Protein AF-A0A2M6Y1R7-F1 (afdb_monomer_lite)

Foldseek 3Di:
DDDDPPPPPPPPPPPVPPQAEADQEFQDEDEDEAEYEQQAAYEDAANGEYEYDFQYEYAYEQWHPDFDFDFDDFAPDTDRLCDPRFYEYEFQHEYDYAYDPVGAYEADDHYPVRDDDAQHHAEYEYDNQGEYEAHRHEQESHQENYEYEDAYEEEAYNYEQEHYCERYEWGDAYEYEAYLYEQEHHQEESYEYTAAYEYEHYNYEQEHHAYEPYEYEDQYEYEYENYEFEHYCEDYEYYDNYHYHYYLYHYYHHVHDYHDPDPDDDDADDDDPAAAEAEREHEFQEAAEDAAPHEYEYEFLYEYEYDPWHPYYDWDWDADPVGIDTQFDPGAYEYEYNYEYEYHYDPVGAYEYEYDPRHREYEHDDQQPRYEHERYEYEQAQYYYEYDDQRAHEYENYEYENYQARYEYEDAHEYEYEQYEYYLYCHDYEYEDAYEYYYYCYEYENHQANYEYEDAYEYEDDQYEYYQYQHDYEYEDAYEYEAEAYEYENYQENYYYEAQYEYEAYAYEYEQYQEDYEEYRAYEYEHELYEHEQHCHDAEYAPNYHYDYYNYHYYNHVYDHDYDADPDDDQEDEDPAEGEAEAEHERAAEYEYAAHYEDEYEAPHEYEWFFHPDDDWDWDADPNDTDTPFDHRAYEHEYLHEYEYDADHEHEYDYDAARHAAYEYDNQYEYEAYRYEQERHQANYEYDDQYEYEYYNYEYEHYQHDYHYEDAYEYEAECYEYYQYQEQYEEYAAYEYEHENYEQENYQESYEYPEHEYEAEHYEQEHYCESYAYQDYAAEYEQYEYYQHCEDYEDADDYHYYNYYYYNHVHDYHYDD

Sequence (817 aa):
MGKIILLFLFSAALSYGTQESLPPEISKQTRISGDVILSGDCLVAEGGELIFAPGARIIVQDGEVHSLKLNKRIGRRIINAAVSGKASIIVEGRLMAASSDELPVVFGGFTASGASSGLRWGGIVAAGNGEVALSNVRIKDAVYGVLACDNADVLVKKSVISNCGMGLIAANNSNVRIISSDINRSFTSGVELYDESSVSVEKTKISRNGAAGILAGYRSKLSVSSCEIESNKTGIRIKDAASYKFKDNFFYMNDIDVDSVDKYKPEPLKAGNADFVWKGLVEVKEDFTVPFGKTLRILEGTKIFVSSSCVKDEVYYIELQKGRAALTTAGKCDIIIKGNIIVSGTEKNPVFLAATSKFGSIILSGDGKGSGIFNLVLSGAERGIYLVSENAAKFKDCVFKNCGTAVIIMERASPAFEECVFLNDRYGVISYDIAKTFFRDSIFSECETAAGARDNSTLYFRNCRFEKGALAAATFDKADISCVSNSFNKNVDAVLLADKSSGNIERNNFSQNFSAVRVLNGACAQISANTFVKNENAVLKNIDCDVTEKDNSFVKNKSNSQYLSTKNPTASGVIGKSEVWDGRISVVGDILVRRDAVLYIKSGAKISLRSSEEDYVYFTEKAGEKIEATHPGLTDIIVEGHLITEAGNEISFLAAGQGWGGIIFVKDAAGEINDALLKNASSAVALYDKSSVRFNGVNIAESRSGLSLNDESSAEFVKSRIVNCGKGIEIYDRAVCDTSLSILTGNDNALFMFGGGVSSINNLVSKNKTGIKVLAGRLEISNNSFLANETALEERVPVVEKNSRFYENLTDRKQIK

Radius of gyration: 41.12 Å; chains: 1; bounding box: 108×56×109 Å

Structure (mmCIF, N/CA/C/O backbone):
data_AF-A0A2M6Y1R7-F1
#
_entry.id   AF-A0A2M6Y1R7-F1
#
loop_
_atom_site.group_PDB
_atom_site.id
_atom_site.type_symbol
_atom_site.label_atom_id
_atom_site.label_alt_id
_atom_site.label_comp_id
_atom_site.label_asym_id
_atom_site.label_entity_id
_atom_site.label_seq_id
_atom_site.pdbx_PDB_ins_code
_atom_site.Cartn_x
_atom_site.Cartn_y
_atom_site.Cartn_z
_atom_site.occupancy
_atom_site.B_iso_or_equiv
_atom_site.auth_seq_id
_atom_site.auth_comp_id
_atom_site.auth_asym_id
_atom_site.auth_atom_id
_atom_site.pdbx_PDB_model_num
ATOM 1 N N . MET A 1 1 ? -53.364 -23.883 -10.852 1.00 37.75 1 MET A N 1
ATOM 2 C CA . MET A 1 1 ? -53.384 -23.289 -9.494 1.00 37.75 1 MET A CA 1
ATOM 3 C C . MET A 1 1 ? -52.469 -22.069 -9.555 1.00 37.75 1 MET A C 1
ATOM 5 O O . MET A 1 1 ? -51.273 -22.262 -9.644 1.00 37.75 1 MET A O 1
ATOM 9 N N . GLY A 1 2 ? -52.933 -20.851 -9.856 1.00 32.03 2 GLY A N 1
ATOM 10 C CA . GLY A 1 2 ? -53.813 -19.999 -9.038 1.00 32.03 2 GLY A CA 1
ATOM 11 C C . GLY A 1 2 ? -52.970 -19.410 -7.895 1.00 32.03 2 GLY A C 1
ATOM 12 O O . GLY A 1 2 ? -52.574 -20.179 -7.038 1.00 32.03 2 GLY A O 1
ATOM 13 N N . LYS A 1 3 ? -52.604 -18.127 -7.808 1.00 28.47 3 LYS A N 1
ATOM 14 C CA . LYS A 1 3 ? -53.244 -16.882 -8.246 1.00 28.47 3 LYS A CA 1
ATOM 15 C C . LYS A 1 3 ? -52.188 -15.832 -8.621 1.00 28.47 3 LYS A C 1
ATOM 17 O O . LYS A 1 3 ? -51.172 -15.694 -7.950 1.00 28.47 3 LYS A O 1
ATOM 22 N N . ILE A 1 4 ? -52.514 -15.063 -9.655 1.00 29.58 4 ILE A N 1
ATOM 23 C CA . ILE A 1 4 ? -51.967 -13.742 -9.970 1.00 29.58 4 ILE A CA 1
ATOM 24 C C . ILE A 1 4 ? -52.122 -12.858 -8.721 1.00 29.58 4 ILE A C 1
ATOM 26 O O . ILE A 1 4 ? -53.247 -12.570 -8.314 1.00 29.58 4 ILE A O 1
ATOM 30 N N . ILE A 1 5 ? -51.013 -12.460 -8.093 1.00 31.58 5 ILE A N 1
ATOM 31 C CA . ILE A 1 5 ? -51.010 -11.355 -7.130 1.00 31.58 5 ILE A CA 1
ATOM 32 C C . ILE A 1 5 ? -50.865 -10.086 -7.960 1.00 31.58 5 ILE A C 1
ATOM 34 O O . ILE A 1 5 ? -49.789 -9.749 -8.447 1.00 31.58 5 ILE A O 1
ATOM 38 N N . LEU A 1 6 ? -52.015 -9.448 -8.168 1.00 26.44 6 LEU A N 1
ATOM 39 C CA . LEU A 1 6 ? -52.156 -8.072 -8.613 1.00 26.44 6 LEU A CA 1
ATOM 40 C C . LEU A 1 6 ? -51.272 -7.198 -7.710 1.00 26.44 6 LEU A C 1
ATOM 42 O O . LEU A 1 6 ? -51.610 -6.949 -6.552 1.00 26.44 6 LEU A O 1
ATOM 46 N N . LEU A 1 7 ? -50.140 -6.736 -8.237 1.00 26.95 7 LEU A N 1
ATOM 47 C CA . LEU A 1 7 ? -49.490 -5.543 -7.721 1.00 26.95 7 LEU A CA 1
ATOM 48 C C . LEU A 1 7 ? -50.467 -4.399 -8.017 1.00 26.95 7 LEU A C 1
ATOM 50 O O . LEU A 1 7 ? -50.550 -3.921 -9.148 1.00 26.95 7 LEU A O 1
ATOM 54 N N . PHE A 1 8 ? -51.260 -4.001 -7.023 1.00 27.53 8 PHE A N 1
ATOM 55 C CA . PHE A 1 8 ? -51.924 -2.704 -7.052 1.00 27.53 8 PHE A CA 1
ATOM 56 C C . PHE A 1 8 ? -50.821 -1.644 -6.993 1.00 27.53 8 PHE A C 1
ATOM 58 O O . PHE A 1 8 ? -50.439 -1.161 -5.930 1.00 27.53 8 PHE A O 1
ATOM 65 N N . LEU A 1 9 ? -50.286 -1.300 -8.164 1.00 25.44 9 LEU A N 1
ATOM 66 C CA . LEU A 1 9 ? -49.754 0.024 -8.426 1.00 25.44 9 LEU A CA 1
ATOM 67 C C . LEU A 1 9 ? -50.930 0.979 -8.225 1.00 25.44 9 LEU A C 1
ATOM 69 O O . LEU A 1 9 ? -51.692 1.251 -9.150 1.00 25.44 9 LEU A O 1
ATOM 73 N N . PHE A 1 10 ? -51.105 1.473 -6.999 1.00 27.88 10 PHE A N 1
ATOM 74 C CA . PHE A 1 10 ? -51.725 2.774 -6.840 1.00 27.88 10 PHE A CA 1
ATOM 75 C C . PHE A 1 10 ? -50.776 3.758 -7.521 1.00 27.88 10 PHE A C 1
ATOM 77 O O . PHE A 1 10 ? -49.825 4.262 -6.926 1.00 27.88 10 PHE A 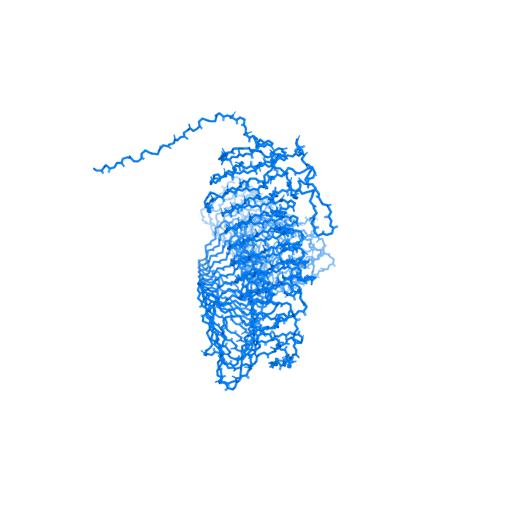O 1
ATOM 84 N N . SER A 1 11 ? -51.035 4.020 -8.801 1.00 26.81 11 SER A N 1
ATOM 85 C CA . SER A 1 11 ? -50.804 5.336 -9.361 1.00 26.81 11 SER A CA 1
ATOM 86 C C . SER A 1 11 ? -51.657 6.295 -8.533 1.00 26.81 11 SER A C 1
ATOM 88 O O . SER A 1 11 ? -52.799 6.600 -8.881 1.00 26.81 11 SER A O 1
ATOM 90 N N . ALA A 1 12 ? -51.126 6.742 -7.396 1.00 29.19 12 ALA A N 1
ATOM 91 C CA . ALA A 1 12 ? -51.464 8.066 -6.932 1.00 29.19 12 ALA A CA 1
ATOM 92 C C . ALA A 1 12 ? -50.998 8.973 -8.067 1.00 29.19 12 ALA A C 1
ATOM 94 O O . ALA A 1 12 ? -49.801 9.178 -8.275 1.00 29.19 12 ALA A O 1
ATOM 95 N N . ALA A 1 13 ? -51.954 9.407 -8.885 1.00 27.69 13 ALA A N 1
ATOM 96 C CA . ALA A 1 13 ? -51.768 10.593 -9.682 1.00 27.69 13 ALA A CA 1
ATOM 97 C C . ALA A 1 13 ? -51.087 11.616 -8.768 1.00 27.69 13 ALA A C 1
ATOM 99 O O . ALA A 1 13 ? -51.566 11.857 -7.657 1.00 27.69 13 ALA A O 1
ATOM 100 N N . LEU A 1 14 ? -49.959 12.175 -9.212 1.00 30.27 14 LEU A N 1
ATOM 101 C CA . LEU A 1 14 ? -49.491 13.443 -8.685 1.00 30.27 14 LEU A CA 1
ATOM 102 C C . LEU A 1 14 ? -50.600 14.463 -8.971 1.00 30.27 14 LEU A C 1
ATOM 104 O O . LEU A 1 14 ? -50.543 15.218 -9.937 1.00 30.27 14 LEU A O 1
ATOM 108 N N . SER A 1 15 ? -51.618 14.517 -8.116 1.00 27.45 15 SER A N 1
ATOM 109 C CA . SER A 1 15 ? -52.026 15.824 -7.661 1.00 27.45 15 SER A CA 1
ATOM 110 C C . SER A 1 15 ? -50.795 16.360 -6.946 1.00 27.45 15 SER A C 1
ATOM 112 O O . SER A 1 15 ? -50.392 15.814 -5.917 1.00 27.45 15 SER A O 1
ATOM 114 N N . TYR A 1 16 ? -50.186 17.409 -7.491 1.00 30.03 16 TYR A N 1
ATOM 115 C CA . TYR A 1 16 ? -49.524 18.414 -6.667 1.00 30.03 16 TYR A CA 1
ATOM 116 C C . TYR A 1 16 ? -50.597 18.971 -5.715 1.00 30.03 16 TYR A C 1
ATOM 118 O O . TYR A 1 16 ? -51.144 20.050 -5.919 1.00 30.03 16 TYR A O 1
ATOM 126 N N . GLY A 1 17 ? -50.994 18.157 -4.737 1.00 30.20 17 GLY A N 1
ATOM 127 C CA . GLY A 1 17 ? -51.736 18.591 -3.579 1.00 30.20 17 GLY A CA 1
ATOM 128 C C . GLY A 1 17 ? -50.761 19.452 -2.808 1.00 30.20 17 GLY A C 1
ATOM 129 O O . GLY A 1 17 ? -49.629 19.038 -2.560 1.00 30.20 17 GLY A O 1
ATOM 130 N N . THR A 1 18 ? -51.171 20.680 -2.532 1.00 41.16 18 THR A N 1
ATOM 131 C CA . THR A 1 18 ? -50.507 21.586 -1.601 1.00 41.16 18 THR A CA 1
ATOM 132 C C . THR A 1 18 ? -49.952 20.785 -0.429 1.00 41.16 18 THR A C 1
ATOM 134 O O . THR A 1 18 ? -50.721 20.130 0.270 1.00 41.16 18 THR A O 1
ATOM 137 N N . GLN A 1 19 ? -48.629 20.778 -0.267 1.00 56.75 19 GLN A N 1
ATOM 138 C CA . GLN A 1 19 ? -47.969 20.110 0.846 1.00 56.75 19 GLN A CA 1
ATOM 139 C C . GLN A 1 19 ? -48.617 20.625 2.138 1.00 56.75 19 GLN A C 1
ATOM 141 O O . GLN A 1 19 ? -48.582 21.830 2.396 1.00 56.75 19 GLN A O 1
ATOM 146 N N . GLU A 1 20 ? -49.322 19.756 2.867 1.00 75.62 20 GLU A N 1
ATOM 147 C CA . GLU A 1 20 ? -50.136 20.192 4.001 1.00 75.62 20 GLU A CA 1
ATOM 148 C C . GLU A 1 20 ? -49.217 20.762 5.088 1.00 75.62 20 GLU A C 1
ATOM 150 O O . GLU A 1 20 ? -48.210 20.152 5.463 1.00 75.62 20 GLU A O 1
ATOM 155 N N . SER A 1 21 ? -49.537 21.968 5.560 1.00 86.69 21 SER A N 1
ATOM 156 C CA . SER A 1 21 ? -48.871 22.550 6.722 1.00 86.69 21 SER A CA 1
ATOM 157 C C . SER A 1 21 ? -49.551 22.055 7.989 1.00 86.69 21 SER A C 1
ATOM 159 O O . SER A 1 21 ? -50.777 21.921 8.037 1.00 86.69 21 SER A O 1
ATOM 161 N N . LEU A 1 22 ? -48.758 21.802 9.023 1.00 90.12 22 LEU A N 1
ATOM 162 C CA . LEU A 1 22 ? -49.265 21.507 10.350 1.00 90.12 22 LEU A CA 1
ATOM 163 C C . LEU A 1 22 ? -50.045 22.735 10.850 1.00 90.12 22 LEU A C 1
ATOM 165 O O . LEU A 1 22 ? -49.513 23.849 10.810 1.00 90.12 22 LEU A O 1
ATOM 169 N N . PRO A 1 23 ? -51.305 22.570 11.288 1.00 90.94 23 PRO A N 1
ATOM 170 C CA . PRO A 1 23 ? -52.092 23.698 11.761 1.00 90.94 23 PRO A CA 1
ATOM 171 C C . PRO A 1 23 ? -51.451 24.301 13.021 1.00 90.94 23 PRO A C 1
ATOM 173 O O . PRO A 1 23 ? -50.822 23.573 13.791 1.00 90.94 23 PRO A O 1
ATOM 176 N N . PRO A 1 24 ? -51.639 25.608 13.276 1.00 92.50 24 PRO A N 1
ATOM 177 C CA . PRO A 1 24 ? -51.080 26.265 14.459 1.00 92.50 24 PRO A CA 1
ATOM 178 C C . PRO A 1 24 ? -51.642 25.700 15.772 1.00 92.50 24 PRO A C 1
ATOM 180 O O . PRO A 1 24 ? -50.999 25.812 16.810 1.00 92.50 24 PRO A O 1
ATOM 183 N N . GLU A 1 25 ? -52.815 25.059 15.735 1.00 96.06 25 GLU A N 1
ATOM 184 C CA . GLU A 1 25 ? -53.419 24.403 16.891 1.00 96.06 25 GLU A CA 1
ATOM 185 C C . GLU A 1 25 ? -54.119 23.088 16.504 1.00 96.06 25 GLU A C 1
ATOM 187 O O . GLU A 1 25 ? -54.770 22.991 15.460 1.00 96.06 25 GLU A O 1
ATOM 192 N N . ILE A 1 26 ? -54.004 22.076 17.367 1.00 96.88 26 ILE A N 1
ATOM 193 C CA . ILE A 1 26 ? -54.658 20.769 17.288 1.00 96.88 26 ILE A CA 1
ATOM 194 C C . ILE A 1 26 ? -55.433 20.537 18.586 1.00 96.88 26 ILE A C 1
ATOM 196 O O . ILE A 1 26 ? -54.844 20.282 19.631 1.00 96.88 26 ILE A O 1
ATOM 200 N N . SER A 1 27 ? -56.762 20.574 18.500 1.00 96.00 27 SER A N 1
ATOM 201 C CA . SER A 1 27 ? -57.686 20.383 19.633 1.00 96.00 27 SER A CA 1
ATOM 202 C C . SER A 1 27 ? -58.502 19.084 19.560 1.00 96.00 27 SER A C 1
ATOM 204 O O . SER A 1 27 ? -59.374 18.834 20.388 1.00 96.00 27 SER A O 1
ATOM 206 N N . LYS A 1 28 ? -58.248 18.245 18.549 1.00 94.88 28 LYS A N 1
ATOM 207 C CA . LYS A 1 28 ? -58.887 16.935 18.331 1.00 94.88 28 LYS A CA 1
ATOM 208 C C . LYS A 1 28 ? -57.833 15.915 17.906 1.00 94.88 28 LYS A C 1
ATOM 210 O O . LYS A 1 28 ? -56.679 16.279 17.695 1.00 94.88 28 LYS A O 1
ATOM 215 N N . GLN A 1 29 ? -58.225 14.651 17.752 1.00 97.31 29 GLN A N 1
ATOM 216 C CA . GLN A 1 29 ? -57.335 13.648 17.176 1.00 97.31 29 GLN A CA 1
ATOM 217 C C . GLN A 1 29 ? -57.043 13.972 15.702 1.00 97.31 29 GLN A C 1
ATOM 219 O O . GLN A 1 29 ? -57.944 13.971 14.863 1.00 97.31 29 GLN A O 1
ATOM 224 N N . THR A 1 30 ? -55.773 14.203 15.396 1.00 95.94 30 THR A N 1
ATOM 225 C CA . THR A 1 30 ? -55.244 14.513 14.070 1.00 95.94 30 THR A CA 1
ATOM 226 C C . THR A 1 30 ? -54.157 13.508 13.732 1.00 95.94 30 THR A C 1
ATOM 228 O O . THR A 1 30 ? -53.219 13.296 14.502 1.00 95.94 30 THR A O 1
ATOM 231 N N . ARG A 1 31 ? -54.264 12.886 12.557 1.00 94.75 31 ARG A N 1
ATOM 232 C CA . ARG A 1 31 ? -53.294 11.902 12.078 1.00 94.75 31 ARG A CA 1
ATOM 233 C C . ARG A 1 31 ? -52.550 12.437 10.864 1.00 94.75 31 ARG A C 1
ATOM 235 O O . ARG A 1 31 ? -53.180 12.809 9.883 1.00 94.75 31 ARG A O 1
ATOM 242 N N . ILE A 1 32 ? -51.224 12.402 10.923 1.00 92.75 32 ILE A N 1
ATOM 243 C CA . ILE A 1 32 ? -50.336 12.825 9.842 1.00 92.75 32 ILE A CA 1
ATOM 244 C C . ILE A 1 32 ? -49.707 11.603 9.177 1.00 92.75 32 ILE A C 1
ATOM 246 O O . ILE A 1 32 ? -49.162 10.720 9.846 1.00 92.75 32 ILE A O 1
ATOM 250 N N . SER A 1 33 ? -49.755 11.569 7.848 1.00 89.62 33 SER A N 1
ATOM 251 C CA . SER A 1 33 ? -49.076 10.583 7.005 1.00 89.62 33 SER A CA 1
ATOM 252 C C . SER A 1 33 ? -48.336 11.285 5.872 1.00 89.62 33 SER A C 1
ATOM 254 O O . SER A 1 33 ? -48.890 12.196 5.268 1.00 89.62 33 SER A O 1
ATOM 256 N N . GLY A 1 34 ? -47.122 10.831 5.550 1.00 88.56 34 GLY A N 1
ATOM 257 C CA . GLY A 1 34 ? -46.292 11.455 4.516 1.00 88.56 34 GLY A CA 1
ATOM 258 C C . GLY A 1 34 ? -45.583 12.724 4.995 1.00 88.56 34 GLY A C 1
ATOM 259 O O . GLY A 1 34 ? -45.268 12.858 6.180 1.00 88.56 34 GLY A O 1
ATOM 260 N N . ASP A 1 35 ? -45.288 13.623 4.059 1.00 90.50 35 ASP A N 1
ATOM 261 C CA . ASP A 1 35 ? -44.569 14.866 4.338 1.00 90.50 35 ASP A CA 1
ATOM 262 C C . ASP A 1 35 ? -45.526 15.952 4.824 1.00 90.50 35 ASP A C 1
ATOM 264 O O . ASP A 1 35 ? -46.503 16.259 4.144 1.00 90.50 35 ASP A O 1
ATOM 268 N N . VAL A 1 36 ? -45.200 16.579 5.951 1.00 91.19 36 VAL A N 1
ATOM 269 C CA . VAL A 1 36 ? -45.930 17.729 6.498 1.00 91.19 36 VAL A CA 1
ATOM 270 C C . VAL A 1 36 ? -44.967 18.889 6.722 1.00 91.19 36 VAL A C 1
ATOM 272 O O . VAL A 1 36 ? -43.835 18.689 7.174 1.00 91.19 36 VAL A O 1
ATOM 275 N N . ILE A 1 37 ? -45.397 20.108 6.403 1.00 90.88 37 ILE A N 1
ATOM 276 C CA . ILE A 1 37 ? -44.599 21.311 6.656 1.00 90.88 37 ILE A CA 1
ATOM 277 C C . ILE A 1 37 ? -44.869 21.806 8.075 1.00 90.88 37 ILE A C 1
ATOM 279 O O . ILE A 1 37 ? -46.017 21.972 8.468 1.00 90.88 37 ILE A O 1
ATOM 283 N N . LEU A 1 38 ? -43.816 22.089 8.838 1.00 91.81 38 LEU A N 1
ATOM 284 C CA . LEU A 1 38 ? -43.908 22.863 10.073 1.00 91.81 38 LEU A CA 1
ATOM 285 C C . LEU A 1 38 ? -43.496 24.308 9.763 1.00 91.81 38 LEU A C 1
ATOM 287 O O . LEU A 1 38 ? -42.304 24.613 9.677 1.00 91.81 38 LEU A O 1
ATOM 291 N N . SER A 1 39 ? -44.487 25.176 9.533 1.00 89.31 39 SER A N 1
ATOM 292 C CA . SER A 1 39 ? -44.276 26.581 9.147 1.00 89.31 39 SER A CA 1
ATOM 293 C C . SER A 1 39 ? -44.187 27.550 10.329 1.00 89.31 39 SER A C 1
ATOM 295 O O . SER A 1 39 ? -43.766 28.692 10.172 1.00 89.31 39 SER A O 1
ATOM 297 N N . GLY A 1 40 ? -44.612 27.121 11.510 1.00 91.50 40 GLY A N 1
ATOM 298 C CA . GLY A 1 40 ? -44.652 27.902 12.740 1.00 91.50 40 GLY A CA 1
ATOM 299 C C . GLY A 1 40 ? -44.916 26.987 13.926 1.00 91.50 40 GLY A C 1
ATOM 300 O O . GLY A 1 40 ? -45.017 25.770 13.747 1.00 91.50 40 GLY A O 1
ATOM 301 N N . ASP A 1 41 ? -45.028 27.559 15.116 1.00 95.00 41 ASP A N 1
ATOM 302 C CA . ASP A 1 41 ? -45.410 26.799 16.297 1.00 95.00 41 ASP A CA 1
ATOM 303 C C . ASP A 1 41 ? -46.767 26.113 16.106 1.00 95.00 41 ASP A C 1
ATOM 305 O O . ASP A 1 41 ? -47.743 26.731 15.677 1.00 95.00 41 ASP A O 1
ATOM 309 N N . CYS A 1 42 ? -46.816 24.826 16.443 1.00 95.94 42 CYS A N 1
ATOM 310 C CA . CYS A 1 42 ? -48.036 24.036 16.501 1.00 95.94 42 CYS A CA 1
ATOM 311 C C . CYS A 1 42 ? -48.318 23.644 17.950 1.00 95.94 42 CYS A C 1
ATOM 313 O O . CYS A 1 42 ? -47.537 22.907 18.555 1.00 95.94 42 CYS A O 1
ATOM 315 N N . LEU A 1 43 ? -49.445 24.102 18.488 1.00 97.50 43 LEU A N 1
ATOM 316 C CA . LEU A 1 43 ? -49.945 23.713 19.800 1.00 97.50 43 LEU A CA 1
ATOM 317 C C . LEU A 1 43 ? -50.888 22.511 19.685 1.00 97.50 43 LEU A C 1
ATOM 319 O O . LEU A 1 43 ? -51.997 22.622 19.178 1.00 97.50 43 LEU A O 1
ATOM 323 N N . VAL A 1 44 ? -50.497 21.365 20.225 1.00 98.19 44 VAL A N 1
ATOM 324 C CA . VAL A 1 44 ? -51.421 20.278 20.556 1.00 98.19 44 VAL A CA 1
ATOM 325 C C . VAL A 1 44 ? -52.052 20.623 21.899 1.00 98.19 44 VAL A C 1
ATOM 327 O O . VAL A 1 44 ? -51.453 20.377 22.946 1.00 98.19 44 VAL A O 1
ATOM 330 N N . ALA A 1 45 ? -53.222 21.254 21.850 1.00 97.00 45 ALA A N 1
ATOM 331 C CA . ALA A 1 45 ? -53.937 21.748 23.019 1.00 97.00 45 ALA A CA 1
ATOM 332 C C . ALA A 1 45 ? -54.408 20.599 23.922 1.00 97.00 45 ALA A C 1
ATOM 334 O O . ALA A 1 45 ? -54.470 19.438 23.503 1.00 97.00 45 ALA A O 1
ATOM 335 N N . GLU A 1 46 ? -54.774 20.922 25.160 1.00 95.44 46 GLU A N 1
ATOM 336 C CA . GLU A 1 46 ? -55.374 19.961 26.087 1.00 95.44 46 GLU A CA 1
ATOM 337 C C . GLU A 1 46 ? -56.594 19.263 25.445 1.00 95.44 46 GLU A C 1
ATOM 339 O O . GLU A 1 46 ? -57.458 19.897 24.839 1.00 95.44 46 GLU A O 1
ATOM 344 N N . GLY A 1 47 ? -56.641 17.928 25.525 1.00 92.56 47 GLY A N 1
ATOM 345 C CA . GLY A 1 47 ? -57.655 17.099 24.856 1.00 92.56 47 GLY A CA 1
ATOM 346 C C . GLY A 1 47 ? -57.405 16.817 23.364 1.00 92.56 47 GLY A C 1
ATOM 347 O O . GLY A 1 47 ? -58.060 15.941 22.797 1.00 92.56 47 GLY A O 1
ATOM 348 N N . GLY A 1 48 ? -56.445 17.497 22.731 1.00 97.50 48 GLY A N 1
ATOM 349 C CA . GLY A 1 48 ? -55.965 17.196 21.383 1.00 97.50 48 GLY A CA 1
ATOM 350 C C . GLY A 1 48 ? -55.001 16.006 21.346 1.00 97.50 48 GLY A C 1
ATOM 351 O O . GLY A 1 48 ? -54.273 15.740 22.304 1.00 97.50 48 GLY A O 1
ATOM 352 N N . GLU A 1 49 ? -54.965 15.292 20.216 1.00 98.12 49 GLU A N 1
ATOM 353 C CA . GLU A 1 49 ? -54.045 14.166 20.008 1.00 98.12 49 GLU A CA 1
ATOM 354 C C . GLU A 1 49 ? -53.427 14.228 18.606 1.00 98.12 49 GLU A C 1
ATOM 356 O O . GLU A 1 49 ? -54.135 14.176 17.607 1.00 98.12 49 GLU A O 1
ATOM 361 N N . LEU A 1 50 ? -52.102 14.315 18.510 1.00 97.88 50 LEU A N 1
ATOM 362 C CA . LEU A 1 50 ? -51.358 14.327 17.251 1.00 97.88 50 LEU A CA 1
ATOM 363 C C . LEU A 1 50 ? -50.642 12.987 17.042 1.00 97.88 50 LEU A C 1
ATOM 365 O O . LEU A 1 50 ? -49.750 12.620 17.806 1.00 97.88 50 LEU A O 1
ATOM 369 N N . ILE A 1 51 ? -51.003 12.266 15.980 1.00 97.06 51 ILE A N 1
ATOM 370 C CA . ILE A 1 51 ? -50.470 10.934 15.670 1.00 97.06 51 ILE A CA 1
ATOM 371 C C . ILE A 1 51 ? -49.706 10.961 14.344 1.00 97.06 51 ILE A C 1
ATOM 373 O O . ILE A 1 51 ? -50.299 11.169 13.288 1.00 97.06 51 ILE A O 1
ATOM 377 N N . PHE A 1 52 ? -48.410 10.652 14.367 1.00 95.12 52 PHE A N 1
ATOM 378 C CA . PHE A 1 52 ? -47.608 10.450 13.157 1.00 95.12 52 PHE A CA 1
ATOM 379 C C . PHE A 1 52 ? -47.599 8.974 12.748 1.00 95.12 52 PHE A C 1
ATOM 381 O O . PHE A 1 52 ? -47.169 8.100 13.506 1.00 95.12 52 PHE A O 1
ATOM 388 N N . ALA A 1 53 ? -48.071 8.692 11.534 1.00 92.62 53 ALA A N 1
ATOM 389 C CA . ALA A 1 53 ? -48.014 7.363 10.934 1.00 92.62 53 ALA A CA 1
ATOM 390 C C . ALA A 1 53 ? -46.574 6.996 10.501 1.00 92.62 53 ALA A C 1
ATOM 392 O O . ALA A 1 53 ? -45.787 7.897 10.202 1.00 92.62 53 ALA A O 1
ATOM 393 N N . PRO A 1 54 ? -46.220 5.695 10.416 1.00 93.00 54 PRO A N 1
ATOM 394 C CA . PRO A 1 54 ? -44.916 5.256 9.914 1.00 93.00 54 PRO A CA 1
ATOM 395 C C . PRO A 1 54 ? -44.540 5.911 8.578 1.00 93.00 54 PRO A C 1
ATOM 397 O O . PRO A 1 54 ? -45.378 6.042 7.687 1.00 93.00 54 PRO A O 1
ATOM 400 N N . GLY A 1 55 ? -43.279 6.324 8.450 1.00 89.69 55 GLY A N 1
ATOM 401 C CA . GLY A 1 55 ? -42.749 7.015 7.272 1.00 89.69 55 GLY A CA 1
ATOM 402 C C . GLY A 1 55 ? -43.091 8.505 7.172 1.00 89.69 55 GLY A C 1
ATOM 403 O O . GLY A 1 55 ? -42.644 9.147 6.224 1.00 89.69 55 GLY A O 1
ATOM 404 N N . ALA A 1 56 ? -43.853 9.076 8.115 1.00 92.62 56 ALA A N 1
ATOM 405 C CA . ALA A 1 56 ? -44.127 10.511 8.117 1.00 92.62 56 ALA A CA 1
ATOM 406 C C . ALA A 1 56 ? -42.845 11.340 8.316 1.00 92.62 56 ALA A C 1
ATOM 408 O O . ALA A 1 56 ? -41.971 10.987 9.116 1.00 92.62 56 ALA A O 1
ATOM 409 N N . ARG A 1 57 ? -42.736 12.464 7.603 1.00 91.50 57 ARG A N 1
ATOM 410 C CA . ARG A 1 57 ? -41.581 13.367 7.675 1.00 91.50 57 ARG A CA 1
ATOM 411 C C . ARG A 1 57 ? -42.043 14.790 7.916 1.00 91.50 57 ARG A C 1
ATOM 413 O O . ARG A 1 57 ? -42.924 15.288 7.224 1.00 91.50 57 ARG A O 1
ATOM 420 N N . ILE A 1 58 ? -41.411 15.455 8.871 1.00 91.25 58 ILE A N 1
ATOM 421 C CA . ILE A 1 58 ? -41.683 16.860 9.166 1.00 91.25 58 ILE A CA 1
ATOM 422 C C . ILE A 1 58 ? -40.593 17.703 8.525 1.00 91.25 58 ILE A C 1
ATOM 424 O O . ILE A 1 58 ? -39.411 17.577 8.862 1.00 91.25 58 ILE A O 1
ATOM 428 N N . ILE A 1 59 ? -41.007 18.554 7.593 1.00 87.94 59 ILE A N 1
ATOM 429 C CA . ILE A 1 59 ? -40.144 19.461 6.845 1.00 87.94 59 ILE A CA 1
ATOM 430 C C . ILE A 1 59 ? -40.285 20.843 7.465 1.00 87.94 59 ILE A C 1
ATOM 432 O O . ILE A 1 59 ? -41.371 21.415 7.507 1.00 87.94 59 ILE A O 1
ATOM 436 N N . VAL A 1 60 ? -39.180 21.378 7.972 1.00 86.00 60 VAL A N 1
ATOM 437 C CA . VAL A 1 60 ? -39.179 22.681 8.639 1.00 86.00 60 VAL A CA 1
ATOM 438 C C . VAL A 1 60 ? -39.094 23.766 7.569 1.00 86.00 60 VAL A C 1
ATOM 440 O O . VAL A 1 60 ? -38.205 23.727 6.711 1.00 86.00 60 VAL A O 1
ATOM 443 N N . GLN A 1 61 ? -40.017 24.725 7.604 1.00 83.62 61 GLN A N 1
ATOM 444 C CA . GLN A 1 61 ? -39.953 25.892 6.729 1.00 83.62 61 GLN A CA 1
ATOM 445 C C . GLN A 1 61 ? -38.895 26.882 7.232 1.00 83.62 61 GLN A C 1
ATOM 447 O O . GLN A 1 61 ? -38.731 27.079 8.436 1.00 83.62 61 GLN A O 1
ATOM 452 N N . ASP A 1 62 ? -38.176 27.515 6.305 1.00 73.38 62 ASP A N 1
ATOM 453 C CA . ASP A 1 62 ? -37.260 28.596 6.657 1.00 73.38 62 ASP A CA 1
ATOM 454 C C . ASP A 1 62 ? -38.061 29.835 7.081 1.00 73.38 62 ASP A C 1
ATOM 456 O O . ASP A 1 62 ? -38.845 30.381 6.302 1.00 73.38 62 ASP A O 1
ATOM 460 N N . GLY A 1 63 ? -37.825 30.287 8.313 1.00 68.94 63 GLY A N 1
ATOM 461 C CA . GLY A 1 63 ? -38.578 31.379 8.921 1.00 68.94 63 GLY A CA 1
ATOM 462 C C . GLY A 1 63 ? -39.883 30.896 9.553 1.00 68.94 63 GLY A C 1
ATOM 463 O O . GLY A 1 63 ? -40.607 30.067 9.010 1.00 68.94 63 GLY A O 1
ATOM 464 N N . GLU A 1 64 ? -40.168 31.423 10.736 1.00 77.06 64 GLU A N 1
ATOM 465 C CA . GLU A 1 64 ? -41.351 31.072 11.510 1.00 77.06 64 GLU A CA 1
ATOM 466 C C . GLU A 1 64 ? -42.508 32.018 11.158 1.00 77.06 64 GLU A C 1
ATOM 468 O O . GLU A 1 64 ? -42.420 33.229 11.366 1.00 77.06 64 GLU A O 1
ATOM 473 N N . VAL A 1 65 ? -43.593 31.470 10.609 1.00 76.50 65 VAL A N 1
ATOM 474 C CA . VAL A 1 65 ? -44.788 32.226 10.187 1.00 76.50 65 VAL A CA 1
ATOM 475 C C . VAL A 1 65 ? -45.713 32.531 11.375 1.00 76.50 65 VAL A C 1
ATOM 477 O O . VAL A 1 65 ? -46.469 33.501 11.344 1.00 76.50 65 VAL A O 1
ATOM 480 N N . HIS A 1 66 ? -45.634 31.736 12.446 1.00 78.38 66 HIS A N 1
ATOM 481 C CA . HIS A 1 66 ? -46.378 31.928 13.690 1.00 78.38 66 HIS A CA 1
ATOM 482 C C . HIS A 1 66 ? -45.516 31.516 14.886 1.00 78.38 66 HIS A C 1
ATOM 484 O O . HIS A 1 66 ? -45.044 30.385 14.895 1.00 78.38 66 HIS A O 1
ATOM 490 N N . SER A 1 67 ? -45.333 32.415 15.861 1.00 86.75 67 SER A N 1
ATOM 491 C CA . SER A 1 67 ? -44.521 32.171 17.060 1.00 86.75 67 SER A CA 1
ATOM 492 C C . SER A 1 67 ? -45.323 32.382 18.332 1.00 86.75 67 SER A C 1
ATOM 494 O O . SER A 1 67 ? -45.900 33.453 18.552 1.00 86.75 67 SER A O 1
ATOM 496 N N . LEU A 1 68 ? -45.332 31.365 19.182 1.00 89.12 68 LEU A N 1
ATOM 497 C CA . LEU A 1 68 ? -45.898 31.388 20.514 1.00 89.12 68 LEU A CA 1
ATOM 498 C C . LEU A 1 68 ? -44.823 31.794 21.527 1.00 89.12 68 LEU A C 1
ATOM 500 O O . LEU A 1 68 ? -43.612 31.637 21.353 1.00 89.12 68 LEU A O 1
ATOM 504 N N . LYS A 1 69 ? -45.278 32.361 22.644 1.00 90.88 69 LYS A N 1
ATOM 505 C CA . LYS A 1 69 ? -44.406 32.696 23.769 1.00 90.88 69 LYS A CA 1
ATOM 506 C C . LYS A 1 69 ? -44.788 31.857 24.971 1.00 90.88 69 LYS A C 1
ATOM 508 O O . LYS A 1 69 ? -45.685 32.211 25.731 1.00 90.88 69 LYS A O 1
ATOM 513 N N . LEU A 1 70 ? -44.050 30.775 25.170 1.00 92.62 70 LEU A N 1
ATOM 514 C CA . LEU A 1 70 ? -44.241 29.844 26.270 1.00 92.62 70 LEU A CA 1
ATOM 515 C C . LEU A 1 70 ? -43.152 30.056 27.324 1.00 92.62 70 LEU A C 1
ATOM 517 O O . LEU A 1 70 ? -42.123 29.383 27.330 1.00 92.62 70 LEU A O 1
ATOM 521 N N . ASN A 1 71 ? -43.351 31.028 28.215 1.00 95.25 71 ASN A N 1
ATOM 522 C CA . ASN A 1 71 ? -42.378 31.302 29.273 1.00 95.25 71 ASN A CA 1
ATOM 523 C C . ASN A 1 71 ? -42.461 30.230 30.366 1.00 95.25 71 ASN A C 1
ATOM 525 O O . ASN A 1 71 ? -43.442 30.178 31.108 1.00 95.25 71 ASN A O 1
ATOM 529 N N . LYS A 1 72 ? -41.412 29.419 30.505 1.00 94.25 72 LYS A N 1
ATOM 530 C CA . LYS A 1 72 ? -41.296 28.398 31.553 1.00 94.25 72 LYS A CA 1
ATOM 531 C C . LYS A 1 72 ? -40.130 28.713 32.473 1.00 94.25 72 LYS A C 1
ATOM 533 O O . LYS A 1 72 ? -39.058 29.130 32.028 1.00 94.25 72 LYS A O 1
ATOM 538 N N . ARG A 1 73 ? -40.348 28.530 33.777 1.00 93.62 73 ARG A N 1
ATOM 539 C CA . ARG A 1 73 ? -39.280 28.595 34.774 1.00 93.62 73 ARG A CA 1
ATOM 540 C C . ARG A 1 73 ? -38.605 27.229 34.830 1.00 93.62 73 ARG A C 1
ATOM 542 O O . ARG A 1 73 ? -39.209 26.282 35.314 1.00 93.62 73 ARG A O 1
ATOM 549 N N . ILE A 1 74 ? -37.367 27.155 34.353 1.00 92.06 74 ILE A N 1
ATOM 550 C CA . ILE A 1 74 ? -36.537 25.948 34.394 1.00 92.06 74 ILE A CA 1
ATOM 551 C C . ILE A 1 74 ? -35.320 26.256 35.258 1.00 92.06 74 ILE A C 1
ATOM 553 O O . ILE A 1 74 ? -34.496 27.119 34.920 1.00 92.06 74 ILE A O 1
ATOM 557 N N . GLY A 1 75 ? -35.238 25.607 36.420 1.00 89.50 75 GLY A N 1
ATOM 558 C CA . GLY A 1 75 ? -34.272 25.988 37.443 1.00 89.50 75 GLY A CA 1
ATOM 559 C C . GLY A 1 75 ? -34.419 27.463 37.834 1.00 89.50 75 GLY A C 1
ATOM 560 O O . GLY A 1 75 ? -35.499 27.966 38.151 1.00 89.50 75 GLY A O 1
ATOM 561 N N . ARG A 1 76 ? -33.308 28.207 37.783 1.00 89.06 76 ARG A N 1
ATOM 562 C CA . ARG A 1 76 ? -33.272 29.644 38.121 1.00 89.06 76 ARG A CA 1
ATOM 563 C C . ARG A 1 76 ? -33.664 30.583 36.976 1.00 89.06 76 ARG A C 1
ATOM 565 O O . ARG A 1 76 ? -33.733 31.790 37.203 1.00 89.06 76 ARG A O 1
ATOM 572 N N . ARG A 1 77 ? -33.884 30.084 35.755 1.00 91.75 77 ARG A N 1
ATOM 573 C CA . ARG A 1 77 ? -34.113 30.921 34.564 1.00 91.75 77 ARG A CA 1
ATOM 574 C C . ARG A 1 77 ? -35.567 30.847 34.119 1.00 91.75 77 ARG A C 1
ATOM 576 O O . ARG A 1 77 ? -36.216 29.820 34.271 1.00 91.75 77 ARG A O 1
ATOM 583 N N . ILE A 1 78 ? -36.056 31.938 33.540 1.00 92.88 78 ILE A N 1
ATOM 584 C CA . ILE A 1 78 ? -37.282 31.940 32.742 1.00 92.88 78 ILE A CA 1
ATOM 585 C C . ILE A 1 78 ? -36.839 31.907 31.281 1.00 92.88 78 ILE A C 1
ATOM 587 O O . ILE A 1 78 ? -36.062 32.768 30.865 1.00 92.88 78 ILE A O 1
ATOM 591 N N . ILE A 1 79 ? -37.286 30.905 30.529 1.00 91.56 79 ILE A N 1
ATOM 592 C CA . ILE A 1 79 ? -36.965 30.737 29.108 1.00 91.56 79 ILE A CA 1
ATOM 593 C C . ILE A 1 79 ? -38.247 30.715 28.277 1.00 91.56 79 ILE A C 1
ATOM 595 O O . ILE A 1 79 ? -39.280 30.269 28.771 1.00 91.56 79 ILE A O 1
ATOM 599 N N . ASN A 1 80 ? -38.182 31.164 27.020 1.00 93.62 80 ASN A N 1
ATOM 600 C CA . ASN A 1 80 ? -39.244 30.883 26.055 1.00 93.62 80 ASN A CA 1
ATOM 601 C C . ASN A 1 80 ? -39.035 29.468 25.499 1.00 93.62 80 ASN A C 1
ATOM 603 O O . ASN A 1 80 ? -38.166 29.269 24.651 1.00 93.62 80 ASN A O 1
ATOM 607 N N . ALA A 1 81 ? -39.812 28.505 25.989 1.00 91.25 81 ALA A N 1
ATOM 608 C CA . ALA A 1 81 ? -39.727 27.104 25.590 1.00 91.25 81 ALA A CA 1
ATOM 609 C C . ALA A 1 81 ? -40.092 26.883 24.111 1.00 91.25 81 ALA A C 1
ATOM 611 O O . ALA A 1 81 ? -39.571 25.958 23.504 1.00 91.25 81 ALA A O 1
ATOM 612 N N . ALA A 1 82 ? -40.907 27.765 23.524 1.00 88.50 82 ALA A N 1
ATOM 613 C CA . ALA A 1 82 ? -41.293 27.728 22.112 1.00 88.50 82 ALA A CA 1
ATOM 614 C C . ALA A 1 82 ? -40.205 28.249 21.143 1.00 88.50 82 ALA A C 1
ATOM 616 O O . ALA A 1 82 ? -40.353 28.127 19.940 1.00 88.50 82 ALA A O 1
ATOM 617 N N . VAL A 1 83 ? -39.088 28.791 21.659 1.00 88.62 83 VAL A N 1
ATOM 618 C CA . VAL A 1 83 ? -37.919 29.274 20.891 1.00 88.62 83 VAL A CA 1
ATOM 619 C C . VAL A 1 83 ? -38.268 30.241 19.748 1.00 88.62 83 VAL A C 1
ATOM 621 O O . VAL A 1 83 ? -38.414 29.861 18.594 1.00 88.62 83 VAL A O 1
ATOM 624 N N . SER A 1 84 ? -38.260 31.542 20.043 1.00 86.00 84 SER A N 1
ATOM 625 C CA . SER A 1 84 ? -38.557 32.581 19.048 1.00 86.00 84 SER A CA 1
ATOM 626 C C . SER A 1 84 ? -37.709 32.472 17.771 1.00 86.00 84 SER A C 1
ATOM 628 O O . SER A 1 84 ? -36.477 32.430 17.828 1.00 86.00 84 SER A O 1
ATOM 630 N N . GLY A 1 85 ? -38.378 32.498 16.621 1.00 86.38 85 GLY A N 1
ATOM 631 C CA . GLY A 1 85 ? -37.791 32.378 15.289 1.00 86.38 85 GLY A CA 1
ATOM 632 C C . GLY A 1 85 ? -37.573 30.935 14.829 1.00 86.38 85 GLY A C 1
ATOM 633 O O . GLY A 1 85 ? -36.919 30.730 13.802 1.00 86.38 85 GLY A O 1
ATOM 634 N N . LYS A 1 86 ? -38.044 29.933 15.582 1.00 89.88 86 LYS A N 1
ATOM 635 C CA . LYS A 1 86 ? -37.859 28.510 15.284 1.00 89.88 86 LYS A CA 1
ATOM 636 C C . LYS A 1 86 ? -39.094 27.711 15.679 1.00 89.88 86 LYS A C 1
ATOM 638 O O . LYS A 1 86 ? -39.239 27.339 16.835 1.00 89.88 86 LYS A O 1
ATOM 643 N N . ALA A 1 87 ? -39.877 27.341 14.672 1.00 92.50 87 ALA A N 1
ATOM 644 C CA . ALA A 1 87 ? -41.095 26.563 14.843 1.00 92.50 87 ALA A CA 1
ATOM 645 C C . ALA A 1 87 ? -40.911 25.332 15.753 1.00 92.50 87 ALA A C 1
ATOM 647 O O . ALA A 1 87 ? -39.954 24.563 15.604 1.00 92.50 87 ALA A O 1
ATOM 648 N N . SER A 1 88 ? -41.849 25.139 16.670 1.00 94.88 88 SER A N 1
ATOM 649 C CA . SER A 1 88 ? -41.878 24.075 17.671 1.00 94.88 88 SER A CA 1
ATOM 650 C C . SER A 1 88 ? -43.196 23.307 17.624 1.00 94.88 88 SER A C 1
ATOM 652 O O . SER A 1 88 ? -44.234 23.830 17.230 1.00 94.88 88 SER A O 1
ATOM 654 N N . ILE A 1 89 ? -43.178 22.055 18.076 1.00 97.06 89 ILE A N 1
ATOM 655 C CA . ILE A 1 89 ? -44.406 21.310 18.371 1.00 97.06 89 ILE A CA 1
ATOM 656 C C . ILE A 1 89 ? -44.590 21.339 19.884 1.00 97.06 89 ILE A C 1
ATOM 658 O O . ILE A 1 89 ? -43.846 20.682 20.611 1.00 97.06 89 ILE A O 1
ATOM 662 N N . ILE A 1 90 ? -45.553 22.119 20.356 1.00 97.88 90 ILE A N 1
ATOM 663 C CA . ILE A 1 90 ? -45.874 22.288 21.771 1.00 97.88 90 ILE A CA 1
ATOM 664 C C . ILE A 1 90 ? -47.015 21.335 22.106 1.00 97.88 90 ILE A C 1
ATOM 666 O O . ILE A 1 90 ? -48.038 21.332 21.435 1.00 97.88 90 ILE A O 1
ATOM 670 N N . VAL A 1 91 ? -46.845 20.507 23.126 1.00 98.56 91 VAL A N 1
ATOM 671 C CA . VAL A 1 91 ? -47.764 19.424 23.467 1.00 98.56 91 VAL A CA 1
ATOM 672 C C . VAL A 1 91 ? -48.275 19.633 24.884 1.00 98.56 91 VAL A C 1
ATOM 674 O O . VAL A 1 91 ? -47.559 19.359 25.843 1.00 98.56 91 VAL A O 1
ATOM 677 N N . GLU A 1 92 ? -49.511 20.111 24.997 1.00 98.31 92 GLU A N 1
ATOM 678 C CA . GLU A 1 92 ? -50.297 20.148 26.240 1.00 98.31 92 GLU A CA 1
ATOM 679 C C . GLU A 1 92 ? -51.332 19.007 26.290 1.00 98.31 92 GLU A C 1
ATOM 681 O O . GLU A 1 92 ? -51.730 18.583 27.371 1.00 98.31 92 GLU A O 1
ATOM 686 N N . GLY A 1 93 ? -51.728 18.479 25.124 1.00 98.31 93 GLY A N 1
ATOM 687 C CA . GLY A 1 93 ? -52.480 17.234 24.952 1.00 98.31 93 GLY A CA 1
ATOM 688 C C . GLY A 1 93 ? -51.561 16.022 24.771 1.00 98.31 93 GLY A C 1
ATOM 689 O O . GLY A 1 93 ? -50.722 15.732 25.621 1.00 98.31 93 GLY A O 1
ATOM 690 N N . ARG A 1 94 ? -51.702 15.293 23.657 1.00 98.62 94 ARG A N 1
ATOM 691 C CA . ARG A 1 94 ? -50.951 14.050 23.408 1.00 98.62 94 ARG A CA 1
ATOM 692 C C . ARG A 1 94 ? -50.278 14.009 22.041 1.00 98.62 94 ARG A C 1
ATOM 694 O O . ARG A 1 94 ? -50.904 14.314 21.033 1.00 98.62 94 ARG A O 1
ATOM 701 N N . LEU A 1 95 ? -49.027 13.557 21.979 1.00 98.50 95 LEU A N 1
ATOM 702 C CA . LEU A 1 95 ? -48.303 13.288 20.734 1.00 98.50 95 LEU A CA 1
ATOM 703 C C . LEU A 1 95 ? -47.818 11.840 20.700 1.00 98.50 95 LEU A C 1
ATOM 705 O O . LEU A 1 95 ? -47.120 11.381 21.605 1.00 98.50 95 LEU A O 1
ATOM 709 N N . MET A 1 96 ? -48.133 11.128 19.619 1.00 97.94 96 MET A N 1
ATOM 710 C CA . MET A 1 96 ? -47.690 9.753 19.396 1.00 97.94 96 MET A CA 1
ATOM 711 C C . MET A 1 96 ? -47.005 9.589 18.044 1.00 97.94 96 MET A C 1
ATOM 713 O O . MET A 1 96 ? -47.531 9.979 17.004 1.00 97.94 96 MET A O 1
ATOM 717 N N . ALA A 1 97 ? -45.857 8.923 18.043 1.00 96.06 97 ALA A N 1
ATOM 718 C CA . ALA A 1 97 ? -45.203 8.455 16.830 1.00 96.06 97 ALA A CA 1
ATOM 719 C C . ALA A 1 97 ? -44.624 7.063 17.083 1.00 96.06 97 ALA A C 1
ATOM 721 O O . ALA A 1 97 ? -43.817 6.877 17.991 1.00 96.06 97 ALA A O 1
ATOM 722 N N . ALA A 1 98 ? -45.034 6.077 16.289 1.00 87.56 98 ALA A N 1
ATOM 723 C CA . ALA A 1 98 ? -44.519 4.714 16.363 1.00 87.56 98 ALA A CA 1
ATOM 724 C C . ALA A 1 98 ? -44.235 4.204 14.951 1.00 87.56 98 ALA A C 1
ATOM 726 O O . ALA A 1 98 ? -45.119 4.246 14.097 1.00 87.56 98 ALA A O 1
ATOM 727 N N . SER A 1 99 ? -43.008 3.747 14.697 1.00 85.25 99 SER A N 1
ATOM 728 C CA . SER A 1 99 ? -42.581 3.365 13.347 1.00 85.25 99 SER A CA 1
ATOM 729 C C . SER A 1 99 ? -41.639 2.150 13.315 1.00 85.25 99 SER A C 1
ATOM 731 O O . SER A 1 99 ? -41.404 1.529 14.354 1.00 85.25 99 SER A O 1
ATOM 733 N N . SER A 1 100 ? -41.152 1.769 12.130 1.00 82.88 100 SER A N 1
ATOM 734 C CA . SER A 1 100 ? -40.184 0.678 11.918 1.00 82.88 100 SER A CA 1
ATOM 735 C C . SER A 1 100 ? -38.904 1.207 11.267 1.00 82.88 100 SER A C 1
ATOM 737 O O . SER A 1 100 ? -38.873 2.342 10.791 1.00 82.88 100 SER A O 1
ATOM 739 N N . ASP A 1 101 ? -37.836 0.404 11.243 1.00 78.31 101 ASP A N 1
ATOM 740 C CA . ASP A 1 101 ? -36.559 0.817 10.638 1.00 78.31 101 ASP A CA 1
ATOM 741 C C . ASP A 1 101 ? -36.673 1.050 9.124 1.00 78.31 101 ASP A C 1
ATOM 743 O O . ASP A 1 101 ? -35.944 1.873 8.568 1.00 78.31 101 ASP A O 1
ATOM 747 N N . GLU A 1 102 ? -37.629 0.374 8.482 1.00 85.31 102 GLU A N 1
ATOM 748 C CA . GLU A 1 102 ? -37.957 0.520 7.061 1.00 85.31 102 GLU A CA 1
ATOM 749 C C . GLU A 1 102 ? -38.710 1.824 6.762 1.00 85.31 102 GLU A C 1
ATOM 751 O O . GLU A 1 102 ? -38.499 2.435 5.716 1.00 85.31 102 GLU A O 1
ATOM 756 N N . LEU A 1 103 ? -39.570 2.272 7.684 1.00 87.12 103 LEU A N 1
ATOM 757 C CA . LEU A 1 103 ? -40.418 3.457 7.525 1.00 87.12 103 LEU A CA 1
ATOM 758 C C . LEU A 1 103 ? -40.302 4.381 8.747 1.00 87.12 103 LEU A C 1
ATOM 760 O O . LEU A 1 103 ? -41.271 4.533 9.496 1.00 87.12 103 LEU A O 1
ATOM 764 N N . PRO A 1 104 ? -39.134 5.007 8.968 1.00 88.38 104 PRO A N 1
ATOM 765 C CA . PRO A 1 104 ? -38.895 5.831 10.142 1.00 88.38 104 PRO A CA 1
ATOM 766 C C . PRO A 1 104 ? -39.713 7.122 10.083 1.00 88.38 104 PRO A C 1
ATOM 768 O O . PRO A 1 104 ? -39.747 7.792 9.050 1.00 88.38 104 PRO A O 1
ATOM 771 N N . VAL A 1 105 ? -40.309 7.517 11.209 1.00 94.38 105 VAL A N 1
ATOM 772 C CA . VAL A 1 105 ? -40.811 8.891 11.370 1.00 94.38 105 VAL A CA 1
ATOM 773 C C . VAL A 1 105 ? -39.629 9.817 11.642 1.00 94.38 105 VAL A C 1
ATOM 775 O O . VAL A 1 105 ? -38.831 9.557 12.549 1.00 94.38 105 VAL A O 1
ATOM 778 N N . VAL A 1 106 ? -39.508 10.893 10.863 1.00 93.62 106 VAL A N 1
ATOM 779 C CA . VAL A 1 106 ? -38.389 11.842 10.964 1.00 93.62 106 VAL A CA 1
ATOM 780 C C . VAL A 1 106 ? -38.890 13.241 11.310 1.00 93.62 106 VAL A C 1
ATOM 782 O O . VAL A 1 106 ? -39.625 13.862 10.545 1.00 93.62 106 VAL A O 1
ATOM 785 N N . PHE A 1 107 ? -38.427 13.746 12.448 1.00 93.06 107 PHE A N 1
ATOM 786 C CA . PHE A 1 107 ? -38.604 15.111 12.917 1.00 93.06 107 PHE A CA 1
ATOM 787 C C . PHE A 1 107 ? -37.336 15.918 12.598 1.00 93.06 107 PHE A C 1
ATOM 789 O O . PHE A 1 107 ? -36.274 15.693 13.189 1.00 93.06 107 PHE A O 1
ATOM 796 N N . GLY A 1 108 ? -37.445 16.865 11.665 1.00 84.19 108 GLY A N 1
ATOM 797 C CA . GLY A 1 108 ? -36.369 17.793 11.323 1.00 84.19 108 GLY A CA 1
ATOM 798 C C . GLY A 1 108 ? -35.363 17.291 10.279 1.00 84.19 108 GLY A C 1
ATOM 799 O O . GLY A 1 108 ? -35.452 16.190 9.734 1.00 84.19 108 GLY A O 1
ATOM 800 N N . GLY A 1 109 ? -34.392 18.160 9.981 1.00 69.12 109 GLY A N 1
ATOM 801 C CA . GLY A 1 109 ? -33.275 17.949 9.052 1.00 69.12 109 GLY A CA 1
ATOM 802 C C . GLY A 1 109 ? -33.628 17.817 7.568 1.00 69.12 109 GLY A C 1
ATOM 803 O O . GLY A 1 109 ? -32.859 17.217 6.812 1.00 69.12 109 GLY A O 1
ATOM 804 N N . PHE A 1 110 ? -34.765 18.389 7.174 1.00 69.44 110 PHE A N 1
ATOM 805 C CA . PHE A 1 110 ? -35.120 18.748 5.804 1.00 69.44 110 PHE A CA 1
ATOM 806 C C . PHE A 1 110 ? -35.611 20.201 5.827 1.00 69.44 110 PHE A C 1
ATOM 808 O O . PHE A 1 110 ? -36.495 20.519 6.625 1.00 69.44 110 PHE A O 1
ATOM 815 N N . THR A 1 111 ? -35.042 21.075 4.992 1.00 63.34 111 THR A N 1
ATOM 816 C CA . THR A 1 111 ? -35.628 22.394 4.712 1.00 63.34 111 THR A CA 1
ATOM 817 C C . THR A 1 111 ? -36.404 22.318 3.406 1.00 63.34 111 THR A C 1
ATOM 819 O O . THR A 1 111 ? -36.008 21.589 2.492 1.00 63.34 111 THR A O 1
ATOM 822 N N . ALA A 1 112 ? -37.481 23.097 3.286 1.00 61.03 112 ALA A N 1
ATOM 823 C CA . ALA A 1 112 ? -38.201 23.240 2.017 1.00 61.03 112 ALA A CA 1
ATOM 824 C C . ALA A 1 112 ? -37.281 23.731 0.872 1.00 61.03 112 ALA A C 1
ATOM 826 O O . ALA A 1 112 ? -37.523 23.433 -0.294 1.00 61.03 112 ALA A O 1
ATOM 827 N N . SER A 1 113 ? -36.202 24.445 1.215 1.00 61.03 113 SER A N 1
ATOM 828 C CA . SER A 1 113 ? -35.190 24.997 0.305 1.00 61.03 113 SER A CA 1
ATOM 829 C C . SER A 1 113 ? -34.034 24.042 -0.040 1.00 61.03 113 SER A C 1
ATOM 831 O O . SER A 1 113 ? -33.213 24.363 -0.898 1.00 61.03 113 SER A O 1
ATOM 833 N N . GLY A 1 114 ? -33.929 22.876 0.610 1.00 57.62 114 GLY A N 1
ATOM 834 C CA . GLY A 1 114 ? -32.897 21.870 0.329 1.00 57.62 114 GLY A CA 1
ATOM 835 C C . GLY A 1 114 ? -31.453 22.232 0.720 1.00 57.62 114 GLY A C 1
ATOM 836 O O . GLY A 1 114 ? -30.543 21.492 0.346 1.00 57.62 114 GLY A O 1
ATOM 837 N N . ALA A 1 115 ? -31.201 23.314 1.471 1.00 46.03 115 ALA A N 1
ATOM 838 C CA . ALA A 1 115 ? -29.844 23.743 1.833 1.00 46.03 115 ALA A CA 1
ATOM 839 C C . ALA A 1 115 ? -29.638 24.145 3.312 1.00 46.03 115 ALA A C 1
ATOM 841 O O . ALA A 1 115 ? -30.420 24.897 3.892 1.00 46.03 115 ALA A O 1
ATOM 842 N N . SER A 1 116 ? -28.453 23.754 3.823 1.00 50.94 116 SER A N 1
ATOM 843 C CA . SER A 1 116 ? -27.666 24.210 4.998 1.00 50.94 116 SER A CA 1
ATOM 844 C C . SER A 1 116 ? -27.759 23.452 6.350 1.00 50.94 116 SER A C 1
ATOM 846 O O . SER A 1 116 ? -28.793 22.934 6.755 1.00 50.94 116 SER A O 1
ATOM 848 N N . SER A 1 117 ? -26.616 23.411 7.060 1.00 57.84 117 SER A N 1
ATOM 849 C CA . SER A 1 117 ? -26.323 22.775 8.366 1.00 57.84 117 SER A CA 1
ATOM 850 C C . SER A 1 117 ? -26.628 23.674 9.581 1.00 57.84 117 SER A C 1
ATOM 852 O O . SER A 1 117 ? -26.455 24.885 9.477 1.00 57.84 117 SER A O 1
ATOM 854 N N . GLY A 1 118 ? -27.046 23.140 10.738 1.00 76.44 118 GLY A N 1
ATOM 855 C CA . GLY A 1 118 ? -27.259 23.905 11.993 1.00 76.44 118 GLY A CA 1
ATOM 856 C C . GLY A 1 118 ? -28.618 23.638 12.658 1.00 76.44 118 GLY A C 1
ATOM 857 O O . GLY A 1 118 ? -29.369 22.817 12.152 1.00 76.44 118 GLY A O 1
ATOM 858 N N . LEU A 1 119 ? -28.952 24.328 13.761 1.00 87.38 119 LEU A N 1
ATOM 859 C CA . LEU A 1 119 ? -30.236 24.157 14.475 1.00 87.38 119 LEU A CA 1
ATOM 860 C C . LEU A 1 119 ? -31.383 24.843 13.717 1.00 87.38 119 LEU A C 1
ATOM 862 O O . LEU A 1 119 ? -31.396 26.070 13.573 1.00 87.38 119 LEU A O 1
ATOM 866 N N . ARG A 1 120 ? -32.349 24.064 13.238 1.00 86.12 120 ARG A N 1
ATOM 867 C CA . ARG A 1 120 ? -33.384 24.470 12.275 1.00 86.12 120 ARG A CA 1
ATOM 868 C C . ARG A 1 120 ? -34.717 24.830 12.912 1.00 86.12 120 ARG A C 1
ATOM 870 O O . ARG A 1 120 ? -35.378 25.735 12.428 1.00 86.12 120 ARG A O 1
ATOM 877 N N . TRP A 1 121 ? -35.075 24.174 14.004 1.00 92.81 121 TRP A N 1
ATOM 878 C CA . TRP A 1 121 ? -36.394 24.281 14.624 1.00 92.81 121 TRP A CA 1
ATOM 879 C C . TRP A 1 121 ? -36.282 24.201 16.148 1.00 92.81 121 TRP A C 1
ATOM 881 O O . TRP A 1 121 ? -35.207 23.885 16.670 1.00 92.81 121 TRP A O 1
ATOM 891 N N . GLY A 1 122 ? -37.342 24.565 16.865 1.00 93.00 122 GLY A N 1
ATOM 892 C CA . GLY A 1 122 ? -37.308 24.655 18.324 1.00 93.00 122 GLY A CA 1
ATOM 893 C C . GLY A 1 122 ? -37.307 23.280 18.987 1.00 93.00 122 GLY A C 1
ATOM 894 O O . GLY A 1 122 ? -36.542 23.063 19.929 1.00 93.00 122 GLY A O 1
ATOM 895 N N . GLY A 1 123 ? -38.052 22.329 18.418 1.00 95.94 123 GLY A N 1
ATOM 896 C CA . GLY A 1 123 ? -38.131 20.952 18.898 1.00 95.94 123 GLY A CA 1
ATOM 897 C C . GLY A 1 123 ? -39.541 20.512 19.262 1.00 95.94 123 GLY A C 1
ATOM 898 O O . GLY A 1 123 ? -40.529 21.135 18.871 1.00 95.94 123 GLY A O 1
ATOM 899 N N . ILE A 1 124 ? -39.621 19.432 20.040 1.00 98.25 124 ILE A N 1
ATOM 900 C CA . ILE A 1 124 ? -40.860 18.975 20.679 1.00 98.25 124 ILE A CA 1
ATOM 901 C C . ILE A 1 124 ? -40.852 19.449 22.133 1.00 98.25 124 ILE A C 1
ATOM 903 O O . ILE A 1 124 ? -39.929 19.131 22.882 1.00 98.25 124 ILE A O 1
ATOM 907 N N . VAL A 1 125 ? -41.880 20.185 22.541 1.00 98.31 125 VAL A N 1
ATOM 908 C CA . VAL A 1 125 ? -42.006 20.776 23.876 1.00 98.31 125 VAL A CA 1
ATOM 909 C C . VAL A 1 125 ? -43.244 20.204 24.558 1.00 98.31 125 VAL A C 1
ATOM 911 O O . VAL A 1 125 ? -44.352 20.630 24.267 1.00 98.31 125 VAL A O 1
ATOM 914 N N . ALA A 1 126 ? -43.075 19.252 25.471 1.00 98.25 126 ALA A N 1
ATOM 915 C CA . ALA A 1 126 ? -44.155 18.753 26.316 1.00 98.25 126 ALA A CA 1
ATOM 916 C C . ALA A 1 126 ? -44.331 19.680 27.533 1.00 98.25 126 ALA A C 1
ATOM 918 O O . ALA A 1 126 ? -43.391 19.880 28.312 1.00 98.25 126 ALA A O 1
ATOM 919 N N . ALA A 1 127 ? -45.515 20.272 27.679 1.00 96.88 127 ALA A N 1
ATOM 920 C CA . ALA A 1 127 ? -45.839 21.267 28.701 1.00 96.88 127 ALA A CA 1
ATOM 921 C C . ALA A 1 127 ? -47.183 20.956 29.374 1.00 96.88 127 ALA A C 1
ATOM 923 O O . ALA A 1 127 ? -47.954 20.127 28.896 1.00 96.88 127 ALA A O 1
ATOM 924 N N . GLY A 1 128 ? -47.473 21.602 30.505 1.00 95.44 128 GLY A N 1
ATOM 925 C CA . GLY A 1 128 ? -48.674 21.312 31.287 1.00 95.44 128 GLY A CA 1
ATOM 926 C C . GLY A 1 128 ? -48.693 19.855 31.756 1.00 95.44 128 GLY A C 1
ATOM 927 O O . GLY A 1 128 ? -47.777 19.417 32.451 1.00 95.44 128 GLY A O 1
ATOM 928 N N . ASN A 1 129 ? -49.727 19.112 31.361 1.00 97.00 129 ASN A N 1
ATOM 929 C CA . ASN A 1 129 ? -49.847 17.667 31.590 1.00 97.00 129 ASN A CA 1
ATOM 930 C C . ASN A 1 129 ? -49.625 16.857 30.297 1.00 97.00 129 ASN A C 1
ATOM 932 O O . ASN A 1 129 ? -50.121 15.740 30.179 1.00 97.00 129 ASN A O 1
ATOM 936 N N . GLY A 1 130 ? -48.926 17.432 29.314 1.00 98.06 130 GLY A N 1
ATOM 937 C CA . GLY A 1 130 ? -48.777 16.841 27.992 1.00 98.06 130 GLY A CA 1
ATOM 938 C C . GLY A 1 130 ? -48.071 15.485 27.998 1.00 98.06 130 GLY A C 1
ATOM 939 O O . GLY A 1 130 ? -47.101 15.267 28.727 1.00 98.06 130 GLY A O 1
ATOM 940 N N . GLU A 1 131 ? -48.536 14.587 27.133 1.00 98.62 131 GLU A N 1
ATOM 941 C CA . GLU A 1 131 ? -47.998 13.237 26.960 1.00 98.62 131 GLU A CA 1
ATOM 942 C C . GLU A 1 131 ? -47.311 13.084 25.599 1.00 98.62 131 GLU A C 1
ATOM 944 O O . GLU A 1 131 ? -47.927 13.284 24.551 1.00 98.62 131 GLU A O 1
ATOM 949 N N . VAL A 1 132 ? -46.047 12.656 25.581 1.00 98.81 132 VAL A N 1
ATOM 950 C CA . VAL A 1 132 ? -45.290 12.414 24.342 1.00 98.81 132 VAL A CA 1
ATOM 951 C C . VAL A 1 132 ? -44.757 10.984 24.311 1.00 98.81 132 VAL A C 1
ATOM 953 O O . VAL A 1 132 ? -43.909 10.605 25.113 1.00 98.81 132 VAL A O 1
ATOM 956 N N . ALA A 1 133 ? -45.201 10.182 23.342 1.00 98.50 133 ALA A N 1
ATOM 957 C CA . ALA A 1 133 ? -44.752 8.804 23.146 1.00 98.50 133 ALA A CA 1
ATOM 958 C C . ALA A 1 133 ? -44.103 8.615 21.768 1.00 98.50 133 ALA A C 1
ATOM 960 O O . ALA A 1 133 ? -44.772 8.604 20.734 1.00 98.50 133 ALA A O 1
ATOM 961 N N . LEU A 1 134 ? -42.785 8.414 21.761 1.00 98.31 134 LEU A N 1
ATOM 962 C CA . LEU A 1 134 ? -41.950 8.337 20.565 1.00 98.31 134 LEU A CA 1
ATOM 963 C C . LEU A 1 134 ? -41.245 6.984 20.488 1.00 98.31 134 LEU A C 1
ATOM 965 O O . LEU A 1 134 ? -40.376 6.673 21.301 1.00 98.31 134 LEU A O 1
ATOM 969 N N . SER A 1 135 ? -41.604 6.177 19.496 1.00 97.19 135 SER A N 1
ATOM 970 C CA . SER A 1 135 ? -41.033 4.855 19.250 1.00 97.19 135 SER A CA 1
ATOM 971 C C . SER A 1 135 ? -40.470 4.737 17.836 1.00 97.19 135 SER A C 1
ATOM 973 O O . SER A 1 135 ? -41.199 4.892 16.856 1.00 97.19 135 SER A O 1
ATOM 975 N N . ASN A 1 136 ? -39.185 4.397 17.732 1.00 95.62 136 ASN A N 1
ATOM 976 C CA . ASN A 1 136 ? -38.480 4.241 16.458 1.00 95.62 136 ASN A CA 1
ATOM 977 C C . ASN A 1 136 ? -38.415 5.523 15.616 1.00 95.62 136 ASN A C 1
ATOM 979 O O . ASN A 1 136 ? -38.539 5.473 14.396 1.00 95.62 136 ASN A O 1
ATOM 983 N N . VAL A 1 137 ? -38.283 6.689 16.250 1.00 96.56 137 VAL A N 1
ATOM 984 C CA . VAL A 1 137 ? -38.266 7.978 15.539 1.00 96.56 137 VAL A CA 1
ATOM 985 C C . VAL A 1 137 ? -36.849 8.516 15.388 1.00 96.56 137 VAL A C 1
ATOM 987 O O . VAL A 1 137 ? -35.944 8.146 16.138 1.00 96.56 137 VAL A O 1
ATOM 990 N N . ARG A 1 138 ? -36.654 9.435 14.442 1.00 96.00 138 ARG A N 1
ATOM 991 C CA . ARG A 1 138 ? -35.421 10.223 14.318 1.00 96.00 138 ARG A CA 1
ATOM 992 C C . ARG A 1 138 ? -35.733 11.692 14.551 1.00 96.00 138 ARG A C 1
ATOM 994 O O . ARG A 1 138 ? -36.527 12.259 13.813 1.00 96.00 138 ARG A O 1
ATOM 1001 N N . ILE A 1 139 ? -35.097 12.300 15.543 1.00 96.19 139 ILE A N 1
ATOM 1002 C CA . ILE A 1 139 ? -35.157 13.735 15.828 1.00 96.19 139 ILE A CA 1
ATOM 1003 C C . ILE A 1 139 ? -33.779 14.315 15.540 1.00 96.19 139 ILE A C 1
ATOM 1005 O O . ILE A 1 139 ? -32.777 13.829 16.073 1.00 96.19 139 ILE A O 1
ATOM 1009 N N . LYS A 1 140 ? -33.710 15.345 14.697 1.00 94.19 140 LYS A N 1
ATOM 1010 C CA . LYS A 1 140 ? -32.439 16.001 14.389 1.00 94.19 140 LYS A CA 1
ATOM 1011 C C . LYS A 1 140 ? -32.547 17.502 14.188 1.00 94.19 140 LYS A C 1
ATOM 1013 O O . LYS A 1 140 ? -33.612 18.026 13.857 1.00 94.19 140 LYS A O 1
ATOM 1018 N N . ASP A 1 141 ? -31.407 18.167 14.356 1.00 92.19 141 ASP A N 1
ATOM 1019 C CA . ASP A 1 141 ? -31.203 19.580 14.026 1.00 92.19 141 ASP A CA 1
ATOM 1020 C C . ASP A 1 141 ? -32.139 20.529 14.802 1.00 92.19 141 ASP A C 1
ATOM 1022 O O . ASP A 1 141 ? -32.554 21.562 14.279 1.00 92.19 141 ASP A O 1
ATOM 1026 N N . ALA A 1 142 ? -32.505 20.188 16.040 1.00 94.25 142 ALA A N 1
ATOM 1027 C CA . ALA A 1 142 ? -33.431 20.958 16.876 1.00 94.25 142 ALA A CA 1
ATOM 1028 C C . ALA A 1 142 ? -32.698 21.723 17.987 1.00 94.25 142 ALA A C 1
ATOM 1030 O O . ALA A 1 142 ? -31.653 21.279 18.464 1.00 94.25 142 ALA A O 1
ATOM 1031 N N . VAL A 1 143 ? -33.239 22.848 18.462 1.00 94.56 143 VAL A N 1
ATOM 1032 C CA . VAL A 1 143 ? -32.693 23.512 19.662 1.00 94.56 143 VAL A CA 1
ATOM 1033 C C . VAL A 1 143 ? -32.798 22.589 20.870 1.00 94.56 143 VAL A C 1
ATOM 1035 O O . VAL A 1 143 ? -31.786 22.325 21.525 1.00 94.56 143 VAL A O 1
ATOM 1038 N N . TYR A 1 144 ? -33.985 22.032 21.082 1.00 94.69 144 TYR A N 1
ATOM 1039 C CA . TYR A 1 144 ? -34.233 20.924 21.992 1.00 94.69 144 TYR A CA 1
ATOM 1040 C C . TYR A 1 144 ? -34.673 19.727 21.156 1.00 94.69 144 TYR A C 1
ATOM 1042 O O . TYR A 1 144 ? -35.602 19.853 20.370 1.00 94.69 144 TYR A O 1
ATOM 1050 N N . GLY A 1 145 ? -34.052 18.554 21.295 1.00 96.94 145 GLY A N 1
ATOM 1051 C CA . GLY A 1 145 ? -34.648 17.357 20.689 1.00 96.94 145 GLY A CA 1
ATOM 1052 C C . GLY A 1 145 ? -36.038 17.112 21.284 1.00 96.94 145 GLY A C 1
ATOM 1053 O O . GLY A 1 145 ? -37.030 17.065 20.559 1.00 96.94 145 GLY A O 1
ATOM 1054 N N . VAL A 1 146 ? -36.104 17.054 22.618 1.00 98.44 146 VAL A N 1
ATOM 1055 C CA . VAL A 1 146 ? -37.350 17.089 23.398 1.00 98.44 146 VAL A CA 1
ATOM 1056 C C . VAL A 1 146 ? -37.152 17.921 24.670 1.00 98.44 146 VAL A C 1
ATOM 1058 O O . VAL A 1 146 ? -36.148 17.762 25.359 1.00 98.44 146 VAL A O 1
ATOM 1061 N N . LEU A 1 147 ? -38.109 18.779 25.014 1.00 98.38 147 LEU A N 1
ATOM 1062 C CA . LEU A 1 147 ? -38.175 19.505 26.285 1.00 98.38 147 LEU A CA 1
ATOM 1063 C C . LEU A 1 147 ? -39.455 19.104 27.029 1.00 98.38 147 LEU A C 1
ATOM 1065 O O . LEU A 1 147 ? -40.544 19.408 26.563 1.00 98.38 147 LEU A O 1
ATOM 1069 N N . ALA A 1 148 ? -39.328 18.452 28.182 1.00 98.44 148 ALA A N 1
ATOM 1070 C CA . ALA A 1 148 ? -40.425 18.150 29.098 1.00 98.44 148 ALA A CA 1
ATOM 1071 C C . ALA A 1 148 ? -40.408 19.132 30.278 1.00 98.44 148 ALA A C 1
ATOM 1073 O O . ALA A 1 148 ? -39.390 19.277 30.958 1.00 98.44 148 ALA A O 1
ATOM 1074 N N . CYS A 1 149 ? -41.522 19.815 30.528 1.00 97.19 149 CYS A N 1
ATOM 1075 C CA . CYS A 1 149 ? -41.670 20.776 31.622 1.00 97.19 149 CYS A CA 1
ATOM 1076 C C . CYS A 1 149 ? -43.046 20.659 32.295 1.00 97.19 149 CYS A C 1
ATOM 1078 O O . CYS A 1 149 ? -43.884 19.862 31.878 1.00 97.19 149 CYS A O 1
ATOM 1080 N N . ASP A 1 150 ? -43.261 21.422 33.369 1.00 97.25 150 ASP A N 1
ATOM 1081 C CA . ASP A 1 150 ? -44.429 21.303 34.253 1.00 97.25 150 ASP A CA 1
ATOM 1082 C C . ASP A 1 150 ? -44.620 19.867 34.786 1.00 97.25 150 ASP A C 1
ATOM 1084 O O . ASP A 1 150 ? -43.758 19.400 35.526 1.00 97.25 150 ASP A O 1
ATOM 1088 N N . ASN A 1 151 ? -45.703 19.166 34.434 1.00 98.00 151 ASN A N 1
ATOM 1089 C CA . ASN A 1 151 ? -45.997 17.788 34.855 1.00 98.00 151 ASN A CA 1
ATOM 1090 C C . ASN A 1 151 ? -46.023 16.803 33.667 1.00 98.00 151 ASN A C 1
ATOM 1092 O O . ASN A 1 151 ? -46.655 15.753 33.758 1.00 98.00 151 ASN A O 1
ATOM 1096 N N . ALA A 1 152 ? -45.379 17.140 32.546 1.00 98.38 152 ALA A N 1
ATOM 1097 C CA . ALA A 1 152 ? -45.417 16.329 31.328 1.00 98.38 152 ALA A CA 1
ATOM 1098 C C . ALA A 1 152 ? -44.821 14.912 31.501 1.00 98.38 152 ALA A C 1
ATOM 1100 O O . ALA A 1 152 ? -43.846 14.732 32.241 1.00 98.38 152 ALA A O 1
ATOM 1101 N N . ASP A 1 153 ? -45.345 13.929 30.756 1.00 98.69 153 ASP A N 1
ATOM 1102 C CA . ASP A 1 153 ? -44.801 12.561 30.660 1.00 98.69 153 ASP A CA 1
ATOM 1103 C C . ASP A 1 153 ? -44.265 12.288 29.246 1.00 98.69 153 ASP A C 1
ATOM 1105 O O . ASP A 1 153 ? -44.960 12.469 28.243 1.00 98.69 153 ASP A O 1
ATOM 1109 N N . VAL A 1 154 ? -43.007 11.853 29.154 1.00 98.81 154 VAL A N 1
ATOM 1110 C CA . VAL A 1 154 ? -42.324 11.592 27.884 1.00 98.81 154 VAL A CA 1
ATOM 1111 C C . VAL A 1 154 ? -41.709 10.194 27.862 1.00 98.81 154 VAL A C 1
ATOM 1113 O O . VAL A 1 154 ? -40.859 9.845 28.681 1.00 98.81 154 VAL A O 1
ATOM 1116 N N . LEU A 1 155 ? -42.042 9.408 26.840 1.00 98.69 155 LEU A N 1
ATOM 1117 C CA . LEU A 1 155 ? -41.420 8.122 26.528 1.00 98.69 155 LEU A CA 1
ATOM 1118 C C . LEU A 1 155 ? -40.681 8.192 25.187 1.00 98.69 155 LEU A C 1
ATOM 1120 O O . LEU A 1 155 ? -41.299 8.384 24.143 1.00 98.69 155 LEU A O 1
ATOM 1124 N N . VAL A 1 156 ? -39.373 7.931 25.201 1.00 98.62 156 VAL A N 1
ATOM 1125 C CA . VAL A 1 156 ? -38.525 7.818 24.005 1.00 98.62 156 VAL A CA 1
ATOM 1126 C C . VAL A 1 156 ? -37.935 6.413 23.922 1.00 98.62 156 VAL A C 1
ATOM 1128 O O . VAL A 1 156 ? -37.071 6.036 24.713 1.00 98.62 156 VAL A O 1
ATOM 1131 N N . LYS A 1 157 ? -38.376 5.622 22.946 1.00 98.19 157 LYS A N 1
ATOM 1132 C CA . LYS A 1 157 ? -37.991 4.216 22.797 1.00 98.19 157 LYS A CA 1
ATOM 1133 C C . LYS A 1 157 ? -37.432 3.913 21.409 1.00 98.19 157 LYS A C 1
ATOM 1135 O O . LYS A 1 157 ? -38.086 4.224 20.422 1.00 98.19 157 LYS A O 1
ATOM 1140 N N . LYS A 1 158 ? -36.289 3.225 21.315 1.00 96.69 158 LYS A N 1
ATOM 1141 C CA . LYS A 1 158 ? -35.684 2.822 20.023 1.00 96.69 158 LYS A CA 1
ATOM 1142 C C . LYS A 1 158 ? -35.458 3.988 19.057 1.00 96.69 158 LYS A C 1
ATOM 1144 O O . LYS A 1 158 ? -35.518 3.815 17.850 1.00 96.69 158 LYS A O 1
ATOM 1149 N N . SER A 1 159 ? -35.246 5.186 19.583 1.00 97.62 159 SER A N 1
ATOM 1150 C CA . SER A 1 159 ? -35.218 6.406 18.776 1.00 97.62 159 SER A CA 1
ATOM 1151 C C . SER A 1 159 ? -33.811 6.981 18.704 1.00 97.62 159 SER A C 1
ATOM 1153 O O . SER A 1 159 ? -32.972 6.696 19.557 1.00 97.62 159 SER A O 1
ATOM 1155 N N . VAL A 1 160 ? -33.565 7.814 17.697 1.00 97.44 160 VAL A N 1
ATOM 1156 C CA . VAL A 1 160 ? -32.306 8.547 17.533 1.00 97.44 160 VAL A CA 1
ATOM 1157 C C . VAL A 1 160 ? -32.574 10.035 17.723 1.00 97.44 160 VAL A C 1
ATOM 1159 O O . VAL A 1 160 ? -33.386 10.603 16.995 1.00 97.44 160 VAL A O 1
ATOM 1162 N N . ILE A 1 161 ? -31.886 10.669 18.671 1.00 97.75 161 ILE A N 1
ATOM 1163 C CA . ILE A 1 161 ? -31.866 12.126 18.850 1.00 97.75 161 ILE A CA 1
ATOM 1164 C C . ILE A 1 161 ? -30.446 12.598 18.554 1.00 97.75 161 ILE A C 1
ATOM 1166 O O . ILE A 1 161 ? -29.509 12.202 19.247 1.00 97.75 161 ILE A O 1
ATOM 1170 N N . SER A 1 162 ? -30.264 13.411 17.513 1.00 96.19 162 SER A N 1
ATOM 1171 C CA . SER A 1 162 ? -28.918 13.768 17.055 1.00 96.19 162 SER A CA 1
ATOM 1172 C C . SER A 1 162 ? -28.766 15.202 16.569 1.00 96.19 162 SER A C 1
ATOM 1174 O O . SER A 1 162 ? -29.681 15.746 15.962 1.00 96.19 162 SER A O 1
ATOM 1176 N N . ASN A 1 163 ? -27.577 15.782 16.754 1.00 93.75 163 ASN A N 1
ATOM 1177 C CA . ASN A 1 163 ? -27.237 17.124 16.258 1.00 93.75 163 ASN A CA 1
ATOM 1178 C C . ASN A 1 163 ? -28.178 18.233 16.771 1.00 93.75 163 ASN A C 1
ATOM 1180 O O . ASN A 1 163 ? -28.567 19.135 16.029 1.00 93.75 163 ASN A O 1
ATOM 1184 N N . CYS A 1 164 ? -28.580 18.144 18.039 1.00 95.00 164 CYS A N 1
ATOM 1185 C CA . CYS A 1 164 ? -29.418 19.149 18.691 1.00 95.00 164 CYS A CA 1
ATOM 1186 C C . CYS A 1 164 ? -28.579 20.126 19.531 1.00 95.00 164 CYS A C 1
ATOM 1188 O O . CYS A 1 164 ? -27.424 19.856 19.859 1.00 95.00 164 CYS A O 1
ATOM 1190 N N . GLY A 1 165 ? -29.157 21.257 19.939 1.00 94.31 165 GLY A N 1
ATOM 1191 C CA . GLY A 1 165 ? -28.530 22.121 20.947 1.00 94.31 165 GLY A CA 1
ATOM 1192 C C . GLY A 1 165 ? -28.382 21.373 22.277 1.00 94.31 165 GLY A C 1
ATOM 1193 O O . GLY A 1 165 ? -27.275 21.226 22.807 1.00 94.31 165 GLY A O 1
ATOM 1194 N N . MET A 1 166 ? -29.508 20.842 22.753 1.00 95.69 166 MET A N 1
ATOM 1195 C CA . MET A 1 166 ? -29.633 19.864 23.839 1.00 95.69 166 MET A CA 1
ATOM 1196 C C . MET A 1 166 ? -30.463 18.683 23.336 1.00 95.69 166 MET A C 1
ATOM 1198 O O . MET A 1 166 ? -31.479 18.886 22.667 1.00 95.69 166 MET A O 1
ATOM 1202 N N . GLY A 1 167 ? -30.038 17.454 23.635 1.00 96.88 167 GLY A N 1
ATOM 1203 C CA . GLY A 1 167 ? -30.750 16.259 23.176 1.00 96.88 167 GLY A CA 1
ATOM 1204 C C . GLY A 1 167 ? -32.137 16.156 23.812 1.00 96.88 167 GLY A C 1
ATOM 1205 O O . GLY A 1 167 ? -33.148 16.209 23.112 1.00 96.88 167 GLY A O 1
ATOM 1206 N N . LEU A 1 168 ? -32.193 16.069 25.139 1.00 98.44 168 LEU A N 1
ATOM 1207 C CA . LEU A 1 168 ? -33.433 16.039 25.909 1.00 98.44 168 LEU A CA 1
ATOM 1208 C C . LEU A 1 168 ? -33.305 16.855 27.199 1.00 98.44 168 LEU A C 1
ATOM 1210 O O . LEU A 1 168 ? -32.290 16.764 27.883 1.00 98.44 168 LEU A O 1
ATOM 1214 N N . ILE A 1 169 ? -34.346 17.601 27.564 1.00 98.06 169 ILE A N 1
ATOM 1215 C CA . ILE A 1 169 ? -34.440 18.312 28.845 1.00 98.06 169 ILE A CA 1
ATOM 1216 C C . ILE A 1 169 ? -35.679 17.833 29.602 1.00 98.06 169 ILE A C 1
ATOM 1218 O O . ILE A 1 169 ? -36.760 17.769 29.025 1.00 98.06 169 ILE A O 1
ATOM 1222 N N . ALA A 1 170 ? -35.530 17.554 30.895 1.00 98.19 170 ALA A N 1
ATOM 1223 C CA . ALA A 1 170 ? -36.616 17.334 31.844 1.00 98.19 170 ALA A CA 1
ATOM 1224 C C . ALA A 1 170 ? -36.560 18.402 32.947 1.00 98.19 170 ALA A C 1
ATOM 1226 O O . ALA A 1 170 ? -35.512 18.629 33.553 1.00 98.19 170 ALA A O 1
ATOM 1227 N N . ALA A 1 171 ? -37.671 19.084 33.204 1.00 97.44 171 ALA A N 1
ATOM 1228 C CA . ALA A 1 171 ? -37.768 20.177 34.171 1.00 97.44 171 ALA A CA 1
ATOM 1229 C C . ALA A 1 171 ? -39.048 20.096 35.016 1.00 97.44 171 ALA A C 1
ATOM 1231 O O . ALA A 1 171 ? -39.954 19.313 34.722 1.00 97.44 171 ALA A O 1
ATOM 1232 N N . ASN A 1 172 ? -39.127 20.923 36.062 1.00 97.06 172 ASN A N 1
ATOM 1233 C CA . ASN A 1 172 ? -40.248 20.978 37.008 1.00 97.06 172 ASN A CA 1
ATOM 1234 C C . ASN A 1 172 ? -40.580 19.605 37.623 1.00 97.06 172 ASN A C 1
ATOM 1236 O O . ASN A 1 172 ? -39.710 19.054 38.282 1.00 97.06 172 ASN A O 1
ATOM 1240 N N . ASN A 1 173 ? -41.787 19.068 37.439 1.00 97.94 173 ASN A N 1
ATOM 1241 C CA . ASN A 1 173 ? -42.230 17.761 37.944 1.00 97.94 173 ASN A CA 1
ATOM 1242 C C . ASN A 1 173 ? -42.377 16.717 36.819 1.00 97.94 173 ASN A C 1
ATOM 1244 O O . ASN A 1 173 ? -43.068 15.714 36.997 1.00 97.94 173 ASN A O 1
ATOM 1248 N N . SER A 1 174 ? -41.774 16.954 35.651 1.00 98.38 174 SER A N 1
ATOM 1249 C CA . SER A 1 174 ? -41.912 16.060 34.496 1.00 98.38 174 SER A CA 1
ATOM 1250 C C . SER A 1 174 ? -41.288 14.679 34.725 1.00 98.38 174 SER A C 1
ATOM 1252 O O . SER A 1 174 ? -40.333 14.512 35.494 1.00 98.38 174 SER A O 1
ATOM 1254 N N . ASN A 1 175 ? -41.821 13.683 34.017 1.00 98.62 175 ASN A N 1
ATOM 1255 C CA . ASN A 1 175 ? -41.362 12.299 34.036 1.00 98.62 175 ASN A CA 1
ATOM 1256 C C . ASN A 1 175 ? -40.895 11.877 32.638 1.00 98.62 175 ASN A C 1
ATOM 1258 O O . ASN A 1 175 ? -41.663 11.939 31.683 1.00 98.62 175 ASN A O 1
ATOM 1262 N N . VAL A 1 176 ? -39.649 11.421 32.502 1.00 98.75 176 VAL A N 1
ATOM 1263 C CA . VAL A 1 176 ? -39.088 11.007 31.207 1.00 98.75 176 VAL A CA 1
ATOM 1264 C C . VAL A 1 176 ? -38.497 9.605 31.275 1.00 98.75 176 VAL A C 1
ATOM 1266 O O . VAL A 1 176 ? -37.699 9.276 32.153 1.00 98.75 176 VAL A O 1
ATOM 1269 N N . ARG A 1 177 ? -38.831 8.765 30.296 1.00 98.75 177 ARG A N 1
ATOM 1270 C CA . ARG A 1 177 ? -38.274 7.416 30.146 1.00 98.75 177 ARG A CA 1
ATOM 1271 C C . ARG A 1 177 ? -37.621 7.255 28.781 1.00 98.75 177 ARG A C 1
ATOM 1273 O O . ARG A 1 177 ? -38.270 7.424 27.754 1.00 98.75 177 ARG A O 1
ATOM 1280 N N . ILE A 1 178 ? -36.344 6.884 28.772 1.00 98.81 178 ILE A N 1
ATOM 1281 C CA . ILE A 1 178 ? -35.531 6.699 27.566 1.00 98.81 178 ILE A CA 1
ATOM 1282 C C . ILE A 1 178 ? -35.067 5.243 27.520 1.00 98.81 178 ILE A C 1
ATOM 1284 O O . ILE A 1 178 ? -34.387 4.788 28.436 1.00 98.81 178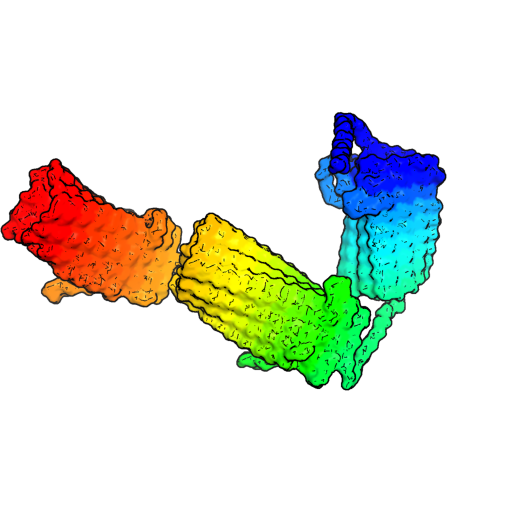 ILE A O 1
ATOM 1288 N N . ILE A 1 179 ? -35.453 4.493 26.486 1.00 98.56 179 ILE A N 1
ATOM 1289 C CA . ILE A 1 179 ? -35.231 3.041 26.422 1.00 98.56 179 ILE A CA 1
ATOM 1290 C C . ILE A 1 179 ? -34.684 2.637 25.054 1.00 98.56 179 ILE A C 1
ATOM 1292 O O . ILE A 1 179 ? -35.334 2.865 24.035 1.00 98.56 179 ILE A O 1
ATOM 1296 N N . SER A 1 180 ? -33.546 1.944 25.021 1.00 97.62 180 SER A N 1
ATOM 1297 C CA . SER A 1 180 ? -32.975 1.401 23.777 1.00 97.62 180 SER A CA 1
ATOM 1298 C C . SER A 1 180 ? -32.741 2.451 22.687 1.00 97.62 180 SER A C 1
ATOM 1300 O O . SER A 1 180 ? -32.916 2.147 21.513 1.00 97.62 180 SER A O 1
ATOM 1302 N N . SER A 1 181 ? -32.400 3.682 23.064 1.00 98.38 181 SER A N 1
ATOM 1303 C CA . SER A 1 181 ? -32.267 4.816 22.140 1.00 98.38 181 SER A CA 1
ATOM 1304 C C . SER A 1 181 ? -30.798 5.210 21.920 1.00 98.38 181 SER A C 1
ATOM 1306 O O . SER A 1 181 ? -29.904 4.720 22.613 1.00 98.38 181 SER A O 1
ATOM 1308 N N . ASP A 1 182 ? -30.550 6.107 20.967 1.00 98.06 182 ASP A N 1
ATOM 1309 C CA . ASP A 1 182 ? -29.246 6.734 20.719 1.00 98.06 182 ASP A CA 1
ATOM 1310 C C . ASP A 1 182 ? -29.386 8.263 20.801 1.00 98.06 182 ASP A C 1
ATOM 1312 O O . ASP A 1 182 ? -30.157 8.865 20.052 1.00 98.06 182 ASP A O 1
ATOM 1316 N N . ILE A 1 183 ? -28.667 8.889 21.734 1.00 98.31 183 ILE A N 1
ATOM 1317 C CA . ILE A 1 183 ? -28.639 10.343 21.927 1.00 98.31 183 ILE A CA 1
ATOM 1318 C C . ILE A 1 183 ? -27.214 10.829 21.693 1.00 98.31 183 ILE A C 1
ATOM 1320 O O . ILE A 1 183 ? -26.322 10.591 22.515 1.00 98.31 183 ILE A O 1
ATOM 1324 N N . ASN A 1 184 ? -26.979 11.517 20.575 1.00 97.69 184 ASN A N 1
ATOM 1325 C CA . ASN A 1 184 ? -25.618 11.857 20.179 1.00 97.69 184 ASN A CA 1
ATOM 1326 C C . ASN A 1 184 ? -25.428 13.234 19.549 1.00 97.69 184 ASN A C 1
ATOM 1328 O O . ASN A 1 184 ? -26.348 13.840 19.008 1.00 97.69 184 ASN A O 1
ATOM 1332 N N . ARG A 1 185 ? -24.179 13.715 19.573 1.00 95.38 185 ARG A N 1
ATOM 1333 C CA . ARG A 1 185 ? -23.759 14.951 18.887 1.00 95.38 185 ARG A CA 1
ATOM 1334 C C . ARG A 1 185 ? -24.562 16.189 19.296 1.00 95.38 185 ARG A C 1
ATOM 1336 O O . ARG A 1 185 ? -24.741 17.091 18.483 1.00 95.38 185 ARG A O 1
ATOM 1343 N N . SER A 1 186 ? -25.054 16.250 20.532 1.00 95.50 186 SER A N 1
ATOM 1344 C CA . SER A 1 186 ? -25.651 17.486 21.040 1.00 95.50 186 SER A CA 1
ATOM 1345 C C . SER A 1 186 ? -24.550 18.511 21.304 1.00 95.50 186 SER A C 1
ATOM 1347 O O . SER A 1 186 ? -23.482 18.158 21.811 1.00 95.50 186 SER A O 1
ATOM 1349 N N . PHE A 1 187 ? -24.791 19.783 20.989 1.00 92.38 187 PHE A N 1
ATOM 1350 C CA . PHE A 1 187 ? -23.794 20.844 21.192 1.00 92.38 187 PHE A CA 1
ATOM 1351 C C . PHE A 1 187 ? -23.419 21.027 22.661 1.00 92.38 187 PHE A C 1
ATOM 1353 O O . PHE A 1 187 ? -22.283 21.379 22.972 1.00 92.38 187 PHE A O 1
ATOM 1360 N N . THR A 1 188 ? -24.366 20.772 23.560 1.00 93.75 188 THR A N 1
ATOM 1361 C CA . THR A 1 188 ? -24.147 20.795 25.006 1.00 93.75 188 THR A CA 1
ATOM 1362 C C . THR A 1 188 ? -24.310 19.390 25.576 1.00 93.75 188 THR A C 1
ATOM 1364 O O . THR A 1 188 ? -23.453 18.545 25.322 1.00 93.75 188 THR A O 1
ATOM 1367 N N . SER A 1 189 ? -25.367 19.111 26.334 1.00 96.94 189 SER A N 1
ATOM 1368 C CA . SER A 1 189 ? -25.577 17.810 26.960 1.00 96.94 189 SER A CA 1
ATOM 1369 C C . SER A 1 189 ? -26.544 16.926 26.172 1.00 96.94 189 SER A C 1
ATOM 1371 O O . SER A 1 189 ? -27.434 17.419 25.473 1.00 96.94 189 SER A O 1
ATOM 1373 N N . GLY A 1 190 ? -26.383 15.607 26.304 1.00 97.69 190 GLY A N 1
ATOM 1374 C CA . GLY A 1 190 ? -27.324 14.635 25.746 1.00 97.69 190 GLY A CA 1
ATOM 1375 C C . GLY A 1 190 ? -28.675 14.688 26.462 1.00 97.69 190 GLY A C 1
ATOM 1376 O O . GLY A 1 190 ? -29.706 14.852 25.818 1.00 97.69 190 GLY A O 1
ATOM 1377 N N . VAL A 1 191 ? -28.667 14.596 27.793 1.00 98.56 191 VAL A N 1
ATOM 1378 C CA . VAL A 1 191 ? -29.866 14.668 28.645 1.00 98.56 191 VAL A CA 1
ATOM 1379 C C . VAL A 1 191 ? -29.625 15.624 29.814 1.00 98.56 191 VAL A C 1
ATOM 1381 O O . VAL A 1 191 ? -28.604 15.510 30.489 1.00 98.56 191 VAL A O 1
ATOM 1384 N N . GLU A 1 192 ? -30.554 16.537 30.093 1.00 97.69 192 GLU A N 1
ATOM 1385 C CA . GLU A 1 192 ? -30.486 17.452 31.241 1.00 97.69 192 GLU A CA 1
ATOM 1386 C C . GLU A 1 192 ? -31.723 17.353 32.133 1.00 97.69 192 GLU A C 1
ATOM 1388 O O . GLU A 1 192 ? -32.846 17.275 31.641 1.00 97.69 192 GLU A O 1
ATOM 1393 N N . LEU A 1 193 ? -31.512 17.365 33.450 1.00 98.00 193 LEU A N 1
ATOM 1394 C CA . LEU A 1 193 ? -32.565 17.324 34.457 1.00 98.00 193 LEU A CA 1
ATOM 1395 C C . LEU A 1 193 ? -32.486 18.541 35.377 1.00 98.00 193 LEU A C 1
ATOM 1397 O O . LEU A 1 193 ? -31.426 18.865 35.929 1.00 98.00 193 LEU A O 1
ATOM 1401 N N . TYR A 1 194 ? -33.646 19.147 35.605 1.00 96.62 194 TYR A N 1
ATOM 1402 C CA . TYR A 1 194 ? -33.846 20.330 36.432 1.00 96.62 194 TYR A CA 1
ATOM 1403 C C . TYR A 1 194 ? -35.006 20.146 37.420 1.00 96.62 194 TYR A C 1
ATOM 1405 O O . TYR A 1 194 ? -35.879 19.299 37.235 1.00 96.62 194 TYR A O 1
ATOM 1413 N N . ASP A 1 195 ? -35.014 20.975 38.465 1.00 96.00 195 ASP A N 1
ATOM 1414 C CA . ASP A 1 195 ? -36.052 21.041 39.501 1.00 96.00 195 ASP A CA 1
ATOM 1415 C C . ASP A 1 195 ? -36.333 19.689 40.184 1.00 96.00 195 ASP A C 1
ATOM 1417 O O . ASP A 1 195 ? -35.404 19.135 40.762 1.00 96.00 195 ASP A O 1
ATOM 1421 N N . GLU A 1 196 ? -37.566 19.174 40.166 1.00 97.69 196 GLU A N 1
ATOM 1422 C CA . GLU A 1 196 ? -37.984 17.904 40.793 1.00 97.69 196 GLU A CA 1
ATOM 1423 C C . GLU A 1 196 ? -38.282 16.802 39.756 1.00 97.69 196 GLU A C 1
ATOM 1425 O O . GLU A 1 196 ? -38.933 15.801 40.063 1.00 97.69 196 GLU A O 1
ATOM 1430 N N . SER A 1 197 ? -37.780 16.972 38.526 1.00 98.25 197 SER A N 1
ATOM 1431 C CA . SER A 1 197 ? -38.031 16.057 37.411 1.00 98.25 197 SER A CA 1
ATOM 1432 C C . SER A 1 197 ? -37.446 14.666 37.658 1.00 98.25 197 SER A C 1
ATOM 1434 O O . SER A 1 197 ? -36.455 14.494 38.376 1.00 98.25 197 SER A O 1
ATOM 1436 N N . SER A 1 198 ? -38.053 13.656 37.039 1.00 98.50 198 SER A N 1
ATOM 1437 C CA . SER A 1 198 ? -37.650 12.254 37.148 1.00 98.50 198 SER A CA 1
ATOM 1438 C C . SER A 1 198 ? -37.305 11.691 35.775 1.00 98.50 198 SER A C 1
ATOM 1440 O O . SER A 1 198 ? -38.139 11.715 34.875 1.00 98.50 198 SER A O 1
ATOM 1442 N N . VAL A 1 199 ? -36.095 11.150 35.606 1.00 98.69 199 VAL A N 1
ATOM 1443 C CA . VAL A 1 199 ? -35.661 10.528 34.347 1.00 98.69 199 VAL A CA 1
ATOM 1444 C C . VAL A 1 199 ? -35.092 9.136 34.578 1.00 98.69 199 VAL A C 1
ATOM 1446 O O . VAL A 1 199 ? -34.177 8.950 35.383 1.00 98.69 199 VAL A O 1
ATOM 1449 N N . SER A 1 200 ? -35.589 8.155 33.821 1.00 98.56 200 SER A N 1
ATOM 1450 C CA . SER A 1 200 ? -34.990 6.821 33.726 1.00 98.56 200 SER A CA 1
ATOM 1451 C C . SER A 1 200 ? -34.421 6.570 32.332 1.00 98.56 200 SER A C 1
ATOM 1453 O O . SER A 1 200 ? -35.138 6.704 31.340 1.00 98.56 200 SER A O 1
ATOM 1455 N N . VAL A 1 201 ? -33.167 6.138 32.259 1.00 98.62 201 VAL A N 1
ATOM 1456 C CA . VAL A 1 201 ? -32.468 5.798 31.020 1.00 98.62 201 VAL A CA 1
ATOM 1457 C C . VAL A 1 201 ? -32.053 4.328 31.074 1.00 98.62 201 VAL A C 1
ATOM 1459 O O . VAL A 1 201 ? -31.318 3.923 31.973 1.00 98.62 201 VAL A O 1
ATOM 1462 N N . GLU A 1 202 ? -32.517 3.522 30.122 1.00 98.19 202 GLU A N 1
ATOM 1463 C CA . GLU A 1 202 ? -32.232 2.087 30.042 1.00 98.19 202 GLU A CA 1
ATOM 1464 C C . GLU A 1 202 ? -31.701 1.699 28.655 1.00 98.19 202 GLU A C 1
ATOM 1466 O O . GLU A 1 202 ? -32.256 2.120 27.634 1.00 98.19 202 GLU A O 1
ATOM 1471 N N . LYS A 1 203 ? -30.654 0.861 28.590 1.00 96.06 203 LYS A N 1
ATOM 1472 C CA . LYS A 1 203 ? -30.152 0.247 27.336 1.00 96.06 203 LYS A CA 1
ATOM 1473 C C . LYS A 1 203 ? -29.853 1.258 26.225 1.00 96.06 203 LYS A C 1
ATOM 1475 O O . LYS A 1 203 ? -30.008 0.954 25.049 1.00 96.06 203 LYS A O 1
ATOM 1480 N N . THR A 1 204 ? -29.490 2.478 26.594 1.00 97.88 204 THR A N 1
ATOM 1481 C CA . THR A 1 204 ? -29.381 3.616 25.677 1.00 97.88 204 THR A CA 1
ATOM 1482 C C . THR A 1 204 ? -27.917 3.980 25.485 1.00 97.88 204 THR A C 1
ATOM 1484 O O . THR A 1 204 ? -27.130 3.920 26.433 1.00 97.88 204 THR A O 1
ATOM 1487 N N . LYS A 1 205 ? -27.558 4.369 24.262 1.00 96.75 205 LYS A N 1
ATOM 1488 C CA . LYS A 1 205 ? -26.243 4.919 23.935 1.00 96.75 205 LYS A CA 1
ATOM 1489 C C . LYS A 1 205 ? -26.296 6.445 24.001 1.00 96.75 205 LYS A C 1
ATOM 1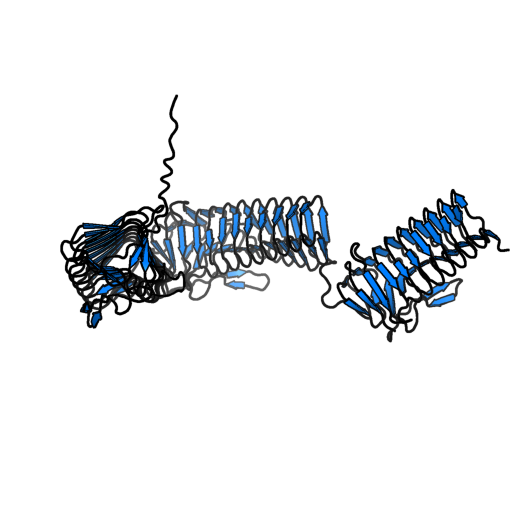491 O O . LYS A 1 205 ? -27.166 7.057 23.388 1.00 96.75 205 LYS A O 1
ATOM 1496 N N . ILE A 1 206 ? -25.385 7.065 24.746 1.00 97.88 206 ILE A N 1
ATOM 1497 C CA . ILE A 1 206 ? -25.266 8.523 24.867 1.00 97.88 206 ILE A CA 1
ATOM 1498 C C . ILE A 1 206 ? -23.839 8.921 24.516 1.00 97.88 206 ILE A C 1
ATOM 1500 O O . ILE A 1 206 ? -22.907 8.616 25.262 1.00 97.88 206 ILE A O 1
ATOM 1504 N N . SER A 1 207 ? -23.651 9.586 23.375 1.00 96.56 207 SER A N 1
ATOM 1505 C CA . SER A 1 207 ? -22.300 9.772 22.842 1.00 96.56 207 SER A CA 1
ATOM 1506 C C . SER A 1 207 ? -22.004 11.108 22.172 1.00 96.56 207 SER A C 1
ATOM 1508 O O . SER A 1 207 ? -22.870 11.727 21.560 1.00 96.56 207 SER A O 1
ATOM 1510 N N . ARG A 1 208 ? -20.735 11.534 22.217 1.00 94.06 208 ARG A N 1
ATOM 1511 C CA . ARG A 1 208 ? -20.229 12.693 21.450 1.00 94.06 208 ARG A CA 1
ATOM 1512 C C . ARG A 1 208 ? -20.973 14.003 21.734 1.00 94.06 208 ARG A C 1
ATOM 1514 O O . ARG A 1 208 ? -21.122 14.819 20.829 1.00 94.06 208 ARG A O 1
ATOM 1521 N N . ASN A 1 209 ? -21.470 14.204 22.954 1.00 95.44 209 ASN A N 1
ATOM 1522 C CA . ASN A 1 209 ? -22.101 15.464 23.351 1.00 95.44 209 ASN A CA 1
ATOM 1523 C C . ASN A 1 209 ? -21.036 16.438 23.887 1.00 95.44 209 ASN A C 1
ATOM 1525 O O . ASN A 1 209 ? -20.114 16.032 24.600 1.00 95.44 209 ASN A O 1
ATOM 1529 N N . GLY A 1 210 ? -21.147 17.721 23.530 1.00 91.38 210 GLY A N 1
ATOM 1530 C CA . GLY A 1 210 ? -20.115 18.738 23.789 1.00 91.38 210 GLY A CA 1
ATOM 1531 C C . GLY A 1 210 ? -19.863 19.059 25.271 1.00 91.38 210 GLY A C 1
ATOM 1532 O O . GLY A 1 210 ? -18.813 19.598 25.620 1.00 91.38 210 GLY A O 1
ATOM 1533 N N . ALA A 1 211 ? -20.802 18.712 26.153 1.00 94.25 211 ALA A N 1
ATOM 1534 C CA . ALA A 1 211 ? -20.702 18.845 27.602 1.00 94.25 211 ALA A CA 1
ATOM 1535 C C . ALA A 1 211 ? -20.938 17.494 28.304 1.00 94.25 211 ALA A C 1
ATOM 1537 O O . ALA A 1 211 ? -20.052 16.641 28.301 1.00 94.25 211 ALA A O 1
ATOM 1538 N N . ALA A 1 212 ? -22.084 17.292 28.962 1.00 96.56 212 ALA A N 1
ATOM 1539 C CA . ALA A 1 212 ? -22.358 16.046 29.672 1.00 96.56 212 ALA A CA 1
ATOM 1540 C C . ALA A 1 212 ? -23.123 15.040 28.793 1.00 96.56 212 ALA A C 1
ATOM 1542 O O . ALA A 1 212 ? -23.989 15.431 28.017 1.00 96.56 212 ALA A O 1
ATOM 1543 N N . GLY A 1 213 ? -22.894 13.738 28.950 1.00 97.38 213 GLY A N 1
ATOM 1544 C CA . GLY A 1 213 ? -23.840 12.738 28.459 1.00 97.38 213 GLY A CA 1
ATOM 1545 C C . GLY A 1 213 ? -25.187 12.934 29.157 1.00 97.38 213 GLY A C 1
ATOM 1546 O O . GLY A 1 213 ? -26.205 13.150 28.500 1.00 97.38 213 GLY A O 1
ATOM 1547 N N . ILE A 1 214 ? -25.168 12.967 30.493 1.00 98.25 214 ILE A N 1
ATOM 1548 C CA . ILE A 1 214 ? -26.318 13.328 31.332 1.00 98.25 214 ILE A CA 1
ATOM 1549 C C . ILE A 1 214 ? -25.900 14.362 32.382 1.00 98.25 214 ILE A C 1
ATOM 1551 O O . ILE A 1 214 ? -24.921 14.157 33.098 1.00 98.25 214 ILE A O 1
ATOM 1555 N N . LEU A 1 215 ? -26.653 15.450 32.521 1.00 97.19 215 LEU A N 1
ATOM 1556 C CA . LEU A 1 215 ? -26.522 16.422 33.607 1.00 97.19 215 LEU A CA 1
ATOM 1557 C C . LEU A 1 215 ? -27.774 16.369 34.484 1.00 97.19 215 LEU A C 1
ATOM 1559 O O . LEU A 1 215 ? -28.858 16.681 34.009 1.00 97.19 215 LEU A O 1
ATOM 1563 N N . ALA A 1 216 ? -27.636 16.033 35.765 1.00 96.44 216 ALA A N 1
ATOM 1564 C CA . ALA A 1 216 ? -28.730 16.106 36.734 1.00 96.44 216 ALA A CA 1
ATOM 1565 C C . ALA A 1 216 ? -28.439 17.160 37.805 1.00 96.44 216 ALA A C 1
ATOM 1567 O O . ALA A 1 216 ? -27.411 17.089 38.476 1.00 96.44 216 ALA A O 1
ATOM 1568 N N . GLY A 1 217 ? -29.325 18.147 37.954 1.00 93.44 217 GLY A N 1
ATOM 1569 C CA . GLY A 1 217 ? -29.206 19.212 38.955 1.00 93.44 217 GLY A CA 1
ATOM 1570 C C . GLY A 1 217 ? -30.450 19.374 39.830 1.00 93.44 217 GLY A C 1
ATOM 1571 O O . GLY A 1 217 ? -31.434 18.645 39.692 1.00 93.44 217 GLY A O 1
ATOM 1572 N N . TYR A 1 218 ? -30.421 20.374 40.710 1.00 93.62 218 TYR A N 1
ATOM 1573 C CA . TYR A 1 218 ? -31.506 20.732 41.634 1.00 93.62 218 TYR A CA 1
ATOM 1574 C C . TYR A 1 218 ? -31.940 19.570 42.541 1.00 93.62 218 TYR A C 1
ATOM 1576 O O . TYR A 1 218 ? -31.112 19.081 43.294 1.00 93.62 218 TYR A O 1
ATOM 1584 N N . ARG A 1 219 ? -33.213 19.161 42.545 1.00 95.62 219 ARG A N 1
ATOM 1585 C CA . ARG A 1 219 ? -33.753 18.026 43.322 1.00 95.62 219 ARG A CA 1
ATOM 1586 C C . ARG A 1 219 ? -34.241 16.899 42.402 1.00 95.62 219 ARG A C 1
ATOM 1588 O O . ARG A 1 219 ? -35.125 16.126 42.772 1.00 95.62 219 ARG A O 1
ATOM 1595 N N . SER A 1 220 ? -33.675 16.814 41.197 1.00 97.38 220 SER A N 1
ATOM 1596 C CA . SER A 1 220 ? -34.086 15.836 40.192 1.00 97.38 220 SER A CA 1
ATOM 1597 C C . SER A 1 220 ? -33.748 14.400 40.609 1.00 97.38 220 SER A C 1
ATOM 1599 O O . SER A 1 220 ? -32.955 14.151 41.525 1.00 97.38 220 SER A O 1
ATOM 1601 N N . LYS A 1 221 ? -34.383 13.431 39.950 1.00 98.25 221 LYS A N 1
ATOM 1602 C CA . LYS A 1 221 ? -34.236 11.994 40.210 1.00 98.25 221 LYS A CA 1
ATOM 1603 C C . LYS A 1 221 ? -33.773 11.297 38.937 1.00 98.25 221 LYS A C 1
ATOM 1605 O O . LYS A 1 221 ? -34.524 11.215 37.971 1.00 98.25 221 LYS A O 1
ATOM 1610 N N . LEU A 1 222 ? -32.551 10.771 38.939 1.00 97.94 222 LEU A N 1
ATOM 1611 C CA . LEU A 1 222 ? -31.956 10.089 37.789 1.00 97.94 222 LEU A CA 1
ATOM 1612 C C . LEU A 1 222 ? -31.794 8.584 38.047 1.00 97.94 222 LEU A C 1
ATOM 1614 O O . LEU A 1 222 ? -31.150 8.169 39.006 1.00 97.94 222 LEU A O 1
ATOM 1618 N N . SER A 1 223 ? -32.292 7.737 37.152 1.00 97.44 223 SER A N 1
ATOM 1619 C CA . SER A 1 223 ? -31.940 6.314 37.121 1.00 97.44 223 SER A CA 1
ATOM 1620 C C . SER A 1 223 ? -31.317 5.961 35.778 1.00 97.44 223 SER A C 1
ATOM 1622 O O . SER A 1 223 ? -31.900 6.242 34.738 1.00 97.44 223 SER A O 1
ATOM 1624 N N . VAL A 1 224 ? -30.133 5.350 35.783 1.00 96.31 224 VAL A N 1
ATOM 1625 C CA . VAL A 1 224 ? -29.429 4.942 34.558 1.00 96.31 224 VAL A CA 1
ATOM 1626 C C . VAL A 1 224 ? -29.075 3.472 34.676 1.00 96.31 224 VAL A C 1
ATOM 1628 O O . VAL A 1 224 ? -28.434 3.079 35.657 1.00 96.31 224 VAL A O 1
ATOM 1631 N N . SER A 1 225 ? -29.476 2.661 33.701 1.00 93.00 225 SER A N 1
ATOM 1632 C CA . SER A 1 225 ? -29.173 1.234 33.712 1.00 93.00 225 SER A CA 1
ATOM 1633 C C . SER A 1 225 ? -28.835 0.638 32.352 1.00 93.00 225 SER A C 1
ATOM 1635 O O . SER A 1 225 ? -29.497 0.915 31.353 1.00 93.00 225 SER A O 1
ATOM 1637 N N . SER A 1 226 ? -27.818 -0.225 32.314 1.00 87.50 226 SER A N 1
ATOM 1638 C CA . SER A 1 226 ? -27.399 -0.923 31.090 1.00 87.50 226 SER A CA 1
ATOM 1639 C C . SER A 1 226 ? -27.086 0.016 29.915 1.00 87.50 226 SER A C 1
ATOM 1641 O O . SER A 1 226 ? -27.263 -0.366 28.760 1.00 87.50 226 SER A O 1
ATOM 1643 N N . CYS A 1 227 ? -26.665 1.252 30.189 1.00 91.88 227 CYS A N 1
ATOM 1644 C CA . CYS A 1 227 ? -26.379 2.257 29.167 1.00 91.88 227 CYS A CA 1
ATOM 1645 C C . CYS A 1 227 ? -24.913 2.245 28.731 1.00 91.88 227 CYS A C 1
ATOM 1647 O O . CYS A 1 227 ? -24.027 1.822 29.474 1.00 91.88 227 CYS A O 1
ATOM 1649 N N . GLU A 1 228 ? -24.666 2.767 27.534 1.00 88.69 228 GLU A N 1
ATOM 1650 C CA . GLU A 1 228 ? -23.334 3.037 27.001 1.00 88.69 228 GLU A CA 1
ATOM 1651 C C . GLU A 1 228 ? -23.131 4.552 26.897 1.00 88.69 228 GLU A C 1
ATOM 1653 O O . GLU A 1 228 ? -23.837 5.216 26.143 1.00 88.69 228 GLU A O 1
ATOM 1658 N N . ILE A 1 229 ? -22.204 5.120 27.667 1.00 90.88 229 ILE A N 1
ATOM 1659 C CA . ILE A 1 229 ? -21.997 6.569 27.757 1.00 90.88 229 ILE A CA 1
ATOM 1660 C C . ILE A 1 229 ? -20.552 6.879 27.373 1.00 90.88 229 ILE A C 1
ATOM 1662 O O . ILE A 1 229 ? -19.634 6.649 28.160 1.00 90.88 229 ILE A O 1
ATOM 1666 N N . GLU A 1 230 ? -20.345 7.394 26.160 1.00 88.25 230 GLU A N 1
ATOM 1667 C CA . GLU A 1 230 ? -19.001 7.523 25.588 1.00 88.25 230 GLU A CA 1
ATOM 1668 C C . GLU A 1 230 ? -18.682 8.861 24.928 1.00 88.25 230 GLU A C 1
ATOM 1670 O O . GLU A 1 230 ? -19.556 9.533 24.384 1.00 88.25 230 GLU A O 1
ATOM 1675 N N . SER A 1 231 ? -17.396 9.204 24.848 1.00 83.94 231 SER A N 1
ATOM 1676 C CA . SER A 1 231 ? -16.929 10.345 24.043 1.00 83.94 231 SER A CA 1
ATOM 1677 C C . SER A 1 231 ? -17.598 11.684 24.407 1.00 83.94 231 SER A C 1
ATOM 1679 O O . SER A 1 231 ? -17.782 12.531 23.536 1.00 83.94 231 SER A O 1
ATOM 1681 N N . ASN A 1 232 ? -18.030 11.877 25.657 1.00 89.69 232 ASN A N 1
ATOM 1682 C CA . ASN A 1 232 ? -18.570 13.149 26.150 1.00 89.69 232 ASN A CA 1
ATOM 1683 C C . ASN A 1 232 ? -17.505 13.865 26.992 1.00 89.69 232 ASN A C 1
ATOM 1685 O O . ASN A 1 232 ? -16.667 13.214 27.612 1.00 89.69 232 ASN A O 1
ATOM 1689 N N . LYS A 1 233 ? -17.575 15.193 27.138 1.00 87.62 233 LYS A N 1
ATOM 1690 C CA . LYS A 1 233 ? -16.689 15.884 28.099 1.00 87.62 233 LYS A CA 1
ATOM 1691 C C . LYS A 1 233 ? -16.902 15.358 29.523 1.00 87.62 233 LYS A C 1
ATOM 1693 O O . LYS A 1 233 ? -15.991 15.288 30.338 1.00 87.62 233 LYS A O 1
ATOM 1698 N N . THR A 1 234 ? -18.127 14.986 29.871 1.00 91.94 234 THR A N 1
ATOM 1699 C CA . THR A 1 234 ? -18.414 14.272 31.119 1.00 91.94 234 THR A CA 1
ATOM 1700 C C . THR A 1 234 ? -19.491 13.236 30.869 1.00 91.94 234 THR A C 1
ATOM 1702 O O . THR A 1 234 ? -20.494 13.581 30.265 1.00 91.94 234 THR A O 1
ATOM 1705 N N . GLY A 1 235 ? -19.336 11.990 31.307 1.00 92.31 235 GLY A N 1
ATOM 1706 C CA . GLY A 1 235 ? -20.352 10.958 31.110 1.00 92.31 235 GLY A CA 1
ATOM 1707 C C . GLY A 1 235 ? -21.648 11.328 31.831 1.00 92.31 235 GLY A C 1
ATOM 1708 O O . GLY A 1 235 ? -22.645 11.665 31.191 1.00 92.31 235 GLY A O 1
ATOM 1709 N N . ILE A 1 236 ? -21.619 11.348 33.165 1.00 94.69 236 ILE A N 1
ATOM 1710 C CA . ILE A 1 236 ? -22.719 11.844 34.004 1.00 94.69 236 ILE A CA 1
ATOM 1711 C C . ILE A 1 236 ? -22.208 12.909 34.972 1.00 94.69 236 ILE A C 1
ATOM 1713 O O . ILE A 1 236 ? -21.223 12.700 35.673 1.00 94.69 236 ILE A O 1
ATOM 1717 N N . ARG A 1 237 ? -22.910 14.040 35.050 1.00 94.88 237 ARG A N 1
ATOM 1718 C CA . ARG A 1 237 ? -22.656 15.113 36.013 1.00 94.88 237 ARG A CA 1
ATOM 1719 C C . ARG A 1 237 ? -23.841 15.278 36.955 1.00 94.88 237 ARG A C 1
ATOM 1721 O O . ARG A 1 237 ? -24.937 15.590 36.498 1.00 94.88 237 ARG A O 1
ATOM 1728 N N . ILE A 1 238 ? -23.603 15.136 38.256 1.00 92.88 238 ILE A N 1
ATOM 1729 C CA . ILE A 1 238 ? -24.602 15.322 39.315 1.00 92.88 238 ILE A CA 1
ATOM 1730 C C . ILE A 1 238 ? -24.294 16.614 40.082 1.00 92.88 238 ILE A C 1
ATOM 1732 O O . ILE A 1 238 ? -23.166 16.822 40.526 1.00 92.88 238 ILE A O 1
ATOM 1736 N N . LYS A 1 239 ? -25.289 17.491 40.237 1.00 89.12 239 LYS A N 1
ATOM 1737 C CA . LYS A 1 239 ? -25.199 18.771 40.956 1.00 89.12 239 LYS A CA 1
ATOM 1738 C C . LYS A 1 239 ? -26.311 18.919 41.995 1.00 89.12 239 LYS A C 1
ATOM 1740 O O . LYS A 1 239 ? -27.337 18.247 41.933 1.00 89.12 239 LYS A O 1
ATOM 1745 N N . ASP A 1 240 ? -26.115 19.885 42.891 1.00 88.69 240 ASP A N 1
ATOM 1746 C CA . ASP A 1 240 ? -27.077 20.299 43.912 1.00 88.69 240 ASP A CA 1
ATOM 1747 C C . ASP A 1 240 ? -27.536 19.115 44.791 1.00 88.69 240 ASP A C 1
ATOM 1749 O O . ASP A 1 240 ? -26.700 18.406 45.343 1.00 88.69 240 ASP A O 1
ATOM 1753 N N . ALA A 1 241 ? -28.845 18.908 44.941 1.00 89.31 241 ALA A N 1
ATOM 1754 C CA . ALA A 1 241 ? -29.463 17.845 45.731 1.00 89.31 241 ALA A CA 1
ATOM 1755 C C . ALA A 1 241 ? -30.109 16.757 44.844 1.00 89.31 241 ALA A C 1
ATOM 1757 O O . ALA A 1 241 ? -31.074 16.110 45.259 1.00 89.31 241 ALA A O 1
ATOM 1758 N N . ALA A 1 242 ? -29.618 16.573 43.612 1.00 93.12 242 ALA A N 1
ATOM 1759 C CA . ALA A 1 242 ? -30.143 15.566 42.699 1.00 93.12 242 ALA A CA 1
ATOM 1760 C C . ALA A 1 242 ? -29.831 14.154 43.219 1.00 93.12 242 ALA A C 1
ATOM 1762 O O . ALA A 1 242 ? -28.704 13.846 43.610 1.00 93.12 242 ALA A O 1
ATOM 1763 N N . SER A 1 243 ? -30.833 13.279 43.202 1.00 92.62 243 SER A N 1
ATOM 1764 C CA . SER A 1 243 ? -30.689 11.875 43.598 1.00 92.62 243 SER A CA 1
ATOM 1765 C C . SER A 1 243 ? -30.460 10.990 42.377 1.00 92.62 243 SER A C 1
ATOM 1767 O O . SER A 1 243 ? -31.003 11.254 41.302 1.00 92.62 243 SER A O 1
ATOM 1769 N N . TYR A 1 244 ? -29.661 9.932 42.527 1.00 92.31 244 TYR A N 1
ATOM 1770 C CA . TYR A 1 244 ? -29.293 9.078 41.402 1.00 92.31 244 TYR A CA 1
ATOM 1771 C C . TYR A 1 244 ? -29.187 7.590 41.764 1.00 92.31 244 TYR A C 1
ATOM 1773 O O . TYR A 1 244 ? -28.892 7.222 42.901 1.00 92.31 244 TYR A O 1
ATOM 1781 N N . LYS A 1 245 ? -29.429 6.721 40.774 1.00 90.31 245 LYS A N 1
ATOM 1782 C CA . LYS A 1 245 ? -29.209 5.266 40.836 1.00 90.31 245 LYS A CA 1
ATOM 1783 C C . LYS A 1 245 ? -28.579 4.777 39.538 1.00 90.31 245 LYS A C 1
ATOM 1785 O O . LYS A 1 245 ? -29.195 4.897 38.479 1.00 90.31 245 LYS A O 1
ATOM 1790 N N . PHE A 1 246 ? -27.392 4.182 39.626 1.00 86.75 246 PHE A N 1
ATOM 1791 C CA . PHE A 1 246 ? -26.679 3.613 38.481 1.00 86.75 246 PHE A CA 1
ATOM 1792 C C . PHE A 1 246 ? -26.556 2.100 38.618 1.00 86.75 246 PHE A C 1
ATOM 1794 O O . PHE A 1 246 ? -26.246 1.600 39.698 1.00 86.75 246 PHE A O 1
ATOM 1801 N N . LYS A 1 247 ? -26.783 1.376 37.522 1.00 82.12 247 LYS A N 1
ATOM 1802 C CA . LYS A 1 247 ? -26.653 -0.080 37.477 1.00 82.12 247 LYS A CA 1
ATOM 1803 C C . LYS A 1 247 ? -26.149 -0.536 36.108 1.00 82.12 247 LYS A C 1
ATOM 1805 O O . LYS A 1 247 ? -26.735 -0.179 35.099 1.00 82.12 247 LYS A O 1
ATOM 1810 N N . ASP A 1 248 ? -25.099 -1.349 36.064 1.00 77.06 248 ASP A N 1
ATOM 1811 C CA . ASP A 1 248 ? -24.619 -2.000 34.832 1.00 77.06 248 ASP A CA 1
ATOM 1812 C C . ASP A 1 248 ? -24.336 -1.036 33.657 1.00 77.06 248 ASP A C 1
ATOM 1814 O O . ASP A 1 248 ? -24.540 -1.385 32.498 1.00 77.06 248 ASP A O 1
ATOM 1818 N N . ASN A 1 249 ? -23.896 0.194 33.938 1.00 79.94 249 ASN A N 1
ATOM 1819 C CA . ASN A 1 249 ? -23.583 1.186 32.905 1.00 79.94 249 ASN A CA 1
ATOM 1820 C C . ASN A 1 249 ? -22.116 1.104 32.487 1.00 79.94 249 ASN A C 1
ATOM 1822 O O . ASN A 1 249 ? -21.242 0.861 33.317 1.00 79.94 249 ASN A O 1
ATOM 1826 N N . PHE A 1 250 ? -21.853 1.358 31.209 1.00 75.12 250 PHE A N 1
ATOM 1827 C CA . PHE A 1 250 ? -20.519 1.366 30.629 1.00 75.12 250 PHE A CA 1
ATOM 1828 C C . PHE A 1 250 ? -20.121 2.786 30.229 1.00 75.12 250 PHE A C 1
ATOM 1830 O O . PHE A 1 250 ? -20.789 3.398 29.397 1.00 75.12 250 PHE A O 1
ATOM 1837 N N . PHE A 1 251 ? -19.034 3.290 30.812 1.00 77.25 251 PHE A N 1
ATOM 1838 C CA . PHE A 1 251 ? -18.476 4.610 30.529 1.00 77.25 251 PHE A CA 1
ATOM 1839 C C . PHE A 1 251 ? -17.091 4.455 29.906 1.00 77.25 251 PHE A C 1
ATOM 1841 O O . PHE A 1 251 ? -16.289 3.676 30.415 1.00 77.25 251 PHE A O 1
ATOM 1848 N N . TYR A 1 252 ? -16.815 5.144 28.798 1.00 68.50 252 TYR A N 1
ATOM 1849 C CA . TYR A 1 252 ? -15.484 5.129 28.186 1.00 68.50 252 TYR A CA 1
ATOM 1850 C C . TYR A 1 252 ? -15.253 6.331 27.269 1.00 68.50 252 TYR A C 1
ATOM 1852 O O . TYR A 1 252 ? -16.186 6.908 26.720 1.00 68.50 252 TYR A O 1
ATOM 1860 N N . MET A 1 253 ? -13.989 6.716 27.079 1.00 69.06 253 MET A N 1
ATOM 1861 C CA . MET A 1 253 ? -13.601 7.879 26.263 1.00 69.06 253 MET A CA 1
ATOM 1862 C C . MET A 1 253 ? -14.273 9.206 26.674 1.00 69.06 253 MET A C 1
ATOM 1864 O O . MET A 1 253 ? -14.306 10.136 25.876 1.00 69.06 253 MET A O 1
ATOM 1868 N N . ASN A 1 254 ? -14.809 9.322 27.894 1.00 76.94 254 ASN A N 1
ATOM 1869 C CA . ASN A 1 254 ? -15.211 10.617 28.438 1.00 76.94 254 ASN A CA 1
ATOM 1870 C C . ASN A 1 254 ? -14.007 11.278 29.126 1.00 76.94 254 ASN A C 1
ATOM 1872 O O . ASN A 1 254 ? -13.165 10.564 29.670 1.00 76.94 254 ASN A O 1
ATOM 1876 N N . ASP A 1 255 ? -13.933 12.615 29.183 1.00 75.62 255 ASP A N 1
ATOM 1877 C CA . ASP A 1 255 ? -12.854 13.254 29.968 1.00 75.62 255 ASP A CA 1
ATOM 1878 C C . ASP A 1 255 ? -13.021 12.944 31.466 1.00 75.62 255 ASP A C 1
ATOM 1880 O O . ASP A 1 255 ? -12.048 12.786 32.202 1.00 75.62 255 ASP A O 1
ATOM 1884 N N . ILE A 1 256 ? -14.279 12.858 31.915 1.00 79.19 256 ILE A N 1
ATOM 1885 C CA . ILE A 1 256 ? -14.684 12.468 33.269 1.00 79.19 256 ILE A CA 1
ATOM 1886 C C . ILE A 1 256 ? -15.894 11.536 33.151 1.00 79.19 256 ILE A C 1
ATOM 1888 O O . ILE A 1 256 ? -16.930 11.967 32.657 1.00 79.19 256 ILE A O 1
ATOM 1892 N N . ASP A 1 257 ? -15.826 10.287 33.613 1.00 79.31 257 ASP A N 1
ATOM 1893 C CA . ASP A 1 257 ? -16.962 9.357 33.482 1.00 79.31 257 ASP A CA 1
ATOM 1894 C C . ASP A 1 257 ? -18.150 9.742 34.373 1.00 79.31 257 ASP A C 1
ATOM 1896 O O . ASP A 1 257 ? -19.272 9.886 33.886 1.00 79.31 257 ASP A O 1
ATOM 1900 N N . VAL A 1 258 ? -17.904 9.973 35.667 1.00 84.94 258 VAL A N 1
ATOM 1901 C CA . VAL A 1 258 ? -18.923 10.427 36.621 1.00 84.94 258 VAL A CA 1
ATOM 1902 C C . VAL A 1 258 ? -18.360 11.544 37.498 1.00 84.94 258 VAL A C 1
ATOM 1904 O O . VAL A 1 258 ? -17.396 11.352 38.238 1.00 84.94 258 VAL A O 1
ATOM 1907 N N . ASP A 1 259 ? -18.985 12.714 37.414 1.00 85.44 259 ASP A N 1
ATOM 1908 C CA . ASP A 1 259 ? -18.713 13.907 38.217 1.00 85.44 259 ASP A CA 1
ATOM 1909 C C . ASP A 1 259 ? -19.828 14.045 39.270 1.00 85.44 259 ASP A C 1
ATOM 1911 O O . ASP A 1 259 ? -20.879 14.636 39.006 1.00 85.44 259 ASP A O 1
ATOM 1915 N N . SER A 1 260 ? -19.642 13.399 40.426 1.00 80.00 260 SER A N 1
ATOM 1916 C CA . SER A 1 260 ? -20.581 13.364 41.559 1.00 80.00 260 SER A CA 1
ATOM 1917 C C . SER A 1 260 ? -19.856 13.508 42.902 1.00 80.00 260 SER A C 1
ATOM 1919 O O . SER A 1 260 ? -18.653 13.258 43.009 1.00 80.00 260 SER A O 1
ATOM 1921 N N . VAL A 1 261 ? -20.607 13.888 43.944 1.00 57.41 261 VAL A N 1
ATOM 1922 C CA . VAL A 1 261 ? -20.091 14.061 45.317 1.00 57.41 261 VAL A CA 1
ATOM 1923 C C . VAL A 1 261 ? -19.600 12.730 45.907 1.00 57.41 261 VAL A C 1
ATOM 1925 O O . VAL A 1 261 ? -18.547 12.691 46.539 1.00 57.41 261 VAL A O 1
ATOM 1928 N N . ASP A 1 262 ? -20.284 11.623 45.600 1.00 57.66 262 ASP A N 1
ATOM 1929 C CA . ASP A 1 262 ? -19.792 10.267 45.846 1.00 57.66 262 ASP A CA 1
ATOM 1930 C C . ASP A 1 262 ? -19.258 9.703 44.531 1.00 57.66 262 ASP A C 1
ATOM 1932 O O . ASP A 1 262 ? -20.026 9.281 43.663 1.00 57.66 262 ASP A O 1
ATOM 1936 N N . LYS A 1 263 ? -17.935 9.736 44.338 1.00 52.81 263 LYS A N 1
ATOM 1937 C CA . LYS A 1 263 ? -17.315 9.124 43.156 1.00 52.81 263 LYS A CA 1
ATOM 1938 C C . LYS A 1 263 ? -17.722 7.651 43.090 1.00 52.81 263 LYS A C 1
ATOM 1940 O O . LYS A 1 263 ? -17.521 6.919 44.060 1.00 52.81 263 LYS A O 1
ATOM 1945 N N . TYR A 1 264 ? -18.270 7.221 41.953 1.00 45.88 264 TYR A N 1
ATOM 1946 C CA . TYR A 1 264 ? -18.564 5.814 41.686 1.00 45.88 264 TYR A CA 1
ATOM 1947 C C . TYR A 1 264 ? -17.294 4.981 41.920 1.00 45.88 264 TYR A C 1
ATOM 1949 O O . TYR A 1 264 ? -16.257 5.230 41.306 1.00 45.88 264 TYR A O 1
ATOM 1957 N N . LYS A 1 265 ? -17.360 4.036 42.864 1.00 44.88 265 LYS A N 1
ATOM 1958 C CA . LYS A 1 265 ? -16.260 3.131 43.215 1.00 44.88 265 LYS A CA 1
ATOM 1959 C C . LYS A 1 265 ? -16.570 1.744 42.656 1.00 44.88 265 LYS A C 1
ATOM 1961 O O . LYS A 1 265 ? -17.212 0.958 43.348 1.00 44.88 265 LYS A O 1
ATOM 1966 N N . PRO A 1 266 ? -16.145 1.422 41.430 1.00 49.34 266 PRO A N 1
ATOM 1967 C CA . PRO A 1 266 ? -16.161 0.038 40.974 1.00 49.34 266 PRO A CA 1
ATOM 1968 C C . PRO A 1 266 ? -15.227 -0.789 41.867 1.00 49.34 266 PRO A C 1
ATOM 1970 O O . PRO A 1 266 ? -14.114 -0.354 42.201 1.00 49.34 266 PRO A O 1
ATOM 1973 N N . GLU A 1 267 ? -15.715 -1.952 42.302 1.00 40.44 267 GLU A N 1
ATOM 1974 C CA . GLU A 1 267 ? -14.961 -2.870 43.151 1.00 40.44 267 GLU A CA 1
ATOM 1975 C C . GLU A 1 267 ? -13.732 -3.391 42.390 1.00 40.44 267 GLU A C 1
ATOM 1977 O O . GLU A 1 267 ? -13.880 -3.996 41.327 1.00 40.44 267 GLU A O 1
ATOM 1982 N N . PRO A 1 268 ? -12.508 -3.159 42.893 1.00 39.69 268 PRO A N 1
ATOM 1983 C CA . PRO A 1 268 ? -11.314 -3.708 42.274 1.00 39.69 268 PRO A CA 1
ATOM 1984 C C . PRO A 1 268 ? -11.241 -5.219 42.520 1.00 39.69 268 PRO A C 1
ATOM 1986 O O . PRO A 1 268 ? -11.318 -5.681 43.662 1.00 39.69 268 PRO A O 1
ATOM 1989 N N . LEU A 1 269 ? -11.019 -5.995 41.459 1.00 48.69 269 LEU A N 1
ATOM 1990 C CA . LEU A 1 269 ? -10.613 -7.392 41.587 1.00 48.69 269 LEU A CA 1
ATOM 1991 C C . LEU A 1 269 ? -9.128 -7.431 41.973 1.00 48.69 269 LEU A C 1
ATOM 1993 O O . LEU A 1 269 ? -8.268 -7.004 41.208 1.00 48.69 269 LEU A O 1
ATOM 1997 N N . LYS A 1 270 ? -8.824 -7.927 43.178 1.00 46.31 270 LYS A N 1
ATOM 1998 C CA . LYS A 1 270 ? -7.441 -8.125 43.640 1.00 46.31 270 LYS A CA 1
ATOM 1999 C C . LYS A 1 270 ? -6.784 -9.280 42.881 1.00 46.31 270 LYS A C 1
ATOM 2001 O O . LYS A 1 270 ? -7.387 -10.342 42.729 1.00 46.31 270 LYS A O 1
ATOM 2006 N N . ALA A 1 271 ? -5.526 -9.099 42.484 1.00 46.31 271 ALA A N 1
ATOM 2007 C CA . ALA A 1 271 ? -4.681 -10.185 42.001 1.00 46.31 271 ALA A CA 1
ATOM 2008 C C . ALA A 1 271 ? -4.506 -11.258 43.099 1.00 46.31 271 ALA A C 1
ATOM 2010 O O . ALA A 1 271 ? -4.204 -10.936 44.249 1.00 46.31 271 ALA A O 1
ATOM 2011 N N . GLY A 1 272 ? -4.722 -12.532 42.758 1.00 46.78 272 GLY A N 1
ATOM 2012 C CA . GLY A 1 272 ? -4.543 -13.684 43.649 1.00 46.78 272 GLY A CA 1
ATOM 2013 C C . GLY A 1 272 ? -3.653 -14.763 43.020 1.00 46.78 272 GLY A C 1
ATOM 2014 O O . GLY A 1 272 ? -3.434 -14.768 41.817 1.00 46.78 272 GLY A O 1
ATOM 2015 N N . ASN A 1 273 ? -3.159 -15.709 43.827 1.00 50.00 273 ASN A N 1
ATOM 2016 C CA . ASN A 1 273 ? -2.227 -16.784 43.423 1.00 50.00 273 ASN A CA 1
ATOM 2017 C C . ASN A 1 273 ? -2.847 -17.919 42.559 1.00 50.00 273 ASN A C 1
ATOM 2019 O O . ASN A 1 273 ? -2.237 -18.982 42.387 1.00 50.00 273 ASN A O 1
ATOM 2023 N N . ALA A 1 274 ? -4.051 -17.719 42.020 1.00 69.06 274 ALA A N 1
ATOM 2024 C CA . ALA A 1 274 ? -4.802 -18.677 41.202 1.00 69.06 274 ALA A CA 1
ATOM 2025 C C . ALA A 1 274 ? -4.871 -18.218 39.732 1.00 69.06 274 ALA A C 1
ATOM 2027 O O . ALA A 1 274 ? -4.407 -17.130 39.405 1.00 69.06 274 ALA A O 1
ATOM 2028 N N . ASP A 1 275 ? -5.428 -19.045 38.844 1.00 83.25 275 ASP A N 1
ATOM 2029 C CA . ASP A 1 275 ? -5.842 -18.561 37.521 1.00 83.25 275 ASP A CA 1
ATOM 2030 C C . ASP A 1 275 ? -6.847 -17.408 37.672 1.00 83.25 275 ASP A C 1
ATOM 2032 O O . ASP A 1 275 ? -7.650 -17.375 38.610 1.00 83.25 275 ASP A O 1
ATOM 2036 N N . PHE A 1 276 ? -6.806 -16.460 36.741 1.00 86.44 276 PHE A N 1
ATOM 2037 C CA . PHE A 1 276 ? -7.607 -15.241 36.787 1.00 86.44 276 PHE A CA 1
ATOM 2038 C C . PHE A 1 276 ? -8.823 -15.385 35.877 1.00 86.44 276 PHE A C 1
ATOM 2040 O O . PHE A 1 276 ? -8.706 -15.884 34.759 1.00 86.44 276 PHE A O 1
ATOM 2047 N N . VAL A 1 277 ? -9.989 -14.922 36.330 1.00 89.12 277 VAL A N 1
ATOM 2048 C CA . VAL A 1 277 ? -11.213 -14.902 35.518 1.00 89.12 277 VAL A CA 1
ATOM 2049 C C . VAL A 1 277 ? -11.800 -13.499 35.520 1.00 89.12 277 VAL A C 1
ATOM 2051 O O . VAL A 1 277 ? -12.174 -12.975 36.567 1.00 89.12 277 VAL A O 1
ATOM 2054 N N . TRP A 1 278 ? -11.894 -12.904 34.337 1.00 89.38 278 TRP A N 1
ATOM 2055 C CA . TRP A 1 278 ? -12.526 -11.615 34.082 1.00 89.38 278 TRP A CA 1
ATOM 2056 C C . TRP A 1 278 ? -13.890 -11.837 33.434 1.00 89.38 278 TRP A C 1
ATOM 2058 O O . TRP A 1 278 ? -14.012 -12.587 32.462 1.00 89.38 278 TRP A O 1
ATOM 2068 N N . LYS A 1 279 ? -14.922 -11.209 34.003 1.00 84.69 279 LYS A N 1
ATOM 2069 C CA . LYS A 1 279 ? -16.301 -11.268 33.511 1.00 84.69 279 LYS A CA 1
ATOM 2070 C C . LYS A 1 279 ? -17.038 -9.965 33.797 1.00 84.69 279 LYS A C 1
ATOM 2072 O O . LYS A 1 279 ? -16.823 -9.359 34.844 1.00 84.69 279 LYS A O 1
ATOM 2077 N N . GLY A 1 280 ? -17.956 -9.584 32.913 1.00 73.88 280 GLY A N 1
ATOM 2078 C CA . GLY A 1 280 ? -18.762 -8.376 33.086 1.00 73.88 280 GLY A CA 1
ATOM 2079 C C . GLY A 1 280 ? -17.942 -7.104 32.871 1.00 73.88 280 GLY A C 1
ATOM 2080 O O . GLY A 1 280 ? -17.221 -6.997 31.886 1.00 73.88 280 GLY A O 1
ATOM 2081 N N . LEU A 1 281 ? -18.073 -6.126 33.762 1.00 72.31 281 LEU A N 1
ATOM 2082 C CA . LEU A 1 281 ? -17.346 -4.863 33.665 1.00 72.31 281 LEU A CA 1
ATOM 2083 C C . LEU A 1 281 ? -16.033 -4.944 34.456 1.00 72.31 281 LEU A C 1
ATOM 2085 O O . LEU A 1 281 ? -16.062 -5.158 35.666 1.00 72.31 281 LEU A O 1
ATOM 2089 N N . VAL A 1 282 ? -14.897 -4.764 33.781 1.00 78.12 282 VAL A N 1
ATOM 2090 C CA . VAL A 1 282 ? -13.555 -4.839 34.375 1.00 78.12 282 VAL A CA 1
ATOM 2091 C C . VAL A 1 282 ? -12.821 -3.520 34.177 1.00 78.12 282 VAL A C 1
ATOM 2093 O O . VAL A 1 282 ? -12.625 -3.070 33.051 1.00 78.12 282 VAL A O 1
ATOM 2096 N N . GLU A 1 283 ? -12.381 -2.924 35.282 1.00 78.31 283 GLU A N 1
ATOM 2097 C CA . GLU A 1 283 ? -11.525 -1.741 35.270 1.00 78.31 283 GLU A CA 1
ATOM 2098 C C . GLU A 1 283 ? -10.080 -2.116 35.590 1.00 78.31 283 GLU A C 1
ATOM 2100 O O . GLU A 1 283 ? -9.806 -2.760 36.605 1.00 78.31 283 GLU A O 1
ATOM 2105 N N . VAL A 1 284 ? -9.153 -1.644 34.762 1.00 80.81 284 VAL A N 1
ATOM 2106 C CA . VAL A 1 284 ? -7.713 -1.730 35.007 1.00 80.81 284 VAL A CA 1
ATOM 2107 C C . VAL A 1 284 ? -7.241 -0.391 35.585 1.00 80.81 284 VAL A C 1
ATOM 2109 O O . VAL A 1 284 ? -7.352 0.649 34.931 1.00 80.81 284 VAL A O 1
ATOM 2112 N N . LYS A 1 285 ? -6.768 -0.405 36.839 1.00 78.81 285 LYS A N 1
ATOM 2113 C CA . LYS A 1 285 ? -6.314 0.790 37.591 1.00 78.81 285 LYS A CA 1
ATOM 2114 C C . LYS A 1 285 ? -4.799 0.878 37.771 1.00 78.81 285 LYS A C 1
ATOM 2116 O O . LYS A 1 285 ? -4.273 1.930 38.125 1.00 78.81 285 LYS A O 1
ATOM 2121 N N . GLU A 1 286 ? -4.125 -0.240 37.579 1.00 83.06 286 GLU A N 1
ATOM 2122 C CA . GLU A 1 286 ? -2.684 -0.420 37.685 1.00 83.06 286 GLU A CA 1
ATOM 2123 C C . GLU A 1 286 ? -2.275 -1.537 36.733 1.00 83.06 286 GLU A C 1
ATOM 2125 O O . GLU A 1 286 ? -3.141 -2.250 36.209 1.00 83.06 286 GLU A O 1
ATOM 2130 N N . ASP A 1 287 ? -0.973 -1.698 36.534 1.00 88.00 287 ASP A N 1
ATOM 2131 C CA . ASP A 1 287 ? -0.451 -2.778 35.710 1.00 88.00 287 ASP A CA 1
ATOM 2132 C C . ASP A 1 287 ? -0.901 -4.147 36.225 1.00 88.00 287 ASP A C 1
ATOM 2134 O O . ASP A 1 287 ? -0.804 -4.469 37.414 1.00 88.00 287 ASP A O 1
ATOM 2138 N N . PHE A 1 288 ? -1.405 -4.972 35.310 1.00 88.56 288 PHE A N 1
ATOM 2139 C CA . PHE A 1 288 ? -1.919 -6.297 35.622 1.00 88.56 288 PHE A CA 1
ATOM 2140 C C . PHE A 1 288 ? -1.004 -7.374 35.051 1.00 88.56 288 PHE A C 1
ATOM 2142 O O . PHE A 1 288 ? -0.995 -7.613 33.844 1.00 88.56 288 PHE A O 1
ATOM 2149 N N . THR A 1 289 ? -0.278 -8.072 35.927 1.00 90.44 289 THR A N 1
ATOM 2150 C CA . THR A 1 289 ? 0.659 -9.127 35.526 1.00 90.44 289 THR A CA 1
ATOM 2151 C C . THR A 1 289 ? 0.099 -10.528 35.774 1.00 90.44 289 THR A C 1
ATOM 2153 O O . THR A 1 289 ? -0.181 -10.918 36.908 1.00 90.44 289 THR A O 1
ATOM 2156 N N . VAL A 1 290 ? 0.031 -11.338 34.715 1.00 90.69 290 VAL A N 1
ATOM 2157 C CA . VAL A 1 290 ? -0.205 -12.788 34.779 1.00 90.69 290 VAL A CA 1
ATOM 2158 C C . VAL A 1 290 ? 1.151 -13.497 34.773 1.00 90.69 290 VAL A C 1
ATOM 2160 O O . VAL A 1 290 ? 1.844 -13.463 33.752 1.00 90.69 290 VAL A O 1
ATOM 2163 N N . PRO A 1 291 ? 1.571 -14.137 35.879 1.00 90.19 291 PRO A N 1
ATOM 2164 C CA . PRO A 1 291 ? 2.881 -14.772 35.965 1.00 90.19 291 PRO A CA 1
ATOM 2165 C C . PRO A 1 291 ? 2.953 -16.075 35.155 1.00 90.19 291 PRO A C 1
ATOM 2167 O O . PRO A 1 291 ? 1.941 -16.646 34.745 1.00 90.19 291 PRO A O 1
ATOM 2170 N N . PHE A 1 292 ? 4.180 -16.563 34.953 1.00 88.44 292 PHE A N 1
ATOM 2171 C CA . PHE A 1 292 ? 4.443 -17.838 34.286 1.00 88.44 292 PHE A CA 1
ATOM 2172 C C . PHE A 1 292 ? 3.651 -18.988 34.933 1.00 88.44 292 PHE A C 1
ATOM 2174 O O . PHE A 1 292 ? 3.529 -19.068 36.156 1.00 88.44 292 PHE A O 1
ATOM 2181 N N . GLY A 1 293 ? 3.100 -19.878 34.104 1.00 87.44 293 GLY A N 1
ATOM 2182 C CA . GLY A 1 293 ? 2.296 -21.019 34.552 1.00 87.44 293 GLY A CA 1
ATOM 2183 C C . GLY A 1 293 ? 0.867 -20.686 35.000 1.00 87.44 293 GLY A C 1
ATOM 2184 O O . GLY A 1 293 ? 0.151 -21.595 35.414 1.00 87.44 293 GLY A O 1
ATOM 2185 N N . LYS A 1 294 ? 0.431 -19.420 34.923 1.00 90.88 294 LYS A N 1
ATOM 2186 C CA . LYS A 1 294 ? -0.955 -19.000 35.195 1.00 90.88 294 LYS A CA 1
ATOM 2187 C C . LYS A 1 294 ? -1.685 -18.592 33.923 1.00 90.88 294 LYS A C 1
ATOM 2189 O O . LYS A 1 294 ? -1.059 -18.243 32.923 1.00 90.88 294 LYS A O 1
ATOM 2194 N N . THR A 1 295 ? -3.014 -18.612 33.975 1.00 92.75 295 THR A N 1
ATOM 2195 C CA . THR A 1 295 ? -3.870 -18.207 32.854 1.00 92.75 295 THR A CA 1
ATOM 2196 C C . THR A 1 295 ? -4.837 -17.100 33.260 1.00 92.75 295 THR A C 1
ATOM 2198 O O . THR A 1 295 ? -5.500 -17.205 34.290 1.00 92.75 295 THR A O 1
ATOM 2201 N N . LEU A 1 296 ? -4.970 -16.068 32.424 1.00 94.31 296 LEU A N 1
ATOM 2202 C CA . LEU A 1 296 ? -6.088 -15.125 32.468 1.00 94.31 296 LEU A CA 1
ATOM 2203 C C . LEU A 1 296 ? -7.178 -15.565 31.492 1.00 94.31 296 LEU A C 1
ATOM 2205 O O . LEU A 1 296 ? -6.942 -15.668 30.292 1.00 94.31 296 LEU A O 1
ATOM 2209 N N . ARG A 1 297 ? -8.384 -15.803 32.000 1.00 94.62 297 ARG A N 1
ATOM 2210 C CA . ARG A 1 297 ? -9.575 -16.137 31.216 1.00 94.62 297 ARG A CA 1
ATOM 2211 C C . ARG A 1 297 ? -10.515 -14.944 31.189 1.00 94.62 297 ARG A C 1
ATOM 2213 O O . ARG A 1 297 ? -10.952 -14.492 32.242 1.00 94.62 297 ARG A O 1
ATOM 2220 N N . ILE A 1 298 ? -10.856 -14.461 30.004 1.00 94.44 298 ILE A N 1
ATOM 2221 C CA . ILE A 1 298 ? -11.795 -13.356 29.810 1.00 94.44 298 ILE A CA 1
ATOM 2222 C C . ILE A 1 298 ? -13.043 -13.913 29.133 1.00 94.44 298 ILE A C 1
ATOM 2224 O O . ILE A 1 298 ? -12.972 -14.413 28.009 1.00 94.44 298 ILE A O 1
ATOM 2228 N N . LEU A 1 299 ? -14.168 -13.885 29.845 1.00 88.94 299 LEU A N 1
ATOM 2229 C CA . LEU A 1 299 ? -15.422 -14.484 29.386 1.00 88.94 299 LEU A CA 1
ATOM 2230 C C . LEU A 1 299 ? -16.140 -13.578 28.375 1.00 88.94 299 LEU A C 1
ATOM 2232 O O . LEU A 1 299 ? -15.896 -12.372 28.339 1.00 88.94 299 LEU A O 1
ATOM 2236 N N . GLU A 1 300 ? -17.034 -14.146 27.566 1.00 90.25 300 GLU A N 1
ATOM 2237 C CA . GLU A 1 300 ? -17.822 -13.388 26.586 1.00 90.25 300 GLU A CA 1
ATOM 2238 C C . GLU A 1 300 ? -18.579 -12.200 27.205 1.00 90.25 300 GLU A C 1
ATOM 2240 O O . GLU A 1 300 ? -18.953 -12.209 28.381 1.00 90.25 300 GLU A O 1
ATOM 2245 N N . GLY A 1 301 ? -18.781 -11.147 26.411 1.00 78.38 301 GLY A N 1
ATOM 2246 C CA . GLY A 1 301 ? -19.462 -9.921 26.836 1.00 78.38 301 GLY A CA 1
ATOM 2247 C C . GLY A 1 301 ? -18.702 -9.081 27.868 1.00 78.38 301 GLY A C 1
ATOM 2248 O O . GLY A 1 301 ? -19.215 -8.047 28.302 1.00 78.38 301 GLY A O 1
ATOM 2249 N N . THR A 1 302 ? -17.494 -9.493 28.272 1.00 83.69 302 THR A N 1
ATOM 2250 C CA . THR A 1 302 ? -16.664 -8.706 29.187 1.00 83.69 302 THR A CA 1
ATOM 2251 C C . THR A 1 302 ? -16.255 -7.393 28.530 1.00 83.69 302 THR A C 1
ATOM 2253 O O . THR A 1 302 ? -15.737 -7.380 27.413 1.00 83.69 302 THR A O 1
ATOM 2256 N N . LYS A 1 303 ? -16.454 -6.287 29.247 1.00 82.12 303 LYS A N 1
ATOM 2257 C CA . LYS A 1 303 ? -16.017 -4.950 28.850 1.00 82.12 303 LYS A CA 1
ATOM 2258 C C . LYS A 1 303 ? -14.877 -4.507 29.753 1.00 82.12 303 LYS A C 1
ATOM 2260 O O . LYS A 1 303 ? -15.049 -4.417 30.966 1.00 82.12 303 LYS A O 1
ATOM 2265 N N . ILE A 1 304 ? -13.729 -4.240 29.151 1.00 85.25 304 ILE A N 1
ATOM 2266 C CA . ILE A 1 304 ? -12.492 -3.847 29.814 1.00 85.25 304 ILE A CA 1
ATOM 2267 C C . ILE A 1 304 ? -12.244 -2.372 29.508 1.00 85.25 304 ILE A C 1
ATOM 2269 O O . ILE A 1 304 ? -12.284 -1.956 28.346 1.00 85.25 304 ILE A O 1
ATOM 2273 N N . PHE A 1 305 ? -11.974 -1.584 30.542 1.00 76.75 305 PHE A N 1
ATOM 2274 C CA . PHE A 1 305 ? -11.576 -0.187 30.399 1.00 76.75 305 PHE A CA 1
ATOM 2275 C C . PHE A 1 305 ? -10.430 0.150 31.350 1.00 76.75 305 PHE A C 1
ATOM 2277 O O . PHE A 1 305 ? -10.266 -0.472 32.401 1.00 76.75 305 PHE A O 1
ATOM 2284 N N . VAL A 1 306 ? -9.621 1.133 30.961 1.00 75.19 306 VAL A N 1
ATOM 2285 C CA . VAL A 1 306 ? -8.501 1.620 31.770 1.00 75.19 306 VAL A CA 1
ATOM 2286 C C . VAL A 1 306 ? -8.875 2.928 32.439 1.00 75.19 306 VAL A C 1
ATOM 2288 O O . VAL A 1 306 ? -9.305 3.869 31.766 1.00 75.19 306 VAL A O 1
ATOM 2291 N N . SER A 1 307 ? -8.691 2.970 33.758 1.00 64.94 307 SER A N 1
ATOM 2292 C CA . SER A 1 307 ? -9.008 4.126 34.592 1.00 64.94 307 SER A CA 1
ATOM 2293 C C . SER A 1 307 ? -8.228 5.380 34.172 1.00 64.94 307 SER A C 1
ATOM 2295 O O . SER A 1 307 ? -7.147 5.306 33.585 1.00 64.94 307 SER A O 1
ATOM 2297 N N . SER A 1 308 ? -8.738 6.563 34.522 1.00 63.28 308 SER A N 1
ATOM 2298 C CA . SER A 1 308 ? -8.099 7.853 34.211 1.00 63.28 308 SER A CA 1
ATOM 2299 C C . SER A 1 308 ? -6.751 8.091 34.918 1.00 63.28 308 SER A C 1
ATOM 2301 O O . SER A 1 308 ? -6.102 9.113 34.679 1.00 63.28 308 SER A O 1
ATOM 2303 N N . SER A 1 309 ? -6.314 7.184 35.796 1.00 63.16 309 SER A N 1
ATOM 2304 C CA . SER A 1 309 ? -5.059 7.283 36.545 1.00 63.16 309 SER A CA 1
ATOM 2305 C C . SER A 1 309 ? -4.452 5.899 36.783 1.00 63.16 309 SER A C 1
ATOM 2307 O O . SER A 1 309 ? -5.043 5.110 37.511 1.00 63.16 309 SER A O 1
ATOM 2309 N N . CYS A 1 310 ? -3.257 5.635 36.243 1.00 69.06 310 CYS A N 1
ATOM 2310 C CA . CYS A 1 310 ? -2.467 4.471 36.643 1.00 69.06 310 CYS A CA 1
ATOM 2311 C C . CYS A 1 310 ? -1.834 4.748 38.012 1.00 69.06 310 CYS A C 1
ATOM 2313 O O . CYS A 1 310 ? -1.114 5.739 38.157 1.00 69.06 310 CYS A O 1
ATOM 2315 N N . VAL A 1 311 ? -2.140 3.935 39.028 1.00 66.62 311 VAL A N 1
ATOM 2316 C CA . VAL A 1 311 ? -1.614 4.148 40.393 1.00 66.62 311 VAL A CA 1
ATOM 2317 C C . VAL A 1 311 ? -0.284 3.439 40.655 1.00 66.62 311 VAL A C 1
ATOM 2319 O O . VAL A 1 311 ? 0.388 3.775 41.632 1.00 66.62 311 VAL A O 1
ATOM 2322 N N . LYS A 1 312 ? 0.108 2.484 39.804 1.00 71.06 312 LYS A N 1
ATOM 2323 C CA . LYS A 1 312 ? 1.345 1.713 39.940 1.00 71.06 312 LYS A CA 1
ATOM 2324 C C . LYS A 1 312 ? 1.797 1.170 38.582 1.00 71.06 312 LYS A C 1
ATOM 2326 O O . LYS A 1 312 ? 1.046 0.436 37.947 1.00 71.06 312 LYS A O 1
ATOM 2331 N N . ASP A 1 313 ? 3.039 1.487 38.223 1.00 76.56 313 ASP A N 1
ATOM 2332 C CA . ASP A 1 313 ? 3.690 1.025 36.996 1.00 76.56 313 ASP A CA 1
ATOM 2333 C C . ASP A 1 313 ? 4.661 -0.130 37.301 1.00 76.56 313 ASP A C 1
ATOM 2335 O O . ASP A 1 313 ? 5.471 -0.065 38.235 1.00 76.56 313 ASP A O 1
ATOM 2339 N N . GLU A 1 314 ? 4.619 -1.174 36.483 1.00 81.62 314 GLU A N 1
ATOM 2340 C CA . GLU A 1 314 ? 5.639 -2.205 36.352 1.00 81.62 314 GLU A CA 1
ATOM 2341 C C . GLU A 1 314 ? 6.434 -1.969 35.062 1.00 81.62 314 GLU A C 1
ATOM 2343 O O . GLU A 1 314 ? 5.910 -1.572 34.023 1.00 81.62 314 GLU A O 1
ATOM 2348 N N . VAL A 1 315 ? 7.745 -2.226 35.101 1.00 82.44 315 VAL A N 1
ATOM 2349 C CA . VAL A 1 315 ? 8.573 -2.104 33.896 1.00 82.44 315 VAL A CA 1
ATOM 2350 C C . VAL A 1 315 ? 8.830 -3.475 33.294 1.00 82.44 315 VAL A C 1
ATOM 2352 O O . VAL A 1 315 ? 9.562 -4.288 33.866 1.00 82.44 315 VAL A O 1
ATOM 2355 N N . TYR A 1 316 ? 8.243 -3.733 32.124 1.00 86.00 316 TYR A N 1
ATOM 2356 C CA . TYR A 1 316 ? 8.575 -4.908 31.325 1.00 86.00 316 TYR A CA 1
ATOM 2357 C C . TYR A 1 316 ? 9.659 -4.552 30.312 1.00 86.00 316 TYR A C 1
ATOM 2359 O O . TYR A 1 316 ? 9.490 -3.632 29.513 1.00 86.00 316 TYR A O 1
ATOM 2367 N N . TYR A 1 317 ? 10.758 -5.303 30.327 1.00 86.62 317 TYR A N 1
ATOM 2368 C CA . TYR A 1 317 ? 11.892 -5.070 29.444 1.00 86.62 317 TYR A CA 1
ATOM 2369 C C . TYR A 1 317 ? 12.099 -6.218 28.465 1.00 86.62 317 TYR A C 1
ATOM 2371 O O . TYR A 1 317 ? 11.931 -7.382 28.830 1.00 86.62 317 TYR A O 1
ATOM 2379 N N . ILE A 1 318 ? 12.569 -5.866 27.275 1.00 83.38 318 ILE A N 1
ATOM 2380 C CA . ILE A 1 318 ? 13.091 -6.782 26.262 1.00 83.38 318 ILE A CA 1
ATOM 2381 C C . ILE A 1 318 ? 14.567 -6.497 25.987 1.00 83.38 318 ILE A C 1
ATOM 2383 O O . ILE A 1 318 ? 15.047 -5.382 26.227 1.00 83.38 318 ILE A O 1
ATOM 2387 N N . GLU A 1 319 ? 15.276 -7.504 25.484 1.00 80.50 319 GLU A N 1
ATOM 2388 C CA . GLU A 1 319 ? 16.675 -7.389 25.071 1.00 80.50 319 GLU A CA 1
ATOM 2389 C C . GLU A 1 319 ? 16.738 -7.216 23.552 1.00 80.50 319 GLU A C 1
ATOM 2391 O O . GLU A 1 319 ? 16.424 -8.129 22.793 1.00 80.50 319 GLU A O 1
ATOM 2396 N N . LEU A 1 320 ? 17.154 -6.034 23.100 1.00 70.56 320 LEU A N 1
ATOM 2397 C CA . LEU A 1 320 ? 17.373 -5.735 21.688 1.00 70.56 320 LEU A CA 1
ATOM 2398 C C . LEU A 1 320 ? 18.866 -5.816 21.364 1.00 70.56 320 LEU A C 1
ATOM 2400 O O . LEU A 1 320 ? 19.724 -5.677 22.236 1.00 70.56 320 LEU A O 1
ATOM 2404 N N . GLN A 1 321 ? 19.208 -5.919 20.077 1.00 66.31 321 GLN A N 1
ATOM 2405 C CA . GLN A 1 321 ? 20.614 -5.905 19.639 1.00 66.31 321 GLN A CA 1
ATOM 2406 C C . GLN A 1 321 ? 21.398 -4.663 20.108 1.00 66.31 321 GLN A C 1
ATOM 2408 O O . GLN A 1 321 ? 22.612 -4.729 20.277 1.00 66.31 321 GLN A O 1
ATOM 2413 N N . LYS A 1 322 ? 20.716 -3.527 20.316 1.00 72.12 322 LYS A N 1
ATOM 2414 C CA . LYS A 1 322 ? 21.310 -2.251 20.761 1.00 72.12 322 LYS A CA 1
ATOM 2415 C C . LYS A 1 322 ? 21.168 -1.997 22.270 1.00 72.12 322 LYS A C 1
ATOM 2417 O O . LYS A 1 322 ? 21.423 -0.881 22.717 1.00 72.12 322 LYS A O 1
ATOM 2422 N N . GLY A 1 323 ? 20.769 -3.007 23.044 1.00 77.81 323 GLY A N 1
ATOM 2423 C CA . GLY A 1 323 ? 20.583 -2.932 24.492 1.00 77.81 323 GLY A CA 1
ATOM 2424 C C . GLY A 1 323 ? 19.141 -3.182 24.928 1.00 77.81 323 GLY A C 1
ATOM 2425 O O . GLY A 1 323 ? 18.292 -3.610 24.152 1.00 77.81 323 GLY A O 1
ATOM 2426 N N . ARG A 1 324 ? 18.859 -2.901 26.197 1.00 84.56 324 ARG A N 1
ATOM 2427 C CA . ARG A 1 324 ? 17.573 -3.202 26.830 1.00 84.56 324 ARG A CA 1
ATOM 2428 C C . ARG A 1 324 ? 16.551 -2.085 26.599 1.00 84.56 324 ARG A C 1
ATOM 2430 O O . ARG A 1 324 ? 16.871 -0.915 26.804 1.00 84.56 324 ARG A O 1
ATOM 2437 N N . ALA A 1 325 ? 15.316 -2.434 26.240 1.00 84.19 325 ALA A N 1
ATOM 2438 C CA . ALA A 1 325 ? 14.219 -1.480 26.040 1.00 84.19 325 ALA A CA 1
ATOM 2439 C C . ALA A 1 325 ? 13.007 -1.822 26.914 1.00 84.19 325 ALA A C 1
ATOM 2441 O O . ALA A 1 325 ? 12.664 -2.991 27.069 1.00 84.19 325 ALA A O 1
ATOM 2442 N N . ALA A 1 326 ? 12.363 -0.803 27.488 1.00 87.94 326 ALA A N 1
ATOM 2443 C CA . ALA A 1 326 ? 11.096 -0.959 28.200 1.00 87.94 326 ALA A CA 1
ATOM 2444 C C . ALA A 1 326 ? 9.926 -0.913 27.205 1.00 87.94 326 ALA A C 1
ATOM 2446 O O . ALA A 1 326 ? 9.887 -0.025 26.352 1.00 87.94 326 ALA A O 1
ATOM 2447 N N . LEU A 1 327 ? 8.991 -1.858 27.318 1.00 88.25 327 LEU A N 1
ATOM 2448 C CA . LEU A 1 327 ? 7.768 -1.888 26.507 1.00 88.25 327 LEU A CA 1
ATOM 2449 C C . LEU A 1 327 ? 6.571 -1.240 27.202 1.00 88.25 327 LEU A C 1
ATOM 2451 O O . LEU A 1 327 ? 5.704 -0.692 26.525 1.00 88.25 327 LEU A O 1
ATOM 2455 N N . THR A 1 328 ? 6.525 -1.289 28.535 1.00 87.81 328 THR A N 1
ATOM 2456 C CA . THR A 1 328 ? 5.478 -0.610 29.303 1.00 87.81 328 THR A CA 1
ATOM 2457 C C . THR A 1 328 ? 5.651 0.901 29.229 1.00 87.81 328 THR A C 1
ATOM 2459 O O . THR A 1 328 ? 6.765 1.421 29.082 1.00 87.81 328 THR A O 1
ATOM 2462 N N . THR A 1 329 ? 4.537 1.627 29.291 1.00 84.12 329 THR A N 1
ATOM 2463 C CA . THR A 1 329 ? 4.546 3.091 29.170 1.00 84.12 329 THR A CA 1
ATOM 2464 C C . THR A 1 329 ? 4.306 3.723 30.531 1.00 84.12 329 THR A C 1
ATOM 2466 O O . THR A 1 329 ? 3.211 3.623 31.068 1.00 84.12 329 THR A O 1
ATOM 2469 N N . ALA A 1 330 ? 5.302 4.444 31.053 1.00 83.31 330 ALA A N 1
ATOM 2470 C CA . ALA A 1 330 ? 5.186 5.119 32.345 1.00 83.31 330 ALA A CA 1
ATOM 2471 C C . ALA A 1 330 ? 3.921 6.000 32.436 1.00 83.31 330 ALA A C 1
ATOM 2473 O O . ALA A 1 330 ? 3.633 6.811 31.546 1.00 83.31 330 ALA A O 1
ATOM 2474 N N . GLY A 1 331 ? 3.174 5.854 33.528 1.00 82.19 331 GLY A N 1
ATOM 2475 C CA . GLY A 1 331 ? 1.925 6.551 33.816 1.00 82.19 331 GLY A CA 1
ATOM 2476 C C . GLY A 1 331 ? 0.698 6.009 33.080 1.00 82.19 331 GLY A C 1
ATOM 2477 O O . GLY A 1 331 ? -0.337 6.695 33.059 1.00 82.19 331 GLY A O 1
ATOM 2478 N N . LYS A 1 332 ? 0.795 4.826 32.465 1.00 88.06 332 LYS A N 1
ATOM 2479 C CA . LYS A 1 332 ? -0.297 4.120 31.782 1.00 88.06 332 LYS A CA 1
ATOM 2480 C C . LYS A 1 332 ? -0.448 2.709 32.353 1.00 88.06 332 LYS A C 1
ATOM 2482 O O . LYS A 1 332 ? 0.515 2.164 32.856 1.00 88.06 332 LYS A O 1
ATOM 2487 N N . CYS A 1 333 ? -1.656 2.144 32.287 1.00 87.19 333 CYS A N 1
ATOM 2488 C CA . CYS A 1 333 ? -1.892 0.772 32.742 1.00 87.19 333 CYS A CA 1
ATOM 2489 C C . CYS A 1 333 ? -1.605 -0.224 31.616 1.00 87.19 333 CYS A C 1
ATOM 2491 O O . CYS A 1 333 ? -2.240 -0.158 30.554 1.00 87.19 333 CYS A O 1
ATOM 2493 N N . ASP A 1 334 ? -0.714 -1.167 31.881 1.00 91.06 334 ASP A N 1
ATOM 2494 C CA . ASP A 1 334 ? -0.326 -2.264 31.005 1.00 91.06 334 ASP A CA 1
ATOM 2495 C C . ASP A 1 334 ? -0.897 -3.610 31.494 1.00 91.06 334 ASP A C 1
ATOM 2497 O O . ASP A 1 334 ? -1.034 -3.877 32.689 1.00 91.06 334 ASP A O 1
ATOM 2501 N N . ILE A 1 335 ? -1.239 -4.500 30.561 1.00 92.75 335 ILE A N 1
ATOM 2502 C CA . ILE A 1 335 ? -1.649 -5.880 30.862 1.00 92.75 335 ILE A CA 1
ATOM 2503 C C . ILE A 1 335 ? -0.520 -6.809 30.416 1.00 92.75 335 ILE A C 1
ATOM 2505 O O . ILE A 1 335 ? -0.334 -7.044 29.225 1.00 92.75 335 ILE A O 1
ATOM 2509 N N . ILE A 1 336 ? 0.234 -7.356 31.365 1.00 93.44 336 ILE A N 1
ATOM 2510 C CA . ILE A 1 336 ? 1.458 -8.122 31.118 1.00 93.44 336 ILE A CA 1
ATOM 2511 C C . ILE A 1 336 ? 1.176 -9.617 31.293 1.00 93.44 336 ILE A C 1
ATOM 2513 O O . ILE A 1 336 ? 0.999 -10.121 32.399 1.00 93.44 336 ILE A O 1
ATOM 2517 N N . ILE A 1 337 ? 1.182 -10.370 30.201 1.00 95.00 337 ILE A N 1
ATOM 2518 C CA . ILE A 1 337 ? 0.930 -11.811 30.177 1.00 95.00 337 ILE A CA 1
ATOM 2519 C C . ILE A 1 337 ? 2.257 -12.562 30.012 1.00 95.00 337 ILE A C 1
ATOM 2521 O O . ILE A 1 337 ? 2.759 -12.725 28.903 1.00 95.00 337 ILE A O 1
ATOM 2525 N N . LYS A 1 338 ? 2.827 -13.042 31.126 1.00 91.50 338 LYS A N 1
ATOM 2526 C CA . LYS A 1 338 ? 3.980 -13.973 31.139 1.00 91.50 338 LYS A CA 1
ATOM 2527 C C . LYS A 1 338 ? 3.545 -15.445 31.103 1.00 91.50 338 LYS A C 1
ATOM 2529 O O . LYS A 1 338 ? 4.358 -16.321 30.821 1.00 91.50 338 LYS A O 1
ATOM 2534 N N . GLY A 1 339 ? 2.295 -15.714 31.483 1.00 91.62 339 GLY A N 1
ATOM 2535 C CA . GLY A 1 339 ? 1.627 -17.011 31.368 1.00 91.62 339 GLY A CA 1
ATOM 2536 C C . GLY A 1 339 ? 0.805 -17.110 30.080 1.00 91.62 339 GLY A C 1
ATOM 2537 O O . GLY A 1 339 ? 1.317 -16.850 28.998 1.00 91.62 339 GLY A O 1
ATOM 2538 N N . ASN A 1 340 ? -0.477 -17.467 30.193 1.00 94.44 340 ASN A N 1
ATOM 2539 C CA . ASN A 1 340 ? -1.405 -17.546 29.060 1.00 94.44 340 ASN A CA 1
ATOM 2540 C C . ASN A 1 340 ? -2.597 -16.593 29.204 1.00 94.44 340 ASN A C 1
ATOM 2542 O O . ASN A 1 340 ? -3.009 -16.251 30.315 1.00 94.44 340 ASN A O 1
ATOM 2546 N N . ILE A 1 341 ? -3.203 -16.230 28.074 1.00 96.56 341 ILE A N 1
ATOM 2547 C CA . ILE A 1 341 ? -4.479 -15.511 28.017 1.00 96.56 341 ILE A CA 1
ATOM 2548 C C . ILE A 1 341 ? -5.477 -16.246 27.120 1.00 96.56 341 ILE A C 1
ATOM 2550 O O . ILE A 1 341 ? -5.167 -16.637 25.999 1.00 96.56 341 ILE A O 1
ATOM 2554 N N . ILE A 1 342 ? -6.698 -16.432 27.614 1.00 97.38 342 ILE A N 1
ATOM 2555 C CA . ILE A 1 342 ? -7.803 -17.033 26.869 1.00 97.38 342 ILE A CA 1
ATOM 2556 C C . ILE A 1 342 ? -8.959 -16.037 26.855 1.00 97.38 342 ILE A C 1
ATOM 2558 O O . ILE A 1 342 ? -9.617 -15.837 27.876 1.00 97.38 342 ILE A O 1
ATOM 2562 N N . VAL A 1 343 ? -9.222 -15.427 25.702 1.00 97.69 343 VAL A N 1
ATOM 2563 C CA . VAL A 1 343 ? -10.366 -14.528 25.489 1.00 97.69 343 VAL A CA 1
ATOM 2564 C C . VAL A 1 343 ? -11.442 -15.303 24.749 1.00 97.69 343 VAL A C 1
ATOM 2566 O O . VAL A 1 343 ? -11.216 -15.756 23.635 1.00 97.69 343 VAL A O 1
ATOM 2569 N N . SER A 1 344 ? -12.593 -15.496 25.387 1.00 94.44 344 SER A N 1
ATOM 2570 C CA . SER A 1 344 ? -13.681 -16.351 24.894 1.00 94.44 344 SER A CA 1
ATOM 2571 C C . SER A 1 344 ? -14.879 -15.525 24.428 1.00 94.44 344 SER A C 1
ATOM 2573 O O . SER A 1 344 ? -16.000 -15.808 24.836 1.00 94.44 344 SER A O 1
ATOM 2575 N N . GLY A 1 345 ? -14.654 -14.467 23.643 1.00 91.81 345 GLY A N 1
ATOM 2576 C CA . GLY A 1 345 ? -15.747 -13.690 23.061 1.00 91.81 345 GLY A CA 1
ATOM 2577 C C . GLY A 1 345 ? -16.532 -14.490 22.019 1.00 91.81 345 GLY A C 1
ATOM 2578 O O . GLY A 1 345 ? -16.036 -15.473 21.463 1.00 91.81 345 GLY A O 1
ATOM 2579 N N . THR A 1 346 ? -17.727 -14.007 21.690 1.00 92.31 346 THR A N 1
ATOM 2580 C CA . THR A 1 346 ? -18.545 -14.506 20.572 1.00 92.31 346 THR A CA 1
ATOM 2581 C C . THR A 1 346 ? -18.996 -13.346 19.685 1.00 92.31 346 THR A C 1
ATOM 2583 O O . THR A 1 346 ? -18.980 -12.203 20.128 1.00 92.31 346 THR A O 1
ATOM 2586 N N . GLU A 1 347 ? -19.455 -13.615 18.459 1.00 86.31 347 GLU A N 1
ATOM 2587 C CA . GLU A 1 347 ? -19.973 -12.572 17.552 1.00 86.31 347 GLU A CA 1
ATOM 2588 C C . GLU A 1 347 ? -21.092 -11.735 18.210 1.00 86.31 347 GLU A C 1
ATOM 2590 O O . GLU A 1 347 ? -21.150 -10.515 18.065 1.00 86.31 347 GLU A O 1
ATOM 2595 N N . LYS A 1 348 ? -21.968 -12.389 18.989 1.00 82.25 348 LYS A N 1
ATOM 2596 C CA . LYS A 1 348 ? -23.070 -11.729 19.710 1.00 82.25 348 LYS A CA 1
ATOM 2597 C C . LYS A 1 348 ? -22.602 -10.993 20.962 1.00 82.25 348 LYS A C 1
ATOM 2599 O O . LYS A 1 348 ? -23.142 -9.936 21.277 1.00 82.25 348 LYS A O 1
ATOM 2604 N N . ASN A 1 349 ? -21.636 -11.564 21.679 1.00 82.50 349 ASN A N 1
ATOM 2605 C CA . ASN A 1 349 ? -21.112 -11.036 22.934 1.00 82.50 349 ASN A CA 1
ATOM 2606 C C . ASN A 1 349 ? -19.579 -10.939 22.855 1.00 82.50 349 ASN A C 1
ATOM 2608 O O . ASN A 1 349 ? -18.869 -11.713 23.513 1.00 82.50 349 ASN A O 1
ATOM 2612 N N . PRO A 1 350 ? -19.038 -10.009 22.052 1.00 91.88 350 PRO A N 1
ATOM 2613 C CA . PRO A 1 350 ? -17.597 -9.866 21.938 1.00 91.88 350 PRO A CA 1
ATOM 2614 C C . PRO A 1 350 ? -17.005 -9.407 23.270 1.00 91.88 350 PRO A C 1
ATOM 2616 O O . PRO A 1 350 ? -17.676 -8.767 24.087 1.00 91.88 350 PRO A O 1
ATOM 2619 N N . VAL A 1 351 ? -15.726 -9.707 23.483 1.00 93.69 351 VAL A N 1
ATOM 2620 C CA . VAL A 1 351 ? -14.960 -9.045 24.542 1.00 93.69 351 VAL A CA 1
ATOM 2621 C C . VAL A 1 351 ? -14.527 -7.693 24.007 1.00 93.69 351 VAL A C 1
ATOM 2623 O O . VAL A 1 351 ? -13.953 -7.608 22.925 1.00 93.69 351 VAL A O 1
ATOM 2626 N N . PHE A 1 352 ? -14.801 -6.629 24.749 1.00 88.94 352 PHE A N 1
ATOM 2627 C CA . PHE A 1 352 ? -14.521 -5.270 24.304 1.00 88.94 352 PHE A CA 1
ATOM 2628 C C . PHE A 1 352 ? -13.458 -4.630 25.189 1.00 88.94 352 PHE A C 1
ATOM 2630 O O . PHE A 1 352 ? -13.647 -4.543 26.399 1.00 88.94 352 PHE A O 1
ATOM 2637 N N . LEU A 1 353 ? -12.369 -4.148 24.592 1.00 90.62 353 LEU A N 1
ATOM 2638 C CA . LEU A 1 353 ? -11.365 -3.320 25.254 1.00 90.62 353 LEU A CA 1
ATOM 2639 C C . LEU A 1 353 ? -11.324 -1.955 24.563 1.00 90.62 353 LEU A C 1
ATOM 2641 O O . LEU A 1 353 ? -10.817 -1.810 23.447 1.00 90.62 353 LEU A O 1
ATOM 2645 N N . ALA A 1 354 ? -11.863 -0.945 25.245 1.00 78.31 354 ALA A N 1
ATOM 2646 C CA . ALA A 1 354 ? -11.707 0.450 24.844 1.00 78.31 354 ALA A CA 1
ATOM 2647 C C . ALA A 1 354 ? -10.445 1.014 25.493 1.00 78.31 354 ALA A C 1
ATOM 2649 O O . ALA A 1 354 ? -10.410 1.270 26.699 1.00 78.31 354 ALA A O 1
ATOM 2650 N N . ALA A 1 355 ? -9.411 1.214 24.684 1.00 79.56 355 ALA A N 1
ATOM 2651 C CA . ALA A 1 355 ? -8.198 1.859 25.138 1.00 79.56 355 ALA A CA 1
ATOM 2652 C C . ALA A 1 355 ? -8.446 3.365 25.285 1.00 79.56 355 ALA A C 1
ATOM 2654 O O . ALA A 1 355 ? -8.899 4.041 24.361 1.00 79.56 355 ALA A O 1
ATOM 2655 N N . THR A 1 356 ? -8.170 3.888 26.477 1.00 76.19 356 THR A N 1
ATOM 2656 C CA . THR A 1 356 ? -8.186 5.326 26.763 1.00 76.19 356 THR A CA 1
ATOM 2657 C C . THR A 1 356 ? -6.772 5.892 26.611 1.00 76.19 356 THR A C 1
ATOM 2659 O O . THR A 1 356 ? -5.810 5.151 26.411 1.00 76.19 356 THR A O 1
ATOM 2662 N N . SER A 1 357 ? -6.595 7.207 26.771 1.00 78.00 357 SER A N 1
ATOM 2663 C CA . SER A 1 357 ? -5.259 7.832 26.778 1.00 78.00 357 SER A CA 1
ATOM 2664 C C . SER A 1 357 ? -4.319 7.274 27.862 1.00 78.00 357 SER A C 1
ATOM 2666 O O . SER A 1 357 ? -3.102 7.458 27.780 1.00 78.00 357 SER A O 1
ATOM 2668 N N . LYS A 1 358 ? -4.876 6.579 28.863 1.00 83.81 358 LYS A N 1
ATOM 2669 C CA . LYS A 1 358 ? -4.162 5.926 29.963 1.00 83.81 358 LYS A CA 1
ATOM 2670 C C . LYS A 1 358 ? -3.922 4.433 29.763 1.00 83.81 358 LYS A C 1
ATOM 2672 O O . LYS A 1 358 ? -3.273 3.833 30.610 1.00 83.81 358 LYS A O 1
ATOM 2677 N N . PHE A 1 359 ? -4.386 3.840 28.666 1.00 88.31 359 PHE A N 1
ATOM 2678 C CA . PHE A 1 359 ? -4.018 2.472 28.302 1.00 88.31 359 PHE A CA 1
ATOM 2679 C C . PHE A 1 359 ? -2.595 2.438 27.736 1.00 88.31 359 PHE A C 1
ATOM 2681 O O . PHE A 1 359 ? -2.277 3.190 26.808 1.00 88.31 359 PHE A O 1
ATOM 2688 N N . GLY A 1 360 ? -1.749 1.590 28.319 1.00 89.88 360 GLY A N 1
ATOM 2689 C CA . GLY A 1 360 ? -0.394 1.327 27.851 1.00 89.88 360 GLY A CA 1
ATOM 2690 C C . GLY A 1 360 ? -0.434 0.378 26.664 1.00 89.88 360 GLY A C 1
ATOM 2691 O O . GLY A 1 360 ? -0.391 0.822 25.517 1.00 89.88 360 GLY A O 1
ATOM 2692 N N . SER A 1 361 ? -0.530 -0.915 26.960 1.00 93.94 361 SER A N 1
ATOM 2693 C CA . SER A 1 361 ? -0.556 -2.011 25.999 1.00 93.94 361 SER A CA 1
ATOM 2694 C C . SER A 1 361 ? -0.973 -3.334 26.656 1.00 93.94 361 SER A C 1
ATOM 2696 O O . SER A 1 361 ? -1.012 -3.468 27.881 1.00 93.94 361 SER A O 1
ATOM 2698 N N . ILE A 1 362 ? -1.263 -4.346 25.839 1.00 95.75 362 ILE A N 1
ATOM 2699 C CA . ILE A 1 362 ? -1.216 -5.751 26.265 1.00 95.75 362 ILE A CA 1
ATOM 2700 C C . ILE A 1 362 ? 0.126 -6.329 25.816 1.00 95.75 362 ILE A C 1
ATOM 2702 O O . ILE A 1 362 ? 0.434 -6.292 24.631 1.00 95.75 362 ILE A O 1
ATOM 2706 N N . ILE A 1 363 ? 0.904 -6.907 26.725 1.00 96.88 363 ILE A N 1
ATOM 2707 C CA . ILE A 1 363 ? 2.201 -7.522 26.423 1.00 96.88 363 ILE A CA 1
ATOM 2708 C C . ILE A 1 363 ? 2.077 -9.033 26.586 1.00 96.88 363 ILE A C 1
ATOM 2710 O O . ILE A 1 363 ? 1.898 -9.524 27.697 1.00 96.88 363 ILE A O 1
ATOM 2714 N N . LEU A 1 364 ? 2.193 -9.780 25.490 1.00 97.44 364 LEU A N 1
ATOM 2715 C CA . LEU A 1 364 ? 2.220 -11.240 25.476 1.00 97.44 364 LEU A CA 1
ATOM 2716 C C . LEU A 1 364 ? 3.669 -11.725 25.347 1.00 97.44 364 LEU A C 1
ATOM 2718 O O . LEU A 1 364 ? 4.312 -11.548 24.313 1.00 97.44 364 LEU A O 1
ATOM 2722 N N . SER A 1 365 ? 4.176 -12.343 26.411 1.00 94.00 365 SER A N 1
ATOM 2723 C CA . SER A 1 365 ? 5.530 -12.899 26.512 1.00 94.00 365 SER A CA 1
ATOM 2724 C C . SER A 1 365 ? 5.501 -14.434 26.562 1.00 94.00 365 SER A C 1
ATOM 2726 O O . SER A 1 365 ? 4.430 -15.045 26.578 1.00 94.00 365 SER A O 1
ATOM 2728 N N . GLY A 1 366 ? 6.669 -15.078 26.561 1.00 90.56 366 GLY A N 1
ATOM 2729 C CA . GLY A 1 366 ? 6.803 -16.535 26.613 1.00 90.56 366 GLY A CA 1
ATOM 2730 C C . GLY A 1 366 ? 6.498 -17.213 25.277 1.00 90.56 366 GLY A C 1
ATOM 2731 O O . GLY A 1 366 ? 6.733 -16.633 24.221 1.00 90.56 366 GLY A O 1
ATOM 2732 N N . ASP A 1 367 ? 6.006 -18.456 25.316 1.00 90.31 367 ASP A N 1
ATOM 2733 C CA . ASP A 1 367 ? 5.726 -19.248 24.106 1.00 90.31 367 ASP A CA 1
ATOM 2734 C C . ASP A 1 367 ? 4.324 -19.016 23.522 1.00 90.31 367 ASP A C 1
ATOM 2736 O O . ASP A 1 367 ? 4.074 -19.348 22.367 1.00 90.31 367 ASP A O 1
ATOM 2740 N N . GLY A 1 368 ? 3.393 -18.446 24.293 1.00 88.12 368 GLY A N 1
ATOM 2741 C CA . GLY A 1 368 ? 2.030 -18.131 23.863 1.00 88.12 368 GLY A CA 1
ATOM 2742 C C . GLY A 1 368 ? 1.187 -19.308 23.365 1.00 88.12 368 GLY A C 1
ATOM 2743 O O . GLY A 1 368 ? 0.069 -19.080 22.909 1.00 88.12 368 GLY A O 1
ATOM 2744 N N . LYS A 1 369 ? 1.657 -20.560 23.447 1.00 90.38 369 LYS A N 1
ATOM 2745 C CA . LYS A 1 369 ? 0.995 -21.711 22.796 1.00 90.38 369 LYS A CA 1
ATOM 2746 C C . LYS A 1 369 ? -0.371 -22.027 23.398 1.00 90.38 369 LYS A C 1
ATOM 2748 O O . LYS A 1 369 ? -1.241 -22.554 22.707 1.00 90.38 369 LYS A O 1
ATOM 2753 N N . GLY A 1 370 ? -0.558 -21.710 24.678 1.00 90.00 370 GLY A N 1
ATOM 2754 C CA . GLY A 1 370 ? -1.838 -21.822 25.375 1.00 90.00 370 GLY A CA 1
ATOM 2755 C C . GLY A 1 370 ? -2.731 -20.586 25.244 1.00 90.00 370 GLY A C 1
ATOM 2756 O O . GLY A 1 370 ? -3.809 -20.574 25.838 1.00 90.00 370 GLY A O 1
ATOM 2757 N N . SER A 1 371 ? -2.305 -19.551 24.511 1.00 96.88 371 SER A N 1
ATOM 2758 C CA . SER A 1 371 ? -3.049 -18.298 24.384 1.00 96.88 371 SER A CA 1
ATOM 2759 C C . SER A 1 371 ? -3.936 -18.282 23.140 1.00 96.88 371 SER A C 1
ATOM 2761 O O . SER A 1 371 ? -3.460 -18.400 22.009 1.00 96.88 371 SER A O 1
ATOM 2763 N N . GLY A 1 372 ? -5.241 -18.124 23.360 1.00 97.88 372 GLY A N 1
ATOM 2764 C CA . GLY A 1 372 ? -6.259 -18.058 22.314 1.00 97.88 372 GLY A CA 1
ATOM 2765 C C . GLY A 1 372 ? -7.170 -16.860 22.537 1.00 97.88 372 GLY A C 1
ATOM 2766 O O . GLY A 1 372 ? -7.826 -16.760 23.573 1.00 97.88 372 GLY A O 1
ATOM 2767 N N . ILE A 1 373 ? -7.191 -15.944 21.577 1.00 98.62 373 ILE A N 1
ATOM 2768 C CA . ILE A 1 373 ? -7.936 -14.696 21.642 1.00 98.62 373 ILE A CA 1
ATOM 2769 C C . ILE A 1 373 ? -9.023 -14.741 20.570 1.00 98.62 373 ILE A C 1
ATOM 2771 O O . ILE A 1 373 ? -8.729 -14.683 19.378 1.00 98.62 373 ILE A O 1
ATOM 2775 N N . PHE A 1 374 ? -10.277 -14.863 21.002 1.00 98.06 374 PHE A N 1
ATOM 2776 C CA . PHE A 1 374 ? -11.433 -15.010 20.122 1.00 98.06 374 PHE A CA 1
ATOM 2777 C C . PHE A 1 374 ? -12.411 -13.851 20.315 1.00 98.06 374 PHE A C 1
ATOM 2779 O O . PHE A 1 374 ? -12.764 -13.535 21.456 1.00 98.06 374 PHE A O 1
ATOM 2786 N N . ASN A 1 375 ? -12.870 -13.245 19.211 1.00 97.75 375 ASN A N 1
ATOM 2787 C CA . ASN A 1 375 ? -13.869 -12.162 19.202 1.00 97.75 375 ASN A CA 1
ATOM 2788 C C . ASN A 1 375 ? -13.537 -11.018 20.180 1.00 97.75 375 ASN A C 1
ATOM 2790 O O . ASN A 1 375 ? -14.392 -10.533 20.931 1.00 97.75 375 ASN A O 1
ATOM 2794 N N . LEU A 1 376 ? -12.267 -10.606 20.196 1.00 98.12 376 LEU A N 1
ATOM 2795 C CA . LEU A 1 376 ? -11.820 -9.401 20.885 1.00 98.12 376 LEU A CA 1
ATOM 2796 C C . LEU A 1 376 ? -12.034 -8.191 19.977 1.00 98.12 376 LEU A C 1
ATOM 2798 O O . LEU A 1 376 ? -11.587 -8.189 18.835 1.00 98.12 376 LEU A O 1
ATOM 2802 N N . VAL A 1 377 ? -12.633 -7.132 20.509 1.00 96.88 377 VAL A N 1
ATOM 2803 C CA . VAL A 1 377 ? -12.646 -5.807 19.891 1.00 96.88 377 VAL A CA 1
ATOM 2804 C C . VAL A 1 377 ? -11.702 -4.902 20.674 1.00 96.88 377 VAL A C 1
ATOM 2806 O O . VAL A 1 377 ? -12.023 -4.496 21.791 1.00 96.88 377 VAL A O 1
ATOM 2809 N N . LEU A 1 378 ? -10.554 -4.573 20.083 1.00 96.12 378 LEU A N 1
ATOM 2810 C CA . LEU A 1 378 ? -9.604 -3.595 20.606 1.00 96.12 378 LEU A CA 1
ATOM 2811 C C . LEU A 1 378 ? -9.763 -2.283 19.835 1.00 96.12 378 LEU A C 1
ATOM 2813 O O . LEU A 1 378 ? -9.585 -2.245 18.618 1.00 96.12 378 LEU A O 1
ATOM 2817 N N . SER A 1 379 ? -10.114 -1.205 20.535 1.00 91.62 379 SER A N 1
ATOM 2818 C CA . SER A 1 379 ? -10.393 0.086 19.901 1.00 91.62 379 SER A CA 1
ATOM 2819 C C . SER A 1 379 ? -9.634 1.230 20.558 1.00 91.62 379 SER A C 1
ATOM 2821 O O . SER A 1 379 ? -9.674 1.363 21.779 1.00 91.62 379 SER A O 1
ATOM 2823 N N . GLY A 1 380 ? -9.040 2.109 19.745 1.00 88.19 380 GLY A N 1
ATOM 2824 C CA . GLY A 1 380 ? -8.492 3.395 20.203 1.00 88.19 380 GLY A CA 1
ATOM 2825 C C . GLY A 1 380 ? -7.106 3.333 20.850 1.00 88.19 380 GLY A C 1
ATOM 2826 O O . GLY A 1 380 ? -6.674 4.313 21.454 1.00 88.19 380 GLY A O 1
ATOM 2827 N N . ALA A 1 381 ? -6.408 2.197 20.770 1.00 91.56 381 ALA A N 1
ATOM 2828 C CA . ALA A 1 381 ? -5.122 2.029 21.439 1.00 91.56 381 ALA A CA 1
ATOM 2829 C C . ALA A 1 381 ? -4.012 2.787 20.706 1.00 91.56 381 ALA A C 1
ATOM 2831 O O . ALA A 1 381 ? -3.839 2.620 19.503 1.00 91.56 381 ALA A O 1
ATOM 2832 N N . GLU A 1 382 ? -3.205 3.578 21.420 1.00 93.06 382 GLU A N 1
ATOM 2833 C CA . GLU A 1 382 ? -1.983 4.147 20.830 1.00 93.06 382 GLU A CA 1
ATOM 2834 C C . GLU A 1 382 ? -1.012 3.021 20.438 1.00 93.06 382 GLU A C 1
ATOM 2836 O O . GLU A 1 382 ? -0.493 3.016 19.323 1.00 93.06 382 GLU A O 1
ATOM 2841 N N . ARG A 1 383 ? -0.837 2.040 21.334 1.00 93.50 383 ARG A N 1
ATOM 2842 C CA . ARG A 1 383 ? -0.126 0.771 21.134 1.00 93.50 383 ARG A CA 1
ATOM 2843 C C . ARG A 1 383 ? -1.018 -0.345 21.672 1.00 93.50 383 ARG A C 1
ATOM 2845 O O . ARG A 1 383 ? -1.361 -0.332 22.846 1.00 93.50 383 ARG A O 1
ATOM 2852 N N . GLY A 1 384 ? -1.461 -1.256 20.816 1.00 95.50 384 GLY A N 1
ATOM 2853 C CA . GLY A 1 384 ? -2.450 -2.268 21.174 1.00 95.50 384 GLY A CA 1
ATOM 2854 C C . GLY A 1 384 ? -1.836 -3.468 21.883 1.00 95.50 384 GLY A C 1
ATOM 2855 O O . GLY A 1 384 ? -1.890 -3.564 23.109 1.00 95.50 384 GLY A O 1
ATOM 2856 N N . ILE A 1 385 ? -1.279 -4.395 21.105 1.00 97.88 385 ILE A N 1
ATOM 2857 C CA . ILE A 1 385 ? -0.733 -5.661 21.604 1.00 97.88 385 ILE A CA 1
ATOM 2858 C C . ILE A 1 385 ? 0.725 -5.817 21.176 1.00 97.88 385 ILE A C 1
ATOM 2860 O O . ILE A 1 385 ? 1.027 -5.761 19.989 1.00 97.88 385 ILE A O 1
ATOM 2864 N N . TYR A 1 386 ? 1.608 -6.075 22.135 1.00 97.88 386 TYR A N 1
ATOM 2865 C CA . TYR A 1 386 ? 2.966 -6.553 21.909 1.00 97.88 386 TYR A CA 1
ATOM 2866 C C . TYR A 1 386 ? 3.010 -8.076 21.992 1.00 97.88 386 TYR A C 1
ATOM 2868 O O . TYR A 1 386 ? 2.522 -8.658 22.959 1.00 97.88 386 TYR A O 1
ATOM 2876 N N . LEU A 1 387 ? 3.646 -8.715 21.015 1.00 97.81 387 LEU A N 1
ATOM 2877 C CA . LEU A 1 387 ? 4.037 -10.120 21.069 1.00 97.81 387 LEU A CA 1
ATOM 2878 C C . LEU A 1 387 ? 5.554 -10.222 20.973 1.00 97.81 387 LEU A C 1
ATOM 2880 O O . LEU A 1 387 ? 6.155 -9.730 20.019 1.00 97.81 387 LEU A O 1
ATOM 2884 N N . VAL A 1 388 ? 6.160 -10.855 21.972 1.00 96.06 388 VAL A N 1
ATOM 2885 C CA . VAL A 1 388 ? 7.619 -10.951 22.119 1.00 96.06 388 VAL A CA 1
ATOM 2886 C C . VAL A 1 388 ? 8.044 -12.384 22.430 1.00 96.06 388 VAL A C 1
ATOM 2888 O O . VAL A 1 388 ? 7.214 -13.288 22.534 1.00 96.06 388 VAL A O 1
ATOM 2891 N N . SER A 1 389 ? 9.342 -12.609 22.599 1.00 92.62 389 SER A N 1
ATOM 2892 C CA . SER A 1 389 ? 9.945 -13.912 22.873 1.00 92.62 389 SER A CA 1
ATOM 2893 C C . SER A 1 389 ? 9.647 -14.906 21.754 1.00 92.62 389 SER A C 1
ATOM 2895 O O . SER A 1 389 ? 9.995 -14.627 20.612 1.00 92.62 389 SER A O 1
ATOM 2897 N N . GLU A 1 390 ? 9.024 -16.049 22.040 1.00 95.25 390 GLU A N 1
ATOM 2898 C CA . GLU A 1 390 ? 8.612 -17.035 21.029 1.00 95.25 390 GLU A CA 1
ATOM 2899 C C . GLU A 1 390 ? 7.080 -17.116 20.933 1.00 95.25 390 GLU A C 1
ATOM 2901 O O . GLU A 1 390 ? 6.527 -18.152 20.565 1.00 95.25 390 GLU A O 1
ATOM 2906 N N . ASN A 1 391 ? 6.375 -16.038 21.303 1.00 97.06 391 ASN A N 1
ATOM 2907 C CA . ASN A 1 391 ? 4.938 -16.090 21.539 1.00 97.06 391 ASN A CA 1
ATOM 2908 C C . ASN A 1 391 ? 4.150 -16.435 20.263 1.00 97.06 391 ASN A C 1
ATOM 2910 O O . ASN A 1 391 ? 4.218 -15.723 19.262 1.00 97.06 391 ASN A O 1
ATOM 2914 N N . ALA A 1 392 ? 3.391 -17.529 20.318 1.00 97.19 392 ALA A N 1
ATOM 2915 C CA . ALA A 1 392 ? 2.619 -18.099 19.216 1.00 97.19 392 ALA A CA 1
ATOM 2916 C C . ALA A 1 392 ? 1.097 -18.009 19.450 1.00 97.19 392 ALA A C 1
ATOM 2918 O O . ALA A 1 392 ? 0.348 -18.923 19.086 1.00 97.19 392 ALA A O 1
ATOM 2919 N N . ALA A 1 393 ? 0.632 -16.935 20.100 1.00 97.94 393 ALA A N 1
ATOM 2920 C CA . ALA A 1 393 ? -0.789 -16.728 20.369 1.00 97.94 393 ALA A CA 1
ATOM 2921 C C . ALA A 1 393 ? -1.634 -16.743 19.083 1.00 97.94 393 ALA A C 1
ATOM 2923 O O . ALA A 1 393 ? -1.222 -16.260 18.022 1.00 97.94 393 ALA A O 1
ATOM 2924 N N . LYS A 1 394 ? -2.849 -17.288 19.197 1.00 98.44 394 LYS A N 1
ATOM 2925 C CA . LYS A 1 394 ? -3.818 -17.361 18.097 1.00 98.44 394 LYS A CA 1
ATOM 2926 C C . LYS A 1 394 ? -4.897 -16.305 18.270 1.00 98.44 394 LYS A C 1
ATOM 2928 O O . LYS A 1 394 ? -5.527 -16.245 19.324 1.00 98.44 394 LYS A O 1
ATOM 2933 N N . PHE A 1 395 ? -5.141 -15.539 17.217 1.00 98.75 395 PHE A N 1
ATOM 2934 C CA . PHE A 1 395 ? -6.210 -14.555 17.129 1.00 98.75 395 PHE A CA 1
ATOM 2935 C C . PHE A 1 395 ? -7.211 -15.012 16.086 1.00 98.75 395 PHE A C 1
ATOM 2937 O O . PHE A 1 395 ? -6.827 -15.320 14.955 1.00 98.75 395 PHE A O 1
ATOM 2944 N N . LYS A 1 396 ? -8.484 -15.044 16.464 1.00 98.69 396 LYS A N 1
ATOM 2945 C CA . LYS A 1 396 ? -9.559 -15.366 15.536 1.00 98.69 396 LYS A CA 1
ATOM 2946 C C . LYS A 1 396 ? -10.783 -14.484 15.755 1.00 98.69 396 LYS A C 1
ATOM 2948 O O . LYS A 1 396 ? -11.126 -14.179 16.900 1.00 98.69 396 LYS A O 1
ATOM 2953 N N . ASP A 1 397 ? -11.399 -14.041 14.662 1.00 98.44 397 ASP A N 1
ATOM 2954 C CA . ASP A 1 397 ? -12.580 -13.163 14.659 1.00 98.44 397 ASP 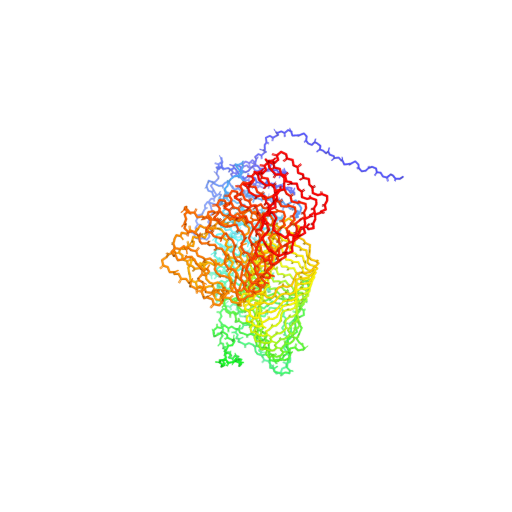A CA 1
ATOM 2955 C C . ASP A 1 397 ? -12.367 -11.857 15.450 1.00 98.44 397 ASP A C 1
ATOM 2957 O O . ASP A 1 397 ? -13.288 -11.298 16.042 1.00 98.44 397 ASP A O 1
ATOM 2961 N N . CYS A 1 398 ? -11.122 -11.383 15.543 1.00 98.75 398 CYS A N 1
ATOM 2962 C CA . CYS A 1 398 ? -10.790 -10.185 16.312 1.00 98.75 398 CYS A CA 1
ATOM 2963 C C . CYS A 1 398 ? -10.917 -8.926 15.454 1.00 98.75 398 CYS A C 1
ATOM 2965 O O . CYS A 1 398 ? -10.597 -8.934 14.267 1.00 98.75 398 CYS A O 1
ATOM 2967 N N . VAL A 1 399 ? -11.324 -7.821 16.075 1.00 98.50 399 VAL A N 1
ATOM 2968 C CA . VAL A 1 399 ? -11.418 -6.506 15.442 1.00 98.50 399 VAL A CA 1
ATOM 2969 C C . VAL A 1 399 ? -10.472 -5.539 16.137 1.00 98.50 399 VAL A C 1
ATOM 2971 O O . VAL A 1 399 ? -10.649 -5.208 17.310 1.00 98.50 399 VAL A O 1
ATOM 2974 N N . PHE A 1 400 ? -9.510 -5.033 15.384 1.00 98.50 400 PHE A N 1
ATOM 2975 C CA . PHE A 1 400 ? -8.627 -3.944 15.765 1.00 98.50 400 PHE A CA 1
ATOM 2976 C C . PHE A 1 400 ? -9.074 -2.697 15.011 1.00 98.50 400 PHE A C 1
ATOM 2978 O O . PHE A 1 400 ? -9.275 -2.752 13.796 1.00 98.50 400 PHE A O 1
ATOM 2985 N N . LYS A 1 401 ? -9.333 -1.597 15.724 1.00 96.69 401 LYS A N 1
ATOM 2986 C CA . LYS A 1 401 ? -9.812 -0.382 15.059 1.00 96.69 401 LYS A CA 1
ATOM 2987 C C . LYS A 1 401 ? -9.372 0.919 15.704 1.00 96.69 401 LYS A C 1
ATOM 2989 O O . LYS A 1 401 ? -9.383 1.060 16.929 1.00 96.69 401 LYS A O 1
ATOM 2994 N N . ASN A 1 402 ? -9.135 1.927 14.871 1.00 94.12 402 ASN A N 1
ATOM 2995 C CA . ASN A 1 402 ? -8.760 3.278 15.296 1.00 94.12 402 ASN A CA 1
ATOM 2996 C C . ASN A 1 402 ? -7.519 3.301 16.207 1.00 94.12 402 ASN A C 1
ATOM 2998 O O . ASN A 1 402 ? -7.459 4.093 17.148 1.00 94.12 402 ASN A O 1
ATOM 3002 N N . CYS A 1 403 ? -6.563 2.404 15.983 1.00 95.38 403 CYS A N 1
ATOM 3003 C CA . CYS A 1 403 ? -5.338 2.314 16.768 1.00 95.38 403 CYS A CA 1
ATOM 3004 C C . CYS A 1 403 ? -4.209 3.132 16.125 1.00 95.38 403 CYS A C 1
ATOM 3006 O O . CYS A 1 403 ? -4.131 3.286 14.905 1.00 95.38 403 CYS A O 1
ATOM 3008 N N . GLY A 1 404 ? -3.282 3.623 16.949 1.00 96.56 404 GLY A N 1
ATOM 3009 C CA . GLY A 1 404 ? -1.990 4.117 16.473 1.00 96.56 404 GLY A CA 1
ATOM 3010 C C . GLY A 1 404 ? -1.173 2.960 15.898 1.00 96.56 404 GLY A C 1
ATOM 3011 O O . GLY A 1 404 ? -0.829 2.955 14.720 1.00 96.56 404 GLY A O 1
ATOM 3012 N N . THR A 1 405 ? -0.928 1.932 16.703 1.00 97.75 405 THR A N 1
ATOM 3013 C CA . THR A 1 405 ? -0.424 0.639 16.235 1.00 97.75 405 THR A CA 1
ATOM 3014 C C . THR A 1 405 ? -1.206 -0.477 16.905 1.00 97.75 405 THR A C 1
ATOM 3016 O O . THR A 1 405 ? -1.138 -0.609 18.125 1.00 97.75 405 THR A O 1
ATOM 3019 N N . ALA A 1 406 ? -1.965 -1.264 16.143 1.00 98.12 406 ALA A N 1
ATOM 3020 C CA . ALA A 1 406 ? -2.822 -2.300 16.716 1.00 98.12 406 ALA A CA 1
ATOM 3021 C C . ALA A 1 406 ? -2.012 -3.489 17.255 1.00 98.12 406 ALA A C 1
ATOM 3023 O O . ALA A 1 406 ? -2.238 -3.908 18.391 1.00 98.12 406 ALA A O 1
ATOM 3024 N N . VAL A 1 407 ? -1.043 -4.001 16.490 1.00 98.62 407 VAL A N 1
ATOM 3025 C CA . VAL A 1 407 ? -0.195 -5.126 16.913 1.00 98.62 407 VAL A CA 1
ATOM 3026 C C . VAL A 1 407 ? 1.272 -4.893 16.553 1.00 98.62 407 VAL A C 1
ATOM 3028 O O . VAL A 1 407 ? 1.603 -4.502 15.434 1.00 98.62 407 VAL A O 1
ATOM 3031 N N . ILE A 1 408 ? 2.162 -5.171 17.504 1.00 98.25 408 ILE A N 1
ATOM 3032 C CA . ILE A 1 408 ? 3.616 -5.099 17.360 1.00 98.25 408 ILE A CA 1
ATOM 3033 C C . ILE A 1 408 ? 4.198 -6.468 17.702 1.00 98.25 408 ILE A C 1
ATOM 3035 O O . ILE A 1 408 ? 3.907 -7.029 18.757 1.00 98.25 408 ILE A O 1
ATOM 3039 N N . ILE A 1 409 ? 5.015 -7.012 16.809 1.00 98.00 409 ILE A N 1
ATOM 3040 C CA . ILE A 1 409 ? 5.560 -8.367 16.900 1.00 98.00 409 ILE A CA 1
ATOM 3041 C C . ILE A 1 409 ? 7.078 -8.260 16.809 1.00 98.00 409 ILE A C 1
ATOM 3043 O O . ILE A 1 409 ? 7.604 -7.641 15.887 1.00 98.00 409 ILE A O 1
ATOM 3047 N N . MET A 1 410 ? 7.786 -8.817 17.783 1.00 95.38 410 MET A N 1
ATOM 3048 C CA . MET A 1 410 ? 9.234 -8.649 17.921 1.00 95.38 410 MET A CA 1
ATOM 3049 C C . MET A 1 410 ? 9.906 -9.969 18.299 1.00 95.38 410 MET A C 1
ATOM 3051 O O . MET A 1 410 ? 9.244 -10.979 18.562 1.00 95.38 410 MET A O 1
ATOM 3055 N N . GLU A 1 411 ? 11.234 -9.947 18.361 1.00 93.12 411 GLU A N 1
ATOM 3056 C CA . GLU A 1 411 ? 12.075 -11.091 18.699 1.00 93.12 411 GLU A CA 1
ATOM 3057 C C . GLU A 1 411 ? 11.775 -12.293 17.781 1.00 93.12 411 GLU A C 1
ATOM 3059 O O . GLU A 1 411 ? 11.983 -12.203 16.572 1.00 93.12 411 GLU A O 1
ATOM 3064 N N . ARG A 1 412 ? 11.306 -13.424 18.326 1.00 95.44 412 ARG A N 1
ATOM 3065 C CA . ARG A 1 412 ? 10.995 -14.663 17.584 1.00 95.44 412 ARG A CA 1
ATOM 3066 C C . ARG A 1 412 ? 9.504 -15.006 17.621 1.00 95.44 412 ARG A C 1
ATOM 3068 O O . ARG A 1 412 ? 9.140 -16.160 17.382 1.00 95.44 412 ARG A O 1
ATOM 3075 N N . ALA A 1 413 ? 8.645 -14.044 17.959 1.00 97.44 413 ALA A N 1
ATOM 3076 C CA . ALA A 1 413 ? 7.216 -14.288 18.083 1.00 97.44 413 ALA A CA 1
ATOM 3077 C C . ALA A 1 413 ? 6.625 -14.776 16.749 1.00 97.44 413 ALA A C 1
ATOM 3079 O O . ALA A 1 413 ? 7.051 -14.368 15.663 1.00 97.44 413 ALA A O 1
ATOM 3080 N N . SER A 1 414 ? 5.655 -15.687 16.840 1.00 98.00 414 SER A N 1
ATOM 3081 C CA . SER A 1 414 ? 5.049 -16.346 15.681 1.00 98.00 414 SER A CA 1
ATOM 3082 C C . SER A 1 414 ? 3.516 -16.466 15.738 1.00 98.00 414 SER A C 1
ATOM 3084 O O . SER A 1 414 ? 2.970 -17.570 15.655 1.00 98.00 414 SER A O 1
ATOM 3086 N N . PRO A 1 415 ? 2.782 -15.350 15.911 1.00 98.38 415 PRO A N 1
ATOM 3087 C CA . PRO A 1 415 ? 1.329 -15.389 16.024 1.00 98.38 415 PRO A CA 1
ATOM 3088 C C . PRO A 1 415 ? 0.621 -15.685 14.700 1.00 98.38 415 PRO A C 1
ATOM 3090 O O . PRO A 1 415 ? 1.133 -15.426 13.605 1.00 98.38 415 PRO A O 1
ATOM 3093 N N . ALA A 1 416 ? -0.616 -16.162 14.829 1.00 98.44 416 ALA A N 1
ATOM 3094 C CA . ALA A 1 416 ? -1.528 -16.375 13.712 1.00 98.44 416 ALA A CA 1
ATOM 3095 C C . ALA A 1 416 ? -2.821 -15.572 13.890 1.00 98.44 416 ALA A C 1
ATOM 3097 O O . ALA A 1 416 ? -3.421 -15.591 14.966 1.00 98.44 416 ALA A O 1
ATOM 3098 N N . PHE A 1 417 ? -3.259 -14.923 12.813 1.00 98.81 417 PHE A N 1
ATOM 3099 C CA . PHE A 1 417 ? -4.498 -14.157 12.714 1.00 98.81 417 PHE A CA 1
ATOM 3100 C C . PHE A 1 417 ? -5.393 -14.789 11.646 1.00 98.81 417 PHE A C 1
ATOM 3102 O O . PHE A 1 417 ? -5.023 -14.854 10.472 1.00 98.81 417 PHE A O 1
ATOM 3109 N N . GLU A 1 418 ? -6.564 -15.265 12.053 1.00 98.81 418 GLU A N 1
ATOM 3110 C CA . GLU A 1 418 ? -7.561 -15.880 11.175 1.00 98.81 418 GLU A CA 1
ATOM 3111 C C . GLU A 1 418 ? -8.871 -15.093 11.260 1.00 98.81 418 GLU A C 1
ATOM 3113 O O . GLU A 1 418 ? -9.352 -14.829 12.357 1.00 98.81 418 GLU A O 1
ATOM 3118 N N . GLU A 1 419 ? -9.451 -14.702 10.124 1.00 98.69 419 GLU A N 1
ATOM 3119 C CA . GLU A 1 419 ? -10.749 -13.998 10.098 1.00 98.69 419 GLU A CA 1
ATOM 3120 C C . GLU A 1 419 ? -10.751 -12.686 10.922 1.00 98.69 419 GLU A C 1
ATOM 3122 O O . GLU A 1 419 ? -11.772 -12.240 11.441 1.00 98.69 419 GLU A O 1
ATOM 3127 N N . CYS A 1 420 ? -9.589 -12.037 11.055 1.00 98.88 420 CYS A N 1
ATOM 3128 C CA . CYS A 1 420 ? -9.445 -10.789 11.802 1.00 98.88 420 CYS A CA 1
ATOM 3129 C C . CYS A 1 420 ? -9.683 -9.560 10.914 1.00 98.88 420 CYS A C 1
ATOM 3131 O O . CYS A 1 420 ? -9.440 -9.583 9.706 1.00 98.88 420 CYS A O 1
ATOM 3133 N N . VAL A 1 421 ? -10.096 -8.454 11.533 1.00 98.81 421 VAL A N 1
ATOM 3134 C CA . VAL A 1 421 ? -10.323 -7.164 10.873 1.00 98.81 421 VAL A CA 1
ATOM 3135 C C . VAL A 1 421 ? -9.441 -6.090 11.504 1.00 98.81 421 VAL A C 1
ATOM 3137 O O . VAL A 1 421 ? -9.498 -5.876 12.712 1.00 98.81 421 VAL A O 1
ATOM 3140 N N . PHE A 1 422 ? -8.679 -5.383 10.676 1.00 98.75 422 PHE A N 1
ATOM 3141 C CA . PHE A 1 422 ? -7.902 -4.192 11.024 1.00 98.75 422 PHE A CA 1
ATOM 3142 C C . PHE A 1 422 ? -8.499 -2.999 10.276 1.00 98.75 422 PHE A C 1
ATOM 3144 O O . PHE A 1 422 ? -8.618 -3.037 9.045 1.00 98.75 422 PHE A O 1
ATOM 3151 N N . LEU A 1 423 ? -8.945 -1.975 11.002 1.00 98.12 423 LEU A N 1
ATOM 3152 C CA . LEU A 1 423 ? -9.771 -0.906 10.443 1.00 98.12 423 LEU A CA 1
ATOM 3153 C C . LEU A 1 423 ? -9.349 0.474 10.937 1.00 98.12 423 LEU A C 1
ATOM 3155 O O . LEU A 1 423 ? -9.469 0.786 12.123 1.00 98.12 423 LEU A O 1
ATOM 3159 N N . ASN A 1 424 ? -9.003 1.354 9.997 1.00 96.50 424 ASN A N 1
ATOM 3160 C CA . ASN A 1 424 ? -8.670 2.750 10.294 1.00 96.50 424 ASN A CA 1
ATOM 3161 C C . ASN A 1 424 ? -7.543 2.878 11.339 1.00 96.50 424 ASN A C 1
ATOM 3163 O O . ASN A 1 424 ? -7.559 3.753 12.205 1.00 96.50 424 ASN A O 1
ATOM 3167 N N . ASP A 1 425 ? -6.585 1.955 11.289 1.00 97.56 425 ASP A N 1
ATOM 3168 C CA . ASP A 1 425 ? -5.386 1.990 12.120 1.00 97.56 425 ASP A CA 1
ATOM 3169 C C . ASP A 1 425 ? -4.278 2.754 11.387 1.00 97.56 425 ASP A C 1
ATOM 3171 O O . ASP A 1 425 ? -4.101 2.597 10.176 1.00 97.56 425 ASP A O 1
ATOM 3175 N N . ARG A 1 426 ? -3.473 3.548 12.101 1.00 98.06 426 ARG A N 1
ATOM 3176 C CA . ARG A 1 426 ? -2.262 4.119 11.487 1.00 98.06 426 ARG A CA 1
ATOM 3177 C C . ARG A 1 426 ? -1.298 2.990 11.102 1.00 98.06 426 ARG A C 1
ATOM 3179 O O . ARG A 1 426 ? -0.798 2.955 9.984 1.00 98.06 426 ARG A O 1
ATOM 3186 N N . TYR A 1 427 ? -1.095 2.034 12.001 1.00 98.31 427 TYR A N 1
ATOM 3187 C CA . TYR A 1 427 ? -0.377 0.794 11.728 1.00 98.31 427 TYR A CA 1
ATOM 3188 C C . TYR A 1 427 ? -1.221 -0.395 12.196 1.00 98.31 427 TYR A C 1
ATOM 3190 O O . TYR A 1 427 ? -1.494 -0.519 13.389 1.00 98.31 427 TYR A O 1
ATOM 3198 N N . GLY A 1 428 ? -1.636 -1.276 11.286 1.00 98.31 428 GLY A N 1
ATOM 3199 C CA . GLY A 1 428 ? -2.338 -2.508 11.654 1.00 98.31 428 GLY A CA 1
ATOM 3200 C C . GLY A 1 428 ? -1.389 -3.461 12.379 1.00 98.31 428 GLY A C 1
ATOM 3201 O O . GLY A 1 428 ? -1.519 -3.693 13.581 1.00 98.31 428 GLY A O 1
ATOM 3202 N N . VAL A 1 429 ? -0.375 -3.957 11.669 1.00 98.62 429 VAL A N 1
ATOM 3203 C CA . VAL A 1 429 ? 0.640 -4.855 12.236 1.00 98.62 429 VAL A CA 1
ATOM 3204 C C . VAL A 1 429 ? 2.048 -4.435 11.837 1.00 98.62 429 VAL A C 1
ATOM 3206 O O . VAL A 1 429 ? 2.305 -4.143 10.671 1.00 98.62 429 VAL A O 1
ATOM 3209 N N . ILE A 1 430 ? 2.983 -4.452 12.787 1.00 98.06 430 ILE A N 1
ATOM 3210 C CA . ILE A 1 430 ? 4.411 -4.278 12.499 1.00 98.06 430 ILE A CA 1
ATOM 3211 C C . ILE A 1 430 ? 5.211 -5.435 13.096 1.00 98.06 430 ILE A C 1
ATOM 3213 O O . ILE A 1 430 ? 5.045 -5.755 14.270 1.00 98.06 430 ILE A O 1
ATOM 3217 N N . SER A 1 431 ? 6.069 -6.057 12.286 1.00 97.69 431 SER A N 1
ATOM 3218 C CA . SER A 1 431 ? 6.975 -7.142 12.681 1.00 97.69 431 SER A CA 1
ATOM 3219 C C . SER A 1 431 ? 8.445 -6.706 12.610 1.00 97.69 431 SER A C 1
ATOM 3221 O O . SER A 1 431 ? 8.855 -6.051 11.651 1.00 97.69 431 SER A O 1
ATOM 3223 N N . TYR A 1 432 ? 9.231 -7.083 13.616 1.00 95.50 432 TYR A N 1
ATOM 3224 C CA . TYR A 1 432 ? 10.656 -6.763 13.762 1.00 95.50 432 TYR A CA 1
ATOM 3225 C C . TYR A 1 432 ? 11.492 -8.019 14.059 1.00 95.50 432 TYR A C 1
ATOM 3227 O O . TYR A 1 432 ? 10.951 -9.107 14.282 1.00 95.50 432 TYR A O 1
ATOM 3235 N N . ASP A 1 433 ? 12.815 -7.855 14.083 1.00 93.94 433 ASP A N 1
ATOM 3236 C CA . ASP A 1 433 ? 13.804 -8.881 14.426 1.00 93.94 433 ASP A CA 1
ATOM 3237 C C . ASP A 1 433 ? 13.755 -10.119 13.510 1.00 93.94 433 ASP A C 1
ATOM 3239 O O . ASP A 1 433 ? 14.248 -10.069 12.386 1.00 93.94 433 ASP A O 1
ATOM 3243 N N . ILE A 1 434 ? 13.211 -11.245 13.981 1.00 96.56 434 ILE A N 1
ATOM 3244 C CA . ILE A 1 434 ? 13.061 -12.514 13.239 1.00 96.56 434 ILE A CA 1
ATOM 3245 C C . ILE A 1 434 ? 11.656 -13.108 13.429 1.00 96.56 434 ILE A C 1
ATOM 3247 O O . ILE A 1 434 ? 11.462 -14.325 13.341 1.00 96.56 434 ILE A O 1
ATOM 3251 N N . ALA A 1 435 ? 10.675 -12.248 13.716 1.00 97.31 435 ALA A N 1
ATOM 3252 C CA . ALA A 1 435 ? 9.283 -12.631 13.898 1.00 97.31 435 ALA A CA 1
ATOM 3253 C C . ALA A 1 435 ? 8.686 -13.272 12.635 1.00 97.31 435 ALA A C 1
ATOM 3255 O O . ALA A 1 435 ? 9.062 -12.933 11.512 1.00 97.31 435 ALA A O 1
ATOM 3256 N N . LYS A 1 436 ? 7.723 -14.184 12.808 1.00 98.44 436 LYS A N 1
ATOM 3257 C CA . LYS A 1 436 ? 7.032 -14.869 11.700 1.00 98.44 436 LYS A CA 1
ATOM 3258 C C . LYS A 1 436 ? 5.526 -14.778 11.859 1.00 98.44 436 LYS A C 1
ATOM 3260 O O . LYS A 1 436 ? 4.944 -15.509 12.652 1.00 98.44 436 LYS A O 1
ATOM 3265 N N . THR A 1 437 ? 4.885 -13.932 11.070 1.00 98.38 437 THR A N 1
ATOM 3266 C CA . THR A 1 437 ? 3.478 -13.586 11.284 1.00 98.38 437 THR A CA 1
ATOM 3267 C C . THR A 1 437 ? 2.594 -14.174 10.195 1.00 98.38 437 THR A C 1
ATOM 3269 O O . THR A 1 437 ? 2.855 -13.982 9.006 1.00 98.38 437 THR A O 1
ATOM 3272 N N . PHE A 1 438 ? 1.530 -14.871 10.597 1.00 98.75 438 PHE A N 1
ATOM 3273 C CA . PHE A 1 438 ? 0.617 -15.553 9.679 1.00 98.75 438 PHE A CA 1
ATOM 3274 C C . PHE A 1 438 ? -0.758 -14.891 9.663 1.00 98.75 438 PHE A C 1
ATOM 3276 O O . PHE A 1 438 ? -1.380 -14.723 10.709 1.00 98.75 438 PHE A O 1
ATOM 3283 N N . PHE A 1 439 ? -1.259 -14.593 8.468 1.00 98.81 439 PHE A N 1
ATOM 3284 C CA . PHE A 1 439 ? -2.594 -14.054 8.240 1.00 98.81 439 PHE A CA 1
ATOM 3285 C C . PHE A 1 439 ? -3.364 -14.926 7.266 1.00 98.81 439 PHE A C 1
ATOM 3287 O O . PHE A 1 439 ? -2.879 -15.278 6.183 1.00 98.81 439 PHE A O 1
ATOM 3294 N N . ARG A 1 440 ? -4.597 -15.237 7.646 1.00 98.81 440 ARG A N 1
ATOM 3295 C CA . ARG A 1 440 ? -5.524 -16.006 6.835 1.00 98.81 440 ARG A CA 1
ATOM 3296 C C . ARG A 1 440 ? -6.909 -15.379 6.877 1.00 98.81 440 ARG A C 1
ATOM 3298 O O . ARG A 1 440 ? -7.374 -14.987 7.945 1.00 98.81 440 ARG A O 1
ATOM 3305 N N . ASP A 1 441 ? -7.553 -15.296 5.713 1.00 98.69 441 ASP A N 1
ATOM 3306 C CA . ASP A 1 441 ? -8.960 -14.892 5.575 1.00 98.69 441 ASP A CA 1
ATOM 3307 C C . ASP A 1 441 ? -9.276 -13.559 6.309 1.00 98.69 441 ASP A C 1
ATOM 3309 O O . ASP A 1 441 ? -10.378 -13.342 6.798 1.00 98.69 441 ASP A O 1
ATOM 3313 N N . SER A 1 442 ? -8.283 -12.666 6.422 1.00 98.81 442 SER A N 1
ATOM 3314 C CA . SER A 1 442 ? -8.342 -11.437 7.229 1.00 98.81 442 SER A CA 1
ATOM 3315 C C . SER A 1 442 ? -8.496 -10.186 6.359 1.00 98.81 442 SER A C 1
ATOM 3317 O O . SER A 1 442 ? -8.126 -10.173 5.180 1.00 98.81 442 SER A O 1
ATOM 3319 N N . ILE A 1 443 ? -9.036 -9.115 6.940 1.00 98.88 443 ILE A N 1
ATOM 3320 C CA . ILE A 1 443 ? -9.348 -7.861 6.248 1.00 98.88 443 ILE A CA 1
ATOM 3321 C C . ILE A 1 443 ? -8.552 -6.712 6.862 1.00 98.88 443 ILE A C 1
ATOM 3323 O O . ILE A 1 443 ? -8.600 -6.484 8.067 1.00 98.88 443 ILE A O 1
ATOM 3327 N N . PHE A 1 444 ? -7.891 -5.941 6.008 1.00 98.81 444 PHE A N 1
ATOM 3328 C CA . PHE A 1 444 ? -7.253 -4.678 6.344 1.00 98.81 444 PHE A CA 1
ATOM 3329 C C . PHE A 1 444 ? -7.910 -3.577 5.521 1.00 98.81 444 PHE A C 1
ATOM 3331 O O . PHE A 1 444 ? -7.900 -3.632 4.289 1.00 98.81 444 PHE A O 1
ATOM 3338 N N . SER A 1 445 ? -8.505 -2.587 6.179 1.00 98.38 445 SER A N 1
ATOM 3339 C CA . SER A 1 445 ? -9.251 -1.533 5.494 1.00 98.38 445 SER A CA 1
ATOM 3340 C C . SER A 1 445 ? -8.945 -0.166 6.075 1.00 98.38 445 SER A C 1
ATOM 3342 O O . SER A 1 445 ? -9.006 0.037 7.285 1.00 98.38 445 SER A O 1
ATOM 3344 N N . GLU A 1 446 ? -8.682 0.798 5.195 1.00 97.62 446 GLU A N 1
ATOM 3345 C CA . GLU A 1 446 ? -8.486 2.209 5.557 1.00 97.62 446 GLU A CA 1
ATOM 3346 C C . GLU A 1 446 ? -7.326 2.422 6.551 1.00 97.62 446 GLU A C 1
ATOM 3348 O O . GLU A 1 446 ? -7.279 3.423 7.257 1.00 97.62 446 GLU A O 1
ATOM 3353 N N . CYS A 1 447 ? -6.371 1.486 6.605 1.00 97.81 447 CYS A N 1
ATOM 3354 C CA . CYS A 1 447 ? -5.150 1.636 7.390 1.00 97.81 447 CYS A CA 1
ATOM 3355 C C . CYS A 1 447 ? -4.134 2.515 6.648 1.00 97.81 447 CYS A C 1
ATOM 3357 O O . CYS A 1 447 ? -3.962 2.372 5.436 1.00 97.81 447 CYS A O 1
ATOM 3359 N N . GLU A 1 448 ? -3.389 3.365 7.359 1.00 98.06 448 GLU A N 1
ATOM 3360 C CA . GLU A 1 448 ? -2.264 4.079 6.736 1.00 98.06 448 GLU A CA 1
ATOM 3361 C C . GLU A 1 448 ? -1.186 3.068 6.315 1.00 98.06 448 GLU A C 1
ATOM 3363 O O . GLU A 1 448 ? -0.845 2.989 5.138 1.00 98.06 448 GLU A O 1
ATOM 3368 N N . THR A 1 449 ? -0.744 2.206 7.233 1.00 98.31 449 THR A N 1
ATOM 3369 C CA . THR A 1 449 ? 0.017 0.987 6.926 1.00 98.31 449 THR A CA 1
ATOM 3370 C C . THR A 1 449 ? -0.709 -0.229 7.492 1.00 98.31 449 THR A C 1
ATOM 3372 O O . THR A 1 449 ? -0.837 -0.363 8.706 1.00 98.31 449 THR A O 1
ATOM 3375 N N . ALA A 1 450 ? -1.193 -1.136 6.647 1.00 98.25 450 ALA A N 1
ATOM 3376 C CA . ALA A 1 450 ? -1.917 -2.320 7.111 1.00 98.25 450 ALA A CA 1
ATOM 3377 C C . ALA A 1 450 ? -0.978 -3.354 7.750 1.00 98.25 450 ALA A C 1
ATOM 3379 O O . ALA A 1 450 ? -1.203 -3.743 8.897 1.00 98.25 450 ALA A O 1
ATOM 3380 N N . ALA A 1 451 ? 0.100 -3.747 7.067 1.00 98.50 451 ALA A N 1
ATOM 3381 C CA . ALA A 1 451 ? 1.122 -4.613 7.647 1.00 98.50 451 ALA A CA 1
ATOM 3382 C C . ALA A 1 451 ? 2.538 -4.295 7.140 1.00 98.50 451 ALA A C 1
ATOM 3384 O O . ALA A 1 451 ? 2.754 -4.113 5.942 1.00 98.50 451 ALA A O 1
ATOM 3385 N N . GLY A 1 452 ? 3.513 -4.261 8.049 1.00 98.12 452 GLY A N 1
ATOM 3386 C CA . GLY A 1 452 ? 4.918 -3.993 7.736 1.00 98.12 452 GLY A CA 1
ATOM 3387 C C . GLY A 1 452 ? 5.882 -4.932 8.459 1.00 98.12 452 GLY A C 1
ATOM 3388 O O . GLY A 1 452 ? 5.625 -5.336 9.591 1.00 98.12 452 GLY A O 1
ATOM 3389 N N . ALA A 1 453 ? 7.001 -5.260 7.821 1.00 98.12 453 ALA A N 1
ATOM 3390 C CA . ALA A 1 453 ? 8.065 -6.083 8.387 1.00 98.12 453 ALA A CA 1
ATOM 3391 C C . ALA A 1 453 ? 9.453 -5.485 8.122 1.00 98.12 453 ALA A C 1
ATOM 3393 O O . ALA A 1 453 ? 9.707 -4.911 7.059 1.00 98.12 453 ALA A O 1
ATOM 3394 N N . ARG A 1 454 ? 10.341 -5.607 9.110 1.00 97.38 454 ARG A N 1
ATOM 3395 C CA . ARG A 1 454 ? 11.737 -5.142 9.071 1.00 97.38 454 ARG A CA 1
ATOM 3396 C C . ARG A 1 454 ? 12.705 -6.215 9.563 1.00 97.38 454 ARG A C 1
ATOM 3398 O O . ARG A 1 454 ? 12.288 -7.311 9.946 1.00 97.38 454 ARG A O 1
ATOM 3405 N N . ASP A 1 455 ? 13.992 -5.887 9.557 1.00 95.50 455 ASP A N 1
ATOM 3406 C CA . ASP A 1 455 ? 15.082 -6.767 9.971 1.00 95.50 455 ASP A CA 1
ATOM 3407 C C . ASP A 1 455 ? 15.085 -8.079 9.174 1.00 95.50 455 ASP A C 1
ATOM 3409 O O . ASP A 1 455 ? 15.306 -8.039 7.975 1.00 95.50 455 ASP A O 1
ATOM 3413 N N . ASN A 1 456 ? 14.869 -9.234 9.803 1.00 96.88 456 ASN A N 1
ATOM 3414 C CA . ASN A 1 456 ? 14.811 -10.559 9.171 1.00 96.88 456 ASN A CA 1
ATOM 3415 C C . ASN A 1 456 ? 13.458 -11.239 9.479 1.00 96.88 456 ASN A C 1
ATOM 3417 O O . ASN A 1 456 ? 13.380 -12.463 9.609 1.00 96.88 456 ASN A O 1
ATOM 3421 N N . SER A 1 457 ? 12.404 -10.442 9.684 1.00 97.75 457 SER A N 1
ATOM 3422 C CA . SER A 1 457 ? 11.052 -10.941 9.953 1.00 97.75 457 SER A CA 1
ATOM 3423 C C . SER A 1 457 ? 10.340 -11.383 8.671 1.00 97.75 457 SER A C 1
ATOM 3425 O O . SER A 1 457 ? 10.713 -10.989 7.567 1.00 97.75 457 SER A O 1
ATOM 3427 N N . THR A 1 458 ? 9.307 -12.217 8.803 1.00 98.62 458 THR A N 1
ATOM 3428 C CA . THR A 1 458 ? 8.537 -12.731 7.664 1.00 98.62 458 THR A CA 1
ATOM 3429 C C . THR A 1 458 ? 7.038 -12.528 7.846 1.00 98.62 458 THR A C 1
ATOM 3431 O O . THR A 1 458 ? 6.483 -12.875 8.892 1.00 98.62 458 THR A O 1
ATOM 3434 N N . LEU A 1 459 ? 6.365 -12.048 6.798 1.00 98.69 459 LEU A N 1
ATOM 3435 C CA . LEU A 1 459 ? 4.905 -11.958 6.727 1.00 98.69 459 LEU A CA 1
ATOM 3436 C C . LEU A 1 459 ? 4.333 -12.989 5.749 1.00 98.69 459 LEU A C 1
ATOM 3438 O O . LEU A 1 459 ? 4.777 -13.092 4.605 1.00 98.69 459 LEU A O 1
ATOM 3442 N N . TYR A 1 460 ? 3.296 -13.708 6.172 1.00 98.88 460 TYR A N 1
ATOM 3443 C CA . TYR A 1 460 ? 2.560 -14.652 5.333 1.00 98.88 460 TYR A CA 1
ATOM 3444 C C . TYR A 1 460 ? 1.096 -14.228 5.227 1.00 98.88 460 TYR A C 1
ATOM 3446 O O . TYR A 1 460 ? 0.386 -14.221 6.231 1.00 98.88 460 TYR A O 1
ATOM 3454 N N . PHE A 1 461 ? 0.627 -13.939 4.015 1.00 98.88 461 PHE A N 1
ATOM 3455 C CA . PHE A 1 461 ? -0.762 -13.584 3.726 1.00 98.88 461 PHE A CA 1
ATOM 3456 C C . PHE A 1 461 ? -1.403 -14.597 2.790 1.00 98.88 461 PHE A C 1
ATOM 3458 O O . PHE A 1 461 ? -0.941 -14.799 1.660 1.00 98.88 461 PHE A O 1
ATOM 3465 N N . ARG A 1 462 ? -2.512 -15.189 3.239 1.00 98.81 462 ARG A N 1
ATOM 3466 C CA . ARG A 1 462 ? -3.351 -16.060 2.418 1.00 98.81 462 ARG A CA 1
ATOM 3467 C C . ARG A 1 462 ? -4.808 -15.628 2.467 1.00 98.81 462 ARG A C 1
ATOM 3469 O O . ARG A 1 462 ? -5.360 -15.471 3.553 1.00 98.81 462 ARG A O 1
ATOM 3476 N N . ASN A 1 463 ? -5.443 -15.493 1.302 1.00 98.62 463 ASN A N 1
ATOM 3477 C CA . ASN A 1 463 ? -6.862 -15.126 1.181 1.00 98.62 463 ASN A CA 1
ATOM 3478 C C . ASN A 1 463 ? -7.250 -13.841 1.939 1.00 98.62 463 ASN A C 1
ATOM 3480 O O . ASN A 1 463 ? -8.389 -13.675 2.370 1.00 98.62 463 ASN A O 1
ATOM 3484 N N . CYS A 1 464 ? -6.303 -12.931 2.135 1.00 98.88 464 CYS A N 1
ATOM 3485 C CA . CYS A 1 464 ? -6.532 -11.668 2.814 1.00 98.88 464 CYS A CA 1
ATOM 3486 C C . CYS A 1 464 ? -7.005 -10.594 1.830 1.00 98.88 464 CYS A C 1
ATOM 3488 O O . CYS A 1 464 ? -6.784 -10.668 0.614 1.00 98.88 464 CYS A O 1
ATOM 3490 N N . ARG A 1 465 ? -7.658 -9.570 2.372 1.00 98.88 465 ARG A N 1
ATOM 3491 C CA . ARG A 1 465 ? -8.208 -8.438 1.624 1.00 98.88 465 ARG A CA 1
ATOM 3492 C C . ARG A 1 465 ? -7.633 -7.135 2.167 1.00 98.88 465 ARG A C 1
ATOM 3494 O O . ARG A 1 465 ? -7.759 -6.867 3.355 1.00 98.88 465 ARG A O 1
ATOM 3501 N N . PHE A 1 466 ? -7.064 -6.323 1.284 1.00 98.88 466 PHE A N 1
ATOM 3502 C CA . PHE A 1 466 ? -6.473 -5.024 1.599 1.00 98.88 466 PHE A CA 1
ATOM 3503 C C . PHE A 1 466 ? -7.170 -3.925 0.804 1.00 98.88 466 PHE A C 1
ATOM 3505 O O . PHE A 1 466 ? -7.099 -3.921 -0.431 1.00 98.88 466 PHE A O 1
ATOM 3512 N N . GLU A 1 467 ? -7.841 -2.997 1.485 1.00 98.12 467 GLU A N 1
ATOM 3513 C CA . GLU A 1 467 ? -8.661 -1.971 0.839 1.00 98.12 467 GLU A CA 1
ATOM 3514 C C . GLU A 1 467 ? -8.345 -0.557 1.327 1.00 98.12 467 GLU A C 1
ATOM 3516 O O . GLU A 1 467 ? -8.345 -0.278 2.525 1.00 98.12 467 GLU A O 1
ATOM 3521 N N . LYS A 1 468 ? -8.173 0.367 0.375 1.00 97.00 468 LYS A N 1
ATOM 3522 C CA . LYS A 1 468 ? -8.085 1.816 0.632 1.00 97.00 468 LYS A CA 1
ATOM 3523 C C . LYS A 1 468 ? -6.987 2.232 1.629 1.00 97.00 468 LYS A C 1
ATOM 3525 O O . LYS A 1 468 ? -7.163 3.222 2.336 1.00 97.00 468 LYS A O 1
ATOM 3530 N N . GLY A 1 469 ? -5.884 1.492 1.709 1.00 95.56 469 GLY A N 1
ATOM 3531 C CA . GLY A 1 469 ? -4.735 1.859 2.536 1.00 95.56 469 GLY A CA 1
ATOM 3532 C C . GLY A 1 469 ? -3.683 2.667 1.776 1.00 95.56 469 GLY A C 1
ATOM 3533 O O . GLY A 1 469 ? -3.610 2.607 0.546 1.00 95.56 469 GLY A O 1
ATOM 3534 N N . ALA A 1 470 ? -2.835 3.412 2.488 1.00 96.69 470 ALA A N 1
ATOM 3535 C CA . ALA A 1 470 ? -1.669 4.025 1.843 1.00 96.69 470 ALA A CA 1
ATOM 3536 C C . ALA A 1 470 ? -0.609 2.953 1.538 1.00 96.69 470 ALA A C 1
ATOM 3538 O O . ALA A 1 470 ? -0.116 2.874 0.417 1.00 96.69 470 ALA A O 1
ATOM 3539 N N . LEU A 1 471 ? -0.336 2.066 2.493 1.00 98.31 471 LEU A N 1
ATOM 3540 C CA . LEU A 1 471 ? 0.599 0.958 2.343 1.00 98.31 471 LEU A CA 1
ATOM 3541 C C . LEU A 1 471 ? -0.041 -0.341 2.843 1.00 98.31 471 LEU A C 1
ATOM 3543 O O . LEU A 1 471 ? -0.250 -0.512 4.042 1.00 98.31 471 LEU A O 1
ATOM 3547 N N . ALA A 1 472 ? -0.392 -1.261 1.943 1.00 98.38 472 ALA A N 1
ATOM 3548 C CA . ALA A 1 472 ? -1.098 -2.482 2.346 1.00 98.38 472 ALA A CA 1
ATOM 3549 C C . ALA A 1 472 ? -0.157 -3.533 2.962 1.00 98.38 472 ALA A C 1
ATOM 3551 O O . ALA A 1 472 ? -0.381 -3.977 4.088 1.00 98.38 472 ALA A O 1
ATOM 3552 N N . ALA A 1 473 ? 0.912 -3.909 2.264 1.00 98.44 473 ALA A N 1
ATOM 3553 C CA . ALA A 1 473 ? 1.920 -4.818 2.795 1.00 98.44 473 ALA A CA 1
ATOM 3554 C C . ALA A 1 473 ? 3.330 -4.352 2.417 1.00 98.44 473 ALA A C 1
ATOM 3556 O O . ALA A 1 473 ? 3.578 -4.038 1.252 1.00 98.44 473 ALA A O 1
ATOM 3557 N N . ALA A 1 474 ? 4.249 -4.301 3.384 1.00 98.19 474 ALA A N 1
ATOM 3558 C CA . ALA A 1 474 ? 5.597 -3.792 3.144 1.00 98.19 474 ALA A CA 1
ATOM 3559 C C . ALA A 1 474 ? 6.709 -4.559 3.862 1.00 98.19 474 ALA A C 1
ATOM 3561 O O . ALA A 1 474 ? 6.575 -4.900 5.038 1.00 98.19 474 ALA A O 1
ATOM 3562 N N . THR A 1 475 ? 7.836 -4.743 3.179 1.00 98.44 475 THR A N 1
ATOM 3563 C CA . THR A 1 475 ? 9.072 -5.311 3.734 1.00 98.44 475 THR A CA 1
ATOM 3564 C C . THR A 1 475 ? 10.265 -4.396 3.494 1.00 98.44 475 THR A C 1
ATOM 3566 O O . THR A 1 475 ? 10.424 -3.831 2.411 1.00 98.44 475 THR A O 1
ATOM 3569 N N . PHE A 1 476 ? 11.118 -4.279 4.510 1.00 98.00 476 PHE A N 1
ATOM 3570 C CA . PHE A 1 476 ? 12.359 -3.500 4.495 1.00 98.00 476 PHE A CA 1
ATOM 3571 C C . PHE A 1 476 ? 13.523 -4.341 5.038 1.00 98.00 476 PHE A C 1
ATOM 3573 O O . PHE A 1 476 ? 13.315 -5.440 5.559 1.00 98.00 476 PHE A O 1
ATOM 3580 N N . ASP A 1 477 ? 14.744 -3.813 4.963 1.00 97.12 477 ASP A N 1
ATOM 3581 C CA . ASP A 1 477 ? 15.968 -4.476 5.427 1.00 97.12 477 ASP A CA 1
ATOM 3582 C C . ASP A 1 477 ? 16.190 -5.849 4.768 1.00 97.12 477 ASP A C 1
ATOM 3584 O O . ASP A 1 477 ? 16.519 -5.890 3.593 1.00 97.12 477 ASP A O 1
ATOM 3588 N N . LYS A 1 478 ? 16.061 -6.966 5.491 1.00 97.25 478 LYS A N 1
ATOM 3589 C CA . LYS A 1 478 ? 16.158 -8.348 4.979 1.00 97.25 478 LYS A CA 1
ATOM 3590 C C . LYS A 1 478 ? 14.866 -9.133 5.239 1.00 97.25 478 LYS A C 1
ATOM 3592 O O . LYS A 1 478 ? 14.902 -10.354 5.367 1.00 97.25 478 LYS A O 1
ATOM 3597 N N . ALA A 1 479 ? 13.747 -8.431 5.416 1.00 98.38 479 ALA A N 1
ATOM 3598 C CA . ALA A 1 479 ? 12.473 -9.063 5.707 1.00 98.38 479 ALA A CA 1
ATOM 3599 C C . ALA A 1 479 ? 11.920 -9.790 4.476 1.00 98.38 479 ALA A C 1
ATOM 3601 O O . ALA A 1 479 ? 12.181 -9.399 3.338 1.00 98.38 479 ALA A O 1
ATOM 3602 N N . ASP A 1 480 ? 11.099 -10.805 4.718 1.00 98.56 480 ASP A N 1
ATOM 3603 C CA . ASP A 1 480 ? 10.479 -11.613 3.672 1.00 98.56 480 ASP A CA 1
ATOM 3604 C C . ASP A 1 480 ? 8.955 -11.467 3.684 1.00 98.56 480 ASP A C 1
ATOM 3606 O O . ASP A 1 480 ? 8.323 -11.325 4.737 1.00 98.56 480 ASP A O 1
ATOM 3610 N N . ILE A 1 481 ? 8.330 -11.554 2.512 1.00 98.75 481 ILE A N 1
ATOM 3611 C CA . ILE A 1 481 ? 6.871 -11.580 2.392 1.00 98.75 481 ILE A CA 1
ATOM 3612 C C . ILE A 1 481 ? 6.388 -12.645 1.411 1.00 98.75 481 ILE A C 1
ATOM 3614 O O . ILE A 1 481 ? 6.913 -12.814 0.314 1.00 98.75 481 ILE A O 1
ATOM 3618 N N . SER A 1 482 ? 5.332 -13.354 1.801 1.00 98.81 482 SER A N 1
ATOM 3619 C CA . SER A 1 482 ? 4.601 -14.279 0.940 1.00 98.81 482 SER A CA 1
ATOM 3620 C C . SER A 1 482 ? 3.143 -13.846 0.847 1.00 98.81 482 SER A C 1
ATOM 3622 O O . SER A 1 482 ? 2.383 -13.968 1.808 1.00 98.81 482 SER A O 1
ATOM 3624 N N . CYS A 1 483 ? 2.754 -13.338 -0.318 1.00 98.69 483 CYS A N 1
ATOM 3625 C CA . CYS A 1 483 ? 1.388 -12.954 -0.643 1.00 98.69 483 CYS A CA 1
ATOM 3626 C C . CYS A 1 483 ? 0.818 -13.972 -1.627 1.00 98.69 483 CYS A C 1
ATOM 3628 O O . CYS A 1 483 ? 1.155 -13.938 -2.811 1.00 98.69 483 CYS A O 1
ATOM 3630 N N . VAL A 1 484 ? -0.063 -14.860 -1.157 1.00 98.75 484 VAL A N 1
ATOM 3631 C CA . VAL A 1 484 ? -0.707 -15.878 -1.996 1.00 98.75 484 VAL A CA 1
ATOM 3632 C C . VAL A 1 484 ? -2.231 -15.763 -1.971 1.00 98.75 484 VAL A C 1
ATOM 3634 O O . VAL A 1 484 ? -2.851 -15.880 -0.916 1.00 98.75 484 VAL A O 1
ATOM 3637 N N . SER A 1 485 ? -2.859 -15.636 -3.144 1.00 98.69 485 SER A N 1
ATOM 3638 C CA . SER A 1 485 ? -4.334 -15.626 -3.276 1.00 98.69 485 SER A CA 1
ATOM 3639 C C . SER A 1 485 ? -5.042 -14.492 -2.521 1.00 98.69 485 SER A C 1
ATOM 3641 O O . SER A 1 485 ? -6.145 -14.672 -2.014 1.00 98.69 485 SER A O 1
ATOM 3643 N N . ASN A 1 486 ? -4.421 -13.316 -2.436 1.00 98.88 486 ASN A N 1
ATOM 3644 C CA . ASN A 1 486 ? -4.986 -12.138 -1.771 1.00 98.88 486 ASN A CA 1
ATOM 3645 C C . ASN A 1 486 ? -5.631 -11.162 -2.767 1.00 98.88 486 ASN A C 1
ATOM 3647 O O . ASN A 1 486 ? -5.396 -11.223 -3.978 1.00 98.88 486 ASN A O 1
ATOM 3651 N N . SER A 1 487 ? -6.416 -10.221 -2.243 1.00 98.81 487 SER A N 1
ATOM 3652 C CA . SER A 1 487 ? -7.001 -9.112 -3.003 1.00 98.81 487 SER A CA 1
ATOM 3653 C C . SER A 1 487 ? -6.507 -7.769 -2.473 1.00 98.81 487 SER A C 1
ATOM 3655 O O . SER A 1 487 ? -6.726 -7.447 -1.308 1.00 98.81 487 SER A O 1
ATOM 3657 N N . PHE A 1 488 ? -5.931 -6.951 -3.350 1.00 98.88 488 PHE A N 1
ATOM 3658 C CA . PHE A 1 488 ? -5.461 -5.598 -3.059 1.00 98.88 488 PHE A CA 1
ATOM 3659 C C . PHE A 1 488 ? -6.234 -4.591 -3.911 1.00 98.88 488 PHE A C 1
ATOM 3661 O O . PHE A 1 488 ? -6.124 -4.590 -5.142 1.00 98.88 488 PHE A O 1
ATOM 3668 N N . ASN A 1 489 ? -7.032 -3.738 -3.273 1.00 98.69 489 ASN A N 1
ATOM 3669 C CA . ASN A 1 489 ? -7.952 -2.831 -3.949 1.00 98.69 489 ASN A CA 1
ATOM 3670 C C . ASN A 1 489 ? -7.801 -1.381 -3.469 1.00 98.69 489 ASN A C 1
ATOM 3672 O O . ASN A 1 489 ? -7.963 -1.095 -2.283 1.00 98.69 489 ASN A O 1
ATOM 3676 N N . LYS A 1 490 ? -7.588 -0.448 -4.403 1.00 98.38 490 LYS A N 1
ATOM 3677 C CA . LYS A 1 490 ? -7.547 1.005 -4.130 1.00 98.38 490 LYS A CA 1
ATOM 3678 C C . LYS A 1 490 ? -6.499 1.432 -3.096 1.00 98.38 490 LYS A C 1
ATOM 3680 O O . LYS A 1 490 ? -6.721 2.402 -2.377 1.00 98.38 490 LYS A O 1
ATOM 3685 N N . ASN A 1 491 ? -5.377 0.726 -3.012 1.00 98.50 491 ASN A N 1
ATOM 3686 C CA . ASN A 1 491 ? -4.257 1.137 -2.169 1.00 98.50 491 ASN A CA 1
ATOM 3687 C C . ASN A 1 491 ? -3.333 2.097 -2.930 1.00 98.50 491 ASN A C 1
ATOM 3689 O O . ASN A 1 491 ? -3.285 2.059 -4.164 1.00 98.50 491 ASN A O 1
ATOM 3693 N N . VAL A 1 492 ? -2.579 2.940 -2.219 1.00 98.25 492 VAL A N 1
ATOM 3694 C CA . VAL A 1 492 ? -1.504 3.710 -2.867 1.00 98.25 492 VAL A CA 1
ATOM 3695 C C . VAL A 1 492 ? -0.394 2.741 -3.270 1.00 98.25 492 VAL A C 1
ATOM 3697 O O . VAL A 1 492 ? -0.227 2.494 -4.457 1.00 98.25 492 VAL A O 1
ATOM 3700 N N . ASP A 1 493 ? 0.269 2.094 -2.317 1.00 98.06 493 ASP A N 1
ATOM 3701 C CA . ASP A 1 493 ? 1.183 0.982 -2.581 1.00 98.06 493 ASP A CA 1
ATOM 3702 C C . ASP A 1 493 ? 0.596 -0.310 -1.991 1.00 98.06 493 ASP A C 1
ATOM 3704 O O . ASP A 1 493 ? 0.398 -0.437 -0.781 1.00 98.06 493 ASP A O 1
ATOM 3708 N N . ALA A 1 494 ? 0.258 -1.274 -2.854 1.00 98.62 494 ALA A N 1
ATOM 3709 C CA . ALA A 1 494 ? -0.349 -2.528 -2.412 1.00 98.62 494 ALA A CA 1
ATOM 3710 C C . ALA A 1 494 ? 0.688 -3.489 -1.804 1.00 98.62 494 ALA A C 1
ATOM 3712 O O . ALA A 1 494 ? 0.522 -3.940 -0.673 1.00 98.62 494 ALA A O 1
ATOM 3713 N N . VAL A 1 495 ? 1.773 -3.775 -2.524 1.00 98.81 495 VAL A N 1
ATOM 3714 C CA . VAL A 1 495 ? 2.930 -4.508 -1.994 1.00 98.81 495 VAL A CA 1
ATOM 3715 C C . VAL A 1 495 ? 4.196 -3.699 -2.257 1.00 98.81 495 VAL A C 1
ATOM 3717 O O . VAL A 1 495 ? 4.483 -3.371 -3.408 1.00 98.81 495 VAL A O 1
ATOM 3720 N N . LEU A 1 496 ? 4.950 -3.394 -1.202 1.00 98.69 496 LEU A N 1
ATOM 3721 C CA . LEU A 1 496 ? 6.233 -2.694 -1.262 1.00 98.69 496 LEU A CA 1
ATOM 3722 C C . LEU A 1 496 ? 7.359 -3.589 -0.745 1.00 98.69 496 LEU A C 1
ATOM 3724 O O . LEU A 1 496 ? 7.315 -4.047 0.393 1.00 98.69 496 LEU A O 1
ATOM 3728 N N . LEU A 1 497 ? 8.399 -3.757 -1.549 1.00 98.69 497 LEU A N 1
ATOM 3729 C CA . LEU A 1 497 ? 9.650 -4.385 -1.150 1.00 98.69 497 LEU A CA 1
ATOM 3730 C C . LEU A 1 497 ? 10.769 -3.366 -1.289 1.00 98.69 497 LEU A C 1
ATOM 3732 O O . LEU A 1 497 ? 10.907 -2.741 -2.340 1.00 98.69 497 LEU A O 1
ATOM 3736 N N . ALA A 1 498 ? 11.549 -3.181 -0.234 1.00 97.56 498 ALA A N 1
ATOM 3737 C CA . ALA A 1 498 ? 12.687 -2.280 -0.230 1.00 97.56 498 ALA A CA 1
ATOM 3738 C C . ALA A 1 498 ? 13.918 -2.921 0.417 1.00 97.56 498 ALA A C 1
ATOM 3740 O O . ALA A 1 498 ? 13.828 -3.882 1.184 1.00 97.56 498 ALA A O 1
ATOM 3741 N N . ASP A 1 499 ? 15.070 -2.345 0.105 1.00 96.44 499 ASP A N 1
ATOM 3742 C CA . ASP A 1 499 ? 16.393 -2.739 0.583 1.00 96.44 499 ASP A CA 1
ATOM 3743 C C . ASP A 1 499 ? 16.738 -4.170 0.150 1.00 96.44 499 ASP A C 1
ATOM 3745 O O . ASP A 1 499 ? 16.620 -4.490 -1.022 1.00 96.44 499 ASP A O 1
ATOM 3749 N N . LYS A 1 500 ? 17.158 -5.059 1.049 1.00 95.94 500 LYS A N 1
ATOM 3750 C CA . LYS A 1 500 ? 17.487 -6.461 0.730 1.00 95.94 500 LYS A CA 1
ATOM 3751 C C . LYS A 1 500 ? 16.329 -7.418 1.041 1.00 95.94 500 LYS A C 1
ATOM 3753 O O . LYS A 1 500 ? 16.577 -8.587 1.338 1.00 95.94 500 LYS A O 1
ATOM 3758 N N . SER A 1 501 ? 15.090 -6.921 1.039 1.00 98.06 501 SER A N 1
ATOM 3759 C CA . SER A 1 501 ? 13.906 -7.750 1.285 1.00 98.06 501 SER A CA 1
ATOM 3760 C C . SER A 1 501 ? 13.581 -8.654 0.098 1.00 98.06 501 SER A C 1
ATOM 3762 O O . SER A 1 501 ? 13.982 -8.378 -1.039 1.00 98.06 501 SER A O 1
ATOM 3764 N N . SER A 1 502 ? 12.849 -9.740 0.359 1.00 98.25 502 SER A N 1
ATOM 3765 C CA . SER A 1 502 ? 12.420 -10.674 -0.681 1.00 98.25 502 SER A CA 1
ATOM 3766 C C . SER A 1 502 ? 10.919 -10.970 -0.643 1.00 98.25 502 SER A C 1
ATOM 3768 O O . SER A 1 502 ? 10.279 -10.941 0.410 1.00 98.25 502 SER A O 1
ATOM 3770 N N . GLY A 1 503 ? 10.331 -11.226 -1.815 1.00 98.19 503 GLY A N 1
ATOM 3771 C CA . GLY A 1 503 ? 8.890 -11.420 -1.955 1.00 98.19 503 GLY A CA 1
ATOM 3772 C C . GLY A 1 503 ? 8.490 -12.535 -2.900 1.00 98.19 503 GLY A C 1
ATOM 3773 O O . GLY A 1 503 ? 8.917 -12.550 -4.053 1.00 98.19 503 GLY A O 1
ATOM 3774 N N . ASN A 1 504 ? 7.572 -13.393 -2.454 1.00 98.75 504 ASN A N 1
ATOM 3775 C CA . ASN A 1 504 ? 6.766 -14.233 -3.337 1.00 98.75 504 ASN A CA 1
ATOM 3776 C C . ASN A 1 504 ? 5.349 -13.656 -3.448 1.00 98.75 504 ASN A C 1
ATOM 3778 O O . ASN A 1 504 ? 4.597 -13.635 -2.471 1.00 98.75 504 ASN A O 1
ATOM 3782 N N . ILE A 1 505 ? 4.979 -13.195 -4.640 1.00 98.81 505 ILE A N 1
ATOM 3783 C CA . ILE A 1 505 ? 3.680 -12.598 -4.945 1.00 98.81 505 ILE A CA 1
ATOM 3784 C C . ILE A 1 505 ? 3.001 -13.481 -5.990 1.00 98.81 505 ILE A C 1
ATOM 3786 O O . ILE A 1 505 ? 3.274 -13.370 -7.186 1.00 98.81 505 ILE A O 1
ATOM 3790 N N . GLU A 1 506 ? 2.115 -14.370 -5.539 1.00 98.75 506 GLU A N 1
ATOM 3791 C CA . GLU A 1 506 ? 1.521 -15.414 -6.378 1.00 98.75 506 GLU A CA 1
ATOM 3792 C C . GLU A 1 506 ? -0.019 -15.445 -6.326 1.00 98.75 506 GLU A C 1
ATOM 3794 O O . GLU A 1 506 ? -0.632 -15.446 -5.256 1.00 98.75 506 GLU A O 1
ATOM 3799 N N . ARG A 1 507 ? -0.675 -15.555 -7.491 1.00 98.75 507 ARG A N 1
ATOM 3800 C CA . ARG A 1 507 ? -2.144 -15.721 -7.604 1.00 98.75 507 ARG A CA 1
ATOM 3801 C C . ARG A 1 507 ? -2.970 -14.628 -6.912 1.00 98.75 507 ARG A C 1
ATOM 3803 O O . ARG A 1 507 ? -4.088 -14.886 -6.477 1.00 98.75 507 ARG A O 1
ATOM 3810 N N . ASN A 1 508 ? -2.457 -13.408 -6.798 1.00 98.88 508 ASN A N 1
ATOM 3811 C CA . ASN A 1 508 ? -3.184 -12.290 -6.196 1.00 98.88 508 ASN A CA 1
ATOM 3812 C C . ASN A 1 508 ? -3.960 -11.485 -7.246 1.00 98.88 508 ASN A C 1
ATOM 3814 O O . ASN A 1 508 ? -3.629 -11.481 -8.436 1.00 98.88 508 ASN A O 1
ATOM 3818 N N . ASN A 1 509 ? -4.973 -10.756 -6.783 1.00 98.81 509 ASN A N 1
ATOM 3819 C CA . ASN A 1 509 ? -5.703 -9.773 -7.573 1.00 98.81 509 ASN A CA 1
ATOM 3820 C C . ASN A 1 509 ? -5.356 -8.358 -7.102 1.00 98.81 509 ASN A C 1
ATOM 3822 O O . ASN A 1 509 ? -5.609 -7.999 -5.952 1.00 98.81 509 ASN A O 1
ATOM 3826 N N . PHE A 1 510 ? -4.814 -7.548 -8.004 1.00 98.88 510 PHE A N 1
ATOM 3827 C CA . PHE A 1 510 ? -4.487 -6.149 -7.774 1.00 98.88 510 PHE A CA 1
ATOM 3828 C C . PHE A 1 510 ? -5.388 -5.269 -8.626 1.00 98.88 510 PHE A C 1
ATOM 3830 O O . PHE A 1 510 ? -5.279 -5.269 -9.855 1.00 98.88 510 PHE A O 1
ATOM 3837 N N . SER A 1 511 ? -6.248 -4.478 -7.991 1.00 98.69 511 SER A N 1
ATOM 3838 C CA . SER A 1 511 ? -7.180 -3.606 -8.699 1.00 98.69 511 SER A CA 1
ATOM 3839 C C . SER A 1 511 ? -7.146 -2.160 -8.216 1.00 98.69 511 SER A C 1
ATOM 3841 O O . SER A 1 511 ? -7.198 -1.880 -7.022 1.00 98.69 511 SER A O 1
ATOM 3843 N N . GLN A 1 512 ? -7.096 -1.227 -9.168 1.00 98.44 512 GLN A N 1
ATOM 3844 C CA . GLN A 1 512 ? -7.218 0.213 -8.906 1.00 98.44 512 GLN A CA 1
ATOM 3845 C C . GLN A 1 512 ? -6.195 0.778 -7.902 1.00 98.44 512 GLN A C 1
ATOM 3847 O O . GLN A 1 512 ? -6.483 1.778 -7.248 1.00 98.44 512 GLN A O 1
ATOM 3852 N N . ASN A 1 513 ? -5.025 0.151 -7.762 1.00 98.62 513 ASN A N 1
ATOM 3853 C CA . ASN A 1 513 ? -3.948 0.652 -6.910 1.00 98.62 513 ASN A CA 1
ATOM 3854 C C . ASN A 1 513 ? -3.094 1.680 -7.669 1.00 98.62 513 ASN A C 1
ATOM 3856 O O . ASN A 1 513 ? -3.021 1.643 -8.903 1.00 98.62 513 ASN A O 1
ATOM 3860 N N . PHE A 1 514 ? -2.412 2.574 -6.950 1.00 98.12 514 PHE A N 1
ATOM 3861 C CA . PHE A 1 514 ? -1.440 3.472 -7.582 1.00 98.12 514 PHE A CA 1
ATOM 3862 C C . PHE A 1 514 ? -0.158 2.712 -7.973 1.00 98.12 514 PHE A C 1
ATOM 3864 O O . PHE A 1 514 ? 0.286 2.775 -9.118 1.00 98.12 514 PHE A O 1
ATOM 3871 N N . SER A 1 515 ? 0.385 1.893 -7.079 1.00 98.06 515 SER A N 1
ATOM 3872 C CA . SER A 1 515 ? 1.355 0.846 -7.410 1.00 98.06 515 SER A CA 1
ATOM 3873 C C . SER A 1 515 ? 0.859 -0.477 -6.848 1.00 98.06 515 SER A C 1
ATOM 3875 O O . SER A 1 515 ? 0.618 -0.600 -5.648 1.00 98.06 515 SER A O 1
ATOM 3877 N N . ALA A 1 516 ? 0.694 -1.481 -7.704 1.00 98.56 516 ALA A N 1
ATOM 3878 C CA . ALA A 1 516 ? 0.293 -2.806 -7.253 1.00 98.56 516 ALA A CA 1
ATOM 3879 C C . ALA A 1 516 ? 1.470 -3.558 -6.609 1.00 98.56 516 ALA A C 1
ATOM 3881 O O . ALA A 1 516 ? 1.363 -3.989 -5.464 1.00 98.56 516 ALA A O 1
ATOM 3882 N N . VAL A 1 517 ? 2.611 -3.652 -7.292 1.00 98.75 517 VAL A N 1
ATOM 3883 C CA . VAL A 1 517 ? 3.860 -4.157 -6.703 1.00 98.75 517 VAL A CA 1
ATOM 3884 C C . VAL A 1 517 ? 4.975 -3.151 -6.959 1.00 98.75 517 VAL A C 1
ATOM 3886 O O . VAL A 1 517 ? 5.239 -2.793 -8.109 1.00 98.75 517 VAL A O 1
ATOM 3889 N N . ARG A 1 518 ? 5.623 -2.685 -5.889 1.00 98.44 518 ARG A N 1
ATOM 3890 C CA . ARG A 1 518 ? 6.752 -1.754 -5.932 1.00 98.44 518 ARG A CA 1
ATOM 3891 C C . ARG A 1 518 ? 8.000 -2.411 -5.336 1.00 98.44 518 ARG A C 1
ATOM 3893 O O . ARG A 1 518 ? 7.942 -2.874 -4.203 1.00 98.44 518 ARG A O 1
ATOM 3900 N N . VAL A 1 519 ? 9.110 -2.436 -6.075 1.00 98.44 519 VAL A N 1
ATOM 3901 C CA . VAL A 1 519 ? 10.367 -3.105 -5.674 1.00 98.44 519 VAL A CA 1
ATOM 3902 C C . VAL A 1 519 ? 11.535 -2.122 -5.757 1.00 98.44 519 VAL A C 1
ATOM 3904 O O . VAL A 1 519 ? 11.798 -1.572 -6.824 1.00 98.44 519 VAL A O 1
ATOM 3907 N N . LEU A 1 520 ? 12.212 -1.858 -4.640 1.00 96.50 520 LEU A N 1
ATOM 3908 C CA . LEU A 1 520 ? 13.186 -0.772 -4.490 1.00 96.50 520 LEU A CA 1
ATOM 3909 C C . LEU A 1 520 ? 14.510 -1.252 -3.879 1.00 96.50 520 LEU A C 1
ATOM 3911 O O . LEU A 1 520 ? 14.543 -2.218 -3.126 1.00 96.50 520 LEU A O 1
ATOM 3915 N N . ASN A 1 521 ? 15.573 -0.478 -4.115 1.00 91.81 521 ASN A N 1
ATOM 3916 C CA . ASN A 1 521 ? 16.871 -0.548 -3.423 1.00 91.81 521 ASN A CA 1
ATOM 3917 C C . ASN A 1 521 ? 17.539 -1.942 -3.393 1.00 91.81 521 ASN A C 1
ATOM 3919 O O . ASN A 1 521 ? 18.133 -2.312 -2.378 1.00 91.81 521 ASN A O 1
ATOM 3923 N N . GLY A 1 522 ? 17.468 -2.694 -4.493 1.00 91.75 522 GLY A N 1
ATOM 3924 C CA . GLY A 1 522 ? 18.079 -4.023 -4.600 1.00 91.75 522 GLY A CA 1
ATOM 3925 C C . GLY A 1 522 ? 17.251 -5.174 -4.018 1.00 91.75 522 GLY A C 1
ATOM 3926 O O . GLY A 1 522 ? 17.802 -6.251 -3.790 1.00 91.75 522 GLY A O 1
ATOM 3927 N N . ALA A 1 523 ? 15.954 -4.964 -3.779 1.00 97.88 523 ALA A N 1
ATOM 3928 C CA . ALA A 1 523 ? 15.056 -6.012 -3.303 1.00 97.88 523 ALA A CA 1
ATOM 3929 C C . ALA A 1 523 ? 14.780 -7.058 -4.396 1.00 97.88 523 ALA A C 1
ATOM 3931 O O . ALA A 1 523 ? 14.899 -6.781 -5.595 1.00 97.88 523 ALA A O 1
ATOM 3932 N N . CYS A 1 524 ? 14.366 -8.255 -3.976 1.00 98.19 524 CYS A N 1
ATOM 3933 C CA . CYS A 1 524 ? 14.059 -9.365 -4.879 1.00 98.19 524 CYS A CA 1
ATOM 3934 C C . CYS A 1 524 ? 12.557 -9.681 -4.883 1.00 98.19 524 CYS A C 1
ATOM 3936 O O . CYS A 1 524 ? 11.928 -9.757 -3.826 1.00 98.19 524 CYS A O 1
ATOM 3938 N N . ALA A 1 525 ? 11.969 -9.936 -6.052 1.00 98.38 525 ALA A N 1
ATOM 3939 C CA . ALA A 1 525 ? 10.561 -10.318 -6.155 1.00 98.38 525 ALA A CA 1
ATOM 3940 C C . ALA A 1 525 ? 10.307 -11.393 -7.219 1.00 98.38 525 ALA A C 1
ATOM 3942 O O . ALA A 1 525 ? 10.696 -11.268 -8.380 1.00 98.38 525 ALA A O 1
ATOM 3943 N N . GLN A 1 526 ? 9.564 -12.426 -6.827 1.00 98.69 526 GLN A N 1
ATOM 3944 C CA . GLN A 1 526 ? 8.939 -13.384 -7.732 1.00 98.69 526 GLN A CA 1
ATOM 3945 C C . GLN A 1 526 ? 7.460 -13.032 -7.867 1.00 98.69 526 GLN A C 1
ATOM 3947 O O . GLN A 1 526 ? 6.695 -13.132 -6.908 1.00 98.69 526 GLN A O 1
ATOM 3952 N N . ILE A 1 527 ? 7.055 -12.596 -9.058 1.00 98.75 527 ILE A N 1
ATOM 3953 C CA . ILE A 1 527 ? 5.699 -12.124 -9.345 1.00 98.75 527 ILE A CA 1
ATOM 3954 C C . ILE A 1 527 ? 5.088 -13.074 -10.366 1.00 98.75 527 ILE A C 1
ATOM 3956 O O . ILE A 1 527 ? 5.408 -13.005 -11.556 1.00 98.75 527 ILE A O 1
ATOM 3960 N N . SER A 1 528 ? 4.204 -13.970 -9.923 1.00 98.62 528 SER A N 1
ATOM 3961 C CA . SER A 1 528 ? 3.649 -14.995 -10.810 1.00 98.62 528 SER A CA 1
ATOM 3962 C C . SER A 1 528 ? 2.144 -15.227 -10.708 1.00 98.62 528 SER A C 1
ATOM 3964 O O . SER A 1 528 ? 1.543 -15.156 -9.638 1.00 98.62 528 SER A O 1
ATOM 3966 N N . ALA A 1 529 ? 1.514 -15.529 -11.846 1.00 98.62 529 ALA A N 1
ATOM 3967 C CA . ALA A 1 529 ? 0.094 -15.880 -11.928 1.00 98.62 529 ALA A CA 1
ATOM 3968 C C . ALA A 1 529 ? -0.865 -14.840 -11.306 1.00 98.62 529 ALA A C 1
ATOM 3970 O O . ALA A 1 529 ? -1.959 -15.192 -10.863 1.00 98.62 529 ALA A O 1
ATOM 3971 N N . ASN A 1 530 ? -0.473 -13.564 -11.238 1.00 98.81 530 ASN A N 1
ATOM 3972 C CA . ASN A 1 530 ? -1.303 -12.499 -10.676 1.00 98.81 530 ASN A CA 1
ATOM 3973 C C . ASN A 1 530 ? -2.184 -11.853 -11.747 1.00 98.81 530 ASN A C 1
ATOM 3975 O O . ASN A 1 530 ? -1.886 -11.883 -12.942 1.00 98.81 530 ASN A O 1
ATOM 3979 N N . THR A 1 531 ? -3.262 -11.212 -11.304 1.00 98.81 531 THR A N 1
ATOM 3980 C CA . THR A 1 531 ? -4.134 -10.399 -12.156 1.00 98.81 531 THR A CA 1
ATOM 3981 C C . THR A 1 531 ? -4.045 -8.934 -11.739 1.00 98.81 531 THR A C 1
ATOM 3983 O O . THR A 1 531 ? -4.353 -8.591 -10.600 1.00 98.81 531 THR A O 1
ATOM 3986 N N . PHE A 1 532 ? -3.644 -8.066 -12.667 1.00 98.81 532 PHE A N 1
ATOM 3987 C CA . PHE A 1 532 ? -3.492 -6.624 -12.471 1.00 98.81 532 PHE A CA 1
ATOM 3988 C C . PHE A 1 532 ? -4.522 -5.866 -13.307 1.00 98.81 532 PHE A C 1
ATOM 3990 O O . PHE A 1 532 ? -4.448 -5.873 -14.537 1.00 98.81 532 PHE A O 1
ATOM 3997 N N . VAL A 1 533 ? -5.466 -5.184 -12.657 1.00 98.69 533 VAL A N 1
ATOM 3998 C CA . VAL A 1 533 ? -6.590 -4.507 -13.315 1.00 98.69 533 VAL A CA 1
ATOM 3999 C C . VAL A 1 533 ? -6.645 -3.023 -12.963 1.00 98.69 533 VAL A C 1
ATOM 4001 O O . VAL A 1 533 ? -6.891 -2.656 -11.815 1.00 98.69 533 VAL A O 1
ATOM 4004 N N . LYS A 1 534 ? -6.544 -2.151 -13.971 1.00 98.44 534 LYS A N 1
ATOM 4005 C CA . LYS A 1 534 ? -6.739 -0.694 -13.818 1.00 98.44 534 LYS A CA 1
ATOM 4006 C C . LYS A 1 534 ? -5.858 -0.047 -12.739 1.00 98.44 534 LYS A C 1
ATOM 4008 O O . LYS A 1 534 ? -6.296 0.898 -12.089 1.00 98.44 534 LYS A O 1
ATOM 4013 N N . ASN A 1 535 ? -4.653 -0.563 -12.523 1.00 98.62 535 ASN A N 1
ATOM 4014 C CA . ASN A 1 535 ? -3.664 0.084 -11.664 1.00 98.62 535 ASN A CA 1
ATOM 4015 C C . ASN A 1 535 ? -2.964 1.208 -12.442 1.00 98.62 535 ASN A C 1
ATOM 4017 O O . ASN A 1 535 ? -2.829 1.127 -13.667 1.00 98.62 535 ASN A O 1
ATOM 4021 N N . GLU A 1 536 ? -2.492 2.238 -11.742 1.00 98.25 536 GLU A N 1
ATOM 4022 C CA . GLU A 1 536 ? -1.621 3.246 -12.362 1.00 98.25 536 GLU A CA 1
ATOM 4023 C C . GLU A 1 536 ? -0.281 2.591 -12.746 1.00 98.25 536 GLU A C 1
ATOM 4025 O O . GLU A 1 536 ? 0.172 2.697 -13.886 1.00 98.25 536 GLU A O 1
ATOM 4030 N N . ASN A 1 537 ? 0.294 1.803 -11.835 1.00 97.75 537 ASN A N 1
ATOM 4031 C CA . ASN A 1 537 ? 1.470 0.976 -12.090 1.00 97.75 537 ASN A CA 1
ATOM 4032 C C . ASN A 1 537 ? 1.217 -0.444 -11.594 1.00 97.75 537 ASN A C 1
ATOM 4034 O O . ASN A 1 537 ? 0.994 -0.649 -10.400 1.00 97.75 537 ASN A O 1
ATOM 4038 N N . ALA A 1 538 ? 1.230 -1.433 -12.487 1.00 98.38 538 ALA A N 1
ATOM 4039 C CA . ALA A 1 538 ? 1.091 -2.824 -12.067 1.00 98.38 538 ALA A CA 1
ATOM 4040 C C . ALA A 1 538 ? 2.387 -3.338 -11.410 1.00 98.38 538 ALA A C 1
ATOM 4042 O O . ALA A 1 538 ? 2.354 -3.758 -10.254 1.00 98.38 538 ALA A O 1
ATOM 4043 N N . VAL A 1 539 ? 3.534 -3.208 -12.078 1.00 98.50 539 VAL A N 1
ATOM 4044 C CA . VAL A 1 539 ? 4.853 -3.474 -11.485 1.00 98.50 539 VAL A CA 1
ATOM 4045 C C . VAL A 1 539 ? 5.757 -2.259 -11.681 1.00 98.50 539 VAL A C 1
ATOM 4047 O O . VAL A 1 539 ? 5.947 -1.783 -12.799 1.00 98.50 539 VAL A O 1
ATOM 4050 N N . LEU A 1 540 ? 6.298 -1.737 -10.582 1.00 97.56 540 LEU A N 1
ATOM 4051 C CA . LEU A 1 540 ? 7.197 -0.585 -10.568 1.00 97.56 540 LEU A CA 1
ATOM 4052 C C . LEU A 1 540 ? 8.479 -0.956 -9.824 1.00 97.56 540 LEU A C 1
ATOM 4054 O O . LEU A 1 540 ? 8.427 -1.290 -8.643 1.00 97.56 540 LEU A O 1
ATOM 4058 N N . LYS A 1 541 ? 9.626 -0.910 -10.497 1.00 97.19 541 LYS A N 1
ATOM 4059 C CA . LYS A 1 541 ? 10.878 -1.447 -9.944 1.00 97.19 541 LYS A CA 1
ATOM 4060 C C . LYS A 1 541 ? 12.065 -0.519 -10.157 1.00 97.19 541 LYS A C 1
ATOM 4062 O O . LYS A 1 541 ? 12.127 0.179 -11.164 1.00 97.19 541 LYS A O 1
ATOM 4067 N N . ASN A 1 542 ? 13.021 -0.511 -9.236 1.00 95.12 542 ASN A N 1
ATOM 4068 C CA . ASN A 1 542 ? 14.336 0.041 -9.549 1.00 95.12 542 ASN A CA 1
ATOM 4069 C C . ASN A 1 542 ? 15.092 -0.917 -10.482 1.00 95.12 542 ASN A C 1
ATOM 4071 O O . ASN A 1 542 ? 14.853 -2.125 -10.488 1.00 95.12 542 ASN A O 1
ATOM 4075 N N . ILE A 1 543 ? 16.015 -0.371 -11.272 1.00 93.62 543 ILE A N 1
ATOM 4076 C CA . ILE A 1 543 ? 16.818 -1.140 -12.234 1.00 93.62 543 ILE A CA 1
ATOM 4077 C C . ILE A 1 543 ? 17.812 -2.108 -11.573 1.00 93.62 543 ILE A C 1
ATOM 4079 O O . ILE A 1 543 ? 18.252 -3.060 -12.204 1.00 93.62 543 ILE A O 1
ATOM 4083 N N . ASP A 1 544 ? 18.145 -1.886 -10.302 1.00 91.62 544 ASP A N 1
ATOM 4084 C CA . ASP A 1 544 ? 19.050 -2.719 -9.507 1.00 91.62 544 ASP A CA 1
ATOM 4085 C C . ASP A 1 544 ? 18.347 -3.881 -8.780 1.00 91.62 544 ASP A C 1
ATOM 4087 O O . ASP A 1 544 ? 19.002 -4.640 -8.068 1.00 91.62 544 ASP A O 1
ATOM 4091 N N . CYS A 1 545 ? 17.027 -4.019 -8.932 1.00 95.44 545 CYS A N 1
ATOM 4092 C CA . CYS A 1 545 ? 16.232 -5.055 -8.273 1.00 95.44 545 CYS A CA 1
ATOM 4093 C C . CYS A 1 545 ? 16.138 -6.336 -9.113 1.00 95.44 545 CYS A C 1
ATOM 4095 O O . CYS A 1 545 ? 15.948 -6.280 -10.331 1.00 95.44 545 CYS A O 1
ATOM 4097 N N . ASP A 1 546 ? 16.172 -7.491 -8.447 1.00 95.56 546 ASP A N 1
ATOM 4098 C CA . ASP A 1 546 ? 15.979 -8.800 -9.081 1.00 95.56 546 ASP A CA 1
ATOM 4099 C C . ASP A 1 546 ? 14.486 -9.156 -9.102 1.00 95.56 546 ASP A C 1
ATOM 4101 O O . ASP A 1 546 ? 13.911 -9.615 -8.111 1.00 95.56 546 ASP A O 1
ATOM 4105 N N . VAL A 1 547 ? 13.825 -8.877 -10.226 1.00 97.75 547 VAL A N 1
ATOM 4106 C CA . VAL A 1 547 ? 12.380 -9.073 -10.382 1.00 97.75 547 VAL A CA 1
ATOM 4107 C C . VAL A 1 547 ? 12.096 -10.040 -11.519 1.00 97.75 547 VAL A C 1
ATOM 4109 O O . VAL A 1 547 ? 12.380 -9.753 -12.682 1.00 97.75 547 VAL A O 1
ATOM 4112 N N . THR A 1 548 ? 11.437 -11.148 -11.188 1.00 97.88 548 THR A N 1
ATOM 4113 C CA . THR A 1 548 ? 10.939 -12.122 -12.164 1.00 97.88 548 THR A CA 1
ATOM 4114 C C . THR A 1 548 ? 9.425 -12.006 -12.301 1.00 97.88 548 THR A C 1
ATOM 4116 O O . THR A 1 548 ? 8.689 -12.004 -11.315 1.00 97.88 548 THR A O 1
ATOM 4119 N N . GLU A 1 549 ? 8.944 -11.910 -13.541 1.00 97.81 549 GLU A N 1
ATOM 4120 C CA . GLU A 1 549 ? 7.521 -11.785 -13.863 1.00 97.81 549 GLU A CA 1
ATOM 4121 C C . GLU A 1 549 ? 7.105 -12.942 -14.777 1.00 97.81 549 GLU A C 1
ATOM 4123 O O . GLU A 1 549 ? 7.650 -13.095 -15.869 1.00 97.81 549 GLU A O 1
ATOM 4128 N N . LYS A 1 550 ? 6.147 -13.772 -14.344 1.00 97.88 550 LYS A N 1
ATOM 4129 C CA . LYS A 1 550 ? 5.718 -14.959 -15.099 1.00 97.88 550 LYS A CA 1
ATOM 4130 C C . LYS A 1 550 ? 4.206 -15.173 -15.042 1.00 97.88 550 LYS A C 1
ATOM 4132 O O . LYS A 1 550 ? 3.607 -15.104 -13.976 1.00 97.88 550 LYS A O 1
ATOM 4137 N N . ASP A 1 551 ? 3.584 -15.482 -16.177 1.00 97.75 551 ASP A N 1
ATOM 4138 C CA . ASP A 1 551 ? 2.160 -15.852 -16.266 1.00 97.75 551 ASP A CA 1
ATOM 4139 C C . ASP A 1 551 ? 1.192 -14.812 -15.650 1.00 97.75 551 ASP A C 1
ATOM 4141 O O . ASP A 1 551 ? 0.110 -15.155 -15.177 1.00 97.75 551 ASP A O 1
ATOM 4145 N N . ASN A 1 552 ? 1.572 -13.529 -15.629 1.00 98.31 552 ASN A N 1
ATOM 4146 C CA . ASN A 1 552 ? 0.735 -12.453 -15.094 1.00 98.31 552 ASN A CA 1
ATOM 4147 C C . ASN A 1 552 ? -0.231 -11.913 -16.161 1.00 98.31 552 ASN A C 1
ATOM 4149 O O . ASN A 1 552 ? 0.127 -11.768 -17.330 1.00 98.31 552 ASN A O 1
ATOM 4153 N N . SER A 1 553 ? -1.447 -11.557 -15.743 1.00 98.38 553 SER A N 1
ATOM 4154 C CA . SER A 1 553 ? -2.471 -10.954 -16.601 1.00 98.38 553 SER A CA 1
ATOM 4155 C C . SER A 1 553 ? -2.598 -9.460 -16.323 1.00 98.38 553 SER A C 1
ATOM 4157 O O . SER A 1 553 ? -2.899 -9.055 -15.199 1.00 98.38 553 SER A O 1
ATOM 4159 N N . PHE A 1 554 ? -2.405 -8.635 -17.352 1.00 98.31 554 PHE A N 1
ATOM 4160 C CA . PHE A 1 554 ? -2.463 -7.179 -17.251 1.00 98.31 554 PHE A CA 1
ATOM 4161 C C . PHE A 1 554 ? -3.645 -6.621 -18.046 1.00 98.31 554 PHE A C 1
ATOM 4163 O O . PHE A 1 554 ? -3.712 -6.753 -19.267 1.00 98.31 554 PHE A O 1
ATOM 4170 N N . VAL A 1 555 ? -4.584 -5.967 -17.360 1.00 97.88 555 VAL A N 1
ATOM 4171 C CA . VAL A 1 555 ? -5.834 -5.484 -17.955 1.00 97.88 555 VAL A CA 1
ATOM 4172 C C . VAL A 1 555 ? -6.040 -4.005 -17.643 1.00 97.88 555 VAL A C 1
ATOM 4174 O O . VAL A 1 555 ? -6.414 -3.626 -16.533 1.00 97.88 555 VAL A O 1
ATOM 4177 N N . LYS A 1 556 ? -5.882 -3.154 -18.664 1.00 97.56 556 LYS A N 1
ATOM 4178 C CA . LYS A 1 556 ? -6.175 -1.708 -18.600 1.00 97.56 556 LYS A CA 1
ATOM 4179 C C . LYS A 1 556 ? -5.392 -0.952 -17.511 1.00 97.56 556 LYS A C 1
ATOM 4181 O O . LYS A 1 556 ? -5.911 0.027 -16.980 1.00 97.56 556 LYS A O 1
ATOM 4186 N N . ASN A 1 557 ? -4.191 -1.406 -17.151 1.00 97.44 557 ASN A N 1
ATOM 4187 C CA . ASN A 1 557 ? -3.278 -0.612 -16.322 1.00 97.44 557 ASN A CA 1
ATOM 4188 C C . ASN A 1 557 ? -2.699 0.538 -17.160 1.00 97.44 557 ASN A C 1
ATOM 4190 O O . ASN A 1 557 ? -2.630 0.417 -18.385 1.00 97.44 557 ASN A O 1
ATOM 4194 N N . LYS A 1 558 ? -2.273 1.634 -16.526 1.00 95.81 558 LYS A N 1
ATOM 4195 C CA . LYS A 1 558 ? -1.560 2.699 -17.250 1.00 95.81 558 LYS A CA 1
ATOM 4196 C C . LYS A 1 558 ? -0.138 2.265 -17.608 1.00 95.81 558 LYS A C 1
ATOM 4198 O O . LYS A 1 558 ? 0.296 2.506 -18.728 1.00 95.81 558 LYS A O 1
ATOM 4203 N N . SER A 1 559 ? 0.551 1.578 -16.696 1.00 94.06 559 SER A N 1
ATOM 4204 C CA . SER A 1 559 ? 1.787 0.845 -16.985 1.00 94.06 559 SER A CA 1
ATOM 4205 C C . SER A 1 559 ? 1.705 -0.593 -16.464 1.00 94.06 559 SER A C 1
ATOM 4207 O O . SER A 1 559 ? 1.174 -0.848 -15.378 1.00 94.06 559 SER A O 1
ATOM 4209 N N . ASN A 1 560 ? 2.198 -1.546 -17.260 1.00 95.50 560 ASN A N 1
ATOM 4210 C CA . ASN A 1 560 ? 2.197 -2.967 -16.899 1.00 95.50 560 ASN A CA 1
ATOM 4211 C C . ASN A 1 560 ? 3.434 -3.326 -16.067 1.00 95.50 560 ASN A C 1
ATOM 4213 O O . ASN A 1 560 ? 3.305 -3.803 -14.946 1.00 95.50 560 ASN A O 1
ATOM 4217 N N . SER A 1 561 ? 4.622 -3.038 -16.587 1.00 94.81 561 SER A N 1
ATOM 4218 C CA . SER A 1 561 ? 5.883 -3.168 -15.863 1.00 94.81 561 SER A CA 1
ATOM 4219 C C . SER A 1 561 ? 6.809 -2.062 -16.339 1.00 94.81 561 SER A C 1
ATOM 4221 O O . SER A 1 561 ? 6.942 -1.869 -17.546 1.00 94.81 561 SER A O 1
ATOM 4223 N N . GLN A 1 562 ? 7.376 -1.288 -15.417 1.00 94.19 562 GLN A N 1
ATOM 4224 C CA . GLN A 1 562 ? 8.306 -0.216 -15.765 1.00 94.19 562 GLN A CA 1
ATOM 4225 C C . GLN A 1 562 ? 9.352 0.024 -14.679 1.00 94.19 562 GLN A C 1
ATOM 4227 O O . GLN A 1 562 ? 9.127 -0.242 -13.492 1.00 94.19 562 GLN A O 1
ATOM 4232 N N . TYR A 1 563 ? 10.480 0.592 -15.098 1.00 95.81 563 TYR A N 1
ATOM 4233 C CA . TYR A 1 563 ? 11.507 1.064 -14.185 1.00 95.81 563 TYR A CA 1
ATOM 4234 C C . TYR A 1 563 ? 11.198 2.464 -13.633 1.00 95.81 563 TYR A C 1
ATOM 4236 O O . TYR A 1 563 ? 10.643 3.330 -14.322 1.00 95.81 563 TYR A O 1
ATOM 4244 N N . LEU A 1 564 ? 11.579 2.683 -12.375 1.00 94.94 564 LEU A N 1
ATOM 4245 C CA . LEU A 1 564 ? 11.612 3.998 -11.742 1.00 94.94 564 LEU A CA 1
ATOM 4246 C C . LEU A 1 564 ? 12.722 4.853 -12.347 1.00 94.94 564 LEU A C 1
ATOM 4248 O O . LEU A 1 564 ? 13.867 4.422 -12.436 1.00 94.94 564 LEU A O 1
ATOM 4252 N N . SER A 1 565 ? 12.371 6.080 -12.722 1.00 94.94 565 SER A N 1
ATOM 4253 C CA . SER A 1 565 ? 13.299 7.042 -13.311 1.00 94.94 565 SER A CA 1
ATOM 4254 C C . SER A 1 565 ? 14.304 7.542 -12.268 1.00 94.94 565 SER A C 1
ATOM 4256 O O . SER A 1 565 ? 13.941 7.825 -11.120 1.00 94.94 565 SER A O 1
ATOM 4258 N N . THR A 1 566 ? 15.565 7.700 -12.666 1.00 94.81 566 THR A N 1
ATOM 4259 C CA . THR A 1 566 ? 16.597 8.289 -11.807 1.00 94.81 566 THR A CA 1
ATOM 4260 C C . THR A 1 566 ? 16.252 9.757 -11.547 1.00 94.81 566 THR A C 1
ATOM 4262 O O . THR A 1 566 ? 16.038 10.523 -12.482 1.00 94.81 566 THR A O 1
ATOM 4265 N N . LYS A 1 567 ? 16.198 10.179 -10.274 1.00 90.94 567 LYS A N 1
ATOM 4266 C CA . LYS A 1 567 ? 15.774 11.543 -9.893 1.00 90.94 567 LYS A CA 1
ATOM 4267 C C . LYS A 1 567 ? 16.677 12.639 -10.477 1.00 90.94 567 LYS A C 1
ATOM 4269 O O . LYS A 1 567 ? 16.176 13.691 -10.854 1.00 90.94 567 LYS A O 1
ATOM 4274 N N . ASN A 1 568 ? 17.983 12.377 -10.532 1.00 92.00 568 ASN A N 1
ATOM 4275 C CA . ASN A 1 568 ? 19.006 13.264 -11.082 1.00 92.00 568 ASN A CA 1
ATOM 4276 C C . ASN A 1 568 ? 19.903 12.439 -12.019 1.00 92.00 568 ASN A C 1
ATOM 4278 O O . ASN A 1 568 ? 20.913 11.911 -11.556 1.00 92.00 568 ASN A O 1
ATOM 4282 N N . PRO A 1 569 ? 19.491 12.234 -13.278 1.00 94.81 569 PRO A N 1
ATOM 4283 C CA . PRO A 1 569 ? 20.256 11.436 -14.227 1.00 94.81 569 PRO A CA 1
ATOM 4284 C C . PRO A 1 569 ? 21.597 12.106 -14.533 1.00 94.81 569 PRO A C 1
ATOM 4286 O O . PRO A 1 569 ? 21.681 13.335 -14.622 1.00 94.81 569 PRO A O 1
ATOM 4289 N N . THR A 1 570 ? 22.639 11.296 -14.693 1.00 95.06 570 THR A N 1
ATOM 4290 C CA . THR A 1 570 ? 23.980 11.768 -15.041 1.00 95.06 570 THR A CA 1
ATOM 4291 C C . THR A 1 570 ? 23.960 12.378 -16.442 1.00 95.06 570 THR A C 1
ATOM 4293 O O . THR A 1 570 ? 23.569 11.729 -17.404 1.00 95.06 570 THR A O 1
ATOM 4296 N N . ALA A 1 571 ? 24.362 13.645 -16.552 1.00 91.88 571 ALA A N 1
ATOM 4297 C CA . ALA A 1 571 ? 24.312 14.435 -17.790 1.00 91.88 571 ALA A CA 1
ATOM 4298 C C . ALA A 1 571 ? 25.701 14.888 -18.292 1.00 91.88 571 ALA A C 1
ATOM 4300 O O . ALA A 1 571 ? 25.802 15.563 -19.315 1.00 91.88 571 ALA A O 1
ATOM 4301 N N . SER A 1 572 ? 26.749 14.530 -17.550 1.00 92.75 572 SER A N 1
ATOM 4302 C CA . SER A 1 572 ? 28.165 14.576 -17.918 1.00 92.75 572 SER A CA 1
ATOM 4303 C C . SER A 1 572 ? 28.924 13.680 -16.928 1.00 92.75 572 SER A C 1
ATOM 4305 O O . SER A 1 572 ? 28.520 13.585 -15.763 1.00 92.75 572 SER A O 1
ATOM 4307 N N . GLY A 1 573 ? 29.989 13.011 -17.363 1.00 93.50 573 GLY A N 1
ATOM 4308 C CA . GLY A 1 573 ? 30.839 12.175 -16.518 1.00 93.50 573 GLY A CA 1
ATOM 4309 C C . GLY A 1 573 ? 30.477 10.684 -16.530 1.00 93.50 573 GLY A C 1
ATOM 4310 O O . GLY A 1 573 ? 30.117 10.105 -17.552 1.00 93.50 573 GLY A O 1
ATOM 4311 N N . VAL A 1 574 ? 30.610 10.018 -15.379 1.00 95.69 574 VAL A N 1
ATOM 4312 C CA . VAL A 1 574 ? 30.554 8.547 -15.285 1.00 95.69 574 VAL A CA 1
ATOM 4313 C C . VAL A 1 574 ? 29.230 8.045 -14.710 1.00 95.69 574 VAL A C 1
ATOM 4315 O O . VAL A 1 574 ? 28.878 8.364 -13.575 1.00 95.69 574 VAL A O 1
ATOM 4318 N N . ILE A 1 575 ? 28.577 7.128 -15.425 1.00 96.81 575 ILE A N 1
ATOM 4319 C CA . ILE A 1 575 ? 27.495 6.280 -14.910 1.00 96.81 575 ILE A CA 1
ATOM 4320 C C . ILE A 1 575 ? 28.127 5.022 -14.301 1.00 96.81 575 ILE A C 1
ATOM 4322 O O . ILE A 1 575 ? 28.439 4.044 -14.984 1.00 96.81 575 ILE A O 1
ATOM 4326 N N . GLY A 1 576 ? 28.376 5.076 -12.988 1.00 94.44 576 GLY A N 1
ATOM 4327 C CA . GLY A 1 576 ? 28.990 3.983 -12.218 1.00 94.44 576 GLY A CA 1
ATOM 4328 C C . GLY A 1 576 ? 27.999 2.976 -11.624 1.00 94.44 576 GLY A C 1
ATOM 4329 O O . GLY A 1 576 ? 28.406 1.903 -11.186 1.00 94.44 576 GLY A O 1
ATOM 4330 N N . LYS A 1 577 ? 26.709 3.318 -11.589 1.00 93.69 577 LYS A N 1
ATOM 4331 C CA . LYS A 1 577 ? 25.594 2.444 -11.201 1.00 93.69 577 LYS A CA 1
ATOM 4332 C C . LYS A 1 577 ? 24.501 2.586 -12.248 1.00 93.69 577 LYS A C 1
ATOM 4334 O O . LYS A 1 577 ? 24.392 3.650 -12.844 1.00 93.69 577 LYS A O 1
ATOM 4339 N N . SER A 1 578 ? 23.708 1.540 -12.452 1.00 95.62 578 SER A N 1
ATOM 4340 C CA . SER A 1 578 ? 22.638 1.559 -13.448 1.00 95.62 578 SER A CA 1
ATOM 4341 C C . SER A 1 578 ? 21.678 2.734 -13.241 1.00 95.62 578 SER A C 1
ATOM 4343 O O . SER A 1 578 ? 21.276 3.032 -12.114 1.00 95.62 578 SER A O 1
ATOM 4345 N N . GLU A 1 579 ? 21.301 3.385 -14.336 1.00 96.69 579 GLU A N 1
ATOM 4346 C CA . GLU A 1 579 ? 20.457 4.577 -14.349 1.00 96.69 579 GLU A CA 1
ATOM 4347 C C . GLU A 1 579 ? 19.316 4.440 -15.354 1.00 96.69 579 GLU A C 1
ATOM 4349 O O . GLU A 1 579 ? 19.436 3.767 -16.376 1.00 96.69 579 GLU A O 1
ATOM 4354 N N . VAL A 1 580 ? 18.207 5.118 -15.058 1.00 97.88 580 VAL A N 1
ATOM 4355 C CA . VAL A 1 580 ? 17.012 5.159 -15.898 1.00 97.88 580 VAL A CA 1
ATOM 4356 C C . VAL A 1 580 ? 16.750 6.607 -16.296 1.00 97.88 580 VAL A C 1
ATOM 4358 O O . VAL A 1 580 ? 16.366 7.430 -15.460 1.00 97.88 580 VAL A O 1
ATOM 4361 N N . TRP A 1 581 ? 16.953 6.922 -17.569 1.00 98.06 581 TRP A N 1
ATOM 4362 C CA . TRP A 1 581 ? 16.651 8.225 -18.150 1.00 98.06 581 TRP A CA 1
ATOM 4363 C C . TRP A 1 581 ? 15.201 8.279 -18.631 1.00 98.06 581 TRP A C 1
ATOM 4365 O O . TRP A 1 581 ? 14.700 7.358 -19.275 1.00 98.06 581 TRP A O 1
ATOM 4375 N N . ASP A 1 582 ? 14.533 9.390 -18.330 1.00 96.69 582 ASP A N 1
ATOM 4376 C CA . ASP A 1 582 ? 13.133 9.635 -18.670 1.00 96.69 582 ASP A CA 1
ATOM 4377 C C . ASP A 1 582 ? 12.915 11.126 -18.957 1.00 96.69 582 ASP A C 1
ATOM 4379 O O . ASP A 1 582 ? 13.599 11.993 -18.407 1.00 96.69 582 ASP A O 1
ATOM 4383 N N . GLY A 1 583 ? 11.942 11.446 -19.805 1.00 96.12 583 GLY A N 1
ATOM 4384 C CA . GLY A 1 583 ? 11.616 12.825 -20.150 1.00 96.12 583 GLY A CA 1
ATOM 4385 C C . GLY A 1 583 ? 12.719 13.525 -20.949 1.00 96.12 583 GLY A C 1
ATOM 4386 O O . GLY A 1 583 ? 13.164 13.020 -21.976 1.00 96.12 583 GLY A O 1
ATOM 4387 N N . ARG A 1 584 ? 13.103 14.744 -20.547 1.00 96.38 584 ARG A N 1
ATOM 4388 C CA . ARG A 1 584 ? 14.094 15.564 -21.267 1.00 96.38 584 ARG A CA 1
ATOM 4389 C C . ARG A 1 584 ? 15.431 15.556 -20.539 1.00 96.38 584 ARG A C 1
ATOM 4391 O O . ARG A 1 584 ? 15.502 16.061 -19.422 1.00 96.38 584 ARG A O 1
ATOM 4398 N N . ILE A 1 585 ? 16.475 15.082 -21.209 1.00 95.81 585 ILE A N 1
ATOM 4399 C CA . ILE A 1 585 ? 17.846 15.040 -20.692 1.00 95.81 585 ILE A CA 1
ATOM 4400 C C . ILE A 1 585 ? 18.719 15.957 -21.552 1.00 95.81 585 ILE A C 1
ATOM 4402 O O . ILE A 1 585 ? 18.690 15.866 -22.777 1.00 95.81 585 ILE A O 1
ATOM 4406 N N . SER A 1 586 ? 19.469 16.866 -20.926 1.00 93.88 586 SER A N 1
ATOM 4407 C CA . SER A 1 586 ? 20.431 17.734 -21.617 1.00 93.88 586 SER A CA 1
ATOM 4408 C C . SER A 1 586 ? 21.836 17.287 -21.253 1.00 93.88 586 SER A C 1
ATOM 4410 O O . SER A 1 586 ? 22.284 17.580 -20.151 1.00 93.88 586 SER A O 1
ATOM 4412 N N . VAL A 1 587 ? 22.509 16.606 -22.173 1.00 93.12 587 VAL A N 1
ATOM 4413 C CA . VAL A 1 587 ? 23.880 16.124 -21.997 1.00 93.12 587 VAL A CA 1
ATOM 4414 C C . VAL A 1 587 ? 24.845 17.237 -22.416 1.00 93.12 587 VAL A C 1
ATOM 4416 O O . VAL A 1 587 ? 24.659 17.855 -23.468 1.00 93.12 587 VAL A O 1
ATOM 4419 N N . VAL A 1 588 ? 25.808 17.553 -21.550 1.00 87.56 588 VAL A N 1
ATOM 4420 C CA . VAL A 1 588 ? 26.705 18.726 -21.674 1.00 87.56 588 VAL A CA 1
ATOM 4421 C C . VAL A 1 588 ? 28.194 18.366 -21.630 1.00 87.56 588 VAL A C 1
ATOM 4423 O O . VAL A 1 588 ? 29.035 19.247 -21.505 1.00 87.56 588 VAL A O 1
ATOM 4426 N N . GLY A 1 589 ? 28.505 17.079 -21.710 1.00 88.19 589 GLY A N 1
ATOM 4427 C CA . GLY A 1 589 ? 29.850 16.524 -21.738 1.00 88.19 589 GLY A CA 1
ATOM 4428 C C . GLY A 1 589 ? 29.766 15.019 -21.943 1.00 88.19 589 GLY A C 1
ATOM 4429 O O . GLY A 1 589 ? 28.660 14.463 -21.969 1.00 88.19 589 GLY A O 1
ATOM 4430 N N . ASP A 1 590 ? 30.909 14.367 -22.100 1.00 93.69 590 ASP A N 1
ATOM 4431 C CA . ASP A 1 590 ? 30.928 12.937 -22.380 1.00 93.69 590 ASP A CA 1
ATOM 4432 C C . ASP A 1 590 ? 30.307 12.116 -21.254 1.00 93.69 590 ASP A C 1
ATOM 4434 O O . ASP A 1 590 ? 30.416 12.431 -20.066 1.00 93.69 590 ASP A O 1
ATOM 4438 N N . ILE A 1 591 ? 29.657 11.024 -21.644 1.00 95.75 591 ILE A N 1
ATOM 4439 C CA . ILE A 1 591 ? 29.073 10.050 -20.730 1.00 95.75 591 ILE A CA 1
ATOM 4440 C C . ILE A 1 591 ? 29.849 8.751 -20.848 1.00 95.75 591 ILE A C 1
ATOM 4442 O O . ILE A 1 591 ? 29.947 8.190 -21.932 1.00 95.75 591 ILE A O 1
ATOM 4446 N N . LEU A 1 592 ? 30.324 8.222 -19.723 1.00 96.50 592 LEU A N 1
ATOM 4447 C CA . LEU A 1 592 ? 30.916 6.889 -19.645 1.00 96.50 592 LEU A CA 1
ATOM 4448 C C . LEU A 1 592 ? 30.011 5.942 -18.850 1.00 96.50 592 LEU A C 1
ATOM 4450 O O . LEU A 1 592 ? 29.938 6.028 -17.623 1.00 96.50 592 LEU A O 1
ATOM 4454 N N . VAL A 1 593 ? 29.368 4.994 -19.529 1.00 97.75 593 VAL A N 1
ATOM 4455 C CA . VAL A 1 593 ? 28.630 3.886 -18.902 1.00 97.75 593 VAL A CA 1
ATOM 4456 C C . VAL A 1 593 ? 29.605 2.760 -18.583 1.00 97.75 593 VAL A C 1
ATOM 4458 O O . VAL A 1 593 ? 30.170 2.149 -19.488 1.00 97.75 593 VAL A O 1
ATOM 4461 N N . ARG A 1 594 ? 29.825 2.474 -17.297 1.00 97.06 594 ARG A N 1
ATOM 4462 C CA . ARG A 1 594 ? 30.801 1.463 -16.855 1.00 97.06 594 ARG A CA 1
ATOM 4463 C C . ARG A 1 594 ? 30.319 0.037 -17.121 1.00 97.06 594 ARG A C 1
ATOM 4465 O O . ARG A 1 594 ? 29.122 -0.211 -17.200 1.00 97.06 594 ARG A O 1
ATOM 4472 N N . ARG A 1 595 ? 31.267 -0.906 -17.171 1.00 95.62 595 ARG A N 1
ATOM 4473 C CA . ARG A 1 595 ? 31.038 -2.333 -17.478 1.00 95.62 595 ARG A CA 1
ATOM 4474 C C . ARG A 1 595 ? 29.891 -2.996 -16.699 1.00 95.62 595 ARG A C 1
ATOM 4476 O O . ARG A 1 595 ? 29.132 -3.758 -17.283 1.00 95.62 595 ARG A O 1
ATOM 4483 N N . ASP A 1 596 ? 29.738 -2.675 -15.415 1.00 93.50 596 ASP A N 1
ATOM 4484 C CA . ASP A 1 596 ? 28.710 -3.273 -14.546 1.00 93.50 596 ASP A CA 1
ATOM 4485 C C . ASP A 1 596 ? 27.424 -2.426 -14.445 1.00 93.50 596 ASP A C 1
ATOM 4487 O O . ASP A 1 596 ? 26.558 -2.695 -13.611 1.00 93.50 596 ASP A O 1
ATOM 4491 N N . ALA A 1 597 ? 27.302 -1.375 -15.261 1.00 96.56 597 ALA A N 1
ATOM 4492 C CA . ALA A 1 597 ? 26.162 -0.470 -15.271 1.00 96.56 597 ALA A CA 1
ATOM 4493 C C . ALA A 1 597 ? 25.300 -0.655 -16.526 1.00 96.56 597 ALA A C 1
ATOM 4495 O O . ALA A 1 597 ? 25.778 -0.987 -17.614 1.00 96.56 597 ALA A O 1
ATOM 4496 N N . VAL A 1 598 ? 24.008 -0.387 -16.358 1.00 97.06 598 VAL A N 1
ATOM 4497 C CA . VAL A 1 598 ? 23.025 -0.311 -17.439 1.00 97.06 598 VAL A CA 1
ATOM 4498 C C . VAL A 1 598 ? 22.505 1.117 -17.518 1.00 97.06 598 VAL A C 1
ATOM 4500 O O . VAL A 1 598 ? 21.975 1.634 -16.535 1.00 97.06 598 VAL A O 1
ATOM 4503 N N . LEU A 1 599 ? 22.613 1.740 -18.686 1.00 98.31 599 LEU A N 1
ATOM 4504 C CA . LEU A 1 599 ? 21.858 2.943 -19.008 1.00 98.31 599 LEU A CA 1
ATOM 4505 C C . LEU A 1 599 ? 20.565 2.533 -19.718 1.00 98.31 599 LEU A C 1
ATOM 4507 O O . LEU A 1 599 ? 20.591 2.095 -20.867 1.00 98.31 599 LEU A O 1
ATOM 4511 N N . TYR A 1 600 ? 19.437 2.669 -19.026 1.00 98.00 600 TYR A N 1
ATOM 4512 C CA . TYR A 1 600 ? 18.106 2.413 -19.571 1.00 98.00 600 TYR A CA 1
ATOM 4513 C C . TYR A 1 600 ? 17.422 3.729 -19.932 1.00 98.00 600 TYR A C 1
ATOM 4515 O O . TYR A 1 600 ? 17.370 4.647 -19.118 1.00 98.00 600 TYR A O 1
ATOM 4523 N N . ILE A 1 601 ? 16.851 3.831 -21.127 1.00 98.06 601 ILE A N 1
ATOM 4524 C CA . ILE A 1 601 ? 16.186 5.042 -21.615 1.00 98.06 601 ILE A CA 1
ATOM 4525 C C . ILE A 1 601 ? 14.728 4.710 -21.925 1.00 98.06 601 ILE A C 1
ATOM 4527 O O . ILE A 1 601 ? 14.444 3.880 -22.787 1.00 98.06 601 ILE A O 1
ATOM 4531 N N . LYS A 1 602 ? 13.802 5.360 -21.215 1.00 96.69 602 LYS A N 1
ATOM 4532 C CA . LYS A 1 602 ? 12.356 5.125 -21.349 1.00 96.69 602 LYS A CA 1
ATOM 4533 C C . LYS A 1 602 ? 11.804 5.654 -22.671 1.00 96.69 602 LYS A C 1
ATOM 4535 O O . LYS A 1 602 ? 12.308 6.644 -23.211 1.00 96.69 602 LYS A O 1
ATOM 4540 N N . SER A 1 603 ? 10.742 5.023 -23.176 1.00 95.56 603 SER A N 1
ATOM 4541 C CA . SER A 1 603 ? 10.186 5.396 -24.483 1.00 95.56 603 SER A CA 1
ATOM 4542 C C . SER A 1 603 ? 9.636 6.828 -24.466 1.00 95.56 603 SER A C 1
ATOM 4544 O O . SER A 1 603 ? 9.038 7.276 -23.483 1.00 95.56 603 SER A O 1
ATOM 4546 N N . GLY A 1 604 ? 9.852 7.572 -25.553 1.00 96.44 604 GLY A N 1
ATOM 4547 C CA . GLY A 1 604 ? 9.493 8.991 -25.653 1.00 96.44 604 GLY A CA 1
ATOM 4548 C C . GLY A 1 604 ? 10.490 9.978 -25.029 1.00 96.44 604 GLY A C 1
ATOM 4549 O O . GLY A 1 604 ? 10.225 11.188 -25.044 1.00 96.44 604 GLY A O 1
ATOM 4550 N N . ALA A 1 605 ? 11.616 9.510 -24.478 1.00 97.81 605 ALA A N 1
ATOM 4551 C CA . ALA A 1 605 ? 12.655 10.387 -23.944 1.00 97.81 605 ALA A CA 1
ATOM 4552 C C . ALA A 1 605 ? 13.293 11.269 -25.037 1.00 97.81 605 ALA A C 1
ATOM 4554 O O . ALA A 1 605 ? 13.418 10.885 -26.201 1.00 97.81 605 ALA A O 1
ATOM 4555 N N . LYS A 1 606 ? 13.718 12.477 -24.651 1.00 97.69 606 LYS A N 1
ATOM 4556 C CA . LYS A 1 606 ? 14.358 13.465 -25.530 1.00 97.69 606 LYS A CA 1
ATOM 4557 C C . LYS A 1 606 ? 15.719 13.865 -24.982 1.00 97.69 606 LYS A C 1
ATOM 4559 O O . LYS A 1 606 ? 15.801 14.582 -23.985 1.00 97.69 606 LYS A O 1
ATOM 4564 N N . ILE A 1 607 ? 16.766 13.430 -25.664 1.00 97.12 607 ILE A N 1
ATOM 4565 C CA . ILE A 1 607 ? 18.162 13.614 -25.296 1.00 97.12 607 ILE A CA 1
ATOM 4566 C C . ILE A 1 607 ? 18.728 14.719 -26.188 1.00 97.12 607 ILE A C 1
ATOM 4568 O O . ILE A 1 607 ? 18.807 14.581 -27.407 1.00 97.12 607 ILE A O 1
ATOM 4572 N N . SER A 1 608 ? 19.062 15.854 -25.581 1.00 93.94 608 SER A N 1
ATOM 4573 C CA . SER A 1 608 ? 19.685 16.992 -26.260 1.00 93.94 608 SER A CA 1
ATOM 4574 C C . SER A 1 608 ? 21.181 16.997 -25.984 1.00 93.94 608 SER A C 1
ATOM 4576 O O . SER A 1 608 ? 21.578 17.015 -24.822 1.00 93.94 608 SER A O 1
ATOM 4578 N N . LEU A 1 609 ? 21.983 17.002 -27.043 1.00 93.06 609 LEU A N 1
ATOM 4579 C CA . LEU A 1 609 ? 23.441 16.905 -26.992 1.00 93.06 609 LEU A CA 1
ATOM 4580 C C . LEU A 1 609 ? 24.064 18.241 -27.413 1.00 93.06 609 LEU A C 1
ATOM 4582 O O . LEU A 1 609 ? 23.564 18.912 -28.326 1.00 93.06 609 LEU A O 1
ATOM 4586 N N . ARG A 1 610 ? 25.128 18.648 -26.724 1.00 85.62 610 ARG A N 1
ATOM 4587 C CA . ARG A 1 610 ? 25.873 19.895 -26.962 1.00 85.62 610 ARG A CA 1
ATOM 4588 C C . ARG A 1 610 ? 27.353 19.572 -27.138 1.00 85.62 610 ARG A C 1
ATOM 4590 O O . ARG A 1 610 ? 27.755 18.466 -26.840 1.00 85.62 610 ARG A O 1
ATOM 4597 N N . SER A 1 611 ? 28.145 20.523 -27.624 1.00 81.88 611 SER A N 1
ATOM 4598 C CA . SER A 1 611 ? 29.604 20.375 -27.638 1.00 81.88 611 SER A CA 1
ATOM 4599 C C . SER A 1 611 ? 30.141 20.137 -26.224 1.00 81.88 611 SER A C 1
ATOM 4601 O O . SER A 1 611 ? 29.621 20.730 -25.273 1.00 81.88 611 SER A O 1
ATOM 4603 N N . SER A 1 612 ? 31.170 19.303 -26.116 1.00 78.94 612 SER A N 1
ATOM 4604 C CA . SER A 1 612 ? 31.787 18.920 -24.847 1.00 78.94 612 SER A CA 1
ATOM 4605 C C . SER A 1 612 ? 32.942 19.860 -24.478 1.00 78.94 612 SER A C 1
ATOM 4607 O O . SER A 1 612 ? 33.675 20.320 -25.354 1.00 78.94 612 SER A O 1
ATOM 4609 N N . GLU A 1 613 ? 33.088 20.159 -23.183 1.00 71.75 613 GLU A N 1
ATOM 4610 C CA . GLU A 1 613 ? 34.286 20.801 -22.604 1.00 71.75 613 GLU A CA 1
ATOM 4611 C C . GLU A 1 613 ? 35.169 19.796 -21.834 1.00 71.75 613 GLU A C 1
ATOM 4613 O O . GLU A 1 613 ? 36.313 20.111 -21.503 1.00 71.75 613 GLU A O 1
ATOM 4618 N N . GLU A 1 614 ? 34.653 18.591 -21.559 1.00 69.19 614 GLU A N 1
ATOM 4619 C CA . GLU A 1 614 ? 35.348 17.499 -20.873 1.00 69.19 614 GLU A CA 1
ATOM 4620 C C . GLU A 1 614 ? 35.239 16.217 -21.705 1.00 69.19 614 GLU A C 1
ATOM 4622 O O . GLU A 1 614 ? 34.165 15.620 -21.794 1.00 69.19 614 GLU A O 1
ATOM 4627 N N . ASP A 1 615 ? 36.360 15.792 -22.289 1.00 79.88 615 ASP A N 1
ATOM 4628 C CA . ASP A 1 615 ? 36.395 14.650 -23.204 1.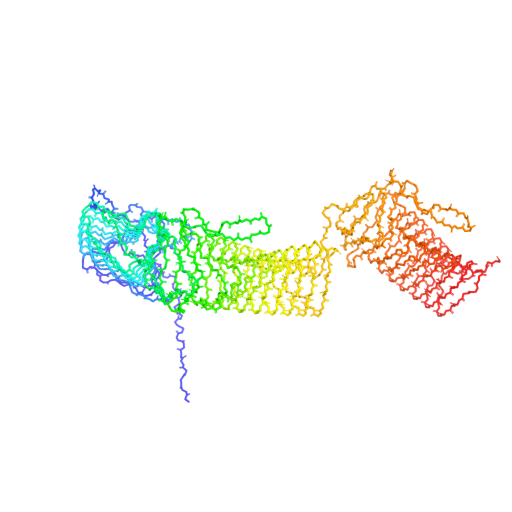00 79.88 615 ASP A CA 1
ATOM 4629 C C . ASP A 1 615 ? 36.968 13.404 -22.515 1.00 79.88 615 ASP A C 1
ATOM 4631 O O . ASP A 1 615 ? 38.071 13.415 -21.949 1.00 79.88 615 ASP A O 1
ATOM 4635 N N . TYR A 1 616 ? 36.232 12.298 -22.589 1.00 83.06 616 TYR A N 1
ATOM 4636 C CA . TYR A 1 616 ? 36.776 10.974 -22.332 1.00 83.06 616 TYR A CA 1
ATOM 4637 C C . TYR A 1 616 ? 37.425 10.465 -23.609 1.00 83.06 616 TYR A C 1
ATOM 4639 O O . TYR A 1 616 ? 36.811 10.432 -24.665 1.00 83.06 616 TYR A O 1
ATOM 4647 N N . VAL A 1 617 ? 38.663 9.992 -23.495 1.00 82.06 617 VAL A N 1
ATOM 4648 C CA . VAL A 1 617 ? 39.402 9.495 -24.654 1.00 82.06 617 VAL A CA 1
ATOM 4649 C C . VAL A 1 617 ? 39.407 7.974 -24.662 1.00 82.06 617 VAL A C 1
ATOM 4651 O O . VAL A 1 617 ? 39.884 7.337 -23.715 1.00 82.06 617 VAL A O 1
ATOM 4654 N N . TYR A 1 618 ? 38.927 7.383 -25.754 1.00 83.88 618 TYR A N 1
ATOM 4655 C CA . TYR A 1 618 ? 39.090 5.958 -26.030 1.00 83.88 618 TYR A CA 1
ATOM 4656 C C . TYR A 1 618 ? 39.945 5.762 -27.284 1.00 83.88 618 TYR A C 1
ATOM 4658 O O . TYR A 1 618 ? 39.699 6.361 -28.329 1.00 83.88 618 TYR A O 1
ATOM 4666 N N . PHE A 1 619 ? 40.956 4.899 -27.172 1.00 83.75 619 PHE A N 1
ATOM 4667 C CA . PHE A 1 619 ? 41.841 4.539 -28.276 1.00 83.75 619 PHE A CA 1
ATOM 4668 C C . PHE A 1 619 ? 41.539 3.120 -28.751 1.00 83.75 619 PHE A C 1
ATOM 4670 O O . PHE A 1 619 ? 41.535 2.193 -27.941 1.00 83.75 619 PHE A O 1
ATOM 4677 N N . THR A 1 620 ? 41.372 2.962 -30.060 1.00 79.06 620 THR A N 1
ATOM 4678 C CA . THR A 1 620 ? 41.393 1.671 -30.760 1.00 79.06 620 THR A CA 1
ATOM 4679 C C . THR A 1 620 ? 42.766 1.455 -31.409 1.00 79.06 620 THR A C 1
ATOM 4681 O O . THR A 1 620 ? 43.538 2.403 -31.586 1.00 79.06 620 THR A O 1
ATOM 4684 N N . GLU A 1 621 ? 43.105 0.213 -31.746 1.00 75.44 621 GLU A N 1
ATOM 4685 C CA . GLU A 1 621 ? 44.352 -0.133 -32.428 1.00 75.44 621 GLU A CA 1
ATOM 4686 C C . GLU A 1 621 ? 44.055 -0.589 -33.857 1.00 75.44 621 GLU A C 1
ATOM 4688 O O . GLU A 1 621 ? 43.440 -1.628 -34.080 1.00 75.44 621 GLU A O 1
ATOM 4693 N N . LYS A 1 622 ? 44.526 0.172 -34.847 1.00 66.75 622 LYS A N 1
ATOM 4694 C CA . LYS A 1 622 ? 44.320 -0.132 -36.265 1.00 66.75 622 LYS A CA 1
ATOM 4695 C C . LYS A 1 622 ? 45.665 -0.277 -36.955 1.00 66.75 622 LYS A C 1
ATOM 4697 O O . LYS A 1 622 ? 46.453 0.661 -36.991 1.00 66.75 622 LYS A O 1
ATOM 4702 N N . ALA A 1 623 ? 45.933 -1.465 -37.498 1.00 65.81 623 ALA A N 1
ATOM 4703 C CA . ALA A 1 623 ? 47.200 -1.793 -38.161 1.00 65.81 623 ALA A CA 1
ATOM 4704 C C . ALA A 1 623 ? 48.466 -1.504 -37.312 1.00 65.81 623 ALA A C 1
ATOM 4706 O O . ALA A 1 623 ? 49.523 -1.206 -37.862 1.00 65.81 623 ALA A O 1
ATOM 4707 N N . GLY A 1 624 ? 48.364 -1.616 -35.980 1.00 66.69 624 GLY A N 1
ATOM 4708 C CA . GLY A 1 624 ? 49.461 -1.358 -35.036 1.00 66.69 624 GLY A CA 1
ATOM 4709 C C . GLY A 1 624 ? 49.613 0.106 -34.598 1.00 66.69 624 GLY A C 1
ATOM 4710 O O . GLY A 1 624 ? 50.513 0.414 -33.819 1.00 66.69 624 GLY A O 1
ATOM 4711 N N . GLU A 1 625 ? 48.749 1.011 -35.067 1.00 75.69 625 GLU A N 1
ATOM 4712 C CA . GLU A 1 625 ? 48.694 2.406 -34.620 1.00 75.69 625 GLU A CA 1
ATOM 4713 C C . GLU A 1 625 ? 47.514 2.628 -33.665 1.00 75.69 625 GLU A C 1
ATOM 4715 O O . GLU A 1 625 ? 46.413 2.121 -33.889 1.00 75.69 625 GLU A O 1
ATOM 4720 N N . LYS A 1 626 ? 47.728 3.418 -32.605 1.00 79.38 626 LYS A N 1
ATOM 4721 C CA . LYS A 1 626 ? 46.645 3.868 -31.721 1.00 79.38 626 LYS A CA 1
ATOM 4722 C C . LYS A 1 626 ? 45.900 5.025 -32.371 1.00 79.38 626 LYS A C 1
ATOM 4724 O O . LYS A 1 626 ? 46.483 6.085 -32.586 1.00 79.38 626 LYS A O 1
ATOM 4729 N N . ILE A 1 627 ? 44.614 4.827 -32.627 1.00 81.88 627 ILE A N 1
ATOM 4730 C CA . ILE A 1 627 ? 43.717 5.826 -33.199 1.00 81.88 627 ILE A CA 1
ATOM 4731 C C . ILE A 1 627 ? 42.678 6.189 -32.147 1.00 81.88 627 ILE A C 1
ATOM 4733 O O . ILE A 1 627 ? 42.096 5.314 -31.509 1.00 81.88 627 ILE A O 1
ATOM 4737 N N . GLU A 1 628 ? 42.459 7.484 -31.949 1.00 86.75 628 GLU A N 1
ATOM 4738 C CA . GLU A 1 628 ? 41.369 7.953 -31.105 1.00 86.75 628 GLU A CA 1
ATOM 4739 C C . GLU A 1 628 ? 40.026 7.653 -31.780 1.00 86.75 628 GLU A C 1
ATOM 4741 O O . GLU A 1 628 ? 39.801 8.014 -32.936 1.00 86.75 628 GLU A O 1
ATOM 4746 N N . ALA A 1 629 ? 39.163 6.942 -31.064 1.00 84.38 629 ALA A N 1
ATOM 4747 C CA . ALA A 1 629 ? 37.840 6.542 -31.531 1.00 84.38 629 ALA A CA 1
ATOM 4748 C C . ALA A 1 629 ? 36.729 7.485 -31.035 1.00 84.38 629 ALA A C 1
ATOM 4750 O O . ALA A 1 629 ? 35.639 7.485 -31.608 1.00 84.38 629 ALA A O 1
ATOM 4751 N N . THR A 1 630 ? 37.013 8.274 -29.998 1.00 88.00 630 THR A N 1
ATOM 4752 C CA . THR A 1 630 ? 36.204 9.399 -29.504 1.00 88.00 630 THR A CA 1
ATOM 4753 C C . THR A 1 630 ? 36.411 10.650 -30.358 1.00 88.00 630 THR A C 1
ATOM 4755 O O . THR A 1 630 ? 37.300 10.699 -31.213 1.00 88.00 630 THR A O 1
ATOM 4758 N N . HIS A 1 631 ? 35.557 11.655 -30.181 1.00 87.81 631 HIS A N 1
ATOM 4759 C CA . HIS A 1 631 ? 35.530 12.861 -30.999 1.00 87.81 631 HIS A CA 1
ATOM 4760 C C . HIS A 1 631 ? 35.812 14.109 -30.151 1.00 87.81 631 HIS A C 1
ATOM 4762 O O . HIS A 1 631 ? 34.871 14.693 -29.613 1.00 87.81 631 HIS A O 1
ATOM 4768 N N . PRO A 1 632 ? 37.070 14.587 -30.105 1.00 84.12 632 PRO A N 1
ATOM 4769 C CA . PRO A 1 632 ? 37.437 15.758 -29.314 1.00 84.12 632 PRO A CA 1
ATOM 4770 C C . PRO A 1 632 ? 36.521 16.968 -29.550 1.00 84.12 632 PRO A C 1
ATOM 4772 O O . PRO A 1 632 ? 36.299 17.383 -30.695 1.00 84.12 632 PRO A O 1
ATOM 4775 N N . GLY A 1 633 ? 36.007 17.546 -28.464 1.00 85.06 633 GLY A N 1
ATOM 4776 C CA . GLY A 1 633 ? 35.096 18.693 -28.446 1.00 85.06 633 GLY A CA 1
ATOM 4777 C C . GLY A 1 633 ? 33.634 18.383 -28.793 1.00 85.06 633 GLY A C 1
ATOM 4778 O O . GLY A 1 633 ? 32.798 19.296 -28.795 1.00 85.06 633 GLY A O 1
ATOM 4779 N N . LEU A 1 634 ? 33.286 17.128 -29.089 1.00 91.06 634 LEU A N 1
ATOM 4780 C CA . LEU A 1 634 ? 31.906 16.674 -29.275 1.00 91.06 634 LEU A CA 1
ATOM 4781 C C . LEU A 1 634 ? 31.486 15.827 -28.080 1.00 91.06 634 LEU A C 1
ATOM 4783 O O . LEU A 1 634 ? 32.304 15.110 -27.533 1.00 91.06 634 LEU A O 1
ATOM 4787 N N . THR A 1 635 ? 30.206 15.851 -27.706 1.00 92.56 635 THR A N 1
ATOM 4788 C CA . THR A 1 635 ? 29.732 14.903 -26.690 1.00 92.56 635 THR A CA 1
ATOM 4789 C C . THR A 1 635 ? 29.672 13.490 -27.259 1.00 92.56 635 THR A C 1
ATOM 4791 O O . THR A 1 635 ? 28.982 13.258 -28.254 1.00 92.56 635 THR A O 1
ATOM 4794 N N . ASP A 1 636 ? 30.307 12.542 -26.585 1.00 94.50 636 ASP A N 1
ATOM 4795 C CA . ASP A 1 636 ? 30.212 11.107 -26.832 1.00 94.50 636 ASP A CA 1
ATOM 4796 C C . ASP A 1 636 ? 29.484 10.388 -25.686 1.00 94.50 636 ASP A C 1
ATOM 4798 O O . ASP A 1 636 ? 29.680 10.661 -24.501 1.00 94.50 636 ASP A O 1
ATOM 4802 N N . ILE A 1 637 ? 28.630 9.422 -26.037 1.00 96.50 637 ILE A N 1
ATOM 4803 C CA . ILE A 1 637 ? 28.088 8.450 -25.080 1.00 96.50 637 ILE A CA 1
ATOM 4804 C C . ILE A 1 637 ? 28.882 7.159 -25.245 1.00 96.50 637 ILE A C 1
ATOM 4806 O O . ILE A 1 637 ? 28.626 6.373 -26.155 1.00 96.50 637 ILE A O 1
ATOM 4810 N N . ILE A 1 638 ? 29.848 6.944 -24.364 1.00 97.00 638 ILE A N 1
ATOM 4811 C CA . ILE A 1 638 ? 30.748 5.794 -24.356 1.00 97.00 638 ILE A CA 1
ATOM 4812 C C . ILE A 1 638 ? 30.157 4.704 -23.464 1.00 97.00 638 ILE A C 1
ATOM 4814 O O . ILE A 1 638 ? 29.833 4.932 -22.297 1.00 97.00 638 ILE A O 1
ATOM 4818 N N . VAL A 1 639 ? 30.036 3.496 -23.999 1.00 98.31 639 VAL A N 1
ATOM 4819 C CA . VAL A 1 639 ? 29.404 2.357 -23.336 1.00 98.31 639 VAL A CA 1
ATOM 4820 C C . VAL A 1 639 ? 30.424 1.235 -23.181 1.00 98.31 639 VAL A C 1
ATOM 4822 O O . VAL A 1 639 ? 30.841 0.640 -24.167 1.00 98.31 639 VAL A O 1
ATOM 4825 N N . GLU A 1 640 ? 30.811 0.939 -21.937 1.00 97.56 640 GLU A N 1
ATOM 4826 C CA . GLU A 1 640 ? 31.566 -0.266 -21.549 1.00 97.56 640 GLU A CA 1
ATOM 4827 C C . GLU A 1 640 ? 30.649 -1.382 -21.013 1.00 97.56 640 GLU A C 1
ATOM 4829 O O . GLU A 1 640 ? 31.080 -2.527 -20.905 1.00 97.56 640 GLU A O 1
ATOM 4834 N N . GLY A 1 641 ? 29.431 -1.028 -20.581 1.00 97.31 641 GLY A N 1
ATOM 4835 C CA . GLY A 1 641 ? 28.425 -1.932 -20.013 1.00 97.31 641 GLY A CA 1
ATOM 4836 C C . GLY A 1 641 ? 27.261 -2.164 -20.969 1.00 97.31 641 GLY A C 1
ATOM 4837 O O . GLY A 1 641 ? 27.451 -2.700 -22.060 1.00 97.31 641 GLY A O 1
ATOM 4838 N N . HIS A 1 642 ? 26.056 -1.742 -20.566 1.00 98.00 642 HIS A N 1
ATOM 4839 C CA . HIS A 1 642 ? 24.855 -1.879 -21.391 1.00 98.00 642 HIS A CA 1
ATOM 4840 C C . HIS A 1 642 ? 24.119 -0.563 -21.638 1.00 98.00 642 HIS A C 1
ATOM 4842 O O . HIS A 1 642 ? 23.941 0.243 -20.724 1.00 98.00 642 HIS A O 1
ATOM 4848 N N . LEU A 1 643 ? 23.604 -0.400 -22.857 1.00 98.44 643 LEU A N 1
ATOM 4849 C CA . LEU A 1 643 ? 22.627 0.630 -23.214 1.00 98.44 643 LEU A CA 1
ATOM 4850 C C . LEU A 1 643 ? 21.338 -0.037 -23.697 1.00 98.44 643 LEU A C 1
ATOM 4852 O O . LEU A 1 643 ? 21.366 -0.824 -24.640 1.00 98.44 643 LEU A O 1
ATOM 4856 N N . ILE A 1 644 ? 20.207 0.311 -23.089 1.00 98.25 644 ILE A N 1
ATOM 4857 C CA . ILE A 1 644 ? 18.892 -0.207 -23.475 1.00 98.25 644 ILE A CA 1
ATOM 4858 C C . ILE A 1 644 ? 17.953 0.968 -23.717 1.00 98.25 644 ILE A C 1
ATOM 4860 O O . ILE A 1 644 ? 17.779 1.814 -22.840 1.00 98.25 644 ILE A O 1
ATOM 4864 N N . THR A 1 645 ? 17.306 1.009 -24.879 1.00 97.94 645 THR A N 1
ATOM 4865 C CA . THR A 1 645 ? 16.191 1.923 -25.139 1.00 97.94 645 THR A CA 1
ATOM 4866 C C . THR A 1 645 ? 14.880 1.141 -25.208 1.00 97.94 645 THR A C 1
ATOM 4868 O O . THR A 1 645 ? 14.769 0.105 -25.869 1.00 97.94 645 THR A O 1
ATOM 4871 N N . GLU A 1 646 ? 13.885 1.613 -24.465 1.00 96.06 646 GLU A N 1
ATOM 4872 C CA . GLU A 1 646 ? 12.583 0.966 -24.332 1.00 96.06 646 GLU A CA 1
ATOM 4873 C C . GLU A 1 646 ? 11.747 1.145 -25.603 1.00 96.06 646 GLU A C 1
ATOM 4875 O O . GLU A 1 646 ? 11.523 2.269 -26.052 1.00 96.06 646 GLU A O 1
ATOM 4880 N N . ALA A 1 647 ? 11.245 0.039 -26.153 1.00 93.38 647 ALA A N 1
ATOM 4881 C CA . ALA A 1 647 ? 10.351 0.067 -27.306 1.00 93.38 647 ALA A CA 1
ATOM 4882 C C . ALA A 1 647 ? 9.023 0.783 -26.989 1.00 93.38 647 ALA A C 1
ATOM 4884 O O . ALA A 1 647 ? 8.475 0.653 -25.889 1.00 93.38 647 ALA A O 1
ATOM 4885 N N . GLY A 1 648 ? 8.462 1.498 -27.964 1.00 93.00 648 GLY A N 1
ATOM 4886 C CA . GLY A 1 648 ? 7.208 2.235 -27.814 1.00 93.00 648 GLY A CA 1
ATOM 4887 C C . GLY A 1 648 ? 7.193 3.553 -28.582 1.00 93.00 648 GLY A C 1
ATOM 4888 O O . GLY A 1 648 ? 7.090 3.574 -29.805 1.00 93.00 648 GLY A O 1
ATOM 4889 N N . ASN A 1 649 ? 7.203 4.672 -27.856 1.00 94.25 649 ASN A N 1
ATOM 4890 C CA . ASN A 1 649 ? 7.268 5.999 -28.466 1.00 94.25 649 ASN A CA 1
ATOM 4891 C C . ASN A 1 649 ? 8.709 6.349 -28.854 1.00 94.25 649 ASN A C 1
ATOM 4893 O O . ASN A 1 649 ? 9.634 6.031 -28.109 1.00 94.25 649 ASN A O 1
ATOM 4897 N N . GLU A 1 650 ? 8.870 7.088 -29.958 1.00 97.44 650 GLU A N 1
ATOM 4898 C CA . GLU A 1 650 ? 10.187 7.477 -30.477 1.00 97.44 650 GLU A CA 1
ATOM 4899 C C . GLU A 1 650 ? 11.054 8.173 -29.412 1.00 97.44 650 GLU A C 1
ATOM 4901 O O . GLU A 1 650 ? 10.628 9.150 -28.786 1.00 97.44 650 GLU A O 1
ATOM 4906 N N . ILE A 1 651 ? 12.281 7.683 -29.234 1.00 98.50 651 ILE A N 1
ATOM 4907 C CA . ILE A 1 651 ? 13.309 8.270 -28.366 1.00 98.50 651 ILE A CA 1
ATOM 4908 C C . ILE A 1 651 ? 14.247 9.105 -29.233 1.00 98.50 651 ILE A C 1
ATOM 4910 O O . ILE A 1 651 ? 14.870 8.582 -30.149 1.00 98.50 651 ILE A O 1
ATOM 4914 N N . SER A 1 652 ? 14.390 10.401 -28.961 1.00 97.56 652 SER A N 1
ATOM 4915 C CA . SER A 1 652 ? 15.150 11.295 -29.846 1.00 97.56 652 SER A CA 1
ATOM 4916 C C . SER A 1 652 ? 16.494 11.709 -29.253 1.00 97.56 652 SER A C 1
ATOM 4918 O O . SER A 1 652 ? 16.511 12.354 -28.204 1.00 97.56 652 SER A O 1
ATOM 4920 N N . PHE A 1 653 ? 17.584 11.450 -29.970 1.00 97.06 653 PHE A N 1
ATOM 4921 C CA . PHE A 1 653 ? 18.918 11.998 -29.733 1.00 97.06 653 PHE A CA 1
ATOM 4922 C C . PHE A 1 653 ? 19.178 13.104 -30.754 1.00 97.06 653 PHE A C 1
ATOM 4924 O O . PHE A 1 653 ? 19.260 12.853 -31.959 1.00 97.06 653 PHE A O 1
ATOM 4931 N N . LEU A 1 654 ? 19.234 14.345 -30.270 1.00 89.62 654 LEU A N 1
ATOM 4932 C CA . LEU A 1 654 ? 19.270 15.538 -31.108 1.00 89.62 654 LEU A CA 1
ATOM 4933 C C . LEU A 1 654 ? 20.421 16.455 -30.700 1.00 89.62 654 LEU A C 1
ATOM 4935 O O . LEU A 1 654 ? 20.511 16.878 -29.548 1.00 89.62 654 LEU A O 1
ATOM 4939 N N . ALA A 1 655 ? 21.238 16.833 -31.678 1.00 87.56 655 ALA A N 1
ATOM 4940 C CA . ALA A 1 655 ? 22.265 17.856 -31.533 1.00 87.56 655 ALA A CA 1
ATOM 4941 C C . ALA A 1 655 ? 21.924 19.107 -32.352 1.00 87.56 655 ALA A C 1
ATOM 4943 O O . ALA A 1 655 ? 21.425 19.023 -33.483 1.00 87.56 655 ALA A O 1
ATOM 4944 N N . ALA A 1 656 ? 22.212 20.282 -31.788 1.00 76.06 656 ALA A N 1
ATOM 4945 C CA . ALA A 1 656 ? 22.186 21.537 -32.530 1.00 76.06 656 ALA A CA 1
ATOM 4946 C C . ALA A 1 656 ? 23.509 21.690 -33.302 1.00 76.06 656 ALA A C 1
ATOM 4948 O O . ALA A 1 656 ? 24.527 22.057 -32.723 1.00 76.06 656 ALA A O 1
ATOM 4949 N N . GLY A 1 657 ? 23.503 21.394 -34.604 1.00 74.56 657 GLY A N 1
ATOM 4950 C CA . GLY A 1 657 ? 24.722 21.401 -35.425 1.00 74.56 657 GLY A CA 1
ATOM 4951 C C . GLY A 1 657 ? 25.638 20.203 -35.139 1.00 74.56 657 GLY A C 1
ATOM 4952 O O . GLY A 1 657 ? 25.158 19.140 -34.760 1.00 74.56 657 GLY A O 1
ATOM 4953 N N . GLN A 1 658 ? 26.953 20.365 -35.325 1.00 71.19 658 GLN A N 1
ATOM 4954 C CA . GLN A 1 658 ? 27.957 19.314 -35.082 1.00 71.19 658 GLN A CA 1
ATOM 4955 C C . GLN A 1 658 ? 28.394 19.280 -33.610 1.00 71.19 658 GLN A C 1
ATOM 4957 O O . GLN A 1 658 ? 29.566 19.464 -33.323 1.00 71.19 658 GLN A O 1
ATOM 4962 N N . GLY A 1 659 ? 27.454 19.129 -32.675 1.00 81.81 659 GLY A N 1
ATOM 4963 C CA . GLY A 1 659 ? 27.758 19.055 -31.236 1.00 81.81 659 GLY A CA 1
ATOM 4964 C C . GLY A 1 659 ? 27.893 17.632 -30.689 1.00 81.81 659 GLY A C 1
ATOM 4965 O O . GLY A 1 659 ? 28.234 17.464 -29.527 1.00 81.81 659 GLY A O 1
ATOM 4966 N N . TRP A 1 660 ? 27.593 16.611 -31.492 1.00 92.75 660 TRP A N 1
ATOM 4967 C CA . TRP A 1 660 ? 27.468 15.230 -31.030 1.00 92.75 660 TRP A CA 1
ATOM 4968 C C . TRP A 1 660 ? 28.390 14.292 -31.802 1.00 92.75 660 TRP A C 1
ATOM 4970 O O . TRP A 1 660 ? 28.342 14.234 -33.034 1.00 92.75 660 TRP A O 1
ATOM 4980 N N . GLY A 1 661 ? 29.228 13.568 -31.065 1.00 92.12 661 GLY A N 1
ATOM 4981 C CA . GLY A 1 661 ? 30.153 12.588 -31.605 1.00 92.12 661 GLY A CA 1
ATOM 4982 C C . GLY A 1 661 ? 29.427 11.296 -31.944 1.00 92.12 661 GLY A C 1
ATOM 4983 O O . GLY A 1 661 ? 29.407 10.915 -33.113 1.00 92.12 661 GLY A O 1
ATOM 4984 N N . GLY A 1 662 ? 28.735 10.690 -30.980 1.00 95.00 662 GLY A N 1
ATOM 4985 C CA . GLY A 1 662 ? 27.981 9.464 -31.217 1.00 95.00 662 GLY A CA 1
ATOM 4986 C C . GLY A 1 662 ? 27.604 8.685 -29.970 1.00 95.00 662 GLY A C 1
ATOM 4987 O O . GLY A 1 662 ? 27.723 9.172 -28.845 1.00 95.00 662 GLY A O 1
ATOM 4988 N N . ILE A 1 663 ? 27.159 7.448 -30.189 1.00 97.88 663 ILE A N 1
ATOM 4989 C CA . ILE A 1 663 ? 27.147 6.391 -29.171 1.00 97.88 663 ILE A CA 1
ATOM 4990 C C . ILE A 1 663 ? 28.258 5.399 -29.523 1.00 97.88 663 ILE A C 1
ATOM 4992 O O . ILE A 1 663 ? 28.243 4.815 -30.606 1.00 97.88 663 ILE A O 1
ATOM 4996 N N . ILE A 1 664 ? 29.218 5.206 -28.625 1.00 97.50 664 ILE A N 1
ATOM 4997 C CA . ILE A 1 664 ? 30.431 4.424 -28.869 1.00 97.50 664 ILE A CA 1
ATOM 4998 C C . ILE A 1 664 ? 30.459 3.228 -27.918 1.00 97.50 664 ILE A C 1
ATOM 5000 O O . ILE A 1 664 ? 30.607 3.392 -26.712 1.00 97.50 664 ILE A O 1
ATOM 5004 N N . PHE A 1 665 ? 30.340 2.019 -28.455 1.00 98.25 665 PHE A N 1
ATOM 5005 C CA . PHE A 1 665 ? 30.406 0.774 -27.690 1.00 98.25 665 PHE A CA 1
ATOM 5006 C C . PHE A 1 665 ? 31.819 0.194 -27.726 1.00 98.25 665 PHE A C 1
ATOM 5008 O O . PHE A 1 665 ? 32.392 0.003 -28.803 1.00 98.25 665 PHE A O 1
ATOM 5015 N N . VAL A 1 666 ? 32.365 -0.089 -26.545 1.00 96.38 666 VAL A N 1
ATOM 5016 C CA . VAL A 1 666 ? 33.746 -0.539 -26.336 1.00 96.38 666 VAL A CA 1
ATOM 5017 C C . VAL A 1 666 ? 33.809 -1.601 -25.240 1.00 96.38 666 VAL A C 1
ATOM 5019 O O . VAL A 1 666 ? 32.879 -1.756 -24.455 1.00 96.38 666 VAL A O 1
ATOM 5022 N N . LYS A 1 667 ? 34.939 -2.298 -25.115 1.00 94.06 667 LYS A N 1
ATOM 5023 C CA . LYS A 1 667 ? 35.220 -3.275 -24.047 1.00 94.06 667 LYS A CA 1
ATOM 5024 C C . LYS A 1 667 ? 34.169 -4.378 -23.929 1.00 94.06 667 LYS A C 1
ATOM 5026 O O . LYS A 1 667 ? 33.824 -4.772 -22.812 1.00 94.06 667 LYS A O 1
ATOM 5031 N N . ASP A 1 668 ? 33.737 -4.883 -25.081 1.00 96.38 668 ASP A N 1
ATOM 5032 C CA . ASP A 1 668 ? 32.746 -5.953 -25.228 1.00 96.38 668 ASP A CA 1
ATOM 5033 C C . ASP A 1 668 ? 31.357 -5.570 -24.688 1.00 96.38 668 ASP A C 1
ATOM 5035 O O . ASP A 1 668 ? 30.618 -6.410 -24.172 1.00 96.38 668 ASP A O 1
ATOM 5039 N N . ALA A 1 669 ? 31.004 -4.287 -24.794 1.00 97.88 669 ALA A N 1
ATOM 5040 C CA . ALA A 1 669 ? 29.705 -3.772 -24.390 1.00 97.88 669 ALA A CA 1
ATOM 5041 C C . ALA A 1 669 ? 28.561 -4.354 -25.227 1.00 97.88 669 ALA A C 1
ATOM 5043 O O . ALA A 1 669 ? 28.739 -4.771 -26.375 1.00 97.88 669 ALA A O 1
ATOM 5044 N N . ALA A 1 670 ? 27.349 -4.313 -24.680 1.00 98.25 670 ALA A N 1
ATOM 5045 C CA . ALA A 1 670 ? 26.162 -4.738 -25.409 1.00 98.25 670 ALA A CA 1
ATOM 5046 C C . ALA A 1 670 ? 25.047 -3.692 -25.388 1.00 98.25 670 ALA A C 1
ATOM 5048 O O . ALA A 1 670 ? 24.972 -2.838 -24.505 1.00 98.25 670 ALA A O 1
ATOM 5049 N N . GLY A 1 671 ? 24.164 -3.742 -26.381 1.00 98.12 671 GLY A N 1
ATOM 5050 C CA . GLY A 1 671 ? 23.073 -2.784 -26.474 1.00 98.12 671 GLY A CA 1
ATOM 5051 C C . GLY A 1 671 ? 21.831 -3.296 -27.182 1.00 98.12 671 GLY A C 1
ATOM 5052 O O . GLY A 1 671 ? 21.884 -4.148 -28.070 1.00 98.12 671 GLY A O 1
ATOM 5053 N N . GLU A 1 672 ? 20.703 -2.714 -26.801 1.00 98.44 672 GLU A N 1
ATOM 5054 C CA . GLU A 1 672 ? 19.425 -2.883 -27.479 1.00 98.44 672 GLU A CA 1
ATOM 5055 C C . GLU A 1 672 ? 18.819 -1.501 -27.716 1.00 98.44 672 GLU A C 1
ATOM 5057 O O . GLU A 1 672 ? 18.435 -0.807 -26.774 1.00 98.44 672 GLU A O 1
ATOM 5062 N N . ILE A 1 673 ? 18.775 -1.081 -28.978 1.00 98.38 673 ILE A N 1
ATOM 5063 C CA . ILE A 1 673 ? 18.288 0.238 -29.374 1.00 98.38 673 ILE A CA 1
ATOM 5064 C C . ILE A 1 673 ? 16.995 0.052 -30.170 1.00 98.38 673 ILE A C 1
ATOM 5066 O O . ILE A 1 673 ? 17.003 -0.319 -31.345 1.00 98.38 673 ILE A O 1
ATOM 5070 N N . ASN A 1 674 ? 15.875 0.307 -29.505 1.00 98.06 674 ASN A N 1
ATOM 5071 C CA . ASN A 1 674 ? 14.527 0.299 -30.052 1.00 98.06 674 ASN A CA 1
ATOM 5072 C C . ASN A 1 674 ? 14.000 1.722 -30.282 1.00 98.06 674 ASN A C 1
ATOM 5074 O O . ASN A 1 674 ? 14.183 2.595 -29.430 1.00 98.06 674 ASN A O 1
ATOM 5078 N N . ASP A 1 675 ? 13.315 1.927 -31.411 1.00 97.69 675 ASP A N 1
ATOM 5079 C CA . ASP A 1 675 ? 12.504 3.117 -31.720 1.00 97.69 675 ASP A CA 1
ATOM 5080 C C . ASP A 1 675 ? 13.238 4.460 -31.511 1.00 97.69 675 ASP A C 1
ATOM 5082 O O . ASP A 1 675 ? 12.652 5.460 -31.096 1.00 97.69 675 ASP A O 1
ATOM 5086 N N . ALA A 1 676 ? 14.546 4.497 -31.777 1.00 98.12 676 ALA A N 1
ATOM 5087 C CA . ALA A 1 676 ? 15.373 5.680 -31.556 1.00 98.12 676 ALA A CA 1
ATOM 5088 C C . ALA A 1 676 ? 15.581 6.501 -32.839 1.00 98.12 676 ALA A C 1
ATOM 5090 O O . ALA A 1 676 ? 15.892 5.951 -33.893 1.00 98.12 676 ALA A O 1
ATOM 5091 N N . LEU A 1 677 ? 15.497 7.828 -32.735 1.00 97.88 677 LEU A N 1
ATOM 5092 C CA . LEU A 1 677 ? 15.953 8.786 -33.739 1.00 97.88 677 LEU A CA 1
ATOM 5093 C C . LEU A 1 677 ? 17.346 9.297 -33.358 1.00 97.88 677 LEU A C 1
ATOM 5095 O O . LEU A 1 677 ? 17.495 10.009 -32.367 1.00 97.88 677 LEU A O 1
ATOM 5099 N N . LEU A 1 678 ? 18.349 8.975 -34.172 1.00 97.38 678 LEU A N 1
ATOM 5100 C CA . LEU A 1 678 ? 19.738 9.407 -34.026 1.00 97.38 678 LEU A CA 1
ATOM 5101 C C . LEU A 1 678 ? 20.066 10.399 -35.147 1.00 97.38 678 LEU A C 1
ATOM 5103 O O . LEU A 1 678 ? 20.242 9.995 -36.297 1.00 97.38 678 LEU A O 1
ATOM 5107 N N . LYS A 1 679 ? 20.121 11.700 -34.837 1.00 94.50 679 LYS A N 1
ATOM 5108 C CA . LYS A 1 679 ? 20.302 12.752 -35.847 1.00 94.50 679 LYS A CA 1
ATOM 5109 C C . LYS A 1 679 ? 21.471 13.711 -35.575 1.00 94.50 679 LYS A C 1
ATOM 5111 O O . LYS A 1 679 ? 21.623 14.182 -34.451 1.00 94.50 679 LYS A O 1
ATOM 5116 N N . ASN A 1 680 ? 22.195 14.097 -36.634 1.00 93.44 680 ASN A N 1
ATOM 5117 C CA . ASN A 1 680 ? 23.296 15.080 -36.625 1.00 93.44 680 ASN A CA 1
ATOM 5118 C C . ASN A 1 680 ? 24.535 14.648 -35.814 1.00 93.44 680 ASN A C 1
ATOM 5120 O O . ASN A 1 680 ? 25.137 15.466 -35.118 1.00 93.44 680 ASN A O 1
ATOM 5124 N N . ALA A 1 681 ? 24.917 13.372 -35.891 1.00 93.19 681 ALA A N 1
ATOM 5125 C CA . ALA A 1 681 ? 26.131 12.870 -35.247 1.00 93.19 681 ALA A CA 1
ATOM 5126 C C . ALA A 1 681 ? 27.350 12.922 -36.183 1.00 93.19 681 ALA A C 1
ATOM 5128 O O . ALA A 1 681 ? 27.215 12.850 -37.412 1.00 93.19 681 ALA A O 1
ATOM 5129 N N . SER A 1 682 ? 28.555 12.936 -35.608 1.00 92.38 682 SER A N 1
ATOM 5130 C CA . SER A 1 682 ? 29.767 12.557 -36.342 1.00 92.38 682 SER A CA 1
ATOM 5131 C C . SER A 1 682 ? 29.687 11.081 -36.758 1.00 92.38 682 SER A C 1
ATOM 5133 O O . SER A 1 682 ? 29.637 10.776 -37.948 1.00 92.38 682 SER A O 1
ATOM 5135 N N . SER A 1 683 ? 29.549 10.175 -35.794 1.00 92.88 683 SER A N 1
ATOM 5136 C CA . SER A 1 683 ? 29.306 8.746 -36.000 1.00 92.88 683 SER A CA 1
ATOM 5137 C C . SER A 1 683 ? 28.132 8.323 -35.128 1.00 92.88 683 SER A C 1
ATOM 5139 O O . SER A 1 683 ? 28.305 8.147 -33.931 1.00 92.88 683 SER A O 1
ATOM 5141 N N . ALA A 1 684 ? 26.928 8.184 -35.691 1.00 95.50 684 ALA A N 1
ATOM 5142 C CA . ALA A 1 684 ? 25.722 8.032 -34.868 1.00 95.50 684 ALA A CA 1
ATOM 5143 C C . ALA A 1 684 ? 25.814 6.835 -33.915 1.00 95.50 684 ALA A C 1
ATOM 5145 O O . ALA A 1 684 ? 25.488 6.979 -32.736 1.00 95.50 684 ALA A O 1
ATOM 5146 N N . VAL A 1 685 ? 26.331 5.702 -34.401 1.00 98.00 685 VAL A N 1
ATOM 5147 C CA . VAL A 1 685 ? 26.787 4.598 -33.553 1.00 98.00 685 VAL A CA 1
ATOM 5148 C C . VAL A 1 685 ? 28.100 4.016 -34.072 1.00 98.00 685 VAL A C 1
ATOM 5150 O O . VAL A 1 685 ? 28.236 3.757 -35.270 1.00 98.00 685 VAL A O 1
ATOM 5153 N N . ALA A 1 686 ? 29.046 3.771 -33.168 1.00 97.25 686 ALA A N 1
ATOM 5154 C CA . ALA A 1 686 ? 30.302 3.083 -33.444 1.00 97.25 686 ALA A CA 1
ATOM 5155 C C . ALA A 1 686 ? 30.491 1.887 -32.500 1.00 97.25 686 ALA A C 1
ATOM 5157 O O . ALA A 1 686 ? 30.241 1.985 -31.299 1.00 97.25 686 ALA A O 1
ATOM 5158 N N . LEU A 1 687 ? 30.933 0.760 -33.052 1.00 97.69 687 LEU A N 1
ATOM 5159 C CA . LEU A 1 687 ? 31.154 -0.502 -32.350 1.00 97.69 687 LEU A CA 1
ATOM 5160 C C . LEU A 1 687 ? 32.619 -0.925 -32.501 1.00 97.69 687 LEU A C 1
ATOM 5162 O O . LEU A 1 687 ? 33.128 -0.998 -33.624 1.00 97.69 687 LEU A O 1
ATOM 5166 N N . TYR A 1 688 ? 33.261 -1.216 -31.372 1.00 95.88 688 TYR A N 1
ATOM 5167 C CA . TYR A 1 688 ? 34.647 -1.684 -31.267 1.00 95.88 688 TYR A CA 1
ATOM 5168 C C . TYR A 1 688 ? 34.740 -2.954 -30.412 1.00 95.88 688 TYR A C 1
ATOM 5170 O O . TYR A 1 688 ? 33.761 -3.365 -29.772 1.00 95.88 688 TYR A O 1
ATOM 5178 N N . ASP A 1 689 ? 35.927 -3.561 -30.372 1.00 93.94 689 ASP A N 1
ATOM 5179 C CA . ASP A 1 689 ? 36.204 -4.802 -29.641 1.00 93.94 689 ASP A CA 1
ATOM 5180 C C . ASP A 1 689 ? 35.232 -5.927 -30.067 1.00 93.94 689 ASP A C 1
ATOM 5182 O O . ASP A 1 689 ? 35.044 -6.157 -31.264 1.00 93.94 689 ASP A O 1
ATOM 5186 N N . LYS A 1 690 ? 34.595 -6.637 -29.124 1.00 96.81 690 LYS A N 1
ATOM 5187 C CA . LYS A 1 690 ? 33.541 -7.636 -29.406 1.00 96.81 690 LYS A CA 1
ATOM 5188 C C . LYS A 1 690 ? 32.144 -7.125 -29.078 1.00 96.81 690 LYS A C 1
ATOM 5190 O O . LYS A 1 690 ? 31.254 -7.912 -28.754 1.00 96.81 690 LYS A O 1
ATOM 5195 N N . SER A 1 691 ? 31.950 -5.809 -29.126 1.00 98.31 691 SER A N 1
ATOM 5196 C CA . SER A 1 691 ? 30.676 -5.206 -28.742 1.00 98.31 691 SER A CA 1
ATOM 5197 C C . SER A 1 691 ? 29.535 -5.655 -29.661 1.00 98.31 691 SER A C 1
ATOM 5199 O O . SER A 1 691 ? 29.739 -5.868 -30.861 1.00 98.31 691 SER A O 1
ATOM 5201 N N . SER A 1 692 ? 28.327 -5.801 -29.111 1.00 98.50 692 SER A N 1
ATOM 5202 C CA . SER A 1 692 ? 27.169 -6.341 -29.837 1.00 98.50 692 SER A CA 1
ATOM 5203 C C . SER A 1 692 ? 25.908 -5.516 -29.618 1.00 98.50 692 SER A C 1
ATOM 5205 O O . SER A 1 692 ? 25.491 -5.311 -28.478 1.00 98.50 692 SER A O 1
ATOM 5207 N N . VAL A 1 693 ? 25.275 -5.042 -30.696 1.00 98.69 693 VAL A N 1
ATOM 5208 C CA . VAL A 1 693 ? 24.066 -4.207 -30.588 1.00 98.69 693 VAL A CA 1
ATOM 5209 C C . VAL A 1 693 ? 22.958 -4.665 -31.527 1.00 98.69 693 VAL A C 1
ATOM 5211 O O . VAL A 1 693 ? 23.158 -4.834 -32.730 1.00 98.69 693 VAL A O 1
ATOM 5214 N N . ARG A 1 694 ? 21.746 -4.802 -30.983 1.00 98.62 694 ARG A N 1
ATOM 5215 C CA . ARG A 1 694 ? 20.522 -4.999 -31.767 1.00 98.62 694 ARG A CA 1
ATOM 5216 C C . ARG A 1 694 ? 19.791 -3.672 -31.948 1.00 98.62 694 ARG A C 1
ATOM 5218 O O . ARG A 1 694 ? 19.537 -2.959 -30.981 1.00 98.62 694 ARG A O 1
ATOM 5225 N N . PHE A 1 695 ? 19.395 -3.390 -33.182 1.00 98.44 695 PHE A N 1
ATOM 5226 C CA . PHE A 1 695 ? 18.615 -2.227 -33.583 1.00 98.44 695 PHE A CA 1
ATOM 5227 C C . PHE A 1 695 ? 17.269 -2.665 -34.152 1.00 98.44 695 PHE A C 1
ATOM 5229 O O . PHE A 1 695 ? 17.205 -3.513 -35.048 1.00 98.44 695 PHE A O 1
ATOM 5236 N N . ASN A 1 696 ? 16.191 -2.051 -33.673 1.00 97.88 696 ASN A N 1
ATOM 5237 C CA . ASN A 1 696 ? 14.839 -2.342 -34.133 1.00 97.88 696 ASN A CA 1
ATOM 5238 C C . ASN A 1 696 ? 14.001 -1.060 -34.202 1.00 97.88 696 ASN A C 1
ATOM 5240 O O . ASN A 1 696 ? 13.834 -0.370 -33.202 1.00 97.88 696 ASN A O 1
ATOM 5244 N N . GLY A 1 697 ? 13.481 -0.724 -35.384 1.00 97.31 697 GLY A N 1
ATOM 5245 C CA . GLY A 1 697 ? 12.692 0.503 -35.561 1.00 97.31 697 GLY A CA 1
ATOM 5246 C C . GLY A 1 697 ? 13.499 1.806 -35.448 1.00 97.31 697 GLY A C 1
ATOM 5247 O O . GLY A 1 697 ? 12.923 2.865 -35.222 1.00 97.31 697 GLY A O 1
ATOM 5248 N N . VAL A 1 698 ? 14.825 1.756 -35.598 1.00 98.19 698 VAL A N 1
ATOM 5249 C CA . VAL A 1 698 ? 15.720 2.912 -35.421 1.00 98.19 698 VAL A CA 1
ATOM 5250 C C . VAL A 1 698 ? 15.781 3.760 -36.689 1.00 98.19 698 VAL A C 1
ATOM 5252 O O . VAL A 1 698 ? 15.767 3.238 -37.802 1.00 98.19 698 VAL A O 1
ATOM 5255 N N . ASN A 1 699 ? 15.892 5.077 -36.537 1.00 98.06 699 ASN A N 1
ATOM 5256 C CA . ASN A 1 699 ? 16.081 6.036 -37.616 1.00 98.06 699 ASN A CA 1
ATOM 5257 C C . ASN A 1 699 ? 17.376 6.829 -37.403 1.00 98.06 699 ASN A C 1
ATOM 5259 O O . ASN A 1 699 ? 17.459 7.662 -36.507 1.00 98.06 699 ASN A O 1
ATOM 5263 N N . ILE A 1 700 ? 18.378 6.589 -38.243 1.00 97.88 700 ILE A N 1
ATOM 5264 C CA . ILE A 1 700 ? 19.637 7.334 -38.251 1.00 97.88 700 ILE A CA 1
ATOM 5265 C C . ILE A 1 700 ? 19.598 8.332 -39.405 1.00 97.88 700 ILE A C 1
ATOM 5267 O O . ILE A 1 700 ? 19.365 7.933 -40.547 1.00 97.88 700 ILE A O 1
ATOM 5271 N N . ALA A 1 701 ? 19.818 9.617 -39.135 1.00 95.81 701 ALA A N 1
ATOM 5272 C CA . ALA A 1 701 ? 19.666 10.652 -40.151 1.00 95.81 701 ALA A CA 1
ATOM 5273 C C . ALA A 1 701 ? 20.720 11.761 -40.083 1.00 95.81 701 ALA A C 1
ATOM 5275 O O . ALA A 1 701 ? 21.097 12.204 -39.002 1.00 95.81 701 ALA A O 1
ATOM 5276 N N . GLU A 1 702 ? 21.113 12.279 -41.250 1.00 94.88 702 GLU A N 1
ATOM 5277 C CA . GLU A 1 702 ? 21.927 13.504 -41.380 1.00 94.88 702 GLU A CA 1
ATOM 5278 C C . GLU A 1 702 ? 23.257 13.446 -40.595 1.00 94.88 702 GLU A C 1
ATOM 5280 O O . GLU A 1 702 ? 23.745 14.454 -40.087 1.00 94.88 702 GLU A O 1
ATOM 5285 N N . SER A 1 703 ? 23.850 12.254 -40.494 1.00 93.75 703 SER A N 1
ATOM 5286 C CA . SER A 1 703 ? 25.117 12.017 -39.789 1.00 93.75 703 SER A CA 1
ATOM 5287 C C . SER A 1 703 ? 26.267 11.792 -40.772 1.00 93.75 703 SER A C 1
ATOM 5289 O O . SER A 1 703 ? 26.066 11.323 -41.895 1.00 93.75 703 SER A O 1
ATOM 5291 N N . ARG A 1 704 ? 27.508 12.102 -40.375 1.00 93.62 704 ARG A N 1
ATOM 5292 C CA . ARG A 1 704 ? 28.674 11.853 -41.249 1.00 93.62 704 ARG A CA 1
ATOM 5293 C C . ARG A 1 704 ? 28.875 10.346 -41.463 1.00 93.62 704 ARG A C 1
ATOM 5295 O O . ARG A 1 704 ? 29.031 9.915 -42.608 1.00 93.62 704 ARG A O 1
ATOM 5302 N N . SER A 1 705 ? 28.795 9.566 -40.389 1.00 94.38 705 SER A N 1
ATOM 5303 C CA . SER A 1 705 ? 28.687 8.107 -40.400 1.00 94.38 705 SER A CA 1
ATOM 5304 C C . SER A 1 705 ? 27.427 7.676 -39.646 1.00 94.38 705 SER A C 1
ATOM 5306 O O . SER A 1 705 ? 27.094 8.236 -38.598 1.00 94.38 705 SER A O 1
ATOM 5308 N N . GLY A 1 706 ? 26.680 6.725 -40.205 1.00 96.25 706 GLY A N 1
ATOM 5309 C CA . GLY A 1 706 ? 25.484 6.170 -39.584 1.00 96.25 706 GLY A CA 1
ATOM 5310 C C . GLY A 1 706 ? 25.842 5.119 -38.538 1.00 96.25 706 GLY A C 1
ATOM 5311 O O . GLY A 1 706 ? 25.772 5.379 -37.341 1.00 96.25 706 GLY A O 1
ATOM 5312 N N . LEU A 1 707 ? 26.226 3.934 -38.998 1.00 97.69 707 LEU A N 1
ATOM 5313 C CA . LEU A 1 707 ? 26.602 2.796 -38.168 1.00 97.69 707 LEU A CA 1
ATOM 5314 C C . LEU A 1 707 ? 27.987 2.297 -38.590 1.00 97.69 707 LEU A C 1
ATOM 5316 O O . LEU A 1 707 ? 28.153 1.844 -39.718 1.00 97.69 707 LEU A O 1
ATOM 5320 N N . SER A 1 708 ? 28.965 2.362 -37.689 1.00 96.56 708 SER A N 1
ATOM 5321 C CA . SER A 1 708 ? 30.344 1.924 -37.931 1.00 96.56 708 SER A CA 1
ATOM 5322 C C . SER A 1 708 ? 30.679 0.706 -37.077 1.00 96.56 708 SER A C 1
ATOM 5324 O O . SER A 1 708 ? 30.578 0.765 -35.853 1.00 96.56 708 SER A O 1
ATOM 5326 N N . LEU A 1 709 ? 31.071 -0.399 -37.710 1.00 97.25 709 LEU A N 1
ATOM 5327 C CA . LEU A 1 709 ? 31.503 -1.621 -37.038 1.00 97.25 709 LEU A CA 1
ATOM 5328 C C . LEU A 1 709 ? 32.978 -1.891 -37.324 1.00 97.25 709 LEU A C 1
ATOM 5330 O O . LEU A 1 709 ? 33.390 -1.956 -38.485 1.00 97.25 709 LEU A O 1
ATOM 5334 N N . ASN A 1 710 ? 33.747 -2.099 -36.262 1.00 94.75 710 ASN A N 1
ATOM 5335 C CA . ASN A 1 710 ? 35.185 -2.354 -36.297 1.00 94.75 710 ASN A CA 1
ATOM 5336 C C . ASN A 1 710 ? 35.514 -3.629 -35.506 1.00 94.75 710 ASN A C 1
ATOM 5338 O O . ASN A 1 710 ? 34.649 -4.189 -34.822 1.00 94.75 710 ASN A O 1
ATOM 5342 N N . ASP A 1 711 ? 36.759 -4.091 -35.598 1.00 93.25 711 ASP A N 1
ATOM 5343 C CA . ASP A 1 711 ? 37.276 -5.231 -34.835 1.00 93.25 711 ASP A CA 1
ATOM 5344 C C . ASP A 1 711 ? 36.457 -6.526 -35.031 1.00 93.25 711 ASP A C 1
ATOM 5346 O O . ASP A 1 711 ? 36.296 -6.996 -36.156 1.00 93.25 711 ASP A O 1
ATOM 5350 N N . GLU A 1 712 ? 35.970 -7.139 -33.950 1.00 96.38 712 GLU A N 1
ATOM 5351 C CA . GLU A 1 712 ? 35.143 -8.356 -33.931 1.00 96.38 712 GLU A CA 1
ATOM 5352 C C . GLU A 1 712 ? 33.695 -8.046 -33.509 1.00 96.38 712 GLU A C 1
ATOM 5354 O O . GLU A 1 712 ? 32.979 -8.919 -33.014 1.00 96.38 712 GLU A O 1
ATOM 5359 N N . SER A 1 713 ? 33.257 -6.796 -33.681 1.00 97.88 713 SER A N 1
ATOM 5360 C CA . SER A 1 713 ? 31.928 -6.355 -33.259 1.00 97.88 713 SER A CA 1
ATOM 5361 C C . SER A 1 713 ? 30.798 -6.937 -34.112 1.00 97.88 713 SER A C 1
ATOM 5363 O O . SER A 1 713 ? 31.000 -7.417 -35.233 1.00 97.88 713 SER A O 1
ATOM 5365 N N . SER A 1 714 ? 29.575 -6.898 -33.579 1.00 98.50 714 SER A N 1
ATOM 5366 C CA . SER A 1 714 ? 28.387 -7.399 -34.275 1.00 98.50 714 SER A CA 1
ATOM 5367 C C . SER A 1 714 ? 27.180 -6.474 -34.159 1.00 98.50 714 SER A C 1
ATOM 5369 O O . SER A 1 714 ? 26.964 -5.839 -33.126 1.00 98.50 714 SER A O 1
ATOM 5371 N N . ALA A 1 715 ? 26.360 -6.421 -35.211 1.00 98.38 715 ALA A N 1
ATOM 5372 C CA . ALA A 1 715 ? 25.075 -5.734 -35.150 1.00 98.38 715 ALA A CA 1
ATOM 5373 C C . ALA A 1 715 ? 23.955 -6.443 -35.918 1.00 98.38 715 ALA A C 1
ATOM 5375 O O . ALA A 1 715 ? 24.145 -6.902 -37.044 1.00 98.38 715 ALA A O 1
ATOM 5376 N N . GLU A 1 716 ? 22.754 -6.419 -35.345 1.00 98.44 716 GLU A N 1
ATOM 5377 C CA . GLU A 1 716 ? 21.510 -6.767 -36.037 1.00 98.44 716 GLU A CA 1
ATOM 5378 C C . GLU A 1 716 ? 20.698 -5.493 -36.297 1.00 98.44 716 GLU A C 1
ATOM 5380 O O . GLU A 1 716 ? 20.277 -4.829 -35.355 1.00 98.44 716 GLU A O 1
ATOM 5385 N N . PHE A 1 717 ? 20.453 -5.143 -37.559 1.00 97.75 717 PHE A N 1
ATOM 5386 C CA . PHE A 1 717 ? 19.752 -3.926 -37.967 1.00 97.75 717 PHE A CA 1
ATOM 5387 C C . PHE A 1 717 ? 18.425 -4.256 -38.652 1.00 97.75 717 PHE A C 1
ATOM 5389 O O . PHE A 1 717 ? 18.377 -4.581 -39.840 1.00 97.75 717 PHE A O 1
ATOM 5396 N N . VAL A 1 718 ? 17.327 -4.200 -37.897 1.00 97.88 718 VAL A N 1
ATOM 5397 C CA . VAL A 1 718 ? 16.024 -4.724 -38.328 1.00 97.88 718 VAL A CA 1
ATOM 5398 C C . VAL A 1 718 ? 14.978 -3.615 -38.382 1.00 97.88 718 VAL A C 1
ATOM 5400 O O . VAL A 1 718 ? 14.894 -2.793 -37.473 1.00 97.88 718 VAL A O 1
ATOM 5403 N N . LYS A 1 719 ? 14.148 -3.585 -39.436 1.00 97.44 719 LYS A N 1
ATOM 5404 C CA . LYS A 1 719 ? 13.018 -2.633 -39.577 1.00 97.44 719 LYS A CA 1
ATOM 5405 C C . LYS A 1 719 ? 13.414 -1.167 -39.354 1.00 97.44 719 LYS A C 1
ATOM 5407 O O . LYS A 1 719 ? 12.637 -0.380 -38.822 1.00 97.44 719 LYS A O 1
ATOM 5412 N N . SER A 1 720 ? 14.636 -0.815 -39.731 1.00 98.25 720 SER A N 1
ATOM 5413 C CA . SER A 1 720 ? 15.272 0.448 -39.368 1.00 98.25 720 SER A CA 1
ATOM 5414 C C . SER A 1 720 ? 15.625 1.263 -40.616 1.00 98.25 720 SER A C 1
ATOM 5416 O O . SER A 1 720 ? 15.446 0.817 -41.754 1.00 98.25 720 SER A O 1
ATOM 5418 N N . ARG A 1 721 ? 16.063 2.508 -40.433 1.00 98.50 721 ARG A N 1
ATOM 5419 C CA . ARG A 1 721 ? 16.300 3.472 -41.512 1.00 98.50 721 ARG A CA 1
ATOM 5420 C C . ARG A 1 721 ? 17.635 4.179 -41.321 1.00 98.50 721 ARG A C 1
ATOM 5422 O O . ARG A 1 721 ? 17.938 4.610 -40.214 1.00 98.50 721 ARG A O 1
ATOM 5429 N N . ILE A 1 722 ? 18.391 4.340 -42.404 1.00 98.38 722 ILE A N 1
ATOM 5430 C CA . ILE A 1 722 ? 19.544 5.247 -42.464 1.00 98.38 722 ILE A CA 1
ATOM 5431 C C . ILE A 1 722 ? 19.354 6.201 -43.640 1.00 98.38 722 ILE A C 1
ATOM 5433 O O . ILE A 1 722 ? 19.209 5.763 -44.787 1.00 98.38 722 ILE A O 1
ATOM 5437 N N . VAL A 1 723 ? 19.296 7.498 -43.341 1.00 98.06 723 VAL A N 1
ATOM 5438 C CA . VAL A 1 723 ? 18.819 8.533 -44.261 1.00 98.06 723 VAL A CA 1
ATOM 5439 C C . VAL A 1 723 ? 19.804 9.696 -44.356 1.00 98.06 723 VAL A C 1
ATOM 5441 O O . VAL A 1 723 ? 20.095 10.350 -43.360 1.00 98.06 723 VAL A O 1
ATOM 5444 N N . ASN A 1 724 ? 20.229 10.039 -45.573 1.00 97.12 724 ASN A N 1
ATOM 5445 C CA . ASN A 1 724 ? 21.054 11.224 -45.848 1.00 97.12 724 ASN A CA 1
ATOM 5446 C C . ASN A 1 724 ? 22.356 11.291 -45.025 1.00 97.12 724 ASN A C 1
ATOM 5448 O O . ASN A 1 724 ? 22.760 12.370 -44.591 1.00 97.12 724 ASN A O 1
ATOM 5452 N N . CYS A 1 725 ? 22.997 10.148 -44.784 1.00 96.56 725 CYS A N 1
ATOM 5453 C CA . CYS A 1 725 ? 24.303 10.085 -44.134 1.00 96.56 725 CYS A CA 1
ATOM 5454 C C . CYS A 1 725 ? 25.434 10.068 -45.171 1.00 96.56 725 CYS A C 1
ATOM 5456 O O . CYS A 1 725 ? 25.234 9.662 -46.313 1.00 96.56 725 CYS A O 1
ATOM 5458 N N . GLY A 1 726 ? 26.653 10.451 -44.782 1.00 94.69 726 GLY A N 1
ATOM 5459 C CA . GLY A 1 726 ? 27.821 10.265 -45.654 1.00 94.69 726 GLY A CA 1
ATOM 5460 C C . GLY A 1 726 ? 28.011 8.778 -45.952 1.00 94.69 726 GLY A C 1
ATOM 5461 O O . GLY A 1 726 ? 27.746 8.288 -47.049 1.00 94.69 726 GLY A O 1
ATOM 5462 N N . LYS A 1 727 ? 28.374 8.008 -44.932 1.00 94.00 727 LYS A N 1
ATOM 5463 C CA . LYS A 1 727 ? 28.361 6.545 -45.012 1.00 94.00 727 LYS A CA 1
ATOM 5464 C C . LYS A 1 727 ? 27.261 5.995 -44.110 1.00 94.00 727 LYS A C 1
ATOM 5466 O O . LYS A 1 727 ? 27.142 6.401 -42.960 1.00 94.00 727 LYS A O 1
ATOM 5471 N N . GLY A 1 728 ? 26.427 5.118 -44.659 1.00 96.56 728 GLY A N 1
ATOM 5472 C CA . GLY A 1 728 ? 25.268 4.545 -43.989 1.00 96.56 728 GLY A CA 1
ATOM 5473 C C . GLY A 1 728 ? 25.685 3.490 -42.973 1.00 96.56 728 GLY A C 1
ATOM 5474 O O . GLY A 1 728 ? 25.718 3.778 -41.782 1.00 96.56 728 GLY A O 1
ATOM 5475 N N . ILE A 1 729 ? 26.024 2.291 -43.449 1.00 97.81 729 ILE A N 1
ATOM 5476 C CA . ILE A 1 729 ? 26.643 1.224 -42.648 1.00 97.81 729 ILE A CA 1
ATOM 5477 C C . ILE A 1 729 ? 28.080 1.019 -43.126 1.00 97.81 729 ILE A C 1
ATOM 5479 O O . ILE A 1 729 ? 28.308 0.827 -44.319 1.00 97.81 729 ILE A O 1
ATOM 5483 N N . GLU A 1 730 ? 29.046 1.031 -42.217 1.00 96.50 730 GLU A N 1
ATOM 5484 C CA . GLU A 1 730 ? 30.456 0.772 -42.491 1.00 96.50 730 GLU A CA 1
ATOM 5485 C C . GLU A 1 730 ? 30.934 -0.456 -41.729 1.00 96.50 730 GLU A C 1
ATOM 5487 O O . GLU A 1 730 ? 30.724 -0.554 -40.524 1.00 96.50 730 GLU A O 1
ATOM 5492 N N . ILE A 1 731 ? 31.604 -1.368 -42.431 1.00 96.06 731 ILE A N 1
ATOM 5493 C CA . ILE A 1 731 ? 32.111 -2.618 -41.865 1.00 96.06 731 ILE A CA 1
ATOM 5494 C C . ILE A 1 731 ? 33.612 -2.714 -42.113 1.00 96.06 731 ILE A C 1
ATOM 5496 O O . ILE A 1 731 ? 34.065 -2.682 -43.265 1.00 96.06 731 ILE A O 1
ATOM 5500 N N . TYR A 1 732 ? 34.366 -2.866 -41.031 1.00 93.69 732 TYR A N 1
ATOM 5501 C CA . TYR A 1 732 ? 35.813 -3.034 -41.023 1.00 93.69 732 TYR A CA 1
ATOM 5502 C C . TYR A 1 732 ? 36.215 -4.357 -40.349 1.00 93.69 732 TYR A C 1
ATOM 5504 O O . TYR A 1 732 ? 35.425 -5.010 -39.667 1.00 93.69 732 TYR A O 1
ATOM 5512 N N . ASP A 1 733 ? 37.464 -4.762 -40.577 1.00 92.00 733 ASP A N 1
ATOM 5513 C CA . ASP A 1 733 ? 38.142 -5.856 -39.873 1.00 92.00 733 ASP A CA 1
ATOM 5514 C C . ASP A 1 733 ? 37.410 -7.209 -39.936 1.00 92.00 733 ASP A C 1
ATOM 5516 O O . ASP A 1 733 ? 37.296 -7.792 -41.017 1.00 92.00 733 ASP A O 1
ATOM 5520 N N . ARG A 1 734 ? 36.966 -7.752 -38.797 1.00 95.06 734 ARG A N 1
ATOM 5521 C CA . ARG A 1 734 ? 36.229 -9.023 -38.673 1.00 95.06 734 ARG A CA 1
ATOM 5522 C C . ARG A 1 734 ? 34.775 -8.814 -38.240 1.00 95.06 734 ARG A C 1
ATOM 5524 O O . ARG A 1 734 ? 34.121 -9.788 -37.874 1.00 95.06 734 ARG A O 1
ATOM 5531 N N . ALA A 1 735 ? 34.266 -7.586 -38.301 1.00 97.31 735 ALA A N 1
ATOM 5532 C CA . ALA A 1 735 ? 32.939 -7.284 -37.800 1.00 97.31 735 ALA A CA 1
ATOM 5533 C C . ALA A 1 735 ? 31.823 -7.894 -38.659 1.00 97.31 735 ALA A C 1
ATOM 5535 O O . ALA A 1 735 ? 31.998 -8.146 -39.858 1.00 97.31 735 ALA A O 1
ATOM 5536 N N . VAL A 1 736 ? 30.663 -8.132 -38.045 1.00 97.94 736 VAL A N 1
ATOM 5537 C CA . VAL A 1 736 ? 29.521 -8.785 -38.697 1.00 97.94 736 VAL A CA 1
ATOM 5538 C C . VAL A 1 736 ? 28.253 -7.953 -38.559 1.00 97.94 736 VAL A C 1
ATOM 5540 O O . VAL A 1 736 ? 27.899 -7.529 -37.464 1.00 97.94 736 VAL A O 1
ATOM 5543 N N . CYS A 1 737 ? 27.528 -7.750 -39.659 1.00 97.69 737 CYS A N 1
ATOM 5544 C CA . CYS A 1 737 ? 26.228 -7.085 -39.619 1.00 97.69 737 CYS A CA 1
ATOM 5545 C C . CYS A 1 737 ? 25.153 -7.857 -40.382 1.00 97.69 737 CYS A C 1
ATOM 5547 O O . CYS A 1 737 ? 25.286 -8.116 -41.580 1.00 97.69 737 CYS A O 1
ATOM 5549 N N . ASP A 1 738 ? 24.049 -8.133 -39.695 1.00 98.00 738 ASP A N 1
ATOM 5550 C CA . ASP A 1 738 ? 22.827 -8.649 -40.296 1.00 98.00 738 ASP A CA 1
ATOM 5551 C C . ASP A 1 738 ? 21.820 -7.511 -40.419 1.00 98.00 738 ASP A C 1
ATOM 5553 O O . ASP A 1 738 ? 21.387 -6.935 -39.425 1.00 98.00 738 ASP A O 1
ATOM 5557 N N . THR A 1 739 ? 21.420 -7.171 -41.639 1.00 97.44 739 THR A N 1
ATOM 5558 C CA . THR A 1 739 ? 20.460 -6.096 -41.902 1.00 97.44 739 THR A CA 1
ATOM 5559 C C . THR A 1 739 ? 19.233 -6.633 -42.617 1.00 97.44 739 THR A C 1
ATOM 5561 O O . THR A 1 739 ? 19.344 -7.294 -43.655 1.00 97.44 739 THR A O 1
ATOM 5564 N N . SER A 1 740 ? 18.043 -6.361 -42.076 1.00 97.62 740 SER A N 1
ATOM 5565 C CA . SER A 1 740 ? 16.797 -6.817 -42.690 1.00 97.62 740 SER A CA 1
ATOM 5566 C C . SER A 1 740 ? 15.614 -5.867 -42.559 1.00 97.62 740 SER A C 1
ATOM 5568 O O . SER A 1 740 ? 15.497 -5.109 -41.594 1.00 97.62 740 SER A O 1
ATOM 5570 N N . LEU A 1 741 ? 14.705 -5.925 -43.541 1.00 97.69 741 LEU A N 1
ATOM 5571 C CA . LEU A 1 741 ? 13.468 -5.127 -43.583 1.00 97.69 741 LEU A CA 1
ATOM 5572 C C . LEU A 1 741 ? 13.707 -3.615 -43.414 1.00 97.69 741 LEU A C 1
ATOM 5574 O O . LEU A 1 741 ? 12.850 -2.904 -42.891 1.00 97.69 741 LEU A O 1
ATOM 5578 N N . SER A 1 742 ? 14.877 -3.131 -43.819 1.00 98.25 742 SER A N 1
ATOM 5579 C CA . SER A 1 742 ? 15.377 -1.790 -43.521 1.00 98.25 742 SER A CA 1
ATOM 5580 C C . SER A 1 742 ? 15.507 -0.925 -44.777 1.00 98.25 742 SER A C 1
ATOM 5582 O O . SER A 1 742 ? 15.510 -1.422 -45.906 1.00 98.25 742 SER A O 1
ATOM 5584 N N . ILE A 1 743 ? 15.598 0.393 -44.585 1.00 98.56 743 ILE A N 1
ATOM 5585 C CA . ILE A 1 743 ? 15.683 1.387 -45.664 1.00 98.56 743 ILE A CA 1
ATOM 5586 C C . ILE A 1 743 ? 16.991 2.169 -45.547 1.00 98.56 743 ILE A C 1
ATOM 5588 O O . ILE A 1 743 ? 17.189 2.909 -44.587 1.00 98.56 743 ILE A O 1
ATOM 5592 N N . LEU A 1 744 ? 17.853 2.067 -46.554 1.00 98.25 744 LEU A N 1
ATOM 5593 C CA . LEU A 1 744 ? 19.106 2.815 -46.654 1.00 98.25 744 LEU A CA 1
ATOM 5594 C C . LEU A 1 744 ? 18.994 3.787 -47.830 1.00 98.25 744 LEU A C 1
ATOM 5596 O O . LEU A 1 744 ? 19.059 3.368 -48.991 1.00 98.25 744 LEU A O 1
ATOM 5600 N N . THR A 1 745 ? 18.767 5.075 -47.554 1.00 98.38 745 THR A N 1
ATOM 5601 C CA . THR A 1 745 ? 18.448 6.041 -48.613 1.00 98.38 745 THR A CA 1
ATOM 5602 C C . THR A 1 745 ? 19.155 7.386 -48.524 1.00 98.38 745 THR A C 1
ATOM 5604 O O . THR A 1 745 ? 19.283 7.959 -47.451 1.00 98.38 745 THR A O 1
ATOM 5607 N N . GLY A 1 746 ? 19.536 7.941 -49.677 1.00 97.88 746 GLY A N 1
ATOM 5608 C CA . GLY A 1 746 ? 20.107 9.293 -49.752 1.00 97.88 746 GLY A CA 1
ATOM 5609 C C . GLY A 1 746 ? 21.560 9.413 -49.283 1.00 97.88 746 GLY A C 1
ATOM 5610 O O . GLY A 1 746 ? 22.017 10.525 -49.048 1.00 97.88 746 GLY A O 1
ATOM 5611 N N . ASN A 1 747 ? 22.274 8.300 -49.101 1.00 98.19 747 ASN A N 1
ATOM 5612 C CA . ASN A 1 747 ? 23.626 8.281 -48.539 1.00 98.19 747 ASN A CA 1
ATOM 5613 C C . ASN A 1 747 ? 24.719 8.387 -49.624 1.00 98.19 747 ASN A C 1
ATOM 5615 O O . ASN A 1 747 ? 24.468 8.036 -50.781 1.00 98.19 747 ASN A O 1
ATOM 5619 N N . ASP A 1 748 ? 25.958 8.774 -49.280 1.00 97.81 748 ASP A N 1
ATOM 5620 C CA . ASP A 1 748 ? 27.074 8.634 -50.241 1.00 97.81 748 ASP A CA 1
ATOM 5621 C C . ASP A 1 748 ? 27.392 7.152 -50.472 1.00 97.81 748 ASP A C 1
ATOM 5623 O O . ASP A 1 748 ? 27.557 6.715 -51.607 1.00 97.81 748 ASP A O 1
ATOM 5627 N N . ASN A 1 749 ? 27.441 6.361 -49.400 1.00 97.31 749 ASN A N 1
ATOM 5628 C CA . ASN A 1 749 ? 27.449 4.900 -49.474 1.00 97.31 749 ASN A CA 1
ATOM 5629 C C . ASN A 1 749 ? 26.359 4.378 -48.546 1.00 97.31 749 ASN A C 1
ATOM 5631 O O . ASN A 1 749 ? 26.443 4.631 -47.349 1.00 97.31 749 ASN A O 1
ATOM 5635 N N . ALA A 1 750 ? 25.355 3.655 -49.041 1.00 97.00 750 ALA A N 1
ATOM 5636 C CA . ALA A 1 750 ? 24.359 3.053 -48.150 1.00 97.00 750 ALA A CA 1
ATOM 5637 C C . ALA A 1 750 ? 24.999 1.955 -47.284 1.00 97.00 750 ALA A C 1
ATOM 5639 O O . ALA A 1 750 ? 24.741 1.890 -46.083 1.00 97.00 750 ALA A O 1
ATOM 5640 N N . LEU A 1 751 ? 25.888 1.154 -47.875 1.00 97.56 751 LEU A N 1
ATOM 5641 C CA . LEU A 1 751 ? 26.738 0.198 -47.171 1.00 97.56 751 LEU A CA 1
ATOM 5642 C C . LEU A 1 751 ? 28.157 0.209 -47.754 1.00 97.56 751 LEU A C 1
ATOM 5644 O O . LEU A 1 751 ? 28.332 0.142 -48.969 1.00 97.56 751 LEU A O 1
ATOM 5648 N N . PHE A 1 752 ? 29.171 0.270 -46.898 1.00 96.94 752 PHE A N 1
ATOM 5649 C CA . PHE A 1 752 ? 30.587 0.241 -47.256 1.00 96.94 752 PHE A CA 1
ATOM 5650 C C . PHE A 1 752 ? 31.307 -0.878 -46.495 1.00 96.94 752 PHE A C 1
ATOM 5652 O O . PHE A 1 752 ? 31.235 -0.937 -45.271 1.00 96.94 752 PHE A O 1
ATOM 5659 N N . MET A 1 753 ? 32.034 -1.742 -47.206 1.00 96.00 753 MET A N 1
ATOM 5660 C CA . MET A 1 753 ? 32.794 -2.845 -46.608 1.00 96.00 753 MET A CA 1
ATOM 5661 C C . MET A 1 753 ? 34.273 -2.779 -46.961 1.00 96.00 753 MET A C 1
ATOM 5663 O O . MET A 1 753 ? 34.652 -2.731 -48.137 1.00 96.00 753 MET A O 1
ATOM 5667 N N . PHE A 1 754 ? 35.105 -2.875 -45.930 1.00 93.94 754 PHE A N 1
ATOM 5668 C CA . PHE A 1 754 ? 36.551 -3.053 -46.011 1.00 93.94 754 PHE A CA 1
ATOM 5669 C C . PHE A 1 754 ? 36.997 -4.148 -45.025 1.00 93.94 754 PHE A C 1
ATOM 5671 O O . PHE A 1 754 ? 37.907 -3.959 -44.225 1.00 93.94 754 PHE A O 1
ATOM 5678 N N . GLY A 1 755 ? 36.314 -5.292 -45.056 1.00 92.56 755 GLY A N 1
ATOM 5679 C CA . GLY A 1 755 ? 36.488 -6.384 -44.100 1.00 92.56 755 GLY A CA 1
ATOM 5680 C C . GLY A 1 755 ? 35.152 -7.013 -43.708 1.00 92.56 755 GLY A C 1
ATOM 5681 O O . GLY A 1 755 ? 34.098 -6.630 -44.216 1.00 92.56 755 GLY A O 1
ATOM 5682 N N . GLY A 1 756 ? 35.214 -7.993 -42.811 1.00 94.56 756 GLY A N 1
ATOM 5683 C CA . GLY A 1 756 ? 34.048 -8.524 -42.117 1.00 94.56 756 GLY A CA 1
ATOM 5684 C C . GLY A 1 756 ? 33.062 -9.318 -42.975 1.00 94.56 756 GLY A C 1
ATOM 5685 O O . GLY A 1 756 ? 33.379 -9.816 -44.064 1.00 94.56 756 GLY A O 1
ATOM 5686 N N . GLY A 1 757 ? 31.852 -9.459 -42.434 1.00 95.12 757 GLY A N 1
ATOM 5687 C CA . GLY A 1 757 ? 30.741 -10.189 -43.032 1.00 95.12 757 GLY A CA 1
ATOM 5688 C C . GLY A 1 757 ? 29.432 -9.408 -42.964 1.00 95.12 757 GLY A C 1
ATOM 5689 O O . GLY A 1 757 ? 29.112 -8.816 -41.939 1.00 95.12 757 GLY A O 1
ATOM 5690 N N . VAL A 1 758 ? 28.652 -9.421 -44.042 1.00 95.50 758 VAL A N 1
ATOM 5691 C CA . VAL A 1 758 ? 27.312 -8.817 -44.059 1.00 95.50 758 VAL A CA 1
ATOM 5692 C C . VAL A 1 758 ? 26.298 -9.772 -44.660 1.00 95.50 758 VAL A C 1
ATOM 5694 O O . VAL A 1 758 ? 26.511 -10.283 -45.763 1.00 95.50 758 VAL A O 1
ATOM 5697 N N . SER A 1 759 ? 25.166 -9.926 -43.977 1.00 95.88 759 SER A N 1
ATOM 5698 C CA . SER A 1 759 ? 23.937 -10.493 -44.531 1.00 95.88 759 SER A CA 1
ATOM 5699 C C . SER A 1 759 ? 22.899 -9.387 -44.691 1.00 95.88 759 SER A C 1
ATOM 5701 O O . SER A 1 759 ? 22.476 -8.768 -43.718 1.00 95.88 759 SER A O 1
ATOM 5703 N N . SER A 1 760 ? 22.486 -9.100 -45.923 1.00 94.62 760 SER A N 1
ATOM 5704 C CA . SER A 1 760 ? 21.522 -8.040 -46.226 1.00 94.62 760 SER A CA 1
ATOM 5705 C C . SER A 1 760 ? 20.287 -8.615 -46.903 1.00 94.62 760 SER A C 1
ATOM 5707 O O . SER A 1 760 ? 20.365 -9.097 -48.033 1.00 94.62 760 SER A O 1
ATOM 5709 N N . ILE A 1 761 ? 19.144 -8.578 -46.217 1.00 96.06 761 ILE A N 1
ATOM 5710 C CA . ILE A 1 761 ? 17.940 -9.312 -46.618 1.00 96.06 761 ILE A CA 1
ATOM 5711 C C . ILE A 1 761 ? 16.690 -8.423 -46.623 1.00 96.06 761 ILE A C 1
ATOM 5713 O O . ILE A 1 761 ? 16.332 -7.841 -45.606 1.00 96.06 761 ILE A O 1
ATOM 5717 N N . ASN A 1 762 ? 15.922 -8.411 -47.715 1.00 97.62 762 ASN A N 1
ATOM 5718 C CA . ASN A 1 762 ? 14.646 -7.677 -47.813 1.00 97.62 762 ASN A CA 1
ATOM 5719 C C . ASN A 1 762 ? 14.766 -6.167 -47.511 1.00 97.62 762 ASN A C 1
ATOM 5721 O O . ASN A 1 762 ? 13.873 -5.579 -46.897 1.00 97.62 762 ASN A O 1
ATOM 5725 N N . ASN A 1 763 ? 15.866 -5.537 -47.913 1.00 97.88 763 ASN A N 1
ATOM 5726 C CA . ASN A 1 763 ? 16.108 -4.113 -47.698 1.00 97.88 763 ASN A CA 1
ATOM 5727 C C . ASN A 1 763 ? 15.773 -3.277 -48.937 1.00 97.88 763 ASN A C 1
ATOM 5729 O O . ASN A 1 763 ? 15.882 -3.745 -50.073 1.00 97.88 763 ASN A O 1
ATOM 5733 N N . LEU A 1 764 ? 15.422 -2.010 -48.718 1.00 98.25 764 LEU A N 1
ATOM 5734 C CA . LEU A 1 764 ? 15.334 -0.989 -49.761 1.00 98.25 764 LEU A CA 1
ATOM 5735 C C . LEU A 1 764 ? 16.590 -0.116 -49.720 1.00 98.25 764 LEU A C 1
ATOM 5737 O O . LEU A 1 764 ? 16.812 0.615 -48.757 1.00 98.25 764 LEU A O 1
ATOM 5741 N N . VAL A 1 765 ? 17.389 -0.166 -50.780 1.00 98.25 765 VAL A N 1
ATOM 5742 C CA . VAL A 1 765 ? 18.609 0.631 -50.946 1.00 98.25 765 VAL A CA 1
ATOM 5743 C C . VAL A 1 765 ? 18.368 1.636 -52.064 1.00 98.25 765 VAL A C 1
ATOM 5745 O O . VAL A 1 765 ? 18.372 1.267 -53.239 1.00 98.25 765 VAL A O 1
ATOM 5748 N N . SER A 1 766 ? 18.113 2.903 -51.729 1.00 98.25 766 SER A N 1
ATOM 5749 C CA . SER A 1 766 ? 17.638 3.868 -52.728 1.00 98.25 766 SER A CA 1
ATOM 5750 C C . SER A 1 766 ? 18.290 5.241 -52.712 1.00 98.25 766 SER A C 1
ATOM 5752 O O . SER A 1 766 ? 18.602 5.769 -51.656 1.00 98.25 766 SER A O 1
ATOM 5754 N N . LYS A 1 767 ? 18.402 5.899 -53.869 1.00 98.12 767 LYS A N 1
ATOM 5755 C CA . LYS A 1 767 ? 18.845 7.308 -53.962 1.00 98.12 767 LYS A CA 1
ATOM 5756 C C . LYS A 1 767 ? 20.223 7.582 -53.349 1.00 98.12 767 LYS A C 1
ATOM 5758 O O . LYS A 1 767 ? 20.475 8.692 -52.894 1.00 98.12 767 LYS A O 1
ATOM 5763 N N . ASN A 1 768 ? 21.091 6.578 -53.277 1.00 98.44 768 ASN A N 1
ATOM 5764 C CA . ASN A 1 768 ? 22.452 6.733 -52.769 1.00 98.44 768 ASN A CA 1
ATOM 5765 C C . ASN A 1 768 ? 23.413 7.039 -53.929 1.00 98.44 768 ASN A C 1
ATOM 5767 O O . ASN A 1 768 ? 23.154 6.608 -55.057 1.00 98.44 768 ASN A O 1
ATOM 5771 N N . LYS A 1 769 ? 24.551 7.700 -53.669 1.00 98.00 769 LYS A N 1
ATOM 5772 C CA . LYS A 1 769 ? 25.628 7.773 -54.682 1.00 98.00 769 LYS A CA 1
ATOM 5773 C C . LYS A 1 769 ? 26.149 6.368 -54.972 1.00 98.00 769 LYS A C 1
ATOM 5775 O O . LYS A 1 769 ? 26.202 5.935 -56.114 1.00 98.00 769 LYS A O 1
ATOM 5780 N N . THR A 1 770 ? 26.434 5.602 -53.925 1.00 98.00 770 THR A N 1
ATOM 5781 C CA . THR A 1 770 ? 26.686 4.163 -54.026 1.00 98.00 770 THR A CA 1
ATOM 5782 C C . THR A 1 770 ? 25.738 3.407 -53.101 1.00 98.00 770 THR A C 1
ATOM 5784 O O . THR A 1 770 ? 25.650 3.709 -51.914 1.00 98.00 770 THR A O 1
ATOM 5787 N N . GLY A 1 771 ? 25.002 2.427 -53.621 1.00 97.31 771 GLY A N 1
ATOM 5788 C CA . GLY A 1 771 ? 24.134 1.562 -52.830 1.00 97.31 771 GLY A CA 1
ATOM 5789 C C . GLY A 1 771 ? 24.972 0.712 -51.881 1.00 97.31 771 GLY A C 1
ATOM 5790 O O . GLY A 1 771 ? 24.982 0.948 -50.677 1.00 97.31 771 GLY A O 1
ATOM 5791 N N . ILE A 1 772 ? 25.730 -0.240 -52.419 1.00 97.44 772 ILE A N 1
ATOM 5792 C CA . ILE A 1 772 ? 26.687 -1.033 -51.644 1.00 97.44 772 ILE A CA 1
ATOM 5793 C C . ILE A 1 772 ? 28.060 -0.992 -52.314 1.00 97.44 772 ILE A C 1
ATOM 5795 O O . ILE A 1 772 ? 28.176 -1.253 -53.509 1.00 97.44 772 ILE A O 1
ATOM 5799 N N . LYS A 1 773 ? 29.104 -0.697 -51.539 1.00 96.94 773 LYS A N 1
ATOM 5800 C CA . LYS A 1 773 ? 30.504 -0.702 -51.968 1.00 96.94 773 LYS A CA 1
ATOM 5801 C C . LYS A 1 773 ? 31.298 -1.742 -51.189 1.00 96.94 773 LYS A C 1
ATOM 5803 O O . LYS A 1 773 ? 31.417 -1.630 -49.971 1.00 96.94 773 LYS A O 1
ATOM 5808 N N . VAL A 1 774 ? 31.884 -2.719 -51.878 1.00 95.62 774 VAL A N 1
ATOM 5809 C CA . VAL A 1 774 ? 32.614 -3.836 -51.254 1.00 95.62 774 VAL A CA 1
ATOM 5810 C C . VAL A 1 774 ? 34.050 -3.879 -51.753 1.00 95.62 774 VAL A C 1
ATOM 5812 O O . VAL A 1 774 ? 34.311 -4.223 -52.905 1.00 95.62 774 VAL A O 1
ATOM 5815 N N . LEU A 1 775 ? 34.997 -3.550 -50.876 1.00 95.25 775 LEU A N 1
ATOM 5816 C CA . LEU A 1 775 ? 36.429 -3.578 -51.181 1.00 95.25 775 LEU A CA 1
ATOM 5817 C C . LEU A 1 775 ? 37.122 -4.850 -50.674 1.00 95.25 775 LEU A C 1
ATOM 5819 O O . LEU A 1 775 ? 38.076 -5.307 -51.299 1.00 95.25 775 LEU A O 1
ATOM 5823 N N . ALA A 1 776 ? 36.649 -5.403 -49.557 1.00 93.88 776 ALA A N 1
ATOM 5824 C CA . ALA A 1 776 ? 37.100 -6.654 -48.949 1.00 93.88 776 ALA A CA 1
ATOM 5825 C C . ALA A 1 776 ? 35.993 -7.215 -48.034 1.00 93.88 776 ALA A C 1
ATOM 5827 O O . ALA A 1 776 ? 35.128 -6.454 -47.598 1.00 93.88 776 ALA A O 1
ATOM 5828 N N . GLY A 1 777 ? 36.037 -8.517 -47.727 1.00 94.31 777 GLY A N 1
ATOM 5829 C CA . GLY A 1 777 ? 35.076 -9.198 -46.842 1.00 94.31 777 GLY A CA 1
ATOM 5830 C C . GLY A 1 777 ? 34.126 -10.158 -47.568 1.00 94.31 777 GLY A C 1
ATOM 5831 O O . GLY A 1 777 ? 34.331 -10.481 -48.740 1.00 94.31 777 GLY A O 1
ATOM 5832 N N . ARG A 1 778 ? 33.093 -10.633 -46.858 1.00 95.94 778 ARG A N 1
ATOM 5833 C CA . ARG A 1 778 ? 32.035 -11.514 -47.387 1.00 95.94 778 ARG A CA 1
ATOM 5834 C C . ARG A 1 778 ? 30.684 -10.806 -47.350 1.00 95.94 778 ARG A C 1
ATOM 5836 O O . ARG A 1 778 ? 30.164 -10.538 -46.273 1.00 95.94 778 ARG A O 1
ATOM 5843 N N . LEU A 1 779 ? 30.093 -10.569 -48.518 1.00 96.00 779 LEU A N 1
ATOM 5844 C CA . LEU A 1 779 ? 28.752 -9.999 -48.637 1.00 96.00 779 LEU A CA 1
ATOM 5845 C C . LEU A 1 779 ? 27.765 -11.028 -49.191 1.00 96.00 779 LEU A C 1
ATOM 5847 O O . LEU A 1 779 ? 27.979 -11.587 -50.272 1.00 96.00 779 LEU A O 1
ATOM 5851 N N . GLU A 1 780 ? 26.655 -11.206 -48.480 1.00 96.94 780 GLU A N 1
ATOM 5852 C CA . GLU A 1 780 ? 25.473 -11.923 -48.948 1.00 96.94 780 GLU A CA 1
ATOM 5853 C C . GLU A 1 780 ? 24.287 -10.961 -49.015 1.00 96.94 780 GLU A C 1
ATOM 5855 O O . GLU A 1 780 ? 23.894 -10.364 -48.014 1.00 96.94 780 GLU A O 1
ATOM 5860 N N . ILE A 1 781 ? 23.705 -10.803 -50.202 1.00 96.50 781 ILE A N 1
ATOM 5861 C CA . ILE A 1 781 ? 22.504 -9.996 -50.410 1.00 96.50 781 ILE A CA 1
ATOM 5862 C C . ILE A 1 781 ? 21.368 -10.868 -50.932 1.00 96.50 781 ILE A C 1
ATOM 5864 O O . ILE A 1 781 ? 21.551 -11.677 -51.847 1.00 96.50 781 ILE A O 1
ATOM 5868 N N . SER A 1 782 ? 20.174 -10.708 -50.367 1.00 97.44 782 SER A N 1
ATOM 5869 C CA . SER A 1 782 ? 19.002 -11.432 -50.846 1.00 97.44 782 SER A CA 1
ATOM 5870 C C . SER A 1 782 ? 17.707 -10.636 -50.773 1.00 97.44 782 SER A C 1
ATOM 5872 O O . SER A 1 782 ? 17.417 -9.974 -49.782 1.00 97.44 782 SER A O 1
ATOM 5874 N N . ASN A 1 783 ? 16.898 -10.714 -51.832 1.00 97.56 783 ASN A N 1
ATOM 5875 C CA . ASN A 1 783 ? 15.599 -10.036 -51.931 1.00 97.56 783 ASN A CA 1
ATOM 5876 C C . ASN A 1 783 ? 15.655 -8.515 -51.674 1.00 97.56 783 ASN A C 1
ATOM 5878 O O . ASN A 1 783 ? 14.662 -7.909 -51.269 1.00 97.56 783 ASN A O 1
ATOM 5882 N N . ASN A 1 784 ? 16.806 -7.883 -51.896 1.00 97.69 784 ASN A N 1
ATOM 5883 C CA . ASN A 1 784 ? 16.942 -6.441 -51.743 1.00 97.69 784 ASN A CA 1
ATOM 5884 C C . ASN A 1 784 ? 16.396 -5.718 -52.978 1.00 97.69 784 ASN A C 1
ATOM 5886 O O . ASN A 1 784 ? 16.448 -6.240 -54.091 1.00 97.69 784 ASN A O 1
ATOM 5890 N N . SER A 1 785 ? 15.896 -4.500 -52.791 1.00 98.25 785 SER A N 1
ATOM 5891 C CA . SER A 1 785 ? 15.488 -3.607 -53.878 1.00 98.25 785 SER A CA 1
ATOM 5892 C C . SER A 1 785 ? 16.441 -2.420 -53.955 1.00 98.25 785 SER A C 1
ATOM 5894 O O . SER A 1 785 ? 16.492 -1.606 -53.037 1.00 98.25 785 SER A O 1
ATOM 5896 N N . PHE A 1 786 ? 17.175 -2.316 -55.057 1.00 98.31 786 PHE A N 1
ATOM 5897 C CA . PHE A 1 786 ? 18.055 -1.198 -55.374 1.00 98.31 786 PHE A CA 1
ATOM 5898 C C . PHE A 1 786 ? 17.334 -0.238 -56.315 1.00 98.31 786 PHE A C 1
ATOM 5900 O O . PHE A 1 786 ? 17.031 -0.615 -57.447 1.00 98.31 786 PHE A O 1
ATOM 5907 N N . LEU A 1 787 ? 17.049 0.981 -55.852 1.00 97.94 787 LEU A N 1
ATOM 5908 C CA . LEU A 1 787 ? 16.214 1.939 -56.581 1.00 97.94 787 LEU A CA 1
ATOM 5909 C C . LEU A 1 787 ? 16.869 3.321 -56.710 1.00 97.94 787 LEU A C 1
ATOM 5911 O O . LEU A 1 787 ? 17.115 3.985 -55.705 1.00 97.94 787 LEU A O 1
ATOM 5915 N N . ALA A 1 788 ? 17.051 3.811 -57.934 1.00 97.69 788 ALA A N 1
ATOM 5916 C CA . ALA A 1 788 ? 17.482 5.186 -58.204 1.00 97.69 788 ALA A CA 1
ATOM 5917 C C . ALA A 1 788 ? 18.822 5.594 -57.554 1.00 97.69 788 ALA A C 1
ATOM 5919 O O . ALA A 1 788 ? 18.991 6.740 -57.147 1.00 97.69 788 ALA A O 1
ATOM 5920 N N . ASN A 1 789 ? 19.769 4.663 -57.415 1.00 98.25 789 ASN A N 1
ATOM 5921 C CA . ASN A 1 789 ? 21.136 4.964 -56.970 1.00 98.25 789 ASN A CA 1
ATOM 5922 C C . ASN A 1 789 ? 22.000 5.445 -58.152 1.00 98.25 789 ASN A C 1
ATOM 5924 O O . ASN A 1 789 ? 21.759 5.030 -59.287 1.00 98.25 789 ASN A O 1
ATOM 5928 N N . GLU A 1 790 ? 23.046 6.249 -57.917 1.00 98.31 790 GLU A N 1
ATOM 5929 C CA . GLU A 1 790 ? 24.009 6.551 -58.995 1.00 98.31 790 GLU A CA 1
ATOM 5930 C C . GLU A 1 790 ? 24.794 5.283 -59.374 1.00 98.31 790 GLU A C 1
ATOM 5932 O O . GLU A 1 790 ? 24.947 4.953 -60.545 1.00 98.31 790 GLU A O 1
ATOM 5937 N N . THR A 1 791 ? 25.241 4.511 -58.384 1.00 98.12 791 THR A N 1
ATOM 5938 C CA . THR A 1 791 ? 25.747 3.144 -58.556 1.00 98.12 791 THR A CA 1
ATOM 5939 C C . THR A 1 791 ? 25.072 2.233 -57.537 1.00 98.12 791 THR A C 1
ATOM 5941 O O . THR A 1 791 ? 25.202 2.470 -56.345 1.00 98.12 791 THR A O 1
ATOM 5944 N N . ALA A 1 792 ? 24.343 1.193 -57.940 1.00 96.94 792 ALA A N 1
ATOM 5945 C CA . ALA A 1 792 ? 23.693 0.297 -56.980 1.00 96.94 792 ALA A CA 1
ATOM 5946 C C . ALA A 1 792 ? 24.700 -0.604 -56.255 1.00 96.94 792 ALA A C 1
ATOM 5948 O O . ALA A 1 792 ? 24.618 -0.740 -55.033 1.00 96.94 792 ALA A O 1
ATOM 5949 N N . LEU A 1 793 ? 25.663 -1.176 -56.981 1.00 96.44 793 LEU A N 1
ATOM 5950 C CA . LEU A 1 793 ? 26.651 -2.094 -56.423 1.00 96.44 793 LEU A CA 1
ATOM 5951 C C . LEU A 1 793 ? 28.047 -1.845 -57.027 1.00 96.44 793 LEU A C 1
ATOM 5953 O O . LEU A 1 793 ? 28.231 -1.909 -58.242 1.00 96.44 793 LEU A O 1
ATOM 5957 N N . GLU A 1 794 ? 29.032 -1.541 -56.181 1.00 96.50 794 GLU A N 1
ATOM 5958 C CA . GLU A 1 794 ? 30.433 -1.315 -56.561 1.00 96.50 794 GLU A CA 1
ATOM 5959 C C . GLU A 1 794 ? 31.339 -2.371 -55.894 1.00 96.50 794 GLU A C 1
ATOM 5961 O O . GLU A 1 794 ? 31.466 -2.407 -54.670 1.00 96.50 794 GLU A O 1
ATOM 5966 N N . GLU A 1 795 ? 31.961 -3.256 -56.678 1.00 94.19 795 GLU A N 1
ATOM 5967 C CA . GLU A 1 795 ? 32.528 -4.528 -56.190 1.00 94.19 795 GLU A CA 1
ATOM 5968 C C . GLU A 1 795 ? 34.009 -4.683 -56.563 1.00 94.19 795 GLU A C 1
ATOM 5970 O O . GLU A 1 795 ? 34.369 -4.640 -57.740 1.00 94.19 795 GLU A O 1
ATOM 5975 N N . ARG A 1 796 ? 34.874 -4.929 -55.572 1.00 94.56 796 ARG A N 1
ATOM 5976 C CA . ARG A 1 796 ? 36.261 -5.404 -55.760 1.00 94.56 796 ARG A CA 1
ATOM 5977 C C . ARG A 1 796 ? 36.401 -6.910 -55.518 1.00 94.56 796 ARG A C 1
ATOM 5979 O O . ARG A 1 796 ? 37.283 -7.552 -56.079 1.00 94.56 796 ARG A O 1
ATOM 5986 N N . VAL A 1 797 ? 35.534 -7.468 -54.674 1.00 91.00 797 VAL A N 1
ATOM 5987 C CA . VAL A 1 797 ? 35.473 -8.898 -54.339 1.00 91.00 797 VAL A CA 1
ATOM 5988 C C . VAL A 1 797 ? 34.103 -9.475 -54.720 1.00 91.00 797 VAL A C 1
ATOM 5990 O O . VAL A 1 797 ? 33.142 -8.711 -54.821 1.00 91.00 797 VAL A O 1
ATOM 5993 N N . PRO A 1 798 ? 33.983 -10.798 -54.945 1.00 87.50 798 PRO A N 1
ATOM 5994 C CA . PRO A 1 798 ? 32.709 -11.418 -55.304 1.00 87.50 798 PRO A CA 1
ATOM 5995 C C . PRO A 1 798 ? 31.622 -11.234 -54.236 1.00 87.50 798 PRO A C 1
ATOM 5997 O O . PRO A 1 798 ? 31.889 -11.365 -53.042 1.00 87.50 798 PRO A O 1
ATOM 6000 N N . VAL A 1 799 ? 30.383 -11.012 -54.681 1.00 91.25 799 VAL A N 1
ATOM 6001 C CA . VAL A 1 799 ? 29.185 -10.889 -53.835 1.00 91.25 799 VAL A CA 1
ATOM 6002 C C . VAL A 1 799 ? 28.233 -12.047 -54.114 1.00 91.25 799 VAL A C 1
ATOM 6004 O O . VAL A 1 799 ? 27.969 -12.380 -55.271 1.00 91.25 799 VAL A O 1
ATOM 6007 N N . VAL A 1 800 ? 27.683 -12.651 -53.058 1.00 93.75 800 VAL A N 1
ATOM 6008 C CA . VAL A 1 800 ? 26.628 -13.665 -53.183 1.00 93.75 800 VAL A CA 1
ATOM 6009 C C . VAL A 1 800 ? 25.282 -12.950 -53.246 1.00 93.75 800 VAL A C 1
ATOM 6011 O O . VAL A 1 800 ? 24.810 -12.428 -52.243 1.00 93.75 800 VAL A O 1
ATOM 6014 N N . GLU A 1 801 ? 24.654 -12.926 -54.420 1.00 93.69 801 GLU A N 1
ATOM 6015 C CA . GLU A 1 801 ? 23.365 -12.263 -54.644 1.00 93.69 801 GLU A CA 1
ATOM 6016 C C . GLU A 1 801 ? 22.263 -13.275 -54.978 1.00 93.69 801 GLU A C 1
ATOM 6018 O O . GLU A 1 801 ? 22.473 -14.196 -55.770 1.00 93.69 801 GLU A O 1
ATOM 6023 N N . LYS A 1 802 ? 21.091 -13.122 -54.348 1.00 94.94 802 LYS A N 1
ATOM 6024 C CA . LYS A 1 802 ? 19.899 -13.942 -54.611 1.00 94.94 802 LYS A CA 1
ATOM 6025 C C . LYS A 1 802 ? 18.637 -13.085 -54.700 1.00 94.94 802 LYS A C 1
ATOM 6027 O O . LYS A 1 802 ? 18.232 -12.483 -53.709 1.00 94.94 802 LYS A O 1
ATOM 6032 N N . ASN A 1 803 ? 17.935 -13.123 -55.831 1.00 94.44 803 ASN A N 1
ATOM 6033 C CA . ASN A 1 803 ? 16.611 -12.505 -56.011 1.00 94.44 803 ASN A CA 1
ATOM 6034 C C . ASN A 1 803 ? 16.556 -10.990 -55.714 1.00 94.44 803 ASN A C 1
ATOM 6036 O O . ASN A 1 803 ? 15.488 -10.469 -55.378 1.00 94.44 803 ASN A O 1
ATOM 6040 N N . SER A 1 804 ? 17.679 -10.276 -55.802 1.00 95.94 804 SER A N 1
ATOM 6041 C CA . SER A 1 804 ? 17.682 -8.821 -55.639 1.00 95.94 804 SER A CA 1
ATOM 6042 C C . SER A 1 804 ? 17.238 -8.140 -56.930 1.00 95.94 804 SER A C 1
ATOM 6044 O O . SER A 1 804 ? 17.425 -8.657 -58.031 1.00 95.94 804 SER A O 1
ATOM 6046 N N . ARG A 1 805 ? 16.603 -6.978 -56.801 1.00 96.88 805 ARG A N 1
ATOM 6047 C CA . ARG A 1 805 ? 16.013 -6.241 -57.920 1.00 96.88 805 ARG A CA 1
ATOM 6048 C C . ARG A 1 805 ? 16.686 -4.888 -58.071 1.00 96.88 805 ARG A C 1
ATOM 6050 O O . ARG A 1 805 ? 16.947 -4.224 -57.071 1.00 96.88 805 ARG A O 1
ATOM 6057 N N . PHE A 1 806 ? 16.915 -4.476 -59.310 1.00 97.19 806 PHE A N 1
ATOM 6058 C CA . PHE A 1 806 ? 17.599 -3.236 -59.655 1.00 97.19 806 PHE A CA 1
ATOM 6059 C C . PHE A 1 806 ? 16.696 -2.411 -60.575 1.00 97.19 806 PHE A C 1
ATOM 6061 O O . PHE A 1 806 ? 16.251 -2.907 -61.610 1.00 97.19 806 PHE A O 1
ATOM 6068 N N . TYR A 1 807 ? 16.373 -1.184 -60.164 1.00 94.69 807 TYR A N 1
ATOM 6069 C CA . TYR A 1 807 ? 15.434 -0.306 -60.855 1.00 94.69 807 TYR A CA 1
ATOM 6070 C C . TYR A 1 807 ? 15.956 1.127 -60.890 1.00 94.69 807 TYR A C 1
ATOM 6072 O O . TYR A 1 807 ? 16.346 1.674 -59.861 1.00 94.69 807 TYR A O 1
ATOM 6080 N N . GLU A 1 808 ? 15.918 1.751 -62.066 1.00 95.25 808 GLU A N 1
ATOM 6081 C CA . GLU A 1 808 ? 16.179 3.188 -62.249 1.00 95.25 808 GLU A CA 1
ATOM 6082 C C . GLU A 1 808 ? 17.543 3.679 -61.715 1.00 95.25 808 GLU A C 1
ATOM 6084 O O . GLU A 1 808 ? 17.732 4.879 -61.537 1.00 95.25 808 GLU A O 1
ATOM 6089 N N . ASN A 1 809 ? 18.507 2.786 -61.455 1.00 96.69 809 ASN A N 1
ATOM 6090 C CA . ASN A 1 809 ? 19.860 3.190 -61.078 1.00 96.69 809 ASN A CA 1
ATOM 6091 C C . ASN A 1 809 ? 20.605 3.718 -62.313 1.00 96.69 809 ASN A C 1
ATOM 6093 O O . 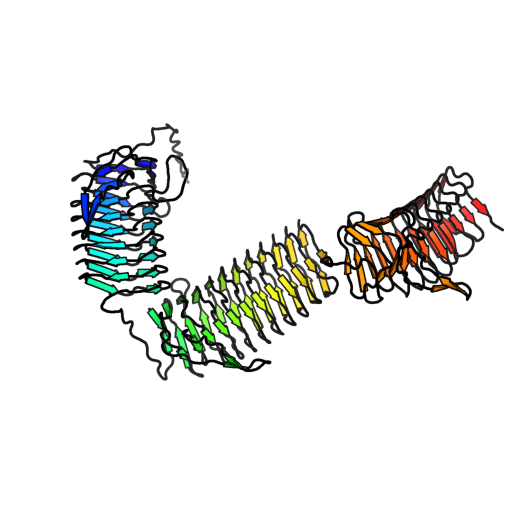ASN A 1 809 ? 20.401 3.225 -63.422 1.00 96.69 809 ASN A O 1
ATOM 6097 N N . LEU A 1 810 ? 21.514 4.680 -62.128 1.00 96.69 810 LEU A N 1
ATOM 6098 C CA . LEU A 1 810 ? 22.371 5.149 -63.224 1.00 96.69 810 LEU A CA 1
ATOM 6099 C C . LEU A 1 810 ? 23.392 4.070 -63.627 1.00 96.69 810 LEU A C 1
ATOM 6101 O O . LEU A 1 810 ? 23.745 3.946 -64.797 1.00 96.69 810 LEU A O 1
ATOM 6105 N N . THR A 1 811 ? 23.869 3.275 -62.670 1.00 96.94 811 THR A N 1
ATOM 6106 C CA . THR A 1 811 ? 24.721 2.102 -62.900 1.00 96.94 811 THR A CA 1
ATOM 6107 C C . THR A 1 811 ? 24.327 0.988 -61.935 1.00 96.94 811 THR A C 1
ATOM 6109 O O . THR A 1 811 ? 24.418 1.160 -60.724 1.00 96.94 811 THR A O 1
ATOM 6112 N N . ASP A 1 812 ? 23.913 -0.177 -62.435 1.00 94.81 812 ASP A N 1
ATOM 6113 C CA . ASP A 1 812 ? 23.533 -1.293 -61.555 1.00 94.81 812 ASP A CA 1
ATOM 6114 C C . ASP A 1 812 ? 24.750 -1.965 -60.902 1.00 94.81 812 ASP A C 1
ATOM 6116 O O . ASP A 1 812 ? 24.742 -2.239 -59.702 1.00 94.81 812 ASP A O 1
ATOM 6120 N N . ARG A 1 813 ? 25.820 -2.206 -61.669 1.00 94.50 813 ARG A N 1
ATOM 6121 C CA . ARG A 1 813 ? 27.052 -2.839 -61.175 1.00 94.50 813 ARG A CA 1
ATOM 6122 C C . ARG A 1 813 ? 28.303 -2.183 -61.753 1.00 94.50 813 ARG A C 1
ATOM 6124 O O . ARG A 1 813 ? 28.375 -1.940 -62.956 1.00 94.50 813 ARG A O 1
ATOM 6131 N N . LYS A 1 814 ? 29.313 -1.962 -60.909 1.00 93.81 814 LYS A N 1
ATOM 6132 C CA . LYS A 1 814 ? 30.638 -1.449 -61.289 1.00 93.81 814 LYS A CA 1
ATOM 6133 C C . LYS A 1 814 ? 31.746 -2.253 -60.605 1.00 93.81 814 LYS A C 1
ATOM 6135 O O . LYS A 1 814 ? 31.781 -2.343 -59.384 1.00 93.81 814 LYS A O 1
ATOM 6140 N N . GLN A 1 815 ? 32.677 -2.798 -61.385 1.00 90.56 815 GLN A N 1
ATOM 6141 C CA . GLN A 1 815 ? 33.839 -3.524 -60.859 1.00 90.56 815 GLN A CA 1
ATOM 6142 C C . GLN A 1 815 ? 35.017 -2.579 -60.577 1.00 90.56 815 GLN A C 1
ATOM 6144 O O . GLN A 1 815 ? 35.356 -1.738 -61.413 1.00 90.56 815 GLN A O 1
ATOM 6149 N N . ILE A 1 816 ? 35.667 -2.742 -59.423 1.00 87.62 816 ILE A N 1
ATOM 6150 C CA . ILE A 1 816 ? 36.895 -2.032 -59.036 1.00 87.62 816 ILE A CA 1
ATOM 6151 C C . ILE A 1 816 ? 38.085 -2.976 -59.247 1.00 87.62 816 ILE A C 1
ATOM 6153 O O . ILE A 1 816 ? 38.020 -4.140 -58.857 1.00 87.62 816 ILE A O 1
ATOM 6157 N N . LYS A 1 817 ? 39.163 -2.474 -59.860 1.00 75.62 817 LYS A N 1
ATOM 6158 C CA . LYS A 1 817 ? 40.418 -3.222 -60.028 1.00 75.62 817 LYS A CA 1
ATOM 6159 C C . LYS A 1 817 ? 41.230 -3.302 -58.735 1.00 75.62 817 LYS A C 1
ATOM 6161 O O . LYS A 1 817 ? 41.244 -2.311 -57.973 1.00 75.62 817 LYS A O 1
#

pLDDT: mean 90.87, std 13.28, range [25.44, 98.88]

Secondary structure (DSSP, 8-state):
-------------------PBPPSEE-SEEEE-SEEEE-S-EEE-TT-EEEEPTT-EEEEPSS-SS----EEEETTEEEETT-TTS-EEEESSEEEEE--SSS-EEEEEEETT----S--B-EEEE-TT-EEEEESEEEESBSEEEEE-TT-EEEEES-EEES-SEEEEE-TT-EEEEES-EEE--SS-SEEE-TT-EEEEES-EEE--SSEEEEE-TT-EEEEES-EEESSSEEEEE-TT-EEEEES-EEES-SEEEESSS---PPP----SS-EEE-SEEEE-S-EEE-TT-EEEEETT-EEEE-S--------EEEETTEEEE-S-TTSEEEEESSEEEEE--SSS-EEEE--TTEEEEEE-TT-TT-EEESEEEES-SEEEEE-TT---EEES-EEES-SEEEEE-TT---EEES-EEES-SEEEEE-TT-EEEEES-EEES-SEEEEE-TT-EEEEES-EEES-SEEEEE-TT-EEEEES-EEES-SEEEEE-TT-EEEEES-EEES-SEEEEE-TT-EEEEES-EEES-SEEEEE-TTSEEEEES-EEES-SEEEEEPPPSS---SEEE-S-EEE-SEEEE-S-EEE-TT-EEEE-TT-EEEE-B-SSPPP-EEEETTEEEE-S-TTBEEEEESSEEEE-SSSPEEEEESSS-EEEEEE-TT-EEEEESEEEESEEEEEEE-TT-EEEEES-EEES-SEEEEE-TT-EEEEES-EEES-SEEEEEEEEEEEEEES-EEES-SEEEEEEEEEEEEES-EEES-SEEEEEEEEEEEEES-EEES-SEEEEESS-EEEES-EEES-SEEEEE--